Protein 3D4O (pdb70)

Solvent-accessible surface area: 45641 Å² total

CATH classification: 3.40.50.720 (+1 more: 3.40.50.720)

Foldseek 3Di:
DAALAEEEEAAEEPLVVLLQVLCVVVPHQYEYDAQPQDDDPRYHYHPVPDPQQRHQEYEAYQAQADLQQWGDHPRHPDTDGDDLVNLNHDQNYEYEYQDDDDNRVVVCVSNHHYDNVVDLLLLLLLLCLVLVLVCLCVPDPDQLAAAAEEEEDDPSNSVNQVVSVVSNHPYEYEDADPVVQVVRVCPHYDHLVCLLVVCLRHAEYEYADQAQSQELSSLLRDLNYAYEFAYPPVGHHPVVSCVVSNHHHDDDYDSCCVRPSNSSSNSVNVVCVVVSPDD/DAALAEEEEAAEDPLVQLLCVLVVVVHHQYEYDQAPQDPHDHSYDYHPVPDPLQRHQEYEAYQVQADLQQWGYHPRDPDTDHDDLVNLNHDQNYEYEHQDDDDNVVCVVVSNHHYHRVVDLVLLLLLLCLVLVLLCLCVPDPDDLAAFEEEEEDDPSNSVNQVVSVVRRHPYEYEDADPVSQVVRVCPHYDHLVCLLVVCLRHQEYEYADQAQRQELSSLVNDLRYAYEFAYPPVGRYPVVSCVVSNHHHDDDYDSCCVRPSNSSSNSVSVVVVVVSPDD/DCAQAEEEEAAEFLLVVLLVALCLVVHYQYEYEQQPQPPDDGHNYDYHPVVDQAQRHQEYEAEQLQAPLQQWGDHPRHPDTHHDDLVNLSHDLNYEYEYQDDDDNRVVVVVSNHHYHNVVPLVLLLLLLCLVLVLVCLCVQDPDDLAAFAEEEEDDPSNSVNQVVSVVRRHNYEYEDADPVSQVVRVCPHYDHLVCLLVVCLRHAEYEYADAAARQELSSLVRDLNHEYEFAHPPVGHHPVVNCVVSNNHYDDDPDSCSVGPSNSSSNSVSVVCVVVSVD/DCAQAEEEEEAEFLLVVQQCALNLVVHNQYEYDQQPQDDDGHNYDYHPVPDPQARHQEYEAYQLQAPQQQWGDHPNHPDTHHDDLVNLNHDQNYEYEYQDDDPNRVVVVVSNHHYHHVVPLVLLLLLLCLVLVLVVLVVQAPDALAAFEEEEEDDPSNSVNQVVSVVSNHNYEYEDADPVSQVVRVCVHYDHLVCLLVVCLRHAEYEYADQAARQELSSLVRDLNYAYEFAYRPPGHHPVVSCVVSNHHHDDDPDSCSVRPSNSSSNSVSVVCVVVSVD

Secondary structure (DSSP, 8-state):
--TT-EEEEE-B-HHHHHHHHHHHHTT-EEEEES-TT---TT-B--GGG--GGG-SEEE--TT---TT-B--BSS-S---B-----TTS-TT-EEEESS--HHHHH---S--EEEE---HHHHHHHHHHHHHHH--TTT-SS-STT-EEEEE--SS---HHHHHHHTT-EEEEEESSHHHHHHHH---EEEGGGHHHHTTT-SEEEE--SS--B-HHHHH--TT-EEEE-SSTT-SB-HHHHHHHT-EEEE---HHHHH-HHHHHHHHHHHHHHHHT--/--TT-EEEEE-B-HHHHHHHHHHHHTT-EEEEES-TT----TTEE--GGG--GGG-SEEE--TT---TT-B--BSS--S--B-----TTS-TT-EEEESS--HHHHH---S--EEEE---HHHHHHHHHHHHHHH--TTT-SS-STT-EEEEE--SS---HHHHHHHTT-EEEEEESSHHHHHHHH---EEEGGGHHHHTTT-SEEEE--SSS-B-HHHHH--TT-EEEE-SSTT-SB-HHHHHHTT-EEEE---HHHHH-HHHHHHHHHHHHHHHHH--/--TT-EEEEE-B-HHHHHHHHHHHHTT-EEEEES-TT-----TTEE--GGG--GGG-SEEE--TT---TT-B--BSS-SS--B-----TTS-TT-EEEES---HHHHH--TT--EEEE---HHHHHHHHHHHHHHH--TTT-SS-STT-EEEEE--SS---HHHHHHHTT-EEEEEES-HHHHHHHH---EEEGGGHHHHTTT-SEEEE--SS--B-HHHHH--TT-EEEE-SSTT-SB-HHHHHHTT-EEEE---HHHHH-HHHHHHHHHHHHHHHHT-/--TT-EEEEE-B-TTHHHHHHHHHHTT-EEEEES-TT----TTEE--GGG--GGG-SEEE--TT---TT-EE-BSS-SS-EE-----TTS-TT-EEEESS--HHHHH---S--EEEE---HHHHHHHHHHHHHHH---TT-SS-STT-EEEEE--SS---HHHHHHHTT-EEEEEESSHHHHHHHH---EEEGGGHHHHGGG-SEEEE--SS--B-HHHHH--TT-EEEE-SSTT-SB-HHHHHHHT-EEEE---HHHHH-HHHHHHHHHHHHHHHHH-

Nearest PDB structures (foldseek):
  3d4o-assembly3_A  TM=9.995E-01  e=1.826E-50  Halalkalibacterium halodurans
  3d4o-assembly2_B  TM=9.978E-01  e=1.542E-47  Halalkalibacter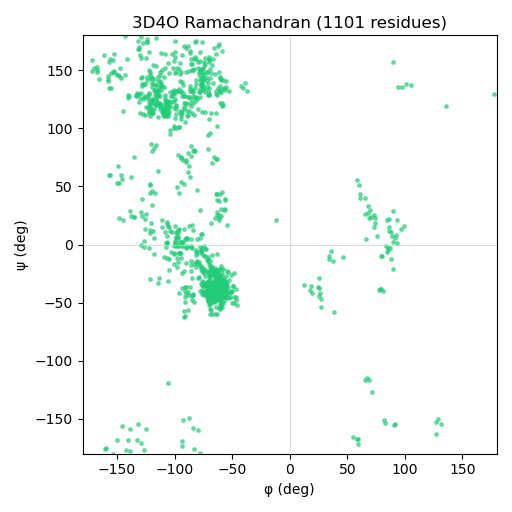ium halodurans
  3d4o-assembly3_C  TM=9.224E-01  e=1.916E-44  Halalkalibacterium halodurans
  5b37-assembly2_C  TM=5.346E-01  e=2.283E-05  Nostoc punctiforme NIES-2108
  1bxg-assembly1_B  TM=5.385E-01  e=4.946E-05  Rhodococcus sp. (in: high G+C Gram-positive bacteria)

InterPro domains:
  IPR007698 Alanine dehydrogenase/pyridine nucleotide transhydrogenase, NAD(H)-binding domain [PF01262] (145-288)
  IPR014215 Dipicolinic acid synthetase subunit A [TIGR02853] (4-290)
  IPR031629 Dipicolinate synthase subunit A, N-terminal [PF16924] (6-123)
  IPR036291 NAD(P)-binding domain superfamily [SSF51735] (133-269)

B-factor: mean 41.01, std 7.75, range [14.01, 86.37]

Sequence (1118 aa):
GLTGKHVVIIGGDARQLEIIRKLSTFDAKISLVGFDQLDFIGVTKRIDEVDWNTVDAILLPISGTNNEAGKVDTIFSNESIVLTEEIEKTPNHCVVYSGISNTYLNQCKKTNRTLVKLERDDIAIYNSIPTAEGTIAIQHTDFTIHGANVAVLGLGRVGSVARKFAALGAKVKVGARESDLLARIAEGEPFHISKAAQELRDVDVCINTIPALVVTANVLAEPSHTFVIDLASKPGGTDFRYAEKRRGIIKALLVPGLPGIVAPKTAGRILADVLVVKLLAEPGLTGKHVVIIGGDARQLEIIRKLSTFDAKISLVGFDQLDGFIGVTKRIDEVDWNTVDAILLPISGTNEAGKVDTIFSNESIVLTEEIEKTPNHCVVYSGISNTYLNQCKKTNRTLVKLERDDIAIYNSIPTAEGTIAIQHTDFTIHGANVAVLGLGRVGSVARRKFAALGAKVKVGARESDLLARIAEGEPFHISKAAQELRDVDVCINTIPALVVTANVVLAEPSHTFVIDLASKPGGTDFRYAEKRGIKALLVPGLPGIVAPKTAGRILADVLVKLLAEPGLTGKHVVIIGGDARQLEIIRKLSTFDAKISLVGFDQLDDGFIGVTKRIDEVDWNTVDAILLPISGTNEAGKVDTIFSNESIVLTEEIEKTPNHCVVYSGISNTYLNQCKKTNRTLVKLERDDIAIYNSIPTAEGTIAIQHTDFTIHGANVAVLGLGRVGSVARRKFAALGAKVKVGARESDLLARIAEGEPFHISKAAQELRDVDVCINTIPALVVTANVLAEPSHTFVIDLASSKPGGTDFRYAEKRGIKALLVPGLPGIVAPKTAGRILADVLVKLLAEGLTGKHVVIIGGDARQLEIIRKLSTFDAKISLVGFDQLDGFIGVTKRIDEVDWNTVDAILLPISGTNEAGKVDTIFSNESIVLTEEIEKTPNHCVVYSGISNTYLNQCKKTNRTLVKLERDDIAIYNSIPTAEGTIAIQHTDFTIHGANVAVLGLGRVGSVARRKFAALGAKVKVGARESDLLARIAEGEPFHISKAAQELRDVDVCINTIPALVVTANVLAEPSHTFVIDLASKPGGTDFRYAEKRGIKALLVPGLPGIVAPKTAGRILADVLVKLLAE

Radius of gyration: 34.29 Å; Cα contacts (8 Å, |Δi|>4): 2572; chains: 4; bounding box: 70×86×85 Å

Organism: Halalkalibacterium halodurans (strain ATCC BAA-125 / DSM 18197 / FERM 7344 / JCM 9153 / C-125) (NCBI:txid272558)

Structure (mmCIF, N/CA/C/O backbone):
data_3D4O
#
_entry.id   3D4O
#
_cell.length_a   59.650
_cell.length_b   142.420
_cell.length_c   74.860
_cell.angle_alpha   90.000
_cell.angle_beta   93.490
_cell.angle_gamma   90.000
#
_symmetry.space_group_name_H-M   'P 1 21 1'
#
loop_
_entity.id
_entity.type
_entity.pdbx_description
1 polymer 'Dipicolinate synthase subunit A'
2 non-polymer 1,2-ETHANEDIOL
3 non-polymer 'D(-)-TARTARIC ACID'
4 water water
#
loop_
_atom_site.group_PDB
_atom_site.id
_atom_site.type_symbol
_atom_site.label_atom_id
_atom_site.label_alt_id
_atom_site.label_comp_id
_atom_site.label_asym_id
_atom_site.label_entity_id
_atom_site.label_seq_id
_atom_site.pdbx_PDB_ins_code
_atom_site.Cartn_x
_atom_site.Cartn_y
_atom_site.Cartn_z
_atom_site.occupancy
_atom_site.B_iso_or_equiv
_atom_site.auth_seq_id
_atom_site.auth_comp_id
_atom_site.auth_asym_id
_atom_site.auth_atom_id
_atom_site.pdbx_PDB_model_num
ATOM 1 N N . GLY A 1 1 ? -17.481 65.211 41.889 1.00 59.73 0 GLY A N 1
ATOM 2 C CA . GLY A 1 1 ? -16.304 65.992 41.384 1.00 58.53 0 GLY A CA 1
ATOM 3 C C . GLY A 1 1 ? -16.176 65.894 39.884 1.00 57.03 0 GLY A C 1
ATOM 4 O O . GLY A 1 1 ? -15.056 65.932 39.324 1.00 58.49 0 GLY A O 1
ATOM 13 N N . LEU A 1 3 ? -16.838 66.765 35.743 1.00 43.26 2 LEU A N 1
ATOM 14 C CA . LEU A 1 3 ? -16.280 67.804 34.878 1.00 40.81 2 LEU A CA 1
ATOM 15 C C . LEU A 1 3 ? -17.271 68.212 33.828 1.00 38.64 2 LEU A C 1
ATOM 16 O O . LEU A 1 3 ? -16.943 68.739 32.765 1.00 38.60 2 LEU A O 1
ATOM 21 N N . THR A 1 4 ? -18.517 67.949 34.155 1.00 37.61 3 THR A N 1
ATOM 22 C CA . THR A 1 4 ? -19.613 68.301 33.303 1.00 36.32 3 THR A CA 1
ATOM 23 C C . THR A 1 4 ? -19.522 69.793 33.043 1.00 36.91 3 THR A C 1
ATOM 24 O O . THR A 1 4 ? -19.287 70.571 33.963 1.00 37.33 3 THR A O 1
ATOM 28 N N . GLY A 1 5 ? -19.650 70.170 31.781 1.00 37.25 4 GLY A N 1
ATOM 29 C CA . GLY A 1 5 ? -19.556 71.575 31.389 1.00 38.99 4 GLY A CA 1
ATOM 30 C C . GLY A 1 5 ? -18.128 72.058 31.094 1.00 41.29 4 GLY A C 1
ATOM 31 O O . GLY A 1 5 ? -17.921 73.145 30.547 1.00 42.91 4 GLY A O 1
ATOM 32 N N . LYS A 1 6 ? -17.148 71.245 31.472 1.00 41.82 5 LYS A N 1
ATOM 33 C CA . LYS A 1 6 ? -15.727 71.541 31.176 1.00 41.52 5 LYS A CA 1
ATOM 34 C C . LYS A 1 6 ? -15.369 71.069 29.781 1.00 40.14 5 LYS A C 1
ATOM 35 O O . LYS A 1 6 ? -15.698 69.930 29.411 1.00 39.56 5 LYS A O 1
ATOM 41 N N . HIS A 1 7 ? -14.727 71.959 29.006 1.00 36.95 6 HIS A N 1
ATOM 42 C CA . HIS A 1 7 ? -14.216 71.620 27.658 1.00 34.51 6 HIS A CA 1
ATOM 43 C C . HIS A 1 7 ? -12.672 71.569 27.639 1.00 34.16 6 HIS A C 1
ATOM 44 O O . HIS A 1 7 ? -11.982 72.567 27.828 1.00 32.23 6 HIS A O 1
ATOM 51 N N . VAL A 1 8 ? -12.158 70.371 27.415 1.00 33.38 7 VAL A N 1
ATOM 52 C CA . VAL A 1 8 ? -10.723 70.119 27.382 1.00 33.79 7 VAL A CA 1
ATOM 53 C C . VAL A 1 8 ? -10.286 69.658 26.000 1.00 32.92 7 VAL A C 1
ATOM 54 O O . VAL A 1 8 ? -10.948 68.870 25.323 1.00 31.96 7 VAL A O 1
ATOM 58 N N . VAL A 1 9 ? -9.168 70.213 25.579 1.00 33.97 8 VAL A N 1
ATOM 59 C CA . VAL A 1 9 ? -8.514 69.817 24.346 1.00 33.40 8 VAL A CA 1
ATOM 60 C C . VAL A 1 9 ? -7.260 69.068 24.722 1.00 34.02 8 VAL A C 1
ATOM 61 O O . VAL A 1 9 ? -6.383 69.596 25.398 1.00 33.47 8 VAL A O 1
ATOM 65 N N . ILE A 1 10 ? -7.208 67.825 24.269 1.00 33.29 9 ILE A N 1
ATOM 66 C CA . ILE A 1 10 ? -6.057 66.969 24.425 1.00 34.89 9 ILE A CA 1
ATOM 67 C C . ILE A 1 10 ? -5.343 66.873 23.071 1.00 36.34 9 ILE A C 1
ATOM 68 O O . ILE A 1 10 ? -5.872 66.370 22.067 1.00 36.41 9 ILE A O 1
ATOM 73 N N . ILE A 1 11 ? -4.133 67.406 23.056 1.00 36.42 10 ILE A N 1
ATOM 74 C CA . ILE A 1 11 ? -3.339 67.437 21.867 1.00 35.44 10 ILE A CA 1
ATOM 75 C C . ILE A 1 11 ? -2.181 66.477 21.970 1.00 36.36 10 ILE A C 1
ATOM 76 O O . ILE A 1 11 ? -1.275 66.651 22.772 1.00 35.31 10 ILE A O 1
ATOM 81 N N . GLY A 1 12 ? -2.223 65.459 21.129 1.00 37.10 11 GLY A N 1
ATOM 82 C CA . GLY A 1 12 ? -1.153 64.477 21.077 1.00 37.89 11 GLY A CA 1
ATOM 83 C C . GLY A 1 12 ? -0.888 63.738 22.367 1.00 38.18 11 GLY A C 1
ATOM 84 O O . GLY A 1 12 ? -1.667 63.792 23.344 1.00 36.96 11 GLY A O 1
ATOM 85 N N . GLY A 1 13 ? 0.252 63.057 22.334 1.00 37.91 12 GLY A N 1
ATOM 86 C CA . GLY A 1 13 ? 0.749 62.286 23.436 1.00 37.69 12 GLY A CA 1
ATOM 87 C C . GLY A 1 13 ? 1.120 60.872 23.047 1.00 40.51 12 GLY A C 1
ATOM 88 O O . GLY A 1 13 ? 1.511 60.596 21.919 1.00 42.33 12 GLY A O 1
ATOM 89 N N . ASP A 1 14 ? 0.977 59.983 24.021 1.00 40.10 13 ASP A N 1
ATOM 90 C CA . ASP A 1 14 ? 1.285 58.572 23.842 1.00 40.74 13 ASP A CA 1
ATOM 91 C C . ASP A 1 14 ? 0.356 57.677 24.641 1.00 38.71 13 ASP A C 1
ATOM 92 O O . ASP A 1 14 ? -0.748 58.075 25.007 1.00 36.16 13 ASP A O 1
ATOM 97 N N . ALA A 1 15 ? 0.824 56.481 24.945 1.00 39.47 14 ALA A N 1
ATOM 98 C CA . ALA A 1 15 ? -0.064 55.497 25.591 1.00 37.56 14 ALA A CA 1
ATOM 99 C C . ALA A 1 15 ? -0.622 55.987 26.916 1.00 35.46 14 ALA A C 1
ATOM 100 O O . ALA A 1 15 ? -1.745 55.617 27.293 1.00 34.85 14 ALA A O 1
ATOM 102 N N . ARG A 1 16 ? 0.110 56.873 27.587 1.00 36.19 15 ARG A N 1
ATOM 103 C CA . ARG A 1 16 ? -0.363 57.385 28.909 1.00 36.58 15 ARG A CA 1
ATOM 104 C C . ARG A 1 16 ? -1.597 58.293 28.721 1.00 35.51 15 ARG A C 1
ATOM 105 O O . ARG A 1 16 ? -2.502 58.366 29.552 1.00 37.18 15 ARG A O 1
ATOM 113 N N . GLN A 1 17 ? -1.642 58.941 27.581 1.00 35.46 16 GLN A N 1
ATOM 114 C CA . GLN A 1 17 ? -2.791 59.801 27.257 1.00 35.75 16 GLN A CA 1
ATOM 115 C C . GLN A 1 17 ? -4.087 59.005 27.196 1.00 35.43 16 GLN A C 1
ATOM 116 O O . GLN A 1 17 ? -5.188 59.535 27.451 1.00 34.63 16 GLN A O 1
ATOM 122 N N . LEU A 1 18 ? -3.968 57.724 26.856 1.00 35.59 17 LEU A N 1
ATOM 123 C CA . LEU A 1 18 ? -5.173 56.880 26.755 1.00 35.15 17 LEU A CA 1
ATOM 124 C C . LEU A 1 18 ? -5.921 56.787 28.100 1.00 34.91 17 LEU A C 1
ATOM 125 O O . LEU A 1 18 ? -7.145 56.677 28.165 1.00 32.95 17 LEU A O 1
ATOM 130 N N . GLU A 1 19 ? -5.150 56.812 29.173 1.00 34.01 18 GLU A N 1
ATOM 131 C CA . GLU A 1 19 ? -5.734 56.697 30.515 1.00 34.96 18 GLU A CA 1
ATOM 132 C C . GLU A 1 19 ? -6.321 58.025 30.969 1.00 35.69 18 GLU A C 1
ATOM 133 O O . GLU A 1 19 ? -7.309 58.085 31.730 1.00 35.06 18 GLU A O 1
ATOM 139 N N . ILE A 1 20 ? -5.723 59.103 30.461 1.00 36.08 19 ILE A N 1
ATOM 140 C CA . ILE A 1 20 ? -6.219 60.457 30.745 1.00 33.97 19 ILE A CA 1
ATOM 141 C C . ILE A 1 20 ? -7.557 60.621 30.041 1.00 34.00 19 ILE A C 1
ATOM 142 O O . ILE A 1 20 ? -8.517 61.150 30.604 1.00 35.04 19 ILE A O 1
ATOM 147 N N . ILE A 1 21 ? -7.621 60.149 28.809 1.00 34.20 20 ILE A N 1
ATOM 148 C CA . ILE A 1 21 ? -8.857 60.284 28.009 1.00 35.61 20 ILE A CA 1
ATOM 149 C C . ILE A 1 21 ? -10.003 59.553 28.694 1.00 37.20 20 ILE A C 1
ATOM 150 O O . ILE A 1 21 ? -11.111 60.043 28.847 1.00 38.56 20 ILE A O 1
ATOM 155 N N . ARG A 1 22 ? -9.662 58.385 29.192 1.00 39.15 21 ARG A N 1
ATOM 156 C CA . ARG A 1 22 ? -10.621 57.488 29.822 1.00 40.61 21 ARG A CA 1
ATOM 157 C C . ARG A 1 22 ? -11.139 58.091 31.145 1.00 40.20 21 ARG A C 1
ATOM 158 O O . ARG A 1 22 ? -12.358 58.157 31.364 1.00 39.38 21 ARG A O 1
ATOM 166 N N . LYS A 1 23 ? -10.241 58.556 32.021 1.00 39.50 22 LYS A N 1
ATOM 167 C CA . LYS A 1 23 ? -10.707 59.241 33.264 1.00 40.30 22 LYS A CA 1
ATOM 168 C C . LYS A 1 23 ? -11.621 60.446 32.969 1.00 39.48 22 LYS A C 1
ATOM 169 O O . LYS A 1 23 ? -12.691 60.646 33.587 1.00 39.48 22 LYS A O 1
ATOM 175 N N . LEU A 1 24 ? -11.166 61.272 32.045 1.00 38.36 23 LEU A N 1
ATOM 176 C CA . LEU A 1 24 ? -11.875 62.517 31.750 1.00 38.44 23 LEU A CA 1
ATOM 177 C C . LEU A 1 24 ? -13.263 62.261 31.190 1.00 39.19 23 LEU A C 1
ATOM 178 O O . LEU A 1 24 ? -14.211 62.996 31.478 1.00 36.96 23 LEU A O 1
ATOM 183 N N . SER A 1 25 ? -13.364 61.183 30.428 1.00 39.83 24 SER A N 1
ATOM 184 C CA . SER A 1 25 ? -14.626 60.805 29.797 1.00 42.02 24 SER A CA 1
ATOM 185 C C . SER A 1 25 ? -15.615 60.360 30.893 1.00 42.16 24 SER A C 1
ATOM 186 O O . SER A 1 25 ? -16.781 60.764 30.944 1.00 42.19 24 SER A O 1
ATOM 189 N N . THR A 1 26 ? -15.071 59.615 31.840 1.00 41.45 25 THR A N 1
ATOM 190 C CA . THR A 1 26 ? -15.851 59.109 32.960 1.00 41.64 25 THR A CA 1
ATOM 191 C C . THR A 1 26 ? -16.363 60.242 33.836 1.00 42.17 25 THR A C 1
ATOM 192 O O . THR A 1 26 ? -17.518 60.232 34.287 1.00 42.39 25 THR A O 1
ATOM 196 N N . PHE A 1 27 ? -15.513 61.244 34.010 1.00 40.67 26 PHE A N 1
ATOM 197 C CA . PHE A 1 27 ? -15.861 62.446 34.786 1.00 39.60 26 PHE A CA 1
ATOM 198 C C . PHE A 1 27 ? -16.694 63.446 33.995 1.00 37.85 26 PHE A C 1
ATOM 199 O O . PHE A 1 27 ? -16.975 64.525 34.465 1.00 38.61 26 PHE A O 1
ATOM 207 N N . ASP A 1 28 ? -17.068 63.055 32.786 1.00 37.01 27 ASP A N 1
ATOM 208 C CA . ASP A 1 28 ? -18.031 63.793 31.937 1.00 37.29 27 ASP A CA 1
ATOM 209 C C . ASP A 1 28 ? -17.526 65.126 31.375 1.00 38.02 27 ASP A C 1
ATOM 210 O O . ASP A 1 28 ? -18.304 66.058 31.113 1.00 33.41 27 ASP A O 1
ATOM 215 N N . ALA A 1 29 ? -16.221 65.189 31.167 1.00 37.19 28 ALA A N 1
ATOM 216 C CA . ALA A 1 29 ? -15.646 66.358 30.555 1.00 38.04 28 ALA A CA 1
ATOM 217 C C . ALA A 1 29 ? -15.962 66.305 29.079 1.00 38.38 28 ALA A C 1
ATOM 218 O O . ALA A 1 29 ? -16.091 65.220 28.534 1.00 40.67 28 ALA A O 1
ATOM 220 N N . LYS A 1 30 ? -16.138 67.465 28.451 1.00 36.94 29 LYS A N 1
ATOM 221 C CA . LYS A 1 30 ? -16.252 67.522 26.984 1.00 36.57 29 LYS A CA 1
ATOM 222 C C . LYS A 1 30 ? -14.818 67.511 26.473 1.00 38.11 29 LYS A C 1
ATOM 223 O O . LYS A 1 30 ? -14.005 68.355 26.869 1.00 37.64 29 LYS A O 1
ATOM 229 N N . ILE A 1 31 ? -14.509 66.540 25.616 1.00 39.12 30 ILE A N 1
ATOM 230 C CA . ILE A 1 31 ? -13.147 66.351 25.104 1.00 38.35 30 ILE A CA 1
ATOM 231 C C . ILE A 1 31 ? -12.996 66.436 23.593 1.00 37.99 30 ILE A C 1
ATOM 232 O O . ILE A 1 31 ? -13.634 65.710 22.832 1.00 37.76 30 ILE A O 1
ATOM 237 N N . SER A 1 32 ? -12.134 67.362 23.191 1.00 39.05 31 SER A N 1
ATOM 238 C CA . SER A 1 32 ? -11.715 67.525 21.804 1.00 38.18 31 SER A CA 1
ATOM 239 C C . SER A 1 32 ? -10.365 66.856 21.742 1.00 37.29 31 SER A C 1
ATOM 240 O O . SER A 1 32 ? -9.455 67.185 22.496 1.00 37.01 31 SER A O 1
ATOM 243 N N . LEU A 1 33 ? -10.258 65.889 20.848 1.00 38.02 32 LEU A N 1
ATOM 244 C CA . LEU A 1 33 ? -9.040 65.117 20.659 1.00 38.87 32 LEU A CA 1
ATOM 245 C C . LEU A 1 33 ? -8.361 65.476 19.384 1.00 38.91 32 LEU A C 1
ATOM 246 O O . LEU A 1 33 ? -8.956 65.405 18.331 1.00 40.73 32 LEU A O 1
ATOM 251 N N . VAL A 1 34 ? -7.101 65.867 19.504 1.00 38.98 33 VAL A N 1
ATOM 252 C CA . VAL A 1 34 ? -6.290 66.248 18.360 1.00 38.16 33 VAL A CA 1
ATOM 253 C C . VAL A 1 34 ? -5.091 65.308 18.304 1.00 38.63 33 VAL A C 1
ATOM 254 O O . VAL A 1 34 ? -4.364 65.125 19.306 1.00 34.83 33 VAL A O 1
ATOM 258 N N . GLY A 1 35 ? -4.949 64.670 17.140 1.00 38.67 34 GLY A N 1
ATOM 259 C CA . GLY A 1 35 ? -3.832 63.767 16.857 1.00 39.99 34 GLY A CA 1
ATOM 260 C C . GLY A 1 35 ? -4.098 62.318 17.245 1.00 41.74 34 GLY A C 1
ATOM 261 O O . GLY A 1 35 ? -3.166 61.567 17.573 1.00 41.64 34 GLY A O 1
ATOM 262 N N . PHE A 1 36 ? -5.370 61.927 17.215 1.00 43.63 35 PHE A N 1
ATOM 263 C CA . PHE A 1 36 ? -5.765 60.551 17.576 1.00 45.85 35 PHE A CA 1
ATOM 264 C C . PHE A 1 36 ? -6.650 59.900 16.526 1.00 49.08 35 PHE A C 1
ATOM 265 O O . PHE A 1 36 ? -7.433 58.988 16.815 1.00 49.74 35 PHE A O 1
ATOM 273 N N . ASP A 1 37 ? -6.487 60.333 15.290 1.00 51.07 36 ASP A N 1
ATOM 274 C CA . ASP A 1 37 ? -7.332 59.802 14.211 1.00 53.51 36 ASP A CA 1
ATOM 275 C C . ASP A 1 37 ? -7.155 58.298 13.960 1.00 55.26 36 ASP A C 1
ATOM 276 O O . ASP A 1 37 ? -7.941 57.695 13.241 1.00 56.55 36 ASP A O 1
ATOM 281 N N . GLN A 1 38 ? -6.161 57.697 14.604 1.00 56.70 37 GLN A N 1
ATOM 282 C CA . GLN A 1 38 ? -5.895 56.267 14.448 1.00 58.03 37 GLN A CA 1
ATOM 283 C C . GLN A 1 38 ? -6.476 55.477 15.610 1.00 59.19 37 GLN A C 1
ATOM 284 O O . GLN A 1 38 ? -6.393 54.252 15.662 1.00 59.53 37 GLN A O 1
ATOM 290 N N . LEU A 1 39 ? -7.113 56.190 16.517 1.00 60.79 38 LEU A N 1
ATOM 291 C CA . LEU A 1 39 ? -7.640 55.563 17.741 1.00 62.50 38 LEU A CA 1
ATOM 292 C C . LEU A 1 39 ? -8.943 54.809 17.474 1.00 64.80 38 LEU A C 1
ATOM 293 O O . LEU A 1 39 ? -9.588 54.972 16.429 1.00 64.78 38 LEU A O 1
ATOM 298 N N . ASP A 1 40 ? -9.283 53.988 18.465 1.00 66.59 39 ASP A N 1
ATOM 299 C CA . ASP A 1 40 ? -10.498 53.134 18.539 1.00 67.86 39 ASP A CA 1
ATOM 300 C C . ASP A 1 40 ? -10.249 51.756 17.927 1.00 69.07 39 ASP A C 1
ATOM 301 O O . ASP A 1 40 ? -11.131 51.175 17.265 1.00 69.43 39 ASP A O 1
ATOM 306 N N . PHE A 1 43 ? -13.399 55.199 21.624 1.00 68.59 42 PHE A N 1
ATOM 307 C CA . PHE A 1 43 ? -13.608 55.901 22.881 1.00 68.18 42 PHE A CA 1
ATOM 308 C C . PHE A 1 43 ? -14.888 56.671 22.890 1.00 67.32 42 PHE A C 1
ATOM 309 O O . PHE A 1 43 ? -15.205 57.452 21.995 1.00 67.90 42 PHE A O 1
ATOM 317 N N . ILE A 1 44 ? -15.604 56.422 23.963 1.00 65.86 43 ILE A N 1
ATOM 318 C CA . ILE A 1 44 ? -16.872 57.051 24.226 1.00 65.17 43 ILE A CA 1
ATOM 319 C C . ILE A 1 44 ? -16.618 58.456 24.745 1.00 63.59 43 ILE A C 1
ATOM 320 O O . ILE A 1 44 ? -15.598 58.744 25.377 1.00 64.45 43 ILE A O 1
ATOM 325 N N . GLY A 1 45 ? -17.557 59.326 24.422 1.00 60.92 44 GLY A N 1
ATOM 326 C CA . GLY A 1 45 ? -17.564 60.715 24.864 1.00 58.48 44 GLY A CA 1
ATOM 327 C C . GLY A 1 45 ? -16.409 61.605 24.457 1.00 55.15 44 GLY A C 1
ATOM 328 O O . GLY A 1 45 ? -15.924 62.371 25.267 1.00 54.79 44 GLY A O 1
ATOM 329 N N . VAL A 1 46 ? -15.985 61.511 23.203 1.00 51.38 45 VAL A N 1
ATOM 330 C CA . VAL A 1 46 ? -14.892 62.347 22.668 1.00 47.94 45 VAL A CA 1
ATOM 331 C C . VAL A 1 46 ? -15.103 62.663 21.204 1.00 46.87 45 VAL A C 1
ATOM 332 O O . VAL A 1 46 ? -15.751 61.915 20.474 1.00 46.83 45 VAL A O 1
ATOM 336 N N . THR A 1 47 ? -14.563 63.804 20.804 1.00 45.17 46 THR A N 1
ATOM 337 C CA . THR A 1 47 ? -14.621 64.253 19.427 1.00 43.77 46 THR A CA 1
ATOM 338 C C . THR A 1 47 ? -13.227 64.487 18.860 1.00 44.25 46 THR A C 1
ATOM 339 O O . THR A 1 47 ? -12.492 65.397 19.254 1.00 43.49 46 THR A O 1
ATOM 343 N N . LYS A 1 48 ? -12.906 63.639 17.902 1.00 43.80 47 LYS A N 1
ATOM 344 C CA . LYS A 1 48 ? -11.631 63.667 17.198 1.00 43.36 47 LYS A CA 1
ATOM 345 C C . LYS A 1 48 ? -11.674 64.768 16.163 1.00 41.41 47 LYS A C 1
ATOM 346 O O . LYS A 1 48 ? -12.681 65.014 15.514 1.00 39.42 47 LYS A O 1
ATOM 360 N N . ARG A 1 50 ? -8.960 67.896 13.929 1.00 40.71 49 ARG A N 1
ATOM 361 C CA . ARG A 1 50 ? -7.702 68.489 13.519 1.00 41.43 49 ARG A CA 1
ATOM 362 C C . ARG A 1 50 ? -7.480 69.772 14.301 1.00 40.38 49 ARG A C 1
ATOM 363 O O . ARG A 1 50 ? -8.415 70.469 14.660 1.00 39.16 49 ARG A O 1
ATOM 371 N N . ILE A 1 51 ? -6.212 70.052 14.560 1.00 41.13 50 ILE A N 1
ATOM 372 C CA . ILE A 1 51 ? -5.786 71.241 15.323 1.00 41.40 50 ILE A CA 1
ATOM 373 C C . ILE A 1 51 ? -6.452 72.517 14.803 1.00 41.85 50 ILE A C 1
ATOM 374 O O . ILE A 1 51 ? -6.839 73.413 15.572 1.00 41.30 50 ILE A O 1
ATOM 379 N N . ASP A 1 52 ? -6.620 72.542 13.484 1.00 42.25 51 ASP A N 1
ATOM 380 C CA . ASP A 1 52 ? -7.168 73.713 12.776 1.00 42.37 51 ASP A CA 1
ATOM 381 C C . ASP A 1 52 ? -8.686 73.849 12.941 1.00 41.51 51 ASP A C 1
ATOM 382 O O . ASP A 1 52 ? -9.284 74.825 12.465 1.00 41.52 51 ASP A O 1
ATOM 387 N N . GLU A 1 53 ? -9.281 72.878 13.640 1.00 39.91 52 GLU A N 1
ATOM 388 C CA . GLU A 1 53 ? -10.761 72.788 13.796 1.00 39.90 52 GLU A CA 1
ATOM 389 C C . GLU A 1 53 ? -11.244 73.121 15.199 1.00 39.71 52 GLU A C 1
ATOM 390 O O . GLU A 1 53 ? -12.446 73.302 15.443 1.00 39.56 52 GLU A O 1
ATOM 396 N N . VAL A 1 54 ? -10.297 73.220 16.116 1.00 38.87 53 VAL A N 1
ATOM 397 C CA . VAL A 1 54 ? -10.625 73.465 17.535 1.00 37.95 53 VAL A CA 1
ATOM 398 C C . VAL A 1 54 ? -11.361 74.776 17.862 1.00 38.20 53 VAL A C 1
ATOM 399 O O . VAL A 1 54 ? -11.008 75.861 17.428 1.00 37.71 53 VAL A O 1
ATOM 403 N N . ASP A 1 55 ? -12.404 74.634 18.658 1.00 39.12 54 ASP A N 1
ATOM 404 C CA . ASP A 1 55 ? -13.182 75.790 19.131 1.00 39.74 54 ASP A CA 1
ATOM 405 C C . ASP A 1 55 ? -12.520 76.349 20.387 1.00 39.06 54 ASP A C 1
ATOM 406 O O . ASP A 1 55 ? -12.992 76.156 21.525 1.00 39.04 54 ASP A O 1
ATOM 411 N N . TRP A 1 56 ? -11.430 77.055 20.145 1.00 38.36 55 TRP A N 1
ATOM 412 C CA . TRP A 1 56 ? -10.580 77.603 21.232 1.00 38.92 55 TRP A CA 1
ATOM 413 C C . TRP A 1 56 ? -11.339 78.494 22.189 1.00 38.61 55 TRP A C 1
ATOM 414 O O . TRP A 1 56 ? -11.027 78.559 23.380 1.00 36.99 55 TRP A O 1
ATOM 425 N N . ASN A 1 57 ? -12.339 79.166 21.641 1.00 39.02 56 ASN A N 1
ATOM 426 C CA . ASN A 1 57 ? -13.171 80.120 22.382 1.00 39.33 56 ASN A CA 1
ATOM 427 C C . ASN A 1 57 ? -13.843 79.492 23.575 1.00 38.57 56 ASN A C 1
ATOM 428 O O . ASN A 1 57 ? -14.238 80.175 24.513 1.00 38.78 56 ASN A O 1
ATOM 433 N N . THR A 1 58 ? -13.960 78.175 23.558 1.00 37.66 57 THR A N 1
ATOM 434 C CA . THR A 1 58 ? -14.672 77.497 24.647 1.00 37.75 57 THR A CA 1
ATOM 435 C C . THR A 1 58 ? -13.826 76.466 25.401 1.00 36.50 57 THR A C 1
ATOM 436 O O . THR A 1 58 ? -14.326 75.711 26.221 1.00 36.87 57 THR A O 1
ATOM 440 N N . VAL A 1 59 ? -12.539 76.471 25.125 1.00 34.91 58 VAL A N 1
ATOM 441 C CA . VAL A 1 59 ? -11.612 75.540 25.770 1.00 33.66 58 VAL A CA 1
ATOM 442 C C . VAL A 1 59 ? -11.237 76.049 27.141 1.00 33.49 58 VAL A C 1
ATOM 443 O O . VAL A 1 59 ? -10.758 77.171 27.276 1.00 33.64 58 VAL A O 1
ATOM 447 N N . ASP A 1 60 ? -11.448 75.202 28.161 1.00 33.55 59 ASP A N 1
ATOM 448 C CA . ASP A 1 60 ? -11.144 75.554 29.563 1.00 32.38 59 ASP A CA 1
ATOM 449 C C . ASP A 1 60 ? -9.764 75.118 29.904 1.00 32.57 59 ASP A C 1
ATOM 450 O O . ASP A 1 60 ? -9.151 75.637 30.831 1.00 33.52 59 ASP A O 1
ATOM 455 N N . ALA A 1 61 ? -9.278 74.143 29.146 1.00 31.69 60 ALA A N 1
ATOM 456 C CA . ALA A 1 61 ? -7.923 73.596 29.370 1.00 31.15 60 ALA A CA 1
ATOM 457 C C . ALA A 1 61 ? -7.338 72.916 28.150 1.00 29.97 60 ALA A C 1
ATOM 458 O O . ALA A 1 61 ? -8.054 72.303 27.365 1.00 30.54 60 ALA A O 1
ATOM 460 N N . ILE A 1 62 ? -6.030 73.064 28.000 1.00 30.38 61 ILE A N 1
ATOM 461 C CA . ILE A 1 62 ? -5.265 72.422 26.919 1.00 29.68 61 ILE A CA 1
ATOM 462 C C . ILE A 1 62 ? -4.295 71.461 27.579 1.00 30.12 61 ILE A C 1
ATOM 463 O O . ILE A 1 62 ? -3.506 71.863 28.434 1.00 30.45 61 ILE A O 1
ATOM 468 N N . LEU A 1 63 ? -4.416 70.183 27.235 1.00 29.89 62 LEU A N 1
ATOM 469 C CA . LEU A 1 63 ? -3.570 69.111 27.774 1.00 31.52 62 LEU A CA 1
ATOM 470 C C . LEU A 1 63 ? -2.563 68.634 26.727 1.00 32.98 62 LEU A C 1
ATOM 471 O O . LEU A 1 63 ? -2.905 68.045 25.701 1.00 30.36 62 LEU A O 1
ATOM 476 N N . LEU A 1 64 ? -1.300 68.902 27.038 1.00 34.91 63 LEU A N 1
ATOM 477 C CA . LEU A 1 64 ? -0.171 68.570 26.173 1.00 35.39 63 LEU A CA 1
ATOM 478 C C . LEU A 1 64 ? 0.587 67.327 26.647 1.00 37.16 63 LEU A C 1
ATOM 479 O O . LEU A 1 64 ? 0.448 66.901 27.800 1.00 36.78 63 LEU A O 1
ATOM 484 N N . PRO A 1 65 ? 1.415 66.747 25.762 1.00 37.98 64 PRO A N 1
ATOM 485 C CA . PRO A 1 65 ? 2.136 65.582 26.204 1.00 37.82 64 PRO A CA 1
ATOM 486 C C . PRO A 1 65 ? 3.066 65.914 27.372 1.00 37.31 64 PRO A C 1
ATOM 487 O O . PRO A 1 65 ? 3.260 67.084 27.724 1.00 32.68 64 PRO A O 1
ATOM 491 N N . ILE A 1 66 ? 3.631 64.876 27.966 1.00 38.74 65 ILE A N 1
ATOM 492 C CA . ILE A 1 66 ? 4.506 65.089 29.136 1.00 41.39 65 ILE A CA 1
ATOM 493 C C . ILE A 1 66 ? 5.660 66.017 28.778 1.00 41.57 65 ILE A C 1
ATOM 494 O O . ILE A 1 66 ? 6.142 66.808 29.578 1.00 41.83 65 ILE A O 1
ATOM 499 N N . SER A 1 67 ? 6.046 65.946 27.522 1.00 42.13 66 SER A N 1
ATOM 500 C CA . SER A 1 67 ? 7.205 66.693 27.038 1.00 43.26 66 SER A CA 1
ATOM 501 C C . SER A 1 67 ? 6.823 68.047 26.464 1.00 43.32 66 SER A C 1
ATOM 502 O O . SER A 1 67 ? 7.669 68.798 25.962 1.00 42.39 66 SER A O 1
ATOM 505 N N . GLY A 1 68 ? 5.531 68.357 26.532 1.00 43.17 67 GLY A N 1
ATOM 506 C CA . GLY A 1 68 ? 5.015 69.641 25.994 1.00 43.77 67 GLY A CA 1
ATOM 507 C C . GLY A 1 68 ? 5.075 69.731 24.470 1.00 43.31 67 GLY A C 1
ATOM 508 O O . GLY A 1 68 ? 4.422 68.973 23.761 1.00 41.15 67 GLY A O 1
ATOM 509 N N . THR A 1 69 ? 5.868 70.688 23.993 1.00 43.93 68 THR A N 1
ATOM 510 C CA . THR A 1 69 ? 6.120 70.875 22.561 1.00 44.79 68 THR A CA 1
ATOM 511 C C . THR A 1 69 ? 7.628 70.960 22.259 1.00 46.16 68 THR A C 1
ATOM 512 O O . THR A 1 69 ? 8.475 70.896 23.169 1.00 45.38 68 THR A O 1
ATOM 516 N N . ASN A 1 70 ? 7.951 71.105 20.978 1.00 46.07 69 ASN A N 1
ATOM 517 C CA A ASN A 1 70 ? 9.334 71.285 20.527 0.50 47.37 69 ASN A CA 1
ATOM 518 C CA B ASN A 1 70 ? 9.354 71.291 20.603 0.50 46.13 69 ASN A CA 1
ATOM 519 C C . ASN A 1 70 ? 9.545 72.789 20.577 1.00 47.64 69 ASN A C 1
ATOM 520 O O . ASN A 1 70 ? 8.649 73.534 20.991 1.00 47.06 69 ASN A O 1
ATOM 529 N N . GLU A 1 71 ? 10.692 73.237 20.115 1.00 48.93 70 GLU A N 1
ATOM 530 C CA . GLU A 1 71 ? 10.988 74.680 20.163 1.00 49.71 70 GLU A CA 1
ATOM 531 C C . GLU A 1 71 ? 10.280 75.470 19.100 1.00 49.18 70 GLU A C 1
ATOM 532 O O . GLU A 1 71 ? 10.305 76.696 19.106 1.00 49.74 70 GLU A O 1
ATOM 538 N N . ALA A 1 72 ? 9.615 74.737 18.220 1.00 49.15 71 ALA A N 1
ATOM 539 C CA . ALA A 1 72 ? 8.848 75.316 17.119 1.00 49.18 71 ALA A CA 1
ATOM 540 C C . ALA A 1 72 ? 7.351 75.174 17.385 1.00 48.22 71 ALA A C 1
ATOM 541 O O . ALA A 1 72 ? 6.518 75.596 16.594 1.00 48.88 71 ALA A O 1
ATOM 543 N N . GLY A 1 73 ? 7.032 74.594 18.530 1.00 48.02 72 GLY A N 1
ATOM 544 C CA . GLY A 1 73 ? 5.632 74.402 18.946 1.00 46.79 72 GLY A CA 1
ATOM 545 C C . GLY A 1 73 ? 4.996 73.106 18.487 1.00 45.63 72 GLY A C 1
ATOM 546 O O . GLY A 1 73 ? 3.786 72.899 18.655 1.00 43.17 72 GLY A O 1
ATOM 547 N N . LYS A 1 74 ? 5.811 72.234 17.902 1.00 45.58 73 LYS A N 1
ATOM 548 C CA . LYS A 1 74 ? 5.300 70.942 17.414 1.00 46.35 73 LYS A CA 1
ATOM 549 C C . LYS A 1 74 ? 4.927 70.042 18.569 1.00 44.39 73 LYS A C 1
ATOM 550 O O . LYS A 1 74 ? 5.665 69.889 19.537 1.00 42.64 73 LYS A O 1
ATOM 556 N N . VAL A 1 75 ? 3.763 69.435 18.419 1.00 43.89 74 VAL A N 1
ATOM 557 C CA . VAL A 1 75 ? 3.242 68.507 19.409 1.00 43.79 74 VAL A CA 1
ATOM 558 C C . VAL A 1 75 ? 3.265 67.097 18.846 1.00 43.93 74 VAL A C 1
ATOM 559 O O . VAL A 1 75 ? 2.623 66.791 17.852 1.00 44.06 74 VAL A O 1
ATOM 563 N N . ASP A 1 76 ? 4.047 66.242 19.483 1.00 45.21 75 ASP A N 1
ATOM 564 C CA . ASP A 1 76 ? 4.142 64.828 19.050 1.00 46.52 75 ASP A CA 1
ATOM 565 C C . ASP A 1 76 ? 2.947 63.944 19.408 1.00 43.98 75 ASP A C 1
ATOM 566 O O . ASP A 1 76 ? 2.240 64.153 20.388 1.00 41.29 75 ASP A O 1
ATOM 571 N N . THR A 1 77 ? 2.745 62.958 18.561 1.00 42.72 76 THR A N 1
ATOM 572 C CA . THR A 1 77 ? 1.704 61.948 18.756 1.00 44.41 76 THR A CA 1
ATOM 573 C C . THR A 1 77 ? 2.033 60.662 18.043 1.00 46.45 76 THR A C 1
ATOM 574 O O . THR A 1 77 ? 2.663 60.679 16.993 1.00 47.94 76 THR A O 1
ATOM 578 N N . ILE A 1 78 ? 1.605 59.554 18.632 1.00 46.08 77 ILE A N 1
ATOM 579 C CA . ILE A 1 78 ? 1.843 58.225 18.080 1.00 45.84 77 ILE A CA 1
ATOM 580 C C . ILE A 1 78 ? 0.549 57.684 17.499 1.00 46.75 77 ILE A C 1
ATOM 581 O O . ILE A 1 78 ? 0.512 56.565 16.993 1.00 46.33 77 ILE A O 1
ATOM 586 N N . PHE A 1 79 ? -0.506 58.492 17.564 1.00 46.58 78 PHE A N 1
ATOM 587 C CA . PHE A 1 79 ? -1.826 58.049 17.113 1.00 46.78 78 PHE A CA 1
ATOM 588 C C . PHE A 1 79 ? -2.288 58.748 15.844 1.00 47.43 78 PHE A C 1
ATOM 589 O O . PHE A 1 79 ? -3.463 58.718 15.495 1.00 47.32 78 PHE A O 1
ATOM 597 N N . SER A 1 80 ? -1.345 59.381 15.177 1.00 48.15 79 SER A N 1
ATOM 598 C CA . SER A 1 80 ? -1.651 60.129 13.944 1.00 49.34 79 SER A CA 1
ATOM 599 C C . SER A 1 80 ? -0.390 60.517 13.173 1.00 49.96 79 SER A C 1
ATOM 600 O O . SER A 1 80 ? 0.701 60.646 13.743 1.00 47.52 79 SER A O 1
ATOM 603 N N . ASN A 1 81 ? -0.565 60.656 11.861 1.00 51.63 80 ASN A N 1
ATOM 604 C CA . ASN A 1 81 ? 0.524 61.062 10.965 1.00 52.91 80 ASN A CA 1
ATOM 605 C C . ASN A 1 81 ? 0.442 62.560 10.696 1.00 53.50 80 ASN A C 1
ATOM 606 O O . ASN A 1 81 ? 1.283 63.148 10.016 1.00 54.26 80 ASN A O 1
ATOM 611 N N . GLU A 1 82 ? -0.584 63.164 11.278 1.00 53.18 81 GLU A N 1
ATOM 612 C CA . GLU A 1 82 ? -0.836 64.603 11.120 1.00 52.45 81 GLU A CA 1
ATOM 613 C C . GLU A 1 82 ? 0.210 65.423 11.862 1.00 51.91 81 GLU A C 1
ATOM 614 O O . GLU A 1 82 ? 0.613 65.074 12.974 1.00 50.91 81 GLU A O 1
ATOM 620 N N . SER A 1 83 ? 0.655 66.502 11.227 1.00 51.32 82 SER A N 1
ATOM 621 C CA . SER A 1 83 ? 1.593 67.436 11.872 1.00 51.74 82 SER A CA 1
ATOM 622 C C . SER A 1 83 ? 0.804 68.431 12.705 1.00 49.85 82 SER A C 1
ATOM 623 O O . SER A 1 83 ? -0.179 69.007 12.242 1.00 50.53 82 SER A O 1
ATOM 626 N N . ILE A 1 84 ? 1.247 68.633 13.937 1.00 47.93 83 ILE A N 1
ATOM 627 C CA . ILE A 1 84 ? 0.558 69.553 14.844 1.00 45.83 83 ILE A CA 1
ATOM 628 C C . ILE A 1 84 ? 1.498 70.544 15.485 1.00 43.98 83 ILE A C 1
ATOM 629 O O . ILE A 1 84 ? 2.503 70.179 16.064 1.00 42.01 83 ILE A O 1
ATOM 634 N N . VAL A 1 85 ? 1.148 71.812 15.338 1.00 42.78 84 VAL A N 1
ATOM 635 C CA . VAL A 1 85 ? 1.909 72.907 15.933 1.00 41.69 84 VAL A CA 1
ATOM 636 C C . VAL A 1 85 ? 0.949 73.840 16.662 1.00 40.12 84 VAL A C 1
ATOM 637 O O . VAL A 1 85 ? -0.004 74.358 16.085 1.00 39.26 84 VAL A O 1
ATOM 641 N N . LEU A 1 86 ? 1.211 74.016 17.946 1.00 39.01 85 LEU A N 1
ATOM 642 C CA . LEU A 1 86 ? 0.406 74.885 18.806 1.00 38.78 85 LEU A CA 1
ATOM 643 C C . LEU A 1 86 ? 1.031 76.234 18.776 1.00 38.39 85 LEU A C 1
ATOM 644 O O . LEU A 1 86 ? 2.173 76.417 19.178 1.00 39.08 85 LEU A O 1
ATOM 649 N N . THR A 1 87 ? 0.263 77.180 18.289 1.00 39.61 86 THR A N 1
ATOM 650 C CA . THR A 1 87 ? 0.734 78.528 18.135 1.00 40.55 86 THR A CA 1
ATOM 651 C C . THR A 1 87 ? 0.098 79.435 19.140 1.00 41.82 86 THR A C 1
ATOM 652 O O . THR A 1 87 ? -0.916 79.138 19.748 1.00 43.58 86 THR A O 1
ATOM 656 N N . GLU A 1 88 ? 0.722 80.583 19.264 1.00 42.82 87 GLU A N 1
ATOM 657 C CA . GLU A 1 88 ? 0.325 81.625 20.198 1.00 42.27 87 GLU A CA 1
ATOM 658 C C . GLU A 1 88 ? -1.035 82.117 19.811 1.00 41.70 87 GLU A C 1
ATOM 659 O O . GLU A 1 88 ? -1.873 82.445 20.654 1.00 41.81 87 GLU A O 1
ATOM 665 N N . GLU A 1 89 ? -1.246 82.145 18.507 1.00 40.19 88 GLU A N 1
ATOM 666 C CA . GLU A 1 89 ? -2.496 82.645 17.944 1.00 40.86 88 GLU A CA 1
ATOM 667 C C . GLU A 1 89 ? -3.665 81.815 18.420 1.00 38.83 88 GLU A C 1
ATOM 668 O O . GLU A 1 89 ? -4.725 82.334 18.732 1.00 38.00 88 GLU A O 1
ATOM 682 N N . ILE A 1 91 ? -3.659 79.865 21.224 1.00 37.13 90 ILE A N 1
ATOM 683 C CA . ILE A 1 91 ? -3.731 80.062 22.695 1.00 37.44 90 ILE A CA 1
ATOM 684 C C . ILE A 1 91 ? -4.421 81.370 23.018 1.00 39.37 90 ILE A C 1
ATOM 685 O O . ILE A 1 91 ? -5.231 81.491 23.942 1.00 38.64 90 ILE A O 1
ATOM 690 N N . GLU A 1 92 ? -4.140 82.342 22.176 1.00 40.20 91 GLU A N 1
ATOM 691 C CA . GLU A 1 92 ? -4.657 83.677 22.391 1.00 41.68 91 GLU A CA 1
ATOM 692 C C . GLU A 1 92 ? -6.176 83.717 22.288 1.00 42.48 91 GLU A C 1
ATOM 693 O O . GLU A 1 92 ? -6.822 84.546 22.921 1.00 43.54 91 GLU A O 1
ATOM 699 N N . LYS A 1 93 ? -6.751 82.802 21.517 1.00 42.63 92 LYS A N 1
ATOM 700 C CA . LYS A 1 93 ? -8.209 82.794 21.342 1.00 42.08 92 LYS A CA 1
ATOM 701 C C . LYS A 1 93 ? -8.960 81.966 22.382 1.00 41.23 92 LYS A C 1
ATOM 702 O O . LYS A 1 93 ? -10.185 81.833 22.316 1.00 41.40 92 LYS A O 1
ATOM 708 N N . THR A 1 94 ? -8.234 81.435 23.363 1.00 38.91 93 THR A N 1
ATOM 709 C CA . THR A 1 94 ? -8.921 80.699 24.444 1.00 36.79 93 THR A CA 1
ATOM 710 C C . THR A 1 94 ? -9.435 81.727 25.464 1.00 36.91 93 THR A C 1
ATOM 711 O O . THR A 1 94 ? -9.020 82.882 25.455 1.00 36.91 93 THR A O 1
ATOM 715 N N . PRO A 1 95 ? -10.387 81.341 26.310 1.00 36.82 94 PRO A N 1
ATOM 716 C CA . PRO A 1 95 ? -10.733 82.313 27.336 1.00 36.59 94 PRO A CA 1
ATOM 717 C C . PRO A 1 95 ? -9.546 82.572 28.249 1.00 36.28 94 PRO A C 1
ATOM 718 O O . PRO A 1 95 ? -8.584 81.787 28.308 1.00 33.93 94 PRO A O 1
ATOM 722 N N . ASN A 1 96 ? -9.657 83.661 28.985 1.00 36.05 95 ASN A N 1
ATOM 723 C CA . ASN A 1 96 ? -8.592 84.122 29.878 1.00 36.38 95 ASN A CA 1
ATOM 724 C C . ASN A 1 96 ? -8.229 83.113 30.943 1.00 36.09 95 ASN A C 1
ATOM 725 O O . ASN A 1 96 ? -7.079 83.009 31.378 1.00 36.13 95 ASN A O 1
ATOM 730 N N . HIS A 1 97 ? -9.217 82.332 31.332 1.00 36.53 96 HIS A N 1
ATOM 731 C CA . HIS A 1 97 ? -9.046 81.352 32.433 1.00 36.14 96 HIS A CA 1
ATOM 732 C C . HIS A 1 97 ? -8.466 80.003 31.989 1.00 36.47 96 HIS A C 1
ATOM 733 O O . HIS A 1 97 ? -8.203 79.105 32.799 1.00 36.33 96 HIS A O 1
ATOM 740 N N . CYS A 1 98 ? -8.245 79.879 30.692 1.00 36.47 97 CYS A N 1
ATOM 741 C CA . CYS A 1 98 ? -7.773 78.617 30.111 1.00 34.35 97 CYS A CA 1
ATOM 742 C C . CYS A 1 98 ? -6.397 78.254 30.616 1.00 34.22 97 CYS A C 1
ATOM 743 O O . CYS A 1 98 ? -5.471 79.073 30.611 1.00 35.86 97 CYS A O 1
ATOM 746 N N . VAL A 1 99 ? -6.282 77.011 31.077 1.00 33.99 98 VAL A N 1
ATOM 747 C CA . VAL A 1 99 ? -5.042 76.502 31.604 1.00 33.41 98 VAL A CA 1
ATOM 748 C C . VAL A 1 99 ? -4.400 75.476 30.703 1.00 34.38 98 VAL A C 1
ATOM 749 O O . VAL A 1 99 ? -5.051 74.611 30.153 1.00 35.59 98 VAL A O 1
ATOM 753 N N . VAL A 1 100 ? -3.091 75.624 30.523 1.00 34.14 99 VAL A N 1
ATOM 754 C CA . VAL A 1 100 ? -2.328 74.693 29.722 1.00 32.90 99 VAL A CA 1
ATOM 755 C C . VAL A 1 100 ? -1.599 73.806 30.695 1.00 34.12 99 VAL A C 1
ATOM 756 O O . VAL A 1 100 ? -0.945 74.310 31.604 1.00 34.86 99 VAL A O 1
ATOM 760 N N . TYR A 1 101 ? -1.761 72.491 30.508 1.00 33.09 100 TYR A N 1
ATOM 761 C CA . TYR A 1 101 ? -1.106 71.458 31.299 1.00 32.78 100 TYR A CA 1
ATOM 762 C C . TYR A 1 101 ? -0.085 70.681 30.472 1.00 34.40 100 TYR A C 1
ATOM 763 O O . TYR A 1 101 ? -0.362 70.232 29.357 1.00 35.52 100 TYR A O 1
ATOM 772 N N . SER A 1 102 ? 1.085 70.519 31.061 1.00 35.90 101 SER A N 1
ATOM 773 C CA . SER A 1 102 ? 2.188 69.726 30.482 1.00 37.53 101 SER A CA 1
ATOM 774 C C . SER A 1 102 ? 2.919 68.967 31.589 1.00 37.18 101 SER A C 1
ATOM 775 O O . SER A 1 102 ? 2.546 69.028 32.755 1.00 35.27 101 SER A O 1
ATOM 778 N N . GLY A 1 103 ? 3.972 68.259 31.227 1.00 38.03 102 GLY A N 1
ATOM 779 C CA . GLY A 1 103 ? 4.787 67.605 32.254 1.00 39.55 102 GLY A CA 1
ATOM 780 C C . GLY A 1 103 ? 5.860 68.635 32.569 1.00 40.67 102 GLY A C 1
ATOM 781 O O . GLY A 1 103 ? 6.034 69.100 33.711 1.00 39.68 102 GLY A O 1
ATOM 782 N N . ILE A 1 104 ? 6.560 68.992 31.506 1.00 42.79 103 ILE A N 1
ATOM 783 C CA . ILE A 1 104 ? 7.619 70.020 31.547 1.00 45.95 103 ILE A CA 1
ATOM 784 C C . ILE A 1 104 ? 7.356 71.053 30.488 1.00 47.51 103 ILE A C 1
ATOM 785 O O . ILE A 1 104 ? 6.450 70.906 29.676 1.00 48.79 103 ILE A O 1
ATOM 790 N N . SER A 1 105 ? 8.150 72.108 30.507 1.00 48.83 104 SER A N 1
ATOM 791 C CA . SER A 1 105 ? 7.992 73.171 29.519 1.00 48.45 104 SER A CA 1
ATOM 792 C C . SER A 1 105 ? 9.302 73.451 28.809 1.00 49.35 104 SER A C 1
ATOM 793 O O . SER A 1 105 ? 10.299 72.773 29.004 1.00 49.21 104 SER A O 1
ATOM 796 N N . ASN A 1 106 ? 9.265 74.449 27.944 1.00 50.30 105 ASN A N 1
ATOM 797 C CA . ASN A 1 106 ? 10.472 74.896 27.253 1.00 50.93 105 ASN A CA 1
ATOM 798 C C . ASN A 1 106 ? 10.366 76.368 26.937 1.00 50.69 105 ASN A C 1
ATOM 799 O O . ASN A 1 106 ? 9.467 77.050 27.419 1.00 49.98 105 ASN A O 1
ATOM 804 N N . THR A 1 107 ? 11.281 76.834 26.103 1.00 49.76 106 THR A N 1
ATOM 805 C CA . THR A 1 107 ? 11.414 78.260 25.823 1.00 49.05 106 THR A CA 1
ATOM 806 C C . THR A 1 107 ? 10.237 78.733 25.024 1.00 48.07 106 THR A C 1
ATOM 807 O O . THR A 1 107 ? 9.656 79.777 25.292 1.00 48.73 106 THR A O 1
ATOM 811 N N . TYR A 1 108 ? 9.875 77.928 24.048 1.00 46.34 107 TYR A N 1
ATOM 812 C CA . TYR A 1 108 ? 8.757 78.266 23.159 1.00 45.83 107 TYR A CA 1
ATOM 813 C C . TYR A 1 108 ? 7.464 78.426 23.951 1.00 44.47 107 TYR A C 1
ATOM 814 O O . TYR A 1 108 ? 6.778 79.454 23.899 1.00 43.28 107 TYR A O 1
ATOM 823 N N . LEU A 1 109 ? 7.191 77.388 24.726 1.00 44.15 108 LEU A N 1
ATOM 824 C CA . LEU A 1 109 ? 5.950 77.285 25.516 1.00 43.74 108 LEU A CA 1
ATOM 825 C C . LEU A 1 109 ? 5.938 78.347 26.597 1.00 43.90 108 LEU A C 1
ATOM 826 O O . LEU A 1 109 ? 4.952 79.057 26.779 1.00 43.29 108 LEU A O 1
ATOM 831 N N . ASN A 1 110 ? 7.067 78.494 27.280 1.00 45.29 109 ASN A N 1
ATOM 832 C CA . ASN A 1 110 ? 7.159 79.482 28.365 1.00 45.82 109 ASN A CA 1
ATOM 833 C C . ASN A 1 110 ? 6.863 80.878 27.831 1.00 45.78 109 ASN A C 1
ATOM 834 O O . ASN A 1 110 ? 6.176 81.669 28.464 1.00 45.95 109 ASN A O 1
ATOM 839 N N . GLN A 1 111 ? 7.322 81.123 26.613 1.00 45.82 110 GLN A N 1
ATOM 840 C CA . GLN A 1 111 ? 7.136 82.417 25.965 1.00 46.26 110 GLN A CA 1
ATOM 841 C C . GLN A 1 111 ? 5.704 82.590 25.438 1.00 45.42 110 GLN A C 1
ATOM 842 O O . GLN A 1 111 ? 5.160 83.696 25.479 1.00 45.78 110 GLN A O 1
ATOM 845 N N . CYS A 1 112 ? 5.078 81.515 24.962 1.00 44.15 111 CYS A N 1
ATOM 846 C CA . CYS A 1 112 ? 3.665 81.630 24.541 1.00 43.22 111 CYS A CA 1
ATOM 847 C C . CYS A 1 112 ? 2.815 82.029 25.735 1.00 40.29 111 CYS A C 1
ATOM 848 O O . CYS A 1 112 ? 1.911 82.838 25.639 1.00 38.61 111 CYS A O 1
ATOM 859 N N . LYS A 1 114 ? 3.771 83.541 28.472 1.00 42.64 113 LYS A N 1
ATOM 860 C CA . LYS A 1 114 ? 4.108 84.872 28.962 1.00 41.54 113 LYS A CA 1
ATOM 861 C C . LYS A 1 114 ? 3.372 85.895 28.146 1.00 41.22 113 LYS A C 1
ATOM 862 O O . LYS A 1 114 ? 2.726 86.817 28.667 1.00 41.61 113 LYS A O 1
ATOM 864 N N . LYS A 1 115 ? 3.440 85.696 26.841 1.00 39.96 114 LYS A N 1
ATOM 865 C CA . LYS A 1 115 ? 2.864 86.644 25.901 1.00 39.10 114 LYS A CA 1
ATOM 866 C C . LYS A 1 115 ? 1.331 86.634 25.884 1.00 36.61 114 LYS A C 1
ATOM 867 O O . LYS A 1 115 ? 0.705 87.670 25.739 1.00 33.63 114 LYS A O 1
ATOM 873 N N . THR A 1 116 ? 0.736 85.472 26.081 1.00 34.02 115 THR A N 1
ATOM 874 C CA . THR A 1 116 ? -0.721 85.357 26.041 1.00 34.28 115 THR A CA 1
ATOM 875 C C . THR A 1 116 ? -1.345 85.564 27.408 1.00 35.72 115 THR A C 1
ATOM 876 O O . THR A 1 116 ? -2.547 85.787 27.536 1.00 36.33 115 THR A O 1
ATOM 880 N N . ASN A 1 117 ? -0.499 85.485 28.416 1.00 36.37 116 ASN A N 1
ATOM 881 C CA . ASN A 1 117 ? -0.890 85.640 29.822 1.00 36.46 116 ASN A CA 1
ATOM 882 C C . ASN A 1 117 ? -1.823 84.539 30.316 1.00 37.19 116 ASN A C 1
ATOM 883 O O . ASN A 1 117 ? -2.781 84.755 31.069 1.00 38.32 116 ASN A O 1
ATOM 888 N N . ARG A 1 118 ? -1.518 83.333 29.878 1.00 37.48 117 ARG A N 1
ATOM 889 C CA . ARG A 1 118 ? -2.264 82.159 30.290 1.00 36.20 117 ARG A CA 1
ATOM 890 C C . ARG A 1 118 ? -1.401 81.394 31.266 1.00 37.00 117 ARG A C 1
ATOM 891 O O . ARG A 1 118 ? -0.167 81.499 31.273 1.00 38.22 117 ARG A O 1
ATOM 899 N N . THR A 1 119 ? -2.069 80.614 32.085 1.00 35.39 118 THR A N 1
ATOM 900 C CA . THR A 1 119 ? -1.383 79.845 33.102 1.00 36.92 118 THR A CA 1
ATOM 901 C C . THR A 1 119 ? -0.910 78.514 32.551 1.00 36.16 118 THR A C 1
ATOM 902 O O . THR A 1 119 ? -1.629 77.790 31.843 1.00 33.65 118 THR A O 1
ATOM 906 N N . LEU A 1 120 ? 0.317 78.200 32.913 1.00 37.06 119 LEU A N 1
ATOM 907 C CA . LEU A 1 120 ? 0.926 76.936 32.557 1.00 38.09 119 LEU A CA 1
ATOM 908 C C . LEU A 1 120 ? 1.166 76.126 33.825 1.00 38.81 119 LEU A C 1
ATOM 909 O O . LEU A 1 120 ? 1.689 76.644 34.806 1.00 40.20 119 LEU A O 1
ATOM 914 N N . VAL A 1 121 ? 0.776 74.862 33.789 1.00 37.61 120 VAL A N 1
ATOM 915 C CA . VAL A 1 121 ? 1.002 73.940 34.899 1.00 36.89 120 VAL A CA 1
ATOM 916 C C . VAL A 1 121 ? 1.904 72.824 34.417 1.00 37.95 120 VAL A C 1
ATOM 917 O O . VAL A 1 121 ? 1.573 72.064 33.483 1.00 38.34 120 VAL A O 1
ATOM 921 N N . LYS A 1 122 ? 3.039 72.707 35.102 1.00 39.00 121 LYS A N 1
ATOM 922 C CA . LYS A 1 122 ? 4.037 71.704 34.809 1.00 39.50 121 LYS A CA 1
ATOM 923 C C . LYS A 1 122 ? 3.926 70.633 35.846 1.00 38.77 121 LYS A C 1
ATOM 924 O O . LYS A 1 122 ? 4.474 70.749 36.933 1.00 39.32 121 LYS A O 1
ATOM 930 N N . LEU A 1 123 ? 3.246 69.567 35.470 1.00 37.75 122 LEU A N 1
ATOM 931 C CA . LEU A 1 123 ? 2.916 68.496 36.400 1.00 38.55 122 LEU A CA 1
ATOM 932 C C . LEU A 1 123 ? 4.113 67.734 37.013 1.00 39.04 122 LEU A C 1
ATOM 933 O O . LEU A 1 123 ? 4.018 67.179 38.097 1.00 39.10 122 LEU A O 1
ATOM 946 N N . GLU A 1 125 ? 6.712 68.954 38.103 1.00 40.21 124 GLU A N 1
ATOM 947 C CA . GLU A 1 125 ? 7.224 69.712 39.242 1.00 40.80 124 GLU A CA 1
ATOM 948 C C . GLU A 1 125 ? 6.541 69.387 40.558 1.00 41.29 124 GLU A C 1
ATOM 949 O O . GLU A 1 125 ? 7.038 69.787 41.615 1.00 42.35 124 GLU A O 1
ATOM 955 N N . ARG A 1 126 ? 5.419 68.665 40.520 1.00 38.42 125 ARG A N 1
ATOM 956 C CA . ARG A 1 126 ? 4.693 68.378 41.754 1.00 36.50 125 ARG A CA 1
ATOM 957 C C . ARG A 1 126 ? 5.387 67.250 42.511 1.00 37.03 125 ARG A C 1
ATOM 958 O O . ARG A 1 126 ? 5.807 66.281 41.900 1.00 36.88 125 ARG A O 1
ATOM 966 N N . ASP A 1 127 ? 5.440 67.347 43.837 1.00 36.53 126 ASP A N 1
ATOM 967 C CA . ASP A 1 127 ? 6.078 66.307 44.649 1.00 37.68 126 ASP A CA 1
ATOM 968 C C . ASP A 1 127 ? 5.279 65.020 44.583 1.00 37.09 126 ASP A C 1
ATOM 969 O O . ASP A 1 127 ? 5.840 63.948 44.563 1.00 36.52 126 ASP A O 1
ATOM 974 N N . ASP A 1 128 ? 3.957 65.120 44.555 1.00 36.96 127 ASP A N 1
ATOM 975 C CA . ASP A 1 128 ? 3.147 63.891 44.577 1.00 35.69 127 ASP A CA 1
ATOM 976 C C . ASP A 1 128 ? 3.343 63.123 43.296 1.00 38.07 127 ASP A C 1
ATOM 977 O O . ASP A 1 128 ? 3.546 61.900 43.325 1.00 38.20 127 ASP A O 1
ATOM 982 N N . ILE A 1 129 ? 3.310 63.852 42.175 1.00 37.18 128 ILE A N 1
ATOM 983 C CA . ILE A 1 129 ? 3.504 63.219 40.860 1.00 38.05 128 ILE A CA 1
ATOM 984 C C . ILE A 1 129 ? 4.899 62.598 40.834 1.00 36.00 128 ILE A C 1
ATOM 985 O O . ILE A 1 129 ? 5.077 61.455 40.457 1.00 36.76 128 ILE A O 1
ATOM 990 N N . ALA A 1 130 ? 5.882 63.366 41.274 1.00 35.06 129 ALA A N 1
ATOM 991 C CA . ALA A 1 130 ? 7.300 62.902 41.291 1.00 35.01 129 ALA A CA 1
ATOM 992 C C . ALA A 1 130 ? 7.448 61.571 42.069 1.00 36.10 129 ALA A C 1
ATOM 993 O O . ALA A 1 130 ? 8.096 60.623 41.610 1.00 37.58 129 ALA A O 1
ATOM 995 N N . ILE A 1 131 ? 6.794 61.492 43.218 1.00 37.46 130 ILE A N 1
ATOM 996 C CA . ILE A 1 131 ? 6.882 60.297 44.084 1.00 37.12 130 ILE A CA 1
ATOM 997 C C . ILE A 1 131 ? 6.151 59.115 43.467 1.00 36.66 130 ILE A C 1
ATOM 998 O O . ILE A 1 131 ? 6.664 57.973 43.464 1.00 34.79 130 ILE A O 1
ATOM 1003 N N . TYR A 1 132 ? 4.979 59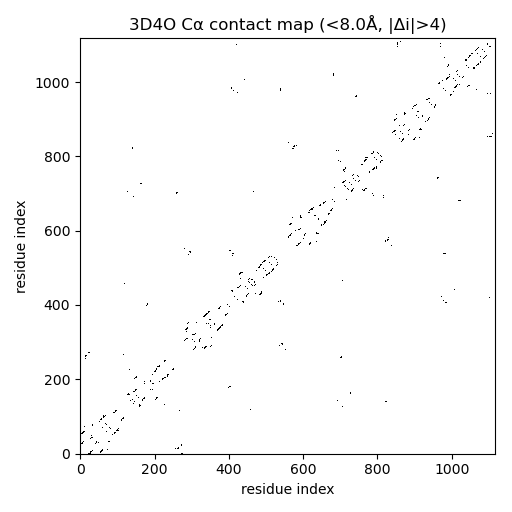.368 42.891 1.00 36.85 131 TYR A N 1
ATOM 1004 C CA . TYR A 1 132 ? 4.283 58.271 42.233 1.00 35.80 131 TYR A CA 1
ATOM 1005 C C . TYR A 1 132 ? 5.094 57.753 41.061 1.00 35.61 131 TYR A C 1
ATOM 1006 O O . TYR A 1 132 ? 5.184 56.537 40.828 1.00 33.46 131 TYR A O 1
ATOM 1015 N N . ASN A 1 133 ? 5.661 58.684 40.300 1.00 36.13 132 ASN A N 1
ATOM 1016 C CA . ASN A 1 133 ? 6.427 58.285 39.105 1.00 36.24 132 ASN A CA 1
ATOM 1017 C C . ASN A 1 133 ? 7.710 57.558 39.445 1.00 36.17 132 ASN A C 1
ATOM 1018 O O . ASN A 1 133 ? 8.255 56.832 38.616 1.00 36.84 132 ASN A O 1
ATOM 1023 N N . SER A 1 134 ? 8.153 57.720 40.683 1.00 34.82 133 SER A N 1
ATOM 1024 C CA . SER A 1 134 ? 9.408 57.108 41.130 1.00 34.36 133 SER A CA 1
ATOM 1025 C C . SER A 1 134 ? 9.255 55.595 41.153 1.00 34.47 133 SER A C 1
ATOM 1026 O O . SER A 1 134 ? 10.221 54.834 41.008 1.00 35.31 133 SER A O 1
ATOM 1029 N N . ILE A 1 135 ? 8.017 55.178 41.303 1.00 34.63 134 ILE A N 1
ATOM 1030 C CA . ILE A 1 135 ? 7.706 53.758 41.373 1.00 35.54 134 ILE A CA 1
ATOM 1031 C C . ILE A 1 135 ? 8.026 53.041 40.022 1.00 36.97 134 ILE A C 1
ATOM 1032 O O . ILE A 1 135 ? 8.863 52.110 39.981 1.00 37.82 134 ILE A O 1
ATOM 1037 N N . PRO A 1 136 ? 7.379 53.468 38.903 1.00 36.12 135 PRO A N 1
ATOM 1038 C CA . PRO A 1 136 ? 7.692 52.829 37.638 1.00 35.05 135 PRO A CA 1
ATOM 1039 C C . PRO A 1 136 ? 9.149 53.102 37.246 1.00 35.29 135 PRO A C 1
ATOM 1040 O O . PRO A 1 136 ? 9.793 52.293 36.580 1.00 33.38 135 PRO A O 1
ATOM 1044 N N . THR A 1 137 ? 9.694 54.187 37.753 1.00 34.15 136 THR A N 1
ATOM 1045 C CA . THR A 1 137 ? 11.106 54.488 37.491 1.00 35.26 136 THR A CA 1
ATOM 1046 C C . THR A 1 137 ? 12.017 53.427 38.117 1.00 35.37 136 THR A C 1
ATOM 1047 O O . THR A 1 137 ? 12.907 52.868 37.459 1.00 36.38 136 THR A O 1
ATOM 1051 N N . ALA A 1 138 ? 11.729 53.118 39.364 1.00 34.76 137 ALA A N 1
ATOM 1052 C CA . ALA A 1 138 ? 12.507 52.136 40.117 1.00 35.75 137 ALA A CA 1
ATOM 1053 C C . ALA A 1 138 ? 12.381 50.782 39.419 1.00 35.77 137 ALA A C 1
ATOM 1054 O O . ALA A 1 138 ? 13.359 50.054 39.239 1.00 38.80 137 ALA A O 1
ATOM 1056 N N . GLU A 1 139 ? 11.189 50.472 38.954 1.00 35.41 138 GLU A N 1
ATOM 1057 C CA . GLU A 1 139 ? 10.959 49.185 38.211 1.00 35.07 138 GLU A CA 1
ATOM 1058 C C . GLU A 1 139 ? 11.787 49.122 36.952 1.00 34.91 138 GLU A C 1
ATOM 1059 O O . GLU A 1 139 ? 12.402 48.115 36.653 1.00 37.60 138 GLU A O 1
ATOM 1065 N N . GLY A 1 140 ? 11.811 50.211 36.209 1.00 35.83 139 GLY A N 1
ATOM 1066 C CA . GLY A 1 140 ? 12.575 50.264 34.961 1.00 34.87 139 GLY A CA 1
ATOM 1067 C C . GLY A 1 140 ? 14.051 50.108 35.275 1.00 35.73 139 GLY A C 1
ATOM 1068 O O . GLY A 1 140 ? 14.802 49.418 34.577 1.00 36.98 139 GLY A O 1
ATOM 1069 N N . THR A 1 141 ? 14.447 50.730 36.363 1.00 34.66 140 THR A N 1
ATOM 1070 C CA . THR A 1 141 ? 15.857 50.735 36.755 1.00 37.10 140 THR A CA 1
ATOM 1071 C C . THR A 1 141 ? 16.305 49.284 37.098 1.00 36.66 140 THR A C 1
ATOM 1072 O O . THR A 1 141 ? 17.337 48.780 36.647 1.00 34.29 140 THR A O 1
ATOM 1076 N N . ILE A 1 142 ? 15.472 48.621 37.876 1.00 36.96 141 ILE A N 1
ATOM 1077 C CA . ILE A 1 142 ? 15.699 47.205 38.314 1.00 37.85 141 ILE A CA 1
ATOM 1078 C C . ILE A 1 142 ? 15.700 46.302 37.103 1.00 36.31 141 ILE A C 1
ATOM 1079 O O . ILE A 1 142 ? 16.564 45.440 36.966 1.00 37.59 141 ILE A O 1
ATOM 1100 N N . ALA A 1 145 ? 18.961 46.928 35.283 1.00 35.92 144 ALA A N 1
ATOM 1101 C CA . ALA A 1 145 ? 20.135 46.440 36.014 1.00 33.88 144 ALA A CA 1
ATOM 1102 C C . ALA A 1 145 ? 20.239 44.917 35.867 1.00 35.25 144 ALA A C 1
ATOM 1103 O O . ALA A 1 145 ? 21.334 44.362 35.652 1.00 37.59 144 ALA A O 1
ATOM 1105 N N . ILE A 1 146 ? 19.098 44.257 35.912 1.00 32.59 145 ILE A N 1
ATOM 1106 C CA . ILE A 1 146 ? 19.025 42.801 35.816 1.00 33.13 145 ILE A CA 1
ATOM 1107 C C . ILE A 1 146 ? 19.371 42.376 34.408 1.00 35.77 145 ILE A C 1
ATOM 1108 O O . ILE A 1 146 ? 20.146 41.475 34.160 1.00 36.03 145 ILE A O 1
ATOM 1113 N N . GLN A 1 147 ? 18.770 43.063 33.470 1.00 35.86 146 GLN A N 1
ATOM 1114 C CA . GLN A 1 147 ? 19.004 42.771 32.076 1.00 37.19 146 GLN A CA 1
ATOM 1115 C C . GLN A 1 147 ? 20.481 42.909 31.586 1.00 38.18 146 GLN A C 1
ATOM 1116 O O . GLN A 1 147 ? 20.982 42.056 30.870 1.00 36.39 146 GLN A O 1
ATOM 1122 N N . HIS A 1 148 ? 21.157 43.971 32.009 1.00 38.62 147 HIS A N 1
ATOM 1123 C CA . HIS A 1 148 ? 22.516 44.302 31.546 1.00 40.24 147 HIS A CA 1
ATOM 1124 C C . HIS A 1 148 ? 23.673 43.645 32.291 1.00 40.00 147 HIS A C 1
ATOM 1125 O O . HIS A 1 148 ? 24.789 43.687 31.835 1.00 42.45 147 HIS A O 1
ATOM 1132 N N . THR A 1 149 ? 23.412 43.076 33.457 1.00 38.27 148 THR A N 1
ATOM 1133 C CA . THR A 1 149 ? 24.475 42.426 34.275 1.00 35.11 148 THR A CA 1
ATOM 1134 C C . THR A 1 149 ? 24.562 40.892 34.019 1.00 35.13 148 THR A C 1
ATOM 1135 O O . THR A 1 149 ? 23.557 40.248 33.687 1.00 33.09 148 THR A O 1
ATOM 1139 N N . ASP A 1 150 ? 25.756 40.309 34.132 1.00 33.32 149 ASP A N 1
ATOM 1140 C CA . ASP A 1 150 ? 25.876 38.845 33.968 1.00 31.86 149 ASP A CA 1
ATOM 1141 C C . ASP A 1 150 ? 25.876 38.164 35.301 1.00 30.71 149 ASP A C 1
ATOM 1142 O O . ASP A 1 150 ? 26.077 36.960 35.419 1.00 30.68 149 ASP A O 1
ATOM 1147 N N . PHE A 1 151 ? 25.631 38.971 36.305 1.00 30.57 150 PHE A N 1
ATOM 1148 C CA . PHE A 1 151 ? 25.600 38.506 37.680 1.00 32.04 150 PHE A CA 1
ATOM 1149 C C . PHE A 1 151 ? 24.279 38.854 38.343 1.00 32.95 150 PHE A C 1
ATOM 1150 O O . PHE A 1 151 ? 23.538 39.722 37.865 1.00 34.82 150 PHE A O 1
ATOM 1158 N N . THR A 1 152 ? 23.962 38.152 39.426 1.00 33.93 151 THR A N 1
ATOM 1159 C CA . THR A 1 152 ? 22.733 38.455 40.181 1.00 33.86 151 THR A CA 1
ATOM 1160 C C . THR A 1 152 ? 22.875 39.807 40.884 1.00 34.33 151 THR A C 1
ATOM 1161 O O . THR A 1 152 ? 23.962 40.187 41.331 1.00 34.09 151 THR A O 1
ATOM 1165 N N . ILE A 1 153 ? 21.771 40.545 40.931 1.00 34.01 152 ILE A N 1
ATOM 1166 C CA . ILE A 1 153 ? 21.667 41.831 41.694 1.00 32.83 152 ILE A CA 1
ATOM 1167 C C . ILE A 1 153 ? 21.657 41.441 43.156 1.00 33.04 152 ILE A C 1
ATOM 1168 O O . ILE A 1 153 ? 22.179 42.132 44.032 1.00 34.63 152 ILE A O 1
ATOM 1173 N N . HIS A 1 154 ? 21.089 40.280 43.411 1.00 34.16 153 HIS A N 1
ATOM 1174 C CA . HIS A 1 154 ? 21.148 39.703 44.755 1.00 34.97 153 HIS A CA 1
ATOM 1175 C C . HIS A 1 154 ? 22.628 39.527 45.122 1.00 35.57 153 HIS A C 1
ATOM 1176 O O . HIS A 1 154 ? 23.371 38.850 44.416 1.00 35.30 153 HIS A O 1
ATOM 1183 N N . GLY A 1 155 ? 23.053 40.187 46.191 1.00 37.18 154 GLY A N 1
ATOM 1184 C CA . GLY A 1 155 ? 24.438 40.110 46.677 1.00 37.75 154 GLY A CA 1
ATOM 1185 C C . GLY A 1 155 ? 25.429 41.031 45.991 1.00 38.87 154 GLY A C 1
ATOM 1186 O O . GLY A 1 155 ? 26.601 41.072 46.346 1.00 39.77 154 GLY A O 1
ATOM 1187 N N . ALA A 1 156 ? 24.951 41.788 45.013 1.00 38.74 155 ALA A N 1
ATOM 1188 C CA . ALA A 1 156 ? 25.781 42.788 44.331 1.00 35.97 155 ALA A CA 1
ATOM 1189 C C . ALA A 1 156 ? 25.870 44.034 45.172 1.00 37.79 155 ALA A C 1
ATOM 1190 O O . ALA A 1 156 ? 25.045 44.282 46.055 1.00 36.51 155 ALA A O 1
ATOM 1192 N N . ASN A 1 157 ? 26.936 44.782 44.903 1.00 37.54 156 ASN A N 1
ATOM 1193 C CA . ASN A 1 157 ? 27.171 46.101 45.477 1.00 37.68 156 ASN A CA 1
ATOM 1194 C C . ASN A 1 157 ? 26.512 47.167 44.596 1.00 37.83 156 ASN A C 1
ATOM 1195 O O . ASN A 1 157 ? 26.956 47.422 43.488 1.00 38.50 156 ASN A O 1
ATOM 1200 N N . VAL A 1 158 ? 25.473 47.792 45.135 1.00 37.76 157 VAL A N 1
ATOM 1201 C CA . VAL A 1 158 ? 24.730 48.820 44.433 1.00 36.35 157 VAL A CA 1
ATOM 1202 C C . VAL A 1 158 ? 24.745 50.108 45.223 1.00 38.05 157 VAL A C 1
ATOM 1203 O O . VAL A 1 158 ? 24.472 50.111 46.433 1.00 38.89 157 VAL A O 1
ATOM 1207 N N . ALA A 1 159 ? 25.091 51.204 44.537 1.00 37.69 158 ALA A N 1
ATOM 1208 C CA . ALA A 1 159 ? 25.025 52.545 45.120 1.00 36.27 158 ALA A CA 1
ATOM 1209 C C . ALA A 1 159 ? 23.943 53.326 44.434 1.00 36.74 158 ALA A C 1
ATOM 1210 O O . ALA A 1 159 ? 23.758 53.272 43.201 1.00 37.58 158 ALA A O 1
ATOM 1212 N N . VAL A 1 160 ? 23.214 54.064 45.254 1.00 35.80 159 VAL A N 1
ATOM 1213 C CA . VAL A 1 160 ? 22.248 55.035 44.752 1.00 34.28 159 VAL A CA 1
ATOM 1214 C C . VAL A 1 160 ? 22.757 56.355 45.235 1.00 33.89 159 VAL A C 1
ATOM 1215 O O . VAL A 1 160 ? 23.111 56.515 46.405 1.00 32.98 159 VAL A O 1
ATOM 1219 N N . LEU A 1 161 ? 22.828 57.296 44.325 1.00 34.50 160 LEU A N 1
ATOM 1220 C CA . LEU A 1 161 ? 23.246 58.627 44.697 1.00 35.38 160 LEU A CA 1
ATOM 1221 C C . LEU A 1 161 ? 22.004 59.476 44.786 1.00 35.31 160 LEU A C 1
ATOM 1222 O O . LEU A 1 161 ? 21.290 59.647 43.795 1.00 37.57 160 LEU A O 1
ATOM 1227 N N . GLY A 1 162 ? 21.815 60.049 45.959 1.00 37.01 161 GLY A N 1
ATOM 1228 C CA . GLY A 1 162 ? 20.664 60.905 46.279 1.00 36.62 161 GLY A CA 1
ATOM 1229 C C . GLY A 1 162 ? 19.532 60.137 46.924 1.00 37.11 161 GLY A C 1
ATOM 1230 O O . GLY A 1 162 ? 19.250 59.010 46.526 1.00 34.04 161 GLY A O 1
ATOM 1231 N N . LEU A 1 163 ? 18.963 60.722 47.984 1.00 36.84 162 LEU A N 1
ATOM 1232 C CA . LEU A 1 163 ? 17.816 60.135 48.687 1.00 39.55 162 LEU A CA 1
ATOM 1233 C C . LEU A 1 163 ? 16.657 61.114 48.611 1.00 40.55 162 LEU A C 1
ATOM 1234 O O . LEU A 1 163 ? 15.993 61.396 49.598 1.00 41.62 162 LEU A O 1
ATOM 1239 N N . GLY A 1 164 ? 16.439 61.635 47.415 1.00 41.67 163 GLY A N 1
ATOM 1240 C CA . GLY A 1 164 ? 15.326 62.531 47.175 1.00 40.92 163 GLY A CA 1
ATOM 1241 C C . GLY A 1 164 ? 14.076 61.768 46.823 1.00 40.65 163 GLY A C 1
ATOM 1242 O O . GLY A 1 164 ? 13.886 60.642 47.237 1.00 40.98 163 GLY A O 1
ATOM 1243 N N . ARG A 1 165 ? 13.247 62.401 46.008 1.00 40.19 164 ARG A N 1
ATOM 1244 C CA . ARG A 1 165 ? 11.968 61.835 45.585 1.00 41.66 164 ARG A CA 1
ATOM 1245 C C . ARG A 1 165 ? 12.134 60.543 44.815 1.00 42.67 164 ARG A C 1
ATOM 1246 O O . ARG A 1 165 ? 11.446 59.571 45.072 1.00 43.32 164 ARG A O 1
ATOM 1254 N N . VAL A 1 166 ? 13.099 60.510 43.900 1.00 42.24 165 VAL A N 1
ATOM 1255 C CA . VAL A 1 166 ? 13.313 59.311 43.106 1.00 40.11 165 VAL A CA 1
ATOM 1256 C C . VAL A 1 166 ? 14.211 58.313 43.880 1.00 39.17 165 VAL A C 1
ATOM 1257 O O . VAL A 1 166 ? 13.933 57.122 43.943 1.00 38.64 165 VAL A O 1
ATOM 1261 N N . GLY A 1 167 ? 15.247 58.835 44.504 1.00 37.86 166 GLY A N 1
ATOM 1262 C CA . GLY A 1 167 ? 16.271 58.011 45.153 1.00 38.77 166 GLY A CA 1
ATOM 1263 C C . GLY A 1 167 ? 15.791 57.087 46.258 1.00 39.29 166 GLY A C 1
ATOM 1264 O O . GLY A 1 167 ? 16.240 55.944 46.416 1.00 39.05 166 GLY A O 1
ATOM 1273 N N . SER A 1 169 ? 12.907 55.663 46.514 1.00 38.95 168 SER A N 1
ATOM 1274 C CA . SER A 1 169 ? 12.125 54.550 45.950 1.00 37.79 168 SER A CA 1
ATOM 1275 C C . SER A 1 169 ? 13.044 53.599 45.251 1.00 37.10 168 SER A C 1
ATOM 1276 O O . SER A 1 169 ? 12.896 52.393 45.367 1.00 39.24 168 SER A O 1
ATOM 1279 N N . VAL A 1 170 ? 14.041 54.143 44.565 1.00 36.00 169 VAL A N 1
ATOM 1280 C CA . VAL A 1 170 ? 15.012 53.287 43.838 1.00 35.41 169 VAL A CA 1
ATOM 1281 C C . VAL A 1 170 ? 15.842 52.444 44.797 1.00 35.68 169 VAL A C 1
ATOM 1282 O O . VAL A 1 170 ? 15.956 51.218 44.633 1.00 37.05 169 VAL A O 1
ATOM 1286 N N . ALA A 1 171 ? 16.376 53.089 45.829 1.00 35.00 170 ALA A N 1
ATOM 1287 C CA . ALA A 1 171 ? 17.173 52.379 46.881 1.00 34.92 170 ALA A CA 1
ATOM 1288 C C . ALA A 1 171 ? 16.370 51.250 47.556 1.00 35.95 170 ALA A C 1
ATOM 1289 O O . ALA A 1 171 ? 16.850 50.156 47.794 1.00 35.44 170 ALA A O 1
ATOM 1291 N N . ARG A 1 172 ? 15.122 51.544 47.849 1.00 38.59 171 ARG A N 1
ATOM 1292 C CA . ARG A 1 172 ? 14.278 50.618 48.581 1.00 40.27 171 ARG A CA 1
ATOM 1293 C C . ARG A 1 172 ? 14.052 49.377 47.770 1.00 39.67 171 ARG A C 1
ATOM 1294 O O . ARG A 1 172 ? 14.112 48.263 48.275 1.00 39.59 171 ARG A O 1
ATOM 1302 N N . LYS A 1 173 ? 13.777 49.561 46.500 1.00 39.47 172 LYS A N 1
ATOM 1303 C CA . LYS A 1 173 ? 13.601 48.384 45.656 1.00 41.36 172 LYS A CA 1
ATOM 1304 C C . LYS A 1 173 ? 14.908 47.557 45.455 1.00 42.16 172 LYS A C 1
ATOM 1305 O O . LYS A 1 173 ? 14.859 46.339 45.461 1.00 43.73 172 LYS A O 1
ATOM 1311 N N . PHE A 1 174 ? 16.077 48.173 45.277 1.00 40.09 173 PHE A N 1
ATOM 1312 C CA . PHE A 1 174 ? 17.272 47.324 45.164 1.00 38.52 173 PHE A CA 1
ATOM 1313 C C . PHE A 1 174 ? 17.528 46.573 46.479 1.00 37.46 173 PHE A C 1
ATOM 1314 O O . PHE A 1 174 ? 17.968 45.436 46.474 1.00 38.17 173 PHE A O 1
ATOM 1322 N N . ALA A 1 175 ? 17.200 47.195 47.595 1.00 36.92 174 ALA A N 1
ATOM 1323 C CA . ALA A 1 175 ? 17.438 46.556 48.902 1.00 39.63 174 ALA A CA 1
ATOM 1324 C C . ALA A 1 175 ? 16.492 45.350 49.018 1.00 42.26 174 ALA A C 1
ATOM 1325 O O . ALA A 1 175 ? 16.888 44.270 49.441 1.00 40.83 174 ALA A O 1
ATOM 1327 N N . ALA A 1 176 ? 15.251 45.518 48.555 1.00 43.80 175 ALA A N 1
ATOM 1328 C CA . ALA A 1 176 ? 14.254 44.410 48.578 1.00 43.48 175 ALA A CA 1
ATOM 1329 C C . ALA A 1 176 ? 14.726 43.228 47.761 1.00 44.05 175 ALA A C 1
ATOM 1330 O O . ALA A 1 176 ? 14.364 42.081 48.044 1.00 45.56 175 ALA A O 1
ATOM 1332 N N . LEU A 1 177 ? 15.546 43.522 46.764 1.00 42.74 176 LEU A N 1
ATOM 1333 C CA . LEU A 1 177 ? 16.095 42.505 45.839 1.00 44.51 176 LEU A CA 1
ATOM 1334 C C . LEU A 1 177 ? 17.371 41.812 46.349 1.00 42.18 176 LEU A C 1
ATOM 1335 O O . LEU A 1 177 ? 17.937 40.927 45.704 1.00 41.11 176 LEU A O 1
ATOM 1340 N N . GLY A 1 178 ? 17.815 42.225 47.518 1.00 38.85 177 GLY A N 1
ATOM 1341 C CA . GLY A 1 178 ? 18.929 41.570 48.141 1.00 37.59 177 GLY A CA 1
ATOM 1342 C C . GLY A 1 178 ? 20.266 42.112 47.758 1.00 37.18 177 GLY A C 1
ATOM 1343 O O . GLY A 1 178 ? 21.272 41.483 48.028 1.00 35.70 177 GLY A O 1
ATOM 1344 N N . ALA A 1 179 ? 20.277 43.249 47.074 1.00 35.98 178 ALA A N 1
ATOM 1345 C CA . ALA A 1 179 ? 21.546 43.901 46.814 1.00 36.49 178 ALA A CA 1
ATOM 1346 C C . ALA A 1 179 ? 22.042 44.441 48.138 1.00 38.46 178 ALA A C 1
ATOM 1347 O O . ALA A 1 179 ? 21.241 44.670 49.090 1.00 38.36 178 ALA A O 1
ATOM 1349 N N . LYS A 1 180 ? 23.356 44.642 48.197 1.00 39.38 179 LYS A N 1
ATOM 1350 C CA . LYS A 1 180 ? 23.978 45.349 49.324 1.00 40.68 179 LYS A CA 1
ATOM 1351 C C . LYS A 1 180 ? 23.998 46.797 48.878 1.00 39.88 179 LYS A C 1
ATOM 1352 O O . LYS A 1 180 ? 24.786 47.179 48.019 1.00 39.40 179 LYS A O 1
ATOM 1358 N N . VAL A 1 181 ? 23.102 47.589 49.460 1.00 38.65 180 VAL A N 1
ATOM 1359 C CA . VAL A 1 181 ? 22.886 48.964 49.017 1.00 36.52 180 VAL A CA 1
ATOM 1360 C C . VAL A 1 181 ? 23.489 50.029 49.892 1.00 37.29 180 VAL A C 1
ATOM 1361 O O . VAL A 1 181 ? 23.303 50.032 51.102 1.00 38.68 180 VAL A O 1
ATOM 1365 N N . LYS A 1 182 ? 24.266 50.908 49.250 1.00 36.85 181 LYS A N 1
ATOM 1366 C CA . LYS A 1 182 ? 24.823 52.076 49.884 1.00 36.74 181 LYS A CA 1
ATOM 1367 C C . LYS A 1 182 ? 24.244 53.295 49.164 1.00 36.01 181 LYS A C 1
ATOM 1368 O O . LYS A 1 182 ? 24.027 53.279 47.939 1.00 34.76 181 LYS A O 1
ATOM 1374 N N . VAL A 1 183 ? 23.963 54.333 49.945 1.00 33.50 182 VAL A N 1
ATOM 1375 C CA . VAL A 1 183 ? 23.333 55.534 49.397 1.00 34.03 182 VAL A CA 1
ATOM 1376 C C . VAL A 1 183 ? 24.092 56.758 49.807 1.00 31.45 182 VAL A C 1
ATOM 1377 O O . VAL A 1 183 ? 24.379 56.964 50.967 1.00 32.44 182 VAL A O 1
ATOM 1381 N N . GLY A 1 184 ? 24.379 57.576 48.815 1.00 31.30 183 GLY A N 1
ATOM 1382 C CA . GLY A 1 184 ? 25.135 58.816 49.005 1.00 32.84 183 GLY A CA 1
ATOM 1383 C C . GLY A 1 184 ? 24.252 60.029 49.037 1.00 34.84 183 GLY A C 1
ATOM 1384 O O . GLY A 1 184 ? 23.393 60.207 48.164 1.00 35.39 183 GLY A O 1
ATOM 1385 N N . ALA A 1 185 ? 24.486 60.869 50.049 1.00 36.22 184 ALA A N 1
ATOM 1386 C CA . ALA A 1 185 ? 23.697 62.099 50.242 1.00 37.81 184 ALA A CA 1
ATOM 1387 C C . ALA A 1 185 ? 24.520 63.121 50.964 1.00 38.78 184 ALA A C 1
ATOM 1388 O O . ALA A 1 185 ? 25.549 62.789 51.524 1.00 38.11 184 ALA A O 1
ATOM 1390 N N . ARG A 1 186 ? 24.102 64.385 50.932 1.00 40.16 185 ARG A N 1
ATOM 1391 C CA . ARG A 1 186 ? 24.894 65.410 51.653 1.00 40.93 185 ARG A CA 1
ATOM 1392 C C . ARG A 1 186 ? 24.359 65.715 53.043 1.00 39.81 185 ARG A C 1
ATOM 1393 O O . ARG A 1 186 ? 25.107 65.850 54.009 1.00 39.82 185 ARG A O 1
ATOM 1401 N N . GLU A 1 187 ? 23.039 65.809 53.121 1.00 39.86 186 GLU A N 1
ATOM 1402 C CA . GLU A 1 187 ? 22.375 66.246 54.349 1.00 40.20 186 GLU A CA 1
ATOM 1403 C C . GLU A 1 187 ? 22.322 65.202 55.465 1.00 38.59 186 GLU A C 1
ATOM 1404 O O . GLU A 1 187 ? 21.933 64.093 55.239 1.00 37.31 186 GLU A O 1
ATOM 1410 N N . SER A 1 188 ? 22.629 65.612 56.686 1.00 39.19 187 SER A N 1
ATOM 1411 C CA . SER A 1 188 ? 22.757 64.638 57.787 1.00 39.66 187 SER A CA 1
ATOM 1412 C C . SER A 1 188 ? 21.448 63.919 58.119 1.00 37.84 187 SER A C 1
ATOM 1413 O O . SER A 1 188 ? 21.439 62.819 58.639 1.00 36.92 187 SER A O 1
ATOM 1416 N N . ASP A 1 189 ? 20.354 64.544 57.759 1.00 38.27 188 ASP A N 1
ATOM 1417 C CA . ASP A 1 189 ? 19.043 63.991 58.047 1.00 37.79 188 ASP A CA 1
ATOM 1418 C C . ASP A 1 189 ? 18.784 62.870 57.080 1.00 37.40 188 ASP A C 1
ATOM 1419 O O . ASP A 1 189 ? 18.267 61.829 57.461 1.00 37.49 188 ASP A O 1
ATOM 1424 N N . LEU A 1 190 ? 19.194 63.061 55.833 1.00 36.59 189 LEU A N 1
ATOM 1425 C CA . LEU A 1 190 ? 19.017 61.988 54.837 1.00 36.28 189 LEU A CA 1
ATOM 1426 C C . LEU A 1 190 ? 19.984 60.862 55.127 1.00 35.09 189 LEU A C 1
ATOM 1427 O O . LEU A 1 190 ? 19.694 59.707 54.844 1.00 35.45 189 LEU A O 1
ATOM 1432 N N . LEU A 1 191 ? 21.153 61.193 55.662 1.00 34.22 190 LEU A N 1
ATOM 1433 C CA . LEU A 1 191 ? 22.094 60.144 56.011 1.00 34.28 190 LEU A CA 1
ATOM 1434 C C . LEU A 1 191 ? 21.490 59.311 57.132 1.00 32.98 190 LEU A C 1
ATOM 1435 O O . LEU A 1 191 ? 21.662 58.104 57.182 1.00 34.43 190 LEU A O 1
ATOM 1440 N N . ALA A 1 192 ? 20.783 59.988 58.032 1.00 34.54 191 ALA A N 1
ATOM 1441 C CA . ALA A 1 192 ? 20.088 59.335 59.140 1.00 34.05 191 ALA A CA 1
ATOM 1442 C C . ALA A 1 192 ? 19.008 58.367 58.624 1.00 34.54 191 ALA A C 1
ATOM 1443 O O . ALA A 1 192 ? 18.885 57.214 59.115 1.00 31.50 191 ALA A O 1
ATOM 1445 N N . ARG A 1 193 ? 18.252 58.843 57.628 1.00 32.79 192 ARG A N 1
ATOM 1446 C CA . ARG A 1 193 ? 17.125 58.100 57.049 1.00 31.56 192 ARG A CA 1
ATOM 1447 C C . ARG A 1 193 ? 17.633 56.850 56.377 1.00 33.19 192 ARG A C 1
ATOM 1448 O O . ARG A 1 193 ? 17.043 55.808 56.502 1.00 33.77 192 ARG A O 1
ATOM 1456 N N . ILE A 1 194 ? 18.750 56.987 55.662 1.00 33.69 193 ILE A N 1
ATOM 1457 C CA . ILE A 1 194 ? 19.398 55.874 54.973 1.00 31.66 193 ILE A CA 1
ATOM 1458 C C . ILE A 1 194 ? 19.727 54.772 55.996 1.00 33.16 193 ILE A C 1
ATOM 1459 O O . ILE A 1 194 ? 19.429 53.611 55.781 1.00 35.87 193 ILE A O 1
ATOM 1464 N N . ALA A 1 195 ? 20.234 55.174 57.154 1.00 32.98 194 ALA A N 1
ATOM 1465 C CA . ALA A 1 195 ? 20.591 54.221 58.188 1.00 33.92 194 ALA A CA 1
ATOM 1466 C C . ALA A 1 195 ? 19.292 53.541 58.688 1.00 34.41 194 ALA A C 1
ATOM 1467 O O . ALA A 1 195 ? 19.199 52.311 58.768 1.00 34.10 194 ALA A O 1
ATOM 1469 N N . GLU A 1 196 ? 18.294 54.358 58.967 1.00 33.44 195 GLU A N 1
ATOM 1470 C CA . GLU A 1 196 ? 16.987 53.865 59.431 1.00 34.08 195 GLU A CA 1
ATOM 1471 C C . GLU A 1 196 ? 16.392 52.856 58.440 1.00 35.05 195 GLU A C 1
ATOM 1472 O O . GLU A 1 196 ? 15.715 51.938 58.843 1.00 36.81 195 GLU A O 1
ATOM 1486 N N . GLY A 1 198 ? 18.004 50.678 56.856 1.00 38.24 197 GLY A N 1
ATOM 1487 C CA . GLY A 1 198 ? 18.805 49.464 56.833 1.00 38.87 197 GLY A CA 1
ATOM 1488 C C . GLY A 1 198 ? 19.861 49.453 55.748 1.00 36.93 197 GLY A C 1
ATOM 1489 O O . GLY A 1 198 ? 20.382 48.428 55.410 1.00 36.37 197 GLY A O 1
ATOM 1498 N N . GLU A 1 200 ? 23.512 51.337 53.917 1.00 32.80 199 GLU A N 1
ATOM 1499 C CA . GLU A 1 200 ? 24.790 51.975 54.308 1.00 34.77 199 GLU A CA 1
ATOM 1500 C C . GLU A 1 200 ? 24.883 53.398 53.800 1.00 32.73 199 GLU A C 1
ATOM 1501 O O . GLU A 1 200 ? 24.949 53.639 52.585 1.00 32.94 199 GLU A O 1
ATOM 1507 N N . PRO A 1 201 ? 24.878 54.362 54.710 1.00 31.08 200 PRO A N 1
ATOM 1508 C CA . PRO A 1 201 ? 25.002 55.705 54.171 1.00 32.58 200 PRO A CA 1
ATOM 1509 C C . PRO A 1 201 ? 26.429 56.129 53.944 1.00 34.45 200 PRO A C 1
ATOM 1510 O O . PRO A 1 201 ? 27.335 55.634 54.581 1.00 35.99 200 PRO A O 1
ATOM 1514 N N . PHE A 1 202 ? 26.611 57.062 53.026 1.00 36.90 201 PHE A N 1
ATOM 1515 C CA . PHE A 1 202 ? 27.915 57.730 52.873 1.00 37.60 201 PHE A CA 1
ATOM 1516 C C . PHE A 1 202 ? 27.705 59.179 52.401 1.00 37.20 201 PHE A C 1
ATOM 1517 O O . PHE A 1 202 ? 26.751 59.494 51.717 1.00 36.00 201 PHE A O 1
ATOM 1525 N N . HIS A 1 203 ? 28.563 60.066 52.868 1.00 38.45 202 HIS A N 1
ATOM 1526 C CA . HIS A 1 203 ? 28.493 61.479 52.499 1.00 39.39 202 HIS A CA 1
ATOM 1527 C C . HIS A 1 203 ? 28.911 61.600 51.041 1.00 39.17 202 HIS A C 1
ATOM 1528 O O . HIS A 1 203 ? 29.965 61.126 50.634 1.00 39.86 202 HIS A O 1
ATOM 1535 N N . ILE A 1 204 ? 28.071 62.282 50.281 1.00 38.02 203 ILE A N 1
ATOM 1536 C CA . ILE A 1 204 ? 28.234 62.372 48.824 1.00 38.32 203 ILE A CA 1
ATOM 1537 C C . ILE A 1 204 ? 29.637 62.810 48.401 1.00 38.46 203 ILE A C 1
ATOM 1538 O O . ILE A 1 204 ? 30.117 62.463 47.342 1.00 40.86 203 ILE A O 1
ATOM 1543 N N . SER A 1 205 ? 30.304 63.529 49.280 1.00 39.19 204 SER A N 1
ATOM 1544 C CA . SER A 1 205 ? 31.607 64.104 48.975 1.00 39.76 204 SER A CA 1
ATOM 1545 C C . SER A 1 205 ? 32.681 63.019 48.898 1.00 39.05 204 SER A C 1
ATOM 1546 O O . SER A 1 205 ? 33.770 63.270 48.416 1.00 37.94 204 SER A O 1
ATOM 1549 N N . LYS A 1 206 ? 32.333 61.824 49.351 1.00 38.79 205 LYS A N 1
ATOM 1550 C CA . LYS A 1 206 ? 33.259 60.675 49.393 1.00 40.10 205 LYS A CA 1
ATOM 1551 C C . LYS A 1 206 ? 32.975 59.649 48.313 1.00 38.91 205 LYS A C 1
ATOM 1552 O O . LYS A 1 206 ? 33.440 58.521 48.365 1.00 39.01 205 LYS A O 1
ATOM 1558 N N . ALA A 1 207 ? 32.197 60.053 47.332 1.00 39.33 206 ALA A N 1
ATOM 1559 C CA . ALA A 1 207 ? 31.818 59.149 46.242 1.00 39.42 206 ALA A CA 1
ATOM 1560 C C . ALA A 1 207 ? 33.021 58.404 45.639 1.00 37.60 206 ALA A C 1
ATOM 1561 O O . ALA A 1 207 ? 33.001 57.183 45.513 1.00 35.90 206 ALA A O 1
ATOM 1563 N N . ALA A 1 208 ? 34.063 59.146 45.285 1.00 37.72 207 ALA A N 1
ATOM 1564 C CA . ALA A 1 208 ? 35.240 58.565 44.593 1.00 38.88 207 ALA A CA 1
ATOM 1565 C C . ALA A 1 208 ? 35.723 57.330 45.341 1.00 41.86 207 ALA A C 1
ATOM 1566 O O . ALA A 1 208 ? 35.909 56.256 44.783 1.00 43.65 207 ALA A O 1
ATOM 1568 N N . GLN A 1 209 ? 35.895 57.540 46.628 1.00 41.64 208 GLN A N 1
ATOM 1569 C CA . GLN A 1 209 ? 36.310 56.525 47.601 1.00 42.83 208 GLN A CA 1
ATOM 1570 C C . GLN A 1 209 ? 35.305 55.386 47.789 1.00 43.61 208 GLN A C 1
ATOM 1571 O O . GLN A 1 209 ? 35.653 54.207 47.724 1.00 46.00 208 GLN A O 1
ATOM 1577 N N . GLU A 1 210 ? 34.039 55.728 47.953 1.00 42.32 209 GLU A N 1
ATOM 1578 C CA . GLU A 1 210 ? 33.011 54.726 48.277 1.00 39.96 209 GLU A CA 1
ATOM 1579 C C . GLU A 1 210 ? 32.539 53.892 47.099 1.00 40.51 209 GLU A C 1
ATOM 1580 O O . GLU A 1 210 ? 31.943 52.829 47.273 1.00 42.04 209 GLU A O 1
ATOM 1586 N N . LEU A 1 211 ? 32.798 54.346 45.885 1.00 40.45 210 LEU A N 1
ATOM 1587 C CA . LEU A 1 211 ? 32.323 53.614 44.702 1.00 39.30 210 LEU A CA 1
ATOM 1588 C C . LEU A 1 211 ? 33.402 52.741 44.051 1.00 40.90 210 LEU A C 1
ATOM 1589 O O . LEU A 1 211 ? 33.250 52.271 42.909 1.00 42.61 210 LEU A O 1
ATOM 1594 N N . ARG A 1 212 ? 34.473 52.508 44.789 1.00 38.93 211 ARG A N 1
ATOM 1595 C CA . ARG A 1 212 ? 35.594 51.710 44.281 1.00 40.16 211 ARG A CA 1
ATOM 1596 C C . ARG A 1 212 ? 35.253 50.272 44.046 1.00 39.55 211 ARG A C 1
ATOM 1597 O O . ARG A 1 212 ? 35.926 49.602 43.285 1.00 38.79 211 ARG A O 1
ATOM 1605 N N . ASP A 1 213 ? 34.214 49.795 44.699 1.00 39.53 212 ASP A N 1
ATOM 1606 C CA . ASP A 1 213 ? 33.840 48.371 44.567 1.00 40.51 212 ASP A CA 1
ATOM 1607 C C . ASP A 1 213 ? 32.372 48.167 44.200 1.00 40.24 212 ASP A C 1
ATOM 1608 O O . ASP A 1 213 ? 31.788 47.125 44.475 1.00 40.15 212 ASP A O 1
ATOM 1613 N N . VAL A 1 214 ? 31.786 49.181 43.569 1.00 39.71 213 VAL A N 1
ATOM 1614 C CA . VAL A 1 214 ? 30.355 49.172 43.167 1.00 38.97 213 VAL A CA 1
ATOM 1615 C C . VAL A 1 214 ? 30.123 48.531 41.791 1.00 38.42 213 VAL A C 1
ATOM 1616 O O . VAL A 1 214 ? 30.814 48.806 40.802 1.00 39.57 213 VAL A O 1
ATOM 1620 N N . ASP A 1 215 ? 29.140 47.640 41.781 1.00 37.60 214 ASP A N 1
ATOM 1621 C CA . ASP A 1 215 ? 28.756 46.867 40.590 1.00 36.92 214 ASP A CA 1
ATOM 1622 C C . ASP A 1 215 ? 27.814 47.623 39.683 1.00 35.92 214 ASP A C 1
ATOM 1623 O O . ASP A 1 215 ? 28.015 47.643 38.463 1.00 36.03 214 ASP A O 1
ATOM 1628 N N . VAL A 1 216 ? 26.836 48.261 40.318 1.00 34.01 215 VAL A N 1
ATOM 1629 C CA . VAL A 1 216 ? 25.820 49.109 39.664 1.00 33.08 215 VAL A CA 1
ATOM 1630 C C . VAL A 1 216 ? 25.673 50.412 40.445 1.00 33.96 215 VAL A C 1
ATOM 1631 O O . VAL A 1 216 ? 25.483 50.416 41.662 1.00 34.89 215 VAL A O 1
ATOM 1635 N N . CYS A 1 217 ? 25.781 51.516 39.724 1.00 32.83 216 CYS A N 1
ATOM 1636 C CA . CYS A 1 217 ? 25.659 52.843 40.301 1.00 34.98 216 CYS A CA 1
ATOM 1637 C C . 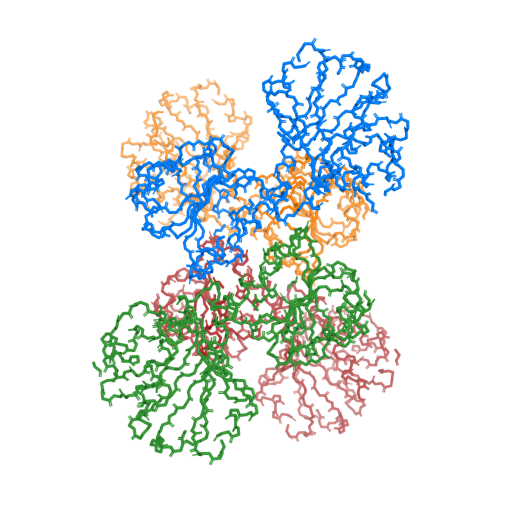CYS A 1 217 ? 24.519 53.586 39.662 1.00 36.97 216 CYS A C 1
ATOM 1638 O O . CYS A 1 217 ? 24.507 53.789 38.444 1.00 37.43 216 CYS A O 1
ATOM 1641 N N . ILE A 1 218 ? 23.564 54.001 40.486 1.00 38.13 217 ILE A N 1
ATOM 1642 C CA . ILE A 1 218 ? 22.374 54.700 39.971 1.00 38.10 217 ILE A CA 1
ATOM 1643 C C . ILE A 1 218 ? 22.391 56.141 40.450 1.00 38.61 217 ILE A C 1
ATOM 1644 O O . ILE A 1 218 ? 22.351 56.388 41.649 1.00 37.97 217 ILE A O 1
ATOM 1649 N N . ASN A 1 219 ? 22.475 57.091 39.516 1.00 37.22 218 ASN A N 1
ATOM 1650 C CA . ASN A 1 219 ? 22.429 58.485 39.936 1.00 37.54 218 ASN A CA 1
ATOM 1651 C C . ASN A 1 219 ? 21.026 59.038 39.870 1.00 37.26 218 ASN A C 1
ATOM 1652 O O . ASN A 1 219 ? 20.290 58.797 38.900 1.00 36.65 218 ASN A O 1
ATOM 1657 N N . THR A 1 220 ? 20.697 59.830 40.876 1.00 38.20 219 THR A N 1
ATOM 1658 C CA . THR A 1 220 ? 19.432 60.579 40.892 1.00 38.47 219 THR A CA 1
ATOM 1659 C C . THR A 1 220 ? 19.660 62.074 41.197 1.00 38.57 219 THR A C 1
ATOM 1660 O O . THR A 1 220 ? 18.721 62.838 41.213 1.00 39.89 219 THR A O 1
ATOM 1664 N N . ILE A 1 221 ? 20.919 62.461 41.406 1.00 37.14 220 ILE A N 1
ATOM 1665 C CA . ILE A 1 221 ? 21.269 63.818 41.757 1.00 36.41 220 ILE A CA 1
ATOM 1666 C C . ILE A 1 221 ? 21.430 64.663 40.498 1.00 37.68 220 ILE A C 1
ATOM 1667 O O . ILE A 1 221 ? 22.203 64.341 39.594 1.00 36.00 220 ILE A O 1
ATOM 1672 N N . PRO A 1 222 ? 20.695 65.777 40.437 1.00 40.61 221 PRO A N 1
ATOM 1673 C CA . PRO A 1 222 ? 20.755 66.565 39.228 1.00 41.50 221 PRO A CA 1
ATOM 1674 C C . PRO A 1 222 ? 21.892 67.532 39.268 1.00 41.48 221 PRO A C 1
ATOM 1675 O O . PRO A 1 222 ? 21.729 68.732 39.144 1.00 43.10 221 PRO A O 1
ATOM 1679 N N . ALA A 1 223 ? 23.069 66.951 39.437 1.00 40.98 222 ALA A N 1
ATOM 1680 C CA . ALA A 1 223 ? 24.304 67.692 39.460 1.00 39.10 222 ALA A CA 1
ATOM 1681 C C . ALA A 1 223 ? 25.452 66.767 39.090 1.00 38.03 222 ALA A C 1
ATOM 1682 O O . ALA A 1 223 ? 25.329 65.577 39.204 1.00 39.21 222 ALA A O 1
ATOM 1684 N N . LEU A 1 224 ? 26.547 67.317 38.608 1.00 39.29 223 LEU A N 1
ATOM 1685 C CA . LEU A 1 224 ? 27.721 66.495 38.231 1.00 39.45 223 LEU A CA 1
ATOM 1686 C C . LEU A 1 224 ? 28.432 65.909 39.425 1.00 39.79 223 LEU A C 1
ATOM 1687 O O . LEU A 1 224 ? 29.346 66.514 39.988 1.00 39.30 223 LEU A O 1
ATOM 1692 N N . VAL A 1 225 ? 28.038 64.684 39.737 1.00 37.93 224 VAL A N 1
ATOM 1693 C CA . VAL A 1 225 ? 28.570 63.918 40.873 1.00 37.86 224 VAL A CA 1
ATOM 1694 C C . VAL A 1 225 ? 29.364 62.675 40.455 1.00 37.34 224 VAL A C 1
ATOM 1695 O O . VAL A 1 225 ? 30.247 62.229 41.209 1.00 36.74 224 VAL A O 1
ATOM 1699 N N . VAL A 1 226 ? 29.022 62.095 39.291 1.00 35.57 225 VAL A N 1
ATOM 1700 C CA . VAL A 1 226 ? 29.798 60.959 38.745 1.00 34.67 225 VAL A CA 1
ATOM 1701 C C . VAL A 1 226 ? 30.814 61.563 37.776 1.00 35.75 225 VAL A C 1
ATOM 1702 O O . VAL A 1 226 ? 30.711 61.537 36.541 1.00 33.77 225 VAL A O 1
ATOM 1706 N N . THR A 1 227 ? 31.798 62.156 38.432 1.00 35.02 226 THR A N 1
ATOM 1707 C CA . THR A 1 227 ? 32.826 62.903 37.805 1.00 35.72 226 THR A CA 1
ATOM 1708 C C . THR A 1 227 ? 33.918 62.002 37.294 1.00 36.44 226 THR A C 1
ATOM 1709 O O . THR A 1 227 ? 33.936 60.816 37.543 1.00 37.20 226 THR A O 1
ATOM 1713 N N . ALA A 1 228 ? 34.855 62.623 36.599 1.00 35.84 227 ALA A N 1
ATOM 1714 C CA . ALA A 1 228 ? 36.019 61.908 36.040 1.00 36.93 227 ALA A CA 1
ATOM 1715 C C . ALA A 1 228 ? 36.758 61.194 37.173 1.00 38.12 227 ALA A C 1
ATOM 1716 O O . ALA A 1 228 ? 37.194 60.049 37.046 1.00 36.77 227 ALA A O 1
ATOM 1718 N N . ASN A 1 229 ? 36.876 61.895 38.297 1.00 39.31 228 ASN A N 1
ATOM 1719 C CA . ASN A 1 229 ? 37.621 61.358 39.437 1.00 40.41 228 ASN A CA 1
ATOM 1720 C C . ASN A 1 229 ? 36.926 60.143 39.987 1.00 37.08 228 ASN A C 1
ATOM 1721 O O . ASN A 1 229 ? 37.536 59.139 40.275 1.00 38.55 228 ASN A O 1
ATOM 1726 N N . VAL A 1 230 ? 35.623 60.211 40.058 1.00 37.81 229 VAL A N 1
ATOM 1727 C CA . VAL A 1 230 ? 34.826 59.079 40.575 1.00 37.39 229 VAL A CA 1
ATOM 1728 C C . VAL A 1 230 ? 34.908 57.857 39.644 1.00 38.29 229 VAL A C 1
ATOM 1729 O O . VAL A 1 230 ? 35.130 56.724 40.084 1.00 40.82 229 VAL A O 1
ATOM 1733 N N . LEU A 1 231 ? 34.737 58.104 38.357 1.00 35.77 230 LEU A N 1
ATOM 1734 C CA . LEU A 1 231 ? 34.762 57.039 37.352 1.00 35.96 230 LEU A CA 1
ATOM 1735 C C . LEU A 1 231 ? 36.131 56.403 37.238 1.00 34.91 230 LEU A C 1
ATOM 1736 O O . LEU A 1 231 ? 36.233 55.233 36.967 1.00 33.12 230 LEU A O 1
ATOM 1741 N N . ALA A 1 232 ? 37.172 57.188 37.489 1.00 34.38 231 ALA A N 1
ATOM 1742 C CA . ALA A 1 232 ? 38.535 56.699 37.382 1.00 34.84 231 ALA A CA 1
ATOM 1743 C C . ALA A 1 232 ? 38.841 55.693 38.461 1.00 36.21 231 ALA A C 1
ATOM 1744 O O . ALA A 1 232 ? 39.758 54.908 38.305 1.00 35.65 231 ALA A O 1
ATOM 1746 N N . GLU A 1 233 ? 38.085 55.735 39.552 1.00 35.97 232 GLU A N 1
ATOM 1747 C CA . GLU A 1 233 ? 38.303 54.837 40.703 1.00 39.00 232 GLU A CA 1
ATOM 1748 C C . GLU A 1 233 ? 37.374 53.613 40.724 1.00 39.08 232 GLU A C 1
ATOM 1749 O O . GLU A 1 233 ? 37.574 52.663 41.479 1.00 39.63 232 GLU A O 1
ATOM 1763 N N . PRO A 1 235 ? 35.288 50.169 39.408 1.00 39.09 234 PRO A N 1
ATOM 1764 C CA . PRO A 1 235 ? 35.584 48.919 38.683 1.00 39.36 234 PRO A CA 1
ATOM 1765 C C . PRO A 1 235 ? 35.281 49.067 37.214 1.00 39.21 234 PRO A C 1
ATOM 1766 O O . PRO A 1 235 ? 34.341 49.734 36.841 1.00 36.65 234 PRO A O 1
ATOM 1770 N N . SER A 1 236 ? 36.052 48.399 36.389 1.00 40.56 235 SER A N 1
ATOM 1771 C CA . SER A 1 236 ? 35.894 48.532 34.948 1.00 43.28 235 SER A CA 1
ATOM 1772 C C . SER A 1 236 ? 34.552 48.081 34.451 1.00 43.41 235 SER A C 1
ATOM 1773 O O . SER A 1 236 ? 34.099 48.508 33.383 1.00 46.01 235 SER A O 1
ATOM 1776 N N . HIS A 1 237 ? 33.911 47.236 35.243 1.00 43.13 236 HIS A N 1
ATOM 1777 C CA . HIS A 1 237 ? 32.662 46.570 34.827 1.00 41.71 236 HIS A CA 1
ATOM 1778 C C . HIS A 1 237 ? 31.412 47.265 35.273 1.00 41.22 236 HIS A C 1
ATOM 1779 O O . HIS A 1 237 ? 30.323 46.915 34.867 1.00 41.54 236 HIS A O 1
ATOM 1786 N N . THR A 1 238 ? 31.581 48.274 36.094 1.00 40.86 237 THR A N 1
ATOM 1787 C CA . THR A 1 238 ? 30.444 48.990 36.653 1.00 39.85 237 THR A CA 1
ATOM 1788 C C . THR A 1 238 ? 29.503 49.523 35.591 1.00 38.06 237 THR A C 1
ATOM 1789 O O . THR A 1 238 ? 29.914 50.029 34.563 1.00 37.19 237 THR A O 1
ATOM 1793 N N . PHE A 1 239 ? 28.226 49.418 35.912 1.00 37.93 238 PHE A N 1
ATOM 1794 C CA . PHE A 1 239 ? 27.121 49.932 35.106 1.00 37.84 238 PHE A CA 1
ATOM 1795 C C . PHE A 1 239 ? 26.512 51.149 35.780 1.00 37.49 238 PHE A C 1
ATOM 1796 O O . PHE A 1 239 ? 26.045 51.068 36.900 1.00 39.05 238 PHE A O 1
ATOM 1804 N N . VAL A 1 240 ? 26.565 52.291 35.102 1.00 37.52 239 VAL A N 1
ATOM 1805 C CA . VAL A 1 240 ? 26.029 53.569 35.620 1.00 36.45 239 VAL A CA 1
ATOM 1806 C C . VAL A 1 240 ? 24.709 53.887 34.912 1.00 36.43 239 VAL A C 1
ATOM 1807 O O . VAL A 1 240 ? 24.645 53.967 33.674 1.00 35.83 239 VAL A O 1
ATOM 1811 N N . ILE A 1 241 ? 23.641 53.954 35.703 1.00 35.36 240 ILE A N 1
ATOM 1812 C CA . ILE A 1 241 ? 22.307 54.311 35.207 1.00 35.60 240 ILE A CA 1
ATOM 1813 C C . ILE A 1 241 ? 22.031 55.685 35.784 1.00 35.73 240 ILE A C 1
ATOM 1814 O O . ILE A 1 241 ? 21.991 55.839 36.983 1.00 32.16 240 ILE A O 1
ATOM 1819 N N . ASP A 1 242 ? 21.884 56.686 34.922 1.00 36.00 241 ASP A N 1
ATOM 1820 C CA . ASP A 1 242 ? 21.689 58.065 35.383 1.00 36.24 241 ASP A CA 1
ATOM 1821 C C . ASP A 1 242 ? 20.239 58.466 35.081 1.00 36.78 241 ASP A C 1
ATOM 1822 O O . ASP A 1 242 ? 19.792 58.546 33.913 1.00 37.07 241 ASP A O 1
ATOM 1827 N N . LEU A 1 243 ? 19.514 58.677 36.164 1.00 37.15 242 LEU A N 1
ATOM 1828 C CA . LEU A 1 243 ? 18.107 58.982 36.122 1.00 37.71 242 LEU A CA 1
ATOM 1829 C C . LEU A 1 243 ? 17.867 60.473 36.310 1.00 38.57 242 LEU A C 1
ATOM 1830 O O . LEU A 1 243 ? 16.725 60.915 36.311 1.00 36.26 242 LEU A O 1
ATOM 1835 N N . ALA A 1 244 ? 18.940 61.230 36.502 1.00 37.71 243 ALA A N 1
ATOM 1836 C CA . ALA A 1 244 ? 18.798 62.679 36.746 1.00 39.88 243 ALA A CA 1
ATOM 1837 C C . ALA A 1 244 ? 18.374 63.325 35.428 1.00 41.23 243 ALA A C 1
ATOM 1838 O O . ALA A 1 244 ? 18.713 62.847 34.336 1.00 42.63 243 ALA A O 1
ATOM 1840 N N . SER A 1 245 ? 17.609 64.395 35.541 1.00 43.67 244 SER A N 1
ATOM 1841 C CA . SER A 1 245 ? 17.138 65.125 34.367 1.00 43.97 244 SER A CA 1
ATOM 1842 C C . SER A 1 245 ? 18.324 65.635 33.560 1.00 45.42 244 SER A C 1
ATOM 1843 O O . SER A 1 245 ? 19.368 66.006 34.114 1.00 45.32 244 SER A O 1
ATOM 1846 N N . LYS A 1 246 ? 18.174 65.580 32.235 1.00 47.29 245 LYS A N 1
ATOM 1847 C CA . LYS A 1 246 ? 19.233 66.004 31.293 1.00 48.53 245 LYS A CA 1
ATOM 1848 C C . LYS A 1 246 ? 19.922 67.242 31.822 1.00 46.68 245 LYS A C 1
ATOM 1849 O O . LYS A 1 246 ? 19.247 68.158 32.277 1.00 48.67 245 LYS A O 1
ATOM 1855 N N . PRO A 1 247 ? 21.257 67.322 31.695 1.00 43.79 246 PRO A N 1
ATOM 1856 C CA . PRO A 1 247 ? 22.145 66.374 31.073 1.00 41.70 246 PRO A CA 1
ATOM 1857 C C . PRO A 1 247 ? 22.563 65.264 32.016 1.00 40.29 246 PRO A C 1
ATOM 1858 O O . PRO A 1 247 ? 23.523 64.560 31.750 1.00 40.66 246 PRO A O 1
ATOM 1862 N N . GLY A 1 248 ? 21.820 65.117 33.104 1.00 39.82 247 GLY A N 1
ATOM 1863 C CA . GLY A 1 248 ? 22.110 64.095 34.125 1.00 39.63 247 GLY A CA 1
ATOM 1864 C C . GLY A 1 248 ? 23.175 64.572 35.087 1.00 39.05 247 GLY A C 1
ATOM 1865 O O . GLY A 1 248 ? 23.367 65.789 35.258 1.00 39.26 247 GLY A O 1
ATOM 1866 N N . GLY A 1 249 ? 23.905 63.621 35.673 1.00 37.52 248 GLY A N 1
ATOM 1867 C CA . GLY A 1 249 ? 24.926 63.956 36.682 1.00 37.49 248 GLY A CA 1
ATOM 1868 C C . GLY A 1 249 ? 26.228 63.197 36.562 1.00 38.55 248 GLY A C 1
ATOM 1869 O O . GLY A 1 249 ? 26.988 63.061 37.537 1.00 36.27 248 GLY A O 1
ATOM 1870 N N . THR A 1 250 ? 26.477 62.745 35.335 1.00 38.14 249 THR A N 1
ATOM 1871 C CA . THR A 1 250 ? 27.656 61.976 34.966 1.00 36.76 249 THR A CA 1
ATOM 1872 C C . THR A 1 250 ? 28.456 62.592 33.846 1.00 36.31 249 THR A C 1
ATOM 1873 O O . THR A 1 250 ? 27.903 63.147 32.898 1.00 37.73 249 THR A O 1
ATOM 1877 N N . ASP A 1 251 ? 29.771 62.435 33.959 1.00 35.40 250 ASP A N 1
ATOM 1878 C CA . ASP A 1 251 ? 30.716 62.838 32.908 1.00 35.34 250 ASP A CA 1
ATOM 1879 C C . ASP A 1 251 ? 30.746 61.667 31.916 1.00 35.68 250 ASP A C 1
ATOM 1880 O O . ASP A 1 251 ? 31.635 60.814 31.950 1.00 34.82 250 ASP A O 1
ATOM 1885 N N . PHE A 1 252 ? 29.741 61.631 31.050 1.00 35.96 251 PHE A N 1
ATOM 1886 C CA . PHE A 1 252 ? 29.596 60.520 30.088 1.00 36.72 251 PHE A CA 1
ATOM 1887 C C . PHE A 1 252 ? 30.762 60.445 29.100 1.00 38.09 251 PHE A C 1
ATOM 1888 O O . PHE A 1 252 ? 31.110 59.354 28.595 1.00 38.08 251 PHE A O 1
ATOM 1896 N N . ARG A 1 253 ? 31.375 61.600 28.835 1.00 37.20 252 ARG A N 1
ATOM 1897 C CA . ARG A 1 253 ? 32.488 61.609 27.919 1.00 38.37 252 ARG A CA 1
ATOM 1898 C C . ARG A 1 253 ? 33.727 60.989 28.554 1.00 37.68 252 ARG A C 1
ATOM 1899 O O . ARG A 1 253 ? 34.464 60.272 27.893 1.00 38.67 252 ARG A O 1
ATOM 1907 N N . TYR A 1 254 ? 33.920 61.167 29.851 1.00 36.91 253 TYR A N 1
ATOM 1908 C CA . TYR A 1 254 ? 35.053 60.496 30.495 1.00 37.15 253 TYR A CA 1
ATOM 1909 C C . TYR A 1 254 ? 34.694 59.019 30.693 1.00 38.02 253 TYR A C 1
ATOM 1910 O O . TYR A 1 254 ? 35.540 58.135 30.593 1.00 37.37 253 TYR A O 1
ATOM 1919 N N . ALA A 1 255 ? 33.423 58.753 30.957 1.00 38.31 254 ALA A N 1
ATOM 1920 C CA . ALA A 1 255 ? 33.001 57.375 31.195 1.00 37.98 254 ALA A CA 1
ATOM 1921 C C . ALA A 1 255 ? 33.320 56.522 29.961 1.00 39.32 254 ALA A C 1
ATOM 1922 O O . ALA A 1 255 ? 33.865 55.420 30.053 1.00 39.53 254 ALA A O 1
ATOM 1924 N N . GLU A 1 256 ? 33.077 57.107 28.806 1.00 41.36 255 GLU A N 1
ATOM 1925 C CA . GLU A 1 256 ? 33.185 56.389 27.530 1.00 43.77 255 GLU A CA 1
ATOM 1926 C C . GLU A 1 256 ? 34.632 56.083 27.208 1.00 44.96 255 GLU A C 1
ATOM 1927 O O . GLU A 1 256 ? 34.999 54.972 26.783 1.00 46.29 255 GLU A O 1
ATOM 1933 N N . LYS A 1 257 ? 35.474 57.056 27.485 1.00 43.94 256 LYS A N 1
ATOM 1934 C CA . LYS A 1 257 ? 36.873 56.899 27.196 1.00 44.19 256 LYS A CA 1
ATOM 1935 C C . LYS A 1 257 ? 37.525 55.947 28.182 1.00 43.28 256 LYS A C 1
ATOM 1936 O O . LYS A 1 257 ? 38.485 55.259 27.868 1.00 43.55 256 LYS A O 1
ATOM 1942 N N . ARG A 1 258 ? 36.953 55.884 29.364 1.00 43.29 257 ARG A N 1
ATOM 1943 C CA A ARG A 1 258 ? 37.469 55.045 30.432 0.50 43.76 257 ARG A CA 1
ATOM 1944 C CA B ARG A 1 258 ? 37.478 55.040 30.430 0.50 44.01 257 ARG A CA 1
ATOM 1945 C C . ARG A 1 258 ? 36.953 53.634 30.218 1.00 44.45 257 ARG A C 1
ATOM 1946 O O . ARG A 1 258 ? 37.448 52.678 30.790 1.00 45.63 257 ARG A O 1
ATOM 1961 N N . GLY A 1 259 ? 35.934 53.531 29.390 1.00 44.92 258 GLY A N 1
ATOM 1962 C CA . GLY A 1 259 ? 35.334 52.238 29.054 1.00 44.46 258 GLY A CA 1
ATOM 1963 C C . GLY A 1 259 ? 34.274 51.786 30.024 1.00 43.47 258 GLY A C 1
ATOM 1964 O O . GLY A 1 259 ? 33.998 50.597 30.165 1.00 44.36 258 GLY A O 1
ATOM 1965 N N . ILE A 1 260 ? 33.714 52.752 30.731 1.00 42.17 259 ILE A N 1
ATOM 1966 C CA A ILE A 1 260 ? 32.651 52.490 31.689 0.50 41.55 259 ILE A CA 1
ATOM 1967 C CA B ILE A 1 260 ? 32.651 52.481 31.686 0.50 41.10 259 ILE A CA 1
ATOM 1968 C C . ILE A 1 260 ? 31.279 52.697 31.066 1.00 40.86 259 ILE A C 1
ATOM 1969 O O . ILE A 1 260 ? 30.993 53.749 30.524 1.00 40.47 259 ILE A O 1
ATOM 1978 N N . LYS A 1 261 ? 30.455 51.665 31.168 1.00 39.95 260 LYS A N 1
ATOM 1979 C CA . LYS A 1 261 ? 29.073 51.679 30.659 1.00 39.37 260 LYS A CA 1
ATOM 1980 C C . LYS A 1 261 ? 28.202 52.620 31.472 1.00 36.84 260 LYS A C 1
ATOM 1981 O O . LYS A 1 261 ? 27.891 52.375 32.623 1.00 36.39 260 LYS A O 1
ATOM 1987 N N . ALA A 1 262 ? 27.764 53.678 30.824 1.00 35.31 261 ALA A N 1
ATOM 1988 C CA . ALA A 1 262 ? 26.978 54.710 31.479 1.00 34.59 261 ALA A CA 1
ATOM 1989 C C . ALA A 1 262 ? 25.894 55.192 30.564 1.00 35.08 261 ALA A C 1
ATOM 1990 O O . ALA A 1 262 ? 26.156 55.596 29.441 1.00 35.20 261 ALA A O 1
ATOM 1992 N N . LEU A 1 263 ? 24.669 55.153 31.065 1.00 35.61 262 LEU A N 1
ATOM 1993 C CA . LEU A 1 263 ? 23.484 55.568 30.298 1.00 35.23 262 LEU A CA 1
ATOM 1994 C C . LEU A 1 263 ? 22.636 56.619 30.983 1.00 36.35 262 LEU A C 1
ATOM 1995 O O . LEU A 1 263 ? 22.345 56.548 32.187 1.00 36.80 262 LEU A O 1
ATOM 2000 N N . LEU A 1 264 ? 22.206 57.576 30.175 1.00 35.81 263 LEU A N 1
ATOM 2001 C CA . LEU A 1 264 ? 21.284 58.609 30.603 1.00 38.77 263 LEU A CA 1
ATOM 2002 C C . LEU A 1 264 ? 19.915 58.067 30.195 1.00 40.11 263 LEU A C 1
ATOM 2003 O O . LEU A 1 264 ? 19.620 57.898 29.003 1.00 40.94 263 LEU A O 1
ATOM 2008 N N . VAL A 1 265 ? 19.091 57.795 31.194 1.00 41.00 264 VAL A N 1
ATOM 2009 C CA . VAL A 1 265 ? 17.817 57.097 30.976 1.00 41.92 264 VAL A CA 1
ATOM 2010 C C . VAL A 1 265 ? 16.619 57.914 31.429 1.00 42.83 264 VAL A C 1
ATOM 2011 O O . VAL A 1 265 ? 16.154 57.821 32.584 1.00 41.23 264 VAL A O 1
ATOM 2015 N N . PRO A 1 266 ? 16.131 58.760 30.537 1.00 44.35 265 PRO A N 1
ATOM 2016 C CA . PRO A 1 266 ? 14.898 59.428 30.907 1.00 46.57 265 PRO A CA 1
ATOM 2017 C C . PRO A 1 266 ? 13.682 58.616 30.492 1.00 46.17 265 PRO A C 1
ATOM 2018 O O . PRO A 1 266 ? 13.783 57.611 29.779 1.00 47.43 265 PRO A O 1
ATOM 2022 N N . GLY A 1 267 ? 12.537 59.061 30.966 1.00 45.05 266 GLY A N 1
ATOM 2023 C CA . GLY A 1 267 ? 11.256 58.511 30.538 1.00 45.15 266 GLY A CA 1
ATOM 2024 C C . GLY A 1 267 ? 10.857 57.099 30.920 1.00 45.20 266 GLY A C 1
ATOM 2025 O O . GLY A 1 267 ? 9.985 56.503 30.274 1.00 43.73 266 GLY A O 1
ATOM 2026 N N . LEU A 1 268 ? 11.442 56.566 31.992 1.00 42.96 267 LEU A N 1
ATOM 2027 C CA . LEU A 1 268 ? 11.113 55.187 32.396 1.00 42.19 267 LEU A CA 1
ATOM 2028 C C . LEU A 1 268 ? 9.610 54.947 32.632 1.00 40.30 267 LEU A C 1
ATOM 2029 O O . LEU A 1 268 ? 9.061 53.965 32.144 1.00 41.95 267 LEU A O 1
ATOM 2034 N N . PRO A 1 269 ? 8.915 55.871 33.302 1.00 38.39 268 PRO A N 1
ATOM 2035 C CA . PRO A 1 269 ? 7.502 55.580 33.546 1.00 38.99 268 PRO A CA 1
ATOM 2036 C C . PRO A 1 269 ? 6.705 55.320 32.280 1.00 38.94 268 PRO A C 1
ATOM 2037 O O . PRO A 1 269 ? 5.900 54.410 32.224 1.00 37.99 268 PRO A O 1
ATOM 2041 N N . GLY A 1 270 ? 6.963 56.133 31.262 1.00 40.04 269 GLY A N 1
ATOM 2042 C CA . GLY A 1 270 ? 6.275 56.012 29.991 1.00 40.06 269 GLY A CA 1
ATOM 2043 C C . GLY A 1 270 ? 6.687 54.763 29.252 1.00 40.45 269 GLY A C 1
ATOM 2044 O O . GLY A 1 270 ? 5.922 54.206 28.465 1.00 39.43 269 GLY A O 1
ATOM 2045 N N . ILE A 1 271 ? 7.902 54.303 29.537 1.00 40.00 270 ILE A N 1
ATOM 2046 C CA . ILE A 1 271 ? 8.456 53.134 28.846 1.00 38.19 270 ILE A CA 1
ATOM 2047 C C . ILE A 1 271 ? 8.013 51.849 29.512 1.00 37.29 270 ILE A C 1
ATOM 2048 O O . ILE A 1 271 ? 7.579 50.925 28.858 1.00 37.51 270 ILE A O 1
ATOM 2053 N N . VAL A 1 272 ? 8.111 51.760 30.831 1.00 37.56 271 VAL A N 1
ATOM 2054 C CA . VAL A 1 272 ? 7.769 50.480 31.457 1.00 38.01 271 VAL A CA 1
ATOM 2055 C C . VAL A 1 272 ? 6.353 50.382 32.012 1.00 37.26 271 VAL A C 1
ATOM 2056 O O . VAL A 1 272 ? 5.899 49.292 32.293 1.00 37.30 271 VAL A O 1
ATOM 2060 N N . ALA A 1 273 ? 5.654 51.500 32.170 1.00 36.84 272 ALA A N 1
ATOM 2061 C CA . ALA A 1 273 ? 4.303 51.430 32.750 1.00 35.67 272 ALA A CA 1
ATOM 2062 C C . ALA A 1 273 ? 3.432 52.615 32.383 1.00 35.54 272 ALA A C 1
ATOM 2063 O O . ALA A 1 273 ? 2.888 53.288 33.269 1.00 33.86 272 ALA A O 1
ATOM 2065 N N . PRO A 1 274 ? 3.206 52.802 31.076 1.00 34.55 273 PRO A N 1
ATOM 2066 C CA . PRO A 1 274 ? 2.490 53.991 30.651 1.00 35.07 273 PRO A CA 1
ATOM 2067 C C . PRO A 1 274 ? 1.044 54.060 31.134 1.00 34.52 273 PRO A C 1
ATOM 2068 O O . PRO A 1 274 ? 0.454 55.150 31.168 1.00 34.29 273 PRO A O 1
ATOM 2072 N N . LYS A 1 275 ? 0.485 52.920 31.507 1.00 33.99 274 LYS A N 1
ATOM 2073 C CA . LYS A 1 275 ? -0.906 52.891 31.976 1.00 35.40 274 LYS A CA 1
ATOM 2074 C C . LYS A 1 275 ? -0.951 53.476 33.390 1.00 36.28 274 LYS A C 1
ATOM 2075 O O . LYS A 1 275 ? -1.828 54.269 33.718 1.00 36.70 274 LYS A O 1
ATOM 2081 N N . THR A 1 276 ? 0.016 53.066 34.205 1.00 35.87 275 THR A N 1
ATOM 2082 C CA . THR A 1 276 ? 0.148 53.571 35.587 1.00 34.92 275 THR A CA 1
ATOM 2083 C C . THR A 1 276 ? 0.551 55.032 35.527 1.00 33.87 275 THR A C 1
ATOM 2084 O O . THR A 1 276 ? 0.020 55.827 36.252 1.00 35.06 275 THR A O 1
ATOM 2088 N N . ALA A 1 277 ? 1.460 55.375 34.621 1.00 34.33 276 ALA A N 1
ATOM 2089 C CA . ALA A 1 277 ? 1.915 56.771 34.457 1.00 35.02 276 ALA A CA 1
ATOM 2090 C C . ALA A 1 277 ? 0.726 57.647 34.035 1.00 35.85 276 ALA A C 1
ATOM 2091 O O . ALA A 1 277 ? 0.557 58.773 34.502 1.00 36.22 276 ALA A O 1
ATOM 2093 N N . GLY A 1 278 ? -0.123 57.085 33.177 1.00 34.72 277 GLY A N 1
ATOM 2094 C CA . GLY A 1 278 ? -1.311 57.787 32.694 1.00 35.63 277 GLY A CA 1
ATOM 2095 C C . GLY A 1 278 ? -2.352 57.952 33.780 1.00 35.87 277 GLY A C 1
ATOM 2096 O O . GLY A 1 278 ? -2.972 58.985 33.905 1.00 35.88 277 GLY A O 1
ATOM 2097 N N . ARG A 1 279 ? -2.528 56.908 34.581 1.00 37.24 278 ARG A N 1
ATOM 2098 C CA . ARG A 1 279 ? -3.461 56.949 35.701 1.00 36.71 278 ARG A CA 1
ATOM 2099 C C . ARG A 1 279 ? -3.025 57.994 36.733 1.00 36.55 278 ARG A C 1
ATOM 2100 O O . ARG A 1 279 ? -3.826 58.724 37.304 1.00 38.94 278 ARG A O 1
ATOM 2108 N N . ILE A 1 280 ? -1.738 58.062 36.968 1.00 36.21 279 ILE A N 1
ATOM 2109 C CA . ILE A 1 280 ? -1.183 59.036 37.942 1.00 36.58 279 ILE A CA 1
ATOM 2110 C C . ILE A 1 280 ? -1.528 60.437 37.470 1.00 36.06 279 ILE A C 1
ATOM 2111 O O . ILE A 1 280 ? -2.024 61.291 38.244 1.00 36.86 279 ILE A O 1
ATOM 2116 N N . LEU A 1 281 ? -1.335 60.664 36.172 1.00 36.22 280 LEU A N 1
ATOM 2117 C CA . LEU A 1 281 ? -1.629 62.010 35.609 1.00 34.87 280 LEU A CA 1
ATOM 2118 C C . LEU A 1 281 ? -3.122 62.315 35.661 1.00 34.97 280 LEU A C 1
ATOM 2119 O O . LEU A 1 281 ? -3.546 63.425 36.001 1.00 34.19 280 LEU A O 1
ATOM 2124 N N . ALA A 1 282 ? -3.913 61.294 35.356 1.00 35.23 281 ALA A N 1
ATOM 2125 C CA . ALA A 1 282 ? -5.378 61.442 35.242 1.00 34.54 281 ALA A CA 1
ATOM 2126 C C . ALA A 1 282 ? -5.983 61.817 36.565 1.00 35.56 281 ALA A C 1
ATOM 2127 O O . ALA A 1 282 ? -6.840 62.709 36.634 1.00 34.22 281 ALA A O 1
ATOM 2129 N N . ASP A 1 283 ? -5.484 61.161 37.612 1.00 35.85 282 ASP A N 1
ATOM 2130 C CA . ASP A 1 283 ? -5.991 61.362 38.979 1.00 37.11 282 ASP A CA 1
ATOM 2131 C C . ASP A 1 283 ? -5.761 62.819 39.477 1.00 36.25 282 ASP A C 1
ATOM 2132 O O . ASP A 1 283 ? -6.611 63.402 40.133 1.00 38.27 282 ASP A O 1
ATOM 2137 N N . VAL A 1 284 ? -4.615 63.392 39.161 1.00 35.59 283 VAL A N 1
ATOM 2138 C CA . VAL A 1 284 ? -4.319 64.762 39.575 1.00 35.65 283 VAL A CA 1
ATOM 2139 C C . VAL A 1 284 ? -5.100 65.735 38.691 1.00 36.62 283 VAL A C 1
ATOM 2140 O O . VAL A 1 284 ? -5.689 66.709 39.151 1.00 37.76 283 VAL A O 1
ATOM 2144 N N . LEU A 1 285 ? -5.110 65.433 37.402 1.00 35.54 284 LEU A N 1
ATOM 2145 C CA . LEU A 1 285 ? -5.797 66.253 36.440 1.00 33.54 284 LEU A CA 1
ATOM 2146 C C . LEU A 1 285 ? -7.275 66.389 36.769 1.00 34.92 284 LEU A C 1
ATOM 2147 O O . LEU A 1 285 ? -7.799 67.470 36.646 1.00 35.01 284 LEU A O 1
ATOM 2152 N N . VAL A 1 286 ? -7.963 65.334 37.200 1.00 35.72 285 VAL A N 1
ATOM 2153 C CA A VAL A 1 286 ? -9.402 65.453 37.481 0.50 37.33 285 VAL A CA 1
ATOM 2154 C CA B VAL A 1 286 ? -9.408 65.480 37.471 0.50 37.04 285 VAL A CA 1
ATOM 2155 C C . VAL A 1 286 ? -9.622 66.422 38.646 1.00 37.95 285 VAL A C 1
ATOM 2156 O O . VAL A 1 286 ? -10.561 67.203 38.655 1.00 40.36 285 VAL A O 1
ATOM 2163 N N . LYS A 1 287 ? -8.716 66.374 39.606 1.00 38.23 286 LYS A N 1
ATOM 2164 C CA . LYS A 1 287 ? -8.806 67.244 40.771 1.00 40.47 286 LYS A CA 1
ATOM 2165 C C . LYS A 1 287 ? -8.530 68.702 40.400 1.00 40.12 286 LYS A C 1
ATOM 2166 O O . LYS A 1 287 ? -9.273 69.610 40.768 1.00 38.79 286 LYS A O 1
ATOM 2172 N N . LEU A 1 288 ? -7.461 68.908 39.633 1.00 39.31 287 LEU A N 1
ATOM 2173 C CA . LEU A 1 288 ? -7.073 70.244 39.249 1.00 37.57 287 LEU A CA 1
ATOM 2174 C C . LEU A 1 288 ? -8.114 70.870 38.328 1.00 37.45 287 LEU A C 1
ATOM 2175 O O . LEU A 1 288 ? -8.431 72.058 38.432 1.00 36.74 287 LEU A O 1
ATOM 2180 N N . LEU A 1 289 ? -8.653 70.057 37.437 1.00 35.87 288 LEU A N 1
ATOM 2181 C CA . LEU A 1 289 ? -9.630 70.540 36.471 1.00 36.88 288 LEU A CA 1
ATOM 2182 C C . LEU A 1 289 ? -10.975 70.920 37.082 1.00 37.98 288 LEU A C 1
ATOM 2183 O O . LEU A 1 289 ? -11.737 71.658 36.481 1.00 36.54 288 LEU A O 1
ATOM 2188 N N . ALA A 1 290 ? -11.229 70.420 38.285 1.00 41.68 289 ALA A N 1
ATOM 2189 C CA . ALA A 1 290 ? -12.526 70.612 38.975 1.00 44.87 289 ALA A CA 1
ATOM 2190 C C . ALA A 1 290 ? -12.478 71.787 39.925 1.00 48.63 289 ALA A C 1
ATOM 2191 O O . ALA A 1 290 ? -13.496 72.169 40.474 1.00 50.44 289 ALA A O 1
ATOM 2193 N N . GLU A 1 291 ? -11.286 72.348 40.108 1.00 52.10 290 GLU A N 1
ATOM 2194 C CA . GLU A 1 291 ? -11.092 73.521 40.978 1.00 55.18 290 GLU A CA 1
ATOM 2195 C C . GLU A 1 291 ? -11.574 74.794 40.270 1.00 57.48 290 GLU A C 1
ATOM 2196 O O . GLU A 1 291 ? -11.351 74.968 39.075 1.00 58.07 290 GLU A O 1
ATOM 2202 N N . PRO A 1 292 ? -12.247 75.692 41.003 1.00 59.94 291 PRO A N 1
ATOM 2203 C CA . PRO A 1 292 ? -12.697 76.961 40.401 1.00 61.35 291 PRO A CA 1
ATOM 2204 C C . PRO A 1 292 ? -11.580 77.911 39.912 1.00 62.70 291 PRO A C 1
ATOM 2205 O O . PRO A 1 292 ? -10.658 78.264 40.665 1.00 63.73 291 PRO A O 1
ATOM 2209 N N . GLY B 1 1 ? 39.431 64.671 65.504 1.00 59.93 0 GLY B N 1
ATOM 2210 C CA . GLY B 1 1 ? 38.983 65.913 66.236 1.00 58.86 0 GLY B CA 1
ATOM 2211 C C . GLY B 1 1 ? 38.805 65.679 67.726 1.00 57.47 0 GLY B C 1
ATOM 2212 O O . GLY B 1 1 ? 37.682 65.493 68.215 1.00 59.67 0 GLY B O 1
ATOM 2221 N N . LEU B 1 3 ? 39.209 66.496 71.908 1.00 42.97 2 LEU B N 1
ATOM 2222 C CA . LEU B 1 3 ? 38.655 67.531 72.762 1.00 40.68 2 LEU B CA 1
ATOM 2223 C C . LEU B 1 3 ? 39.629 67.919 73.821 1.00 38.52 2 LEU B C 1
ATOM 2224 O O . LEU B 1 3 ? 39.260 68.468 74.849 1.00 38.11 2 LEU B O 1
ATOM 2229 N N . THR B 1 4 ? 40.899 67.623 73.566 1.00 38.64 3 THR B N 1
ATOM 2230 C CA . THR B 1 4 ? 41.945 67.957 74.530 1.00 36.60 3 THR B CA 1
ATOM 2231 C C . THR B 1 4 ? 41.853 69.433 74.887 1.00 37.65 3 THR B C 1
ATOM 2232 O O . THR B 1 4 ? 41.721 70.282 74.015 1.00 38.85 3 THR B O 1
ATOM 2236 N N . GLY B 1 5 ? 41.897 69.717 76.185 1.00 38.94 4 GLY B N 1
ATOM 2237 C CA . GLY B 1 5 ? 41.850 71.092 76.698 1.00 39.86 4 GLY B CA 1
ATOM 2238 C C . GLY B 1 5 ? 40.435 71.609 76.979 1.00 41.59 4 GLY B C 1
ATOM 2239 O O . GLY B 1 5 ? 40.239 72.594 77.705 1.00 41.92 4 GLY B O 1
ATOM 2240 N N . LYS B 1 6 ? 39.461 70.966 76.346 1.00 41.97 5 LYS B N 1
ATOM 2241 C CA . LYS B 1 6 ? 38.043 71.298 76.547 1.00 40.90 5 LYS B CA 1
ATOM 2242 C C . LYS B 1 6 ? 37.602 70.794 77.887 1.00 39.65 5 LYS B C 1
ATOM 2243 O O . LYS B 1 6 ? 37.873 69.638 78.262 1.00 40.81 5 LYS B O 1
ATOM 2249 N N . HIS B 1 7 ? 36.948 71.687 78.619 1.00 36.58 6 HIS B N 1
ATOM 2250 C CA . HIS B 1 7 ? 36.376 71.372 79.938 1.00 34.67 6 HIS B CA 1
ATOM 2251 C C . HIS B 1 7 ? 34.864 71.375 79.845 1.00 33.17 6 HIS B C 1
ATOM 2252 O O . HIS B 1 7 ? 34.221 72.388 79.569 1.00 30.26 6 HIS B O 1
ATOM 2259 N N . VAL B 1 8 ? 34.315 70.189 80.045 1.00 32.36 7 VAL B N 1
ATOM 2260 C CA . VAL B 1 8 ? 32.903 69.988 79.980 1.00 32.68 7 VAL B CA 1
ATOM 2261 C C . VAL B 1 8 ? 32.381 69.548 81.343 1.00 32.67 7 VAL B C 1
ATOM 2262 O O . VAL B 1 8 ? 32.975 68.720 82.016 1.00 30.99 7 VAL B O 1
ATOM 2266 N N . VAL B 1 9 ? 31.253 70.126 81.725 1.00 32.45 8 VAL B N 1
ATOM 2267 C CA . VAL B 1 9 ? 30.548 69.746 82.937 1.00 33.79 8 VAL B CA 1
ATOM 2268 C C . VAL B 1 9 ? 29.297 68.971 82.588 1.00 33.32 8 VAL B C 1
ATOM 2269 O O . VAL B 1 9 ? 28.458 69.428 81.838 1.00 33.12 8 VAL B O 1
ATOM 2273 N N . ILE B 1 10 ? 29.216 67.763 83.132 1.00 34.10 9 ILE B N 1
ATOM 2274 C CA . ILE B 1 10 ? 28.093 66.858 82.890 1.00 33.59 9 ILE B CA 1
ATOM 2275 C C . ILE B 1 10 ? 27.287 66.772 84.158 1.00 34.60 9 ILE B C 1
ATOM 2276 O O . ILE B 1 10 ? 27.736 66.234 85.171 1.00 33.08 9 ILE B O 1
ATOM 2281 N N . ILE B 1 11 ? 26.087 67.345 84.085 1.00 35.61 10 ILE B N 1
ATOM 2282 C CA . ILE B 1 11 ? 25.204 67.434 85.235 1.00 35.04 10 ILE B CA 1
ATOM 2283 C C . ILE B 1 11 ? 24.059 66.499 85.113 1.00 34.77 10 ILE B C 1
ATOM 2284 O O . ILE B 1 11 ? 23.210 66.643 84.242 1.00 34.72 10 ILE B O 1
ATOM 2289 N N . GLY B 1 12 ? 24.079 65.482 85.965 1.00 34.86 11 GLY B N 1
ATOM 2290 C CA . GLY B 1 12 ? 22.997 64.512 86.002 1.00 36.80 11 GLY B CA 1
ATOM 2291 C C . GLY B 1 12 ? 22.712 63.770 84.708 1.00 38.82 11 GLY B C 1
ATOM 2292 O O . GLY B 1 12 ? 23.496 63.783 83.756 1.00 38.80 11 GLY B O 1
ATOM 2293 N N . GLY B 1 13 ? 21.569 63.101 84.714 1.00 38.75 12 GLY B N 1
ATOM 2294 C CA . GLY B 1 13 ? 21.109 62.330 83.578 1.00 38.81 12 GLY B CA 1
ATOM 2295 C C . GLY B 1 13 ? 20.767 60.906 83.959 1.00 41.15 12 GLY B C 1
ATOM 2296 O O . GLY B 1 13 ? 20.399 60.599 85.093 1.00 41.83 12 GLY B O 1
ATOM 2297 N N . ASP B 1 14 ? 20.894 60.038 82.970 1.00 42.71 13 ASP B N 1
ATOM 2298 C CA . ASP B 1 14 ? 20.629 58.597 83.124 1.00 42.80 13 ASP B CA 1
ATOM 2299 C C . ASP B 1 14 ? 21.643 57.734 82.410 1.00 40.74 13 ASP B C 1
ATOM 2300 O O . ASP B 1 14 ? 22.764 58.160 82.136 1.00 40.11 13 ASP B O 1
ATOM 2305 N N . ALA B 1 15 ? 21.227 56.508 82.147 1.00 39.99 14 ALA B N 1
ATOM 2306 C CA . ALA B 1 15 ? 22.091 55.485 81.558 1.00 38.87 14 ALA B CA 1
ATOM 2307 C C . ALA B 1 15 ? 22.713 55.962 80.272 1.00 36.74 14 ALA B C 1
ATOM 2308 O O . ALA B 1 15 ? 23.834 55.635 79.989 1.00 36.62 14 ALA B O 1
ATOM 2310 N N . ARG B 1 16 ? 21.987 56.787 79.527 1.00 36.77 15 ARG B N 1
ATOM 2311 C CA . ARG B 1 16 ? 22.484 57.258 78.210 1.00 36.89 15 ARG B CA 1
ATOM 2312 C C . ARG B 1 16 ? 23.682 58.181 78.375 1.00 36.12 15 ARG B C 1
ATOM 2313 O O . ARG B 1 16 ? 24.527 58.274 77.510 1.00 38.01 15 ARG B O 1
ATOM 2321 N N . GLN B 1 17 ? 23.760 58.825 79.531 1.00 34.84 16 GLN B N 1
ATOM 2322 C CA . GLN B 1 17 ? 24.912 59.702 79.841 1.00 35.34 16 GLN B CA 1
ATOM 2323 C C . GLN B 1 17 ? 26.193 58.884 79.964 1.00 34.15 16 GLN B C 1
ATOM 2324 O O . GLN B 1 17 ? 27.303 59.348 79.746 1.00 32.14 16 GLN B O 1
ATOM 2330 N N . LEU B 1 18 ? 26.034 57.630 80.308 1.00 35.28 17 LEU B N 1
ATOM 2331 C CA . LEU B 1 18 ? 27.225 56.797 80.497 1.00 34.91 17 LEU B CA 1
ATOM 2332 C C . LEU B 1 18 ? 27.993 56.696 79.186 1.00 34.07 17 LEU B C 1
ATOM 2333 O O . LEU B 1 18 ? 29.228 56.652 79.206 1.00 33.65 17 LEU B O 1
ATOM 2338 N N . GLU B 1 19 ? 27.256 56.682 78.060 1.00 33.80 18 GLU B N 1
ATOM 2339 C CA . GLU B 1 19 ? 27.878 56.591 76.716 1.00 34.17 18 GLU B CA 1
ATOM 2340 C C . GLU B 1 19 ? 28.555 57.903 76.337 1.00 33.98 18 GLU B C 1
ATOM 2341 O O . GLU B 1 19 ? 29.623 57.940 75.712 1.00 33.43 18 GLU B O 1
ATOM 2347 N N . ILE B 1 20 ? 27.928 58.984 76.771 1.00 33.28 19 ILE B N 1
ATOM 2348 C CA . ILE B 1 20 ? 28.444 60.350 76.554 1.00 32.54 19 ILE B CA 1
ATOM 2349 C C . ILE B 1 20 ? 29.740 60.503 77.312 1.00 33.15 19 ILE B C 1
ATOM 2350 O O . ILE B 1 20 ? 30.758 60.951 76.782 1.00 34.77 19 ILE B O 1
ATOM 2355 N N . ILE B 1 21 ? 29.735 60.048 78.540 1.00 32.40 20 ILE B N 1
ATOM 2356 C CA . ILE B 1 21 ? 30.934 60.194 79.385 1.00 34.43 20 ILE B CA 1
ATOM 2357 C C . ILE B 1 21 ? 32.103 59.447 78.753 1.00 36.50 20 ILE B C 1
ATOM 2358 O O . ILE B 1 21 ? 33.200 59.935 78.606 1.00 35.65 20 ILE B O 1
ATOM 2363 N N . ARG B 1 22 ? 31.774 58.252 78.319 1.00 38.44 21 ARG B N 1
ATOM 2364 C CA . ARG B 1 22 ? 32.720 57.313 77.750 1.00 40.67 21 ARG B CA 1
ATOM 2365 C C . ARG B 1 22 ? 33.351 57.902 76.477 1.00 41.13 21 ARG B C 1
ATOM 2366 O O . ARG B 1 22 ? 34.577 58.023 76.345 1.00 40.17 21 ARG B O 1
ATOM 2374 N N . LYS B 1 23 ? 32.498 58.304 75.555 1.00 41.45 22 LYS B N 1
ATOM 2375 C CA . LYS B 1 23 ? 32.964 58.892 74.285 1.00 41.58 22 LYS B CA 1
ATOM 2376 C C . LYS B 1 23 ? 33.805 60.140 74.587 1.00 40.79 22 LYS B C 1
ATOM 2377 O O . LYS B 1 23 ? 34.956 60.255 74.165 1.00 42.65 22 LYS B O 1
ATOM 2383 N N . LEU B 1 24 ? 33.258 61.074 75.347 1.00 39.21 23 LEU B N 1
ATOM 2384 C CA . LEU B 1 24 ? 34.036 62.301 75.636 1.00 38.84 23 LEU B CA 1
ATOM 2385 C C . LEU B 1 24 ? 35.346 62.015 76.367 1.00 39.57 23 LEU B C 1
ATOM 2386 O O . LEU B 1 24 ? 36.310 62.763 76.259 1.00 38.58 23 LEU B O 1
ATOM 2391 N N . SER B 1 25 ? 35.381 60.927 77.120 1.00 40.04 24 SER B N 1
ATOM 2392 C CA . SER B 1 25 ? 36.575 60.624 77.915 1.00 42.77 24 SER B CA 1
ATOM 2393 C C . SER B 1 25 ? 37.684 60.221 76.961 1.00 42.93 24 SER B C 1
ATOM 2394 O O . SER B 1 25 ? 38.813 60.700 77.018 1.00 43.99 24 SER B O 1
ATOM 2397 N N . THR B 1 26 ? 37.284 59.346 76.059 1.00 42.62 25 THR B N 1
ATOM 2398 C CA . THR B 1 26 ? 38.131 58.802 74.996 1.00 43.26 25 THR B CA 1
ATOM 2399 C C . THR B 1 26 ? 38.699 59.943 74.162 1.00 43.53 25 THR B C 1
ATOM 2400 O O . THR B 1 26 ? 39.869 59.952 73.779 1.00 42.13 25 THR B O 1
ATOM 2404 N N . PHE B 1 27 ? 37.844 60.920 73.918 1.00 43.24 26 PHE B N 1
ATOM 2405 C CA . PHE B 1 27 ? 38.209 62.092 73.085 1.00 40.97 26 PHE B CA 1
ATOM 2406 C C . PHE B 1 27 ? 39.043 63.101 73.779 1.00 39.08 26 PHE B C 1
ATOM 2407 O O . PHE B 1 27 ? 39.283 64.163 73.261 1.00 40.66 26 PHE B O 1
ATOM 2415 N N . ASP B 1 28 ? 39.426 62.759 74.992 1.00 38.10 27 ASP B N 1
ATOM 2416 C CA . ASP B 1 28 ? 40.356 63.535 75.820 1.00 37.46 27 ASP B CA 1
ATOM 2417 C C . ASP B 1 28 ? 39.849 64.832 76.426 1.00 37.81 27 ASP B C 1
ATOM 2418 O O . ASP B 1 28 ? 40.629 65.726 76.711 1.00 34.70 27 ASP B O 1
ATOM 2423 N N . ALA B 1 29 ? 38.545 64.930 76.609 1.00 37.76 28 ALA B N 1
ATOM 2424 C CA . ALA B 1 29 ? 37.959 66.101 77.221 1.00 37.03 28 ALA B CA 1
ATOM 2425 C C . ALA B 1 29 ? 38.165 65.997 78.701 1.00 37.55 28 ALA B C 1
ATOM 2426 O O . ALA B 1 29 ? 38.161 64.899 79.266 1.00 38.65 28 ALA B O 1
ATOM 2428 N N . LYS B 1 30 ? 38.358 67.141 79.335 1.00 37.40 29 LYS B N 1
ATOM 2429 C CA . LYS B 1 30 ? 38.393 67.196 80.796 1.00 37.00 29 LYS B CA 1
ATOM 2430 C C . LYS B 1 30 ? 36.938 67.231 81.185 1.00 37.80 29 LYS B C 1
ATOM 2431 O O . LYS B 1 30 ? 36.185 68.083 80.703 1.00 38.46 29 LYS B O 1
ATOM 2437 N N . ILE B 1 31 ? 36.541 66.327 82.063 1.00 37.36 30 ILE B N 1
ATOM 2438 C CA . ILE B 1 31 ? 35.136 66.208 82.447 1.00 37.96 30 ILE B CA 1
ATOM 2439 C C . ILE B 1 31 ? 34.877 66.359 83.929 1.00 38.16 30 ILE B C 1
ATOM 2440 O O . ILE B 1 31 ? 35.451 65.633 84.721 1.00 37.06 30 ILE B O 1
ATOM 2445 N N . SER B 1 32 ? 33.999 67.304 84.271 1.00 38.32 31 SER B N 1
ATOM 2446 C CA . SER B 1 32 ? 33.491 67.456 85.637 1.00 38.01 31 SER B CA 1
ATOM 2447 C C . SER B 1 32 ? 32.117 66.773 85.675 1.00 38.75 31 SER B C 1
ATOM 2448 O O . SER B 1 32 ? 31.183 67.109 84.926 1.00 38.69 31 SER B O 1
ATOM 2451 N N . LEU B 1 33 ? 32.018 65.780 86.545 1.00 38.93 32 LEU B N 1
ATOM 2452 C CA . LEU B 1 33 ? 30.813 64.980 86.669 1.00 39.57 32 LEU B CA 1
ATOM 2453 C C . LEU B 1 33 ? 30.079 65.337 87.943 1.00 38.91 32 LEU B C 1
ATOM 2454 O O . LEU B 1 33 ? 30.604 65.209 89.064 1.00 41.08 32 LEU B O 1
ATOM 2459 N N . VAL B 1 34 ? 28.866 65.809 87.750 1.00 37.32 33 VAL B N 1
ATOM 2460 C CA . VAL B 1 34 ? 27.998 66.239 88.844 1.00 38.15 33 VAL B CA 1
ATOM 2461 C C . VAL B 1 34 ? 26.751 65.381 88.801 1.00 39.41 33 VAL B C 1
ATOM 2462 O O . VAL B 1 34 ? 26.123 65.253 87.750 1.00 39.79 33 VAL B O 1
ATOM 2466 N N . GLY B 1 35 ? 26.446 64.740 89.924 1.00 39.70 34 GLY B N 1
ATOM 2467 C CA . GLY B 1 35 ? 25.225 63.910 90.041 1.00 41.59 34 GLY B CA 1
ATOM 2468 C C . GLY B 1 35 ? 25.438 62.418 89.865 1.00 41.68 34 GLY B C 1
ATOM 2469 O O . GLY B 1 35 ? 24.476 61.667 89.690 1.00 40.38 34 GLY B O 1
ATOM 2470 N N . PHE B 1 36 ? 26.703 62.011 89.956 1.00 44.07 35 PHE B N 1
ATOM 2471 C CA . PHE B 1 36 ? 27.120 60.611 89.725 1.00 47.27 35 PHE B CA 1
ATOM 2472 C C . PHE B 1 36 ? 27.985 60.019 90.852 1.00 50.59 35 PHE B C 1
ATOM 2473 O O . PHE B 1 36 ? 28.900 59.230 90.610 1.00 50.98 35 PHE B O 1
ATOM 2481 N N . ASP B 1 37 ? 27.652 60.348 92.088 1.00 52.24 36 ASP B N 1
ATOM 2482 C CA . ASP B 1 37 ? 28.481 59.904 93.249 1.00 54.77 36 ASP B CA 1
ATOM 2483 C C . ASP B 1 37 ? 28.562 58.387 93.430 1.00 55.94 36 ASP B C 1
ATOM 2484 O O . ASP B 1 37 ? 29.531 57.864 93.977 1.00 56.03 36 ASP B O 1
ATOM 2489 N N . GLN B 1 38 ? 27.551 57.711 92.914 1.00 57.02 37 GLN B N 1
ATOM 2490 C CA . GLN B 1 38 ? 27.416 56.263 93.057 1.00 59.44 37 GLN B CA 1
ATOM 2491 C C . GLN B 1 38 ? 27.544 55.623 91.692 1.00 60.52 37 GLN B C 1
ATOM 2492 O O . GLN B 1 38 ? 26.620 54.995 91.166 1.00 60.49 37 GLN B O 1
ATOM 2498 N N . LEU B 1 39 ? 28.735 55.818 91.143 1.00 61.47 38 LEU B N 1
ATOM 2499 C CA . LEU B 1 39 ? 29.073 55.318 89.826 1.00 62.91 38 LEU B CA 1
ATOM 2500 C C . LEU B 1 39 ? 30.107 54.202 89.860 1.00 65.58 38 LEU B C 1
ATOM 2501 O O . LEU B 1 39 ? 30.780 53.956 90.854 1.00 66.16 38 LEU B O 1
ATOM 2506 N N . ASP B 1 40 ? 30.188 53.522 88.727 1.00 67.56 39 ASP B N 1
ATOM 2507 C CA . ASP B 1 40 ? 31.105 52.410 88.519 1.00 68.13 39 ASP B CA 1
ATOM 2508 C C . ASP B 1 40 ? 32.501 52.949 88.268 1.00 68.34 39 ASP B C 1
ATOM 2509 O O . ASP B 1 40 ? 33.163 53.398 89.195 1.00 68.64 39 ASP B O 1
ATOM 2511 N N . GLY B 1 42 ? 34.930 55.272 88.663 1.00 72.53 41 GLY B N 1
ATOM 2512 C CA . GLY B 1 42 ? 34.366 55.780 87.413 1.00 71.59 41 GLY B CA 1
ATOM 2513 C C . GLY B 1 42 ? 35.186 55.526 86.161 1.00 70.78 41 GLY B C 1
ATOM 2514 O O . GLY B 1 42 ? 35.478 54.387 85.766 1.00 70.15 41 GLY B O 1
ATOM 2515 N N . PHE B 1 43 ? 35.565 56.642 85.559 1.00 69.62 42 PHE B N 1
ATOM 2516 C CA . PHE B 1 43 ? 36.259 56.669 84.272 1.00 68.50 42 PHE B CA 1
ATOM 2517 C C . PHE B 1 43 ? 37.489 57.557 84.307 1.00 67.06 42 PHE B C 1
ATOM 2518 O O . PHE B 1 43 ? 37.688 58.365 85.216 1.00 67.30 42 PHE B O 1
ATOM 2526 N N . ILE B 1 44 ? 38.275 57.432 83.257 1.00 65.48 43 ILE B N 1
ATOM 2527 C CA . ILE B 1 44 ? 39.492 58.236 83.109 1.00 64.46 43 ILE B CA 1
ATOM 2528 C C . ILE B 1 44 ? 39.151 59.686 82.738 1.00 63.24 43 ILE B C 1
ATOM 2529 O O . ILE B 1 44 ? 38.215 59.970 81.986 1.00 64.04 43 ILE B O 1
ATOM 2531 N N . GLY B 1 45 ? 39.917 60.605 83.296 1.00 60.53 44 GLY B N 1
ATOM 2532 C CA . GLY B 1 45 ? 39.762 62.043 83.004 1.00 58.10 44 GLY B CA 1
ATOM 2533 C C . GLY B 1 45 ? 38.463 62.664 83.480 1.00 54.54 44 GLY B C 1
ATOM 2534 O O . GLY B 1 45 ? 38.157 63.848 83.243 1.00 53.51 44 GLY B O 1
ATOM 2535 N N . VAL B 1 46 ? 37.723 61.826 84.179 1.00 50.53 45 VAL B N 1
ATOM 2536 C CA . VAL B 1 46 ? 36.466 62.202 84.788 1.00 47.69 45 VAL B CA 1
ATOM 2537 C C . VAL B 1 46 ? 36.712 62.472 86.260 1.00 46.47 45 VAL B C 1
ATOM 2538 O O . VAL B 1 46 ? 37.315 61.674 86.955 1.00 44.71 45 VAL B O 1
ATOM 2542 N N . THR B 1 47 ? 36.318 63.662 86.692 1.00 45.33 46 THR B N 1
ATOM 2543 C CA . THR B 1 47 ? 36.398 64.048 88.092 1.00 43.48 46 THR B CA 1
ATOM 2544 C C . THR B 1 47 ? 34.985 64.304 88.586 1.00 43.45 46 THR B C 1
ATOM 2545 O O . THR B 1 47 ? 34.247 65.151 88.062 1.00 42.52 46 THR B O 1
ATOM 2549 N N . LYS B 1 48 ? 34.635 63.542 89.607 1.00 42.98 47 LYS B N 1
ATOM 2550 C CA . LYS B 1 48 ? 33.339 63.631 90.259 1.00 43.23 47 LYS B CA 1
ATOM 2551 C C . LYS B 1 48 ? 33.432 64.750 91.285 1.00 42.61 47 LYS B C 1
ATOM 2552 O O . LYS B 1 48 ? 34.514 65.065 91.815 1.00 39.26 47 LYS B O 1
ATOM 2566 N N . ARG B 1 50 ? 30.751 68.036 93.443 1.00 40.29 49 ARG B N 1
ATOM 2567 C CA . ARG B 1 50 ? 29.516 68.707 93.848 1.00 41.42 49 ARG B CA 1
ATOM 2568 C C . ARG B 1 50 ? 29.243 69.936 92.957 1.00 40.36 49 ARG B C 1
ATOM 2569 O O . ARG B 1 50 ? 30.161 70.595 92.487 1.00 39.81 49 ARG B O 1
ATOM 2571 N N . ILE B 1 51 ? 27.972 70.224 92.728 1.00 39.96 50 ILE B N 1
ATOM 2572 C CA . ILE B 1 51 ? 27.583 71.359 91.873 1.00 41.40 50 ILE B CA 1
ATOM 2573 C C . ILE B 1 51 ? 28.216 72.639 92.389 1.00 41.45 50 ILE B C 1
ATOM 2574 O O . ILE B 1 51 ? 28.663 73.490 91.622 1.00 40.79 50 ILE B O 1
ATOM 2579 N N . ASP B 1 52 ? 28.315 72.696 93.713 1.00 42.38 51 ASP B N 1
ATOM 2580 C CA . ASP B 1 52 ? 28.891 73.841 94.437 1.00 42.49 51 ASP B CA 1
ATOM 2581 C C . ASP B 1 52 ? 30.412 73.884 94.297 1.00 41.59 51 ASP B C 1
ATOM 2582 O O . ASP B 1 52 ? 31.055 74.828 94.765 1.00 41.21 51 ASP B O 1
ATOM 2587 N N . GLU B 1 53 ? 30.967 72.865 93.638 1.00 39.86 52 GLU B N 1
ATOM 2588 C CA . GLU B 1 53 ? 32.436 72.729 93.473 1.00 39.67 52 GLU B CA 1
ATOM 2589 C C . GLU B 1 53 ? 32.933 73.025 92.079 1.00 38.62 52 GLU B C 1
ATOM 2590 O O . GLU B 1 53 ? 34.137 73.147 91.843 1.00 37.95 52 GLU B O 1
ATOM 2596 N N . VAL B 1 54 ? 32.001 73.129 91.151 1.00 39.19 53 VAL B N 1
ATOM 2597 C CA . VAL B 1 54 ? 32.368 73.347 89.751 1.00 38.78 53 VAL B CA 1
ATOM 2598 C C . VAL B 1 54 ? 33.109 74.668 89.551 1.00 38.52 53 VAL B C 1
ATOM 2599 O O . VAL B 1 54 ? 32.705 75.715 90.052 1.00 39.65 53 VAL B O 1
ATOM 2603 N N . ASP B 1 55 ? 34.187 74.590 88.791 1.00 38.18 54 ASP B N 1
ATOM 2604 C CA . ASP B 1 55 ? 34.982 75.761 88.399 1.00 38.22 54 ASP B CA 1
ATOM 2605 C C . ASP B 1 55 ? 34.376 76.312 87.120 1.00 37.99 54 ASP B C 1
ATOM 2606 O O . ASP B 1 55 ? 34.875 76.061 86.023 1.00 37.66 54 ASP B O 1
ATOM 2611 N N . TRP B 1 56 ? 33.280 77.046 87.279 1.00 37.60 55 TRP B N 1
ATOM 2612 C CA . TRP B 1 56 ? 32.487 77.560 86.127 1.00 37.83 55 TRP B CA 1
ATOM 2613 C C . TRP B 1 56 ? 33.309 78.413 85.181 1.00 37.65 55 TRP B C 1
ATOM 2614 O O . TRP B 1 56 ? 33.045 78.499 83.969 1.00 34.77 55 TRP B O 1
ATOM 2625 N N . ASN B 1 57 ? 34.305 79.046 85.777 1.00 38.51 56 ASN B N 1
ATOM 2626 C CA . ASN B 1 57 ? 35.171 79.974 85.074 1.00 39.32 56 ASN B CA 1
ATOM 2627 C C . ASN B 1 57 ? 35.910 79.323 83.914 1.00 38.48 56 ASN B C 1
ATOM 2628 O O . ASN B 1 57 ? 36.353 79.996 82.983 1.00 38.29 56 ASN B O 1
ATOM 2633 N N . THR B 1 58 ? 36.030 78.006 83.964 1.00 37.60 57 THR B N 1
ATOM 2634 C CA . THR B 1 58 ? 36.784 77.288 82.940 1.00 36.53 57 THR B CA 1
ATOM 2635 C C . THR B 1 58 ? 35.961 76.296 82.162 1.00 36.68 57 THR B C 1
ATOM 2636 O O . THR B 1 58 ? 36.501 75.475 81.425 1.00 37.54 57 THR B O 1
ATOM 2640 N N . VAL B 1 59 ? 34.653 76.367 82.324 1.00 35.08 58 VAL B N 1
ATOM 2641 C CA . VAL B 1 59 ? 33.756 75.426 81.635 1.00 33.13 58 VAL B CA 1
ATOM 2642 C C . VAL B 1 59 ? 33.471 75.908 80.237 1.00 32.84 58 VAL B C 1
ATOM 2643 O O . VAL B 1 59 ? 33.019 77.041 80.025 1.00 31.74 58 VAL B O 1
ATOM 2647 N N . ASP B 1 60 ? 33.692 75.016 79.279 1.00 32.83 59 ASP B N 1
ATOM 2648 C CA . ASP B 1 60 ? 33.468 75.326 77.855 1.00 32.09 59 ASP B CA 1
ATOM 2649 C C . ASP B 1 60 ? 32.059 74.905 77.420 1.00 32.20 59 ASP B C 1
ATOM 2650 O O . ASP B 1 60 ? 31.494 75.400 76.439 1.00 31.68 59 ASP B O 1
ATOM 2655 N N . ALA B 1 61 ? 31.511 73.945 78.140 1.00 30.22 60 ALA B N 1
ATOM 2656 C CA . ALA B 1 61 ? 30.187 73.442 77.790 1.00 29.43 60 ALA B CA 1
ATOM 2657 C C . ALA B 1 61 ? 29.527 72.792 78.974 1.00 28.40 60 ALA B C 1
ATOM 2658 O O . ALA B 1 61 ? 30.187 72.152 79.771 1.00 28.04 60 ALA B O 1
ATOM 2660 N N . ILE B 1 62 ? 28.223 73.013 79.103 1.00 28.64 61 ILE B N 1
ATOM 2661 C CA . ILE B 1 62 ? 27.434 72.389 80.167 1.00 29.81 61 ILE B CA 1
ATOM 2662 C C . ILE B 1 62 ? 26.469 71.422 79.498 1.00 29.44 61 ILE B C 1
ATOM 2663 O O . ILE B 1 62 ? 25.702 71.824 78.668 1.00 28.46 61 ILE B O 1
ATOM 2668 N N . LEU B 1 63 ? 26.550 70.157 79.878 1.00 29.09 62 LEU B N 1
ATOM 2669 C CA . LEU B 1 63 ? 25.716 69.085 79.345 1.00 31.70 62 LEU B CA 1
ATOM 2670 C C . LEU B 1 63 ? 24.638 68.641 80.354 1.00 33.20 62 LEU B C 1
ATOM 2671 O O . LEU B 1 63 ? 24.925 68.043 81.401 1.00 33.26 62 LEU B O 1
ATOM 2676 N N . LEU B 1 64 ? 23.403 68.936 79.984 1.00 34.47 63 LEU B N 1
ATOM 2677 C CA . LEU B 1 64 ? 22.227 68.618 80.783 1.00 35.25 63 LEU B CA 1
ATOM 2678 C C . LEU B 1 64 ? 21.530 67.373 80.259 1.00 36.24 63 LEU B C 1
ATOM 2679 O O . LEU B 1 64 ? 21.724 66.993 79.108 1.00 35.65 63 LEU B O 1
ATOM 2684 N N . PRO B 1 65 ? 20.735 66.707 81.114 1.00 38.25 64 PRO B N 1
ATOM 2685 C CA . PRO B 1 65 ? 19.993 65.546 80.653 1.00 39.40 64 PRO B CA 1
ATOM 2686 C C . PRO B 1 65 ? 19.095 65.973 79.513 1.00 39.59 64 PRO B C 1
ATOM 2687 O O . PRO B 1 65 ? 18.906 67.165 79.287 1.00 37.14 64 PRO B O 1
ATOM 2691 N N . ILE B 1 66 ? 18.575 64.980 78.809 1.00 40.91 65 ILE B N 1
ATOM 2692 C CA . ILE B 1 66 ? 17.655 65.175 77.678 1.00 41.79 65 ILE B CA 1
ATOM 2693 C C . ILE B 1 66 ? 16.460 66.055 78.055 1.00 43.10 65 ILE B C 1
ATOM 2694 O O . ILE B 1 66 ? 15.894 66.800 77.244 1.00 43.07 65 ILE B O 1
ATOM 2699 N N . SER B 1 67 ? 16.099 65.955 79.316 1.00 44.29 66 SER B N 1
ATOM 2700 C CA . SER B 1 67 ? 14.931 66.642 79.829 1.00 46.27 66 SER B CA 1
ATOM 2701 C C . SER B 1 67 ? 15.303 68.013 80.335 1.00 45.93 66 SER B C 1
ATOM 2702 O O . SER B 1 67 ? 14.453 68.757 80.792 1.00 46.08 66 SER B O 1
ATOM 2705 N N . GLY B 1 68 ? 16.587 68.330 80.284 1.00 45.24 67 GLY B N 1
ATOM 2706 C CA . GLY B 1 68 ? 17.061 69.633 80.781 1.00 45.27 67 GLY B CA 1
ATOM 2707 C C . GLY B 1 68 ? 16.942 69.825 82.284 1.00 46.51 67 GLY B C 1
ATOM 2708 O O . GLY B 1 68 ? 17.596 69.148 83.100 1.00 46.00 67 GLY B O 1
ATOM 2709 N N . THR B 1 69 ? 16.089 70.780 82.646 1.00 47.58 68 THR B N 1
ATOM 2710 C CA . THR B 1 69 ? 15.805 71.088 84.047 1.00 46.70 68 THR B CA 1
ATOM 2711 C C . THR B 1 69 ? 14.305 71.184 84.329 1.00 47.72 68 THR B C 1
ATOM 2712 O O . THR B 1 69 ? 13.481 71.216 83.424 1.00 45.98 68 THR B O 1
ATOM 2716 N N . ASN B 1 70 ? 13.974 71.210 85.612 1.00 49.23 69 ASN B N 1
ATOM 2717 C CA . ASN B 1 70 ? 12.584 71.484 86.015 1.00 51.44 69 ASN B CA 1
ATOM 2718 C C . ASN B 1 70 ? 12.487 72.982 86.001 1.00 51.19 69 ASN B C 1
ATOM 2719 O O . ASN B 1 70 ? 13.452 73.675 85.683 1.00 51.09 69 ASN B O 1
ATOM 2724 N N . GLU B 1 71 ? 11.345 73.495 86.410 1.00 51.50 70 GLU B N 1
ATOM 2725 C CA . GLU B 1 71 ? 11.117 74.952 86.314 1.00 51.11 70 GLU B CA 1
ATOM 2726 C C . GLU B 1 71 ? 11.829 75.706 87.401 1.00 50.50 70 GLU B C 1
ATOM 2727 O O . GLU B 1 71 ? 11.821 76.936 87.443 1.00 51.23 70 GLU B O 1
ATOM 2733 N N . ALA B 1 72 ? 12.446 74.952 88.290 1.00 50.27 71 ALA B N 1
ATOM 2734 C CA . ALA B 1 72 ? 13.202 75.524 89.399 1.00 49.96 71 ALA B CA 1
ATOM 2735 C C . ALA B 1 72 ? 14.685 75.435 89.089 1.00 49.24 71 ALA B C 1
ATOM 2736 O O . ALA B 1 72 ? 15.518 76.004 89.780 1.00 50.01 71 ALA B O 1
ATOM 2738 N N . GLY B 1 73 ? 14.995 74.761 87.994 1.00 49.20 72 GLY B N 1
ATOM 2739 C CA . GLY B 1 73 ? 16.390 74.583 87.589 1.00 48.00 72 GLY B CA 1
ATOM 2740 C C . GLY B 1 73 ? 16.944 73.290 88.143 1.00 48.16 72 GLY B C 1
ATOM 2741 O O . GLY B 1 73 ? 18.139 73.011 88.048 1.00 48.44 72 GLY B O 1
ATOM 2742 N N . LYS B 1 74 ? 16.058 72.492 88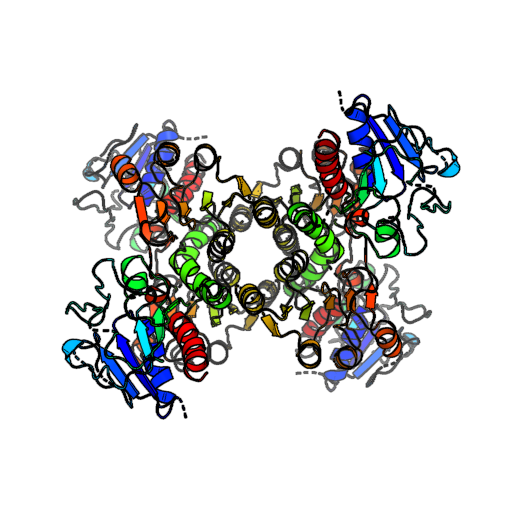.726 1.00 48.11 73 LYS B N 1
ATOM 2743 C CA . LYS B 1 74 ? 16.467 71.193 89.308 1.00 48.66 73 LYS B CA 1
ATOM 2744 C C . LYS B 1 74 ? 16.791 70.216 88.194 1.00 46.07 73 LYS B C 1
ATOM 2745 O O . LYS B 1 74 ? 16.078 70.109 87.199 1.00 45.28 73 LYS B O 1
ATOM 2751 N N . VAL B 1 75 ? 17.902 69.516 88.389 1.00 45.78 74 VAL B N 1
ATOM 2752 C CA . VAL B 1 75 ? 18.386 68.545 87.387 1.00 45.26 74 VAL B CA 1
ATOM 2753 C C . VAL B 1 75 ? 18.313 67.102 87.899 1.00 45.04 74 VAL B C 1
ATOM 2754 O O . VAL B 1 75 ? 18.812 66.766 88.959 1.00 46.17 74 VAL B O 1
ATOM 2758 N N . ASP B 1 76 ? 17.683 66.252 87.121 1.00 46.87 75 ASP B N 1
ATOM 2759 C CA . ASP B 1 76 ? 17.591 64.807 87.471 1.00 48.79 75 ASP B CA 1
ATOM 2760 C C . ASP B 1 76 ? 18.883 63.993 87.336 1.00 47.48 75 ASP B C 1
ATOM 2761 O O . ASP B 1 76 ? 19.737 64.255 86.489 1.00 45.80 75 ASP B O 1
ATOM 2766 N N . THR B 1 77 ? 18.986 62.999 88.203 1.00 46.40 76 THR B N 1
ATOM 2767 C CA . THR B 1 77 ? 20.090 62.029 88.167 1.00 46.40 76 THR B CA 1
ATOM 2768 C C . THR B 1 77 ? 19.717 60.742 88.876 1.00 48.59 76 THR B C 1
ATOM 2769 O O . THR B 1 77 ? 19.041 60.764 89.898 1.00 48.86 76 THR B O 1
ATOM 2773 N N . ILE B 1 78 ? 20.166 59.621 88.330 1.00 48.14 77 ILE B N 1
ATOM 2774 C CA . ILE B 1 78 ? 19.871 58.333 88.934 1.00 46.55 77 ILE B CA 1
ATOM 2775 C C . ILE B 1 78 ? 21.131 57.788 89.560 1.00 48.14 77 ILE B C 1
ATOM 2776 O O . ILE B 1 78 ? 21.170 56.630 89.977 1.00 49.07 77 ILE B O 1
ATOM 2781 N N . PHE B 1 79 ? 22.157 58.621 89.647 1.00 46.52 78 PHE B N 1
ATOM 2782 C CA . PHE B 1 79 ? 23.460 58.143 90.107 1.00 47.71 78 PHE B CA 1
ATOM 2783 C C . PHE B 1 79 ? 23.920 58.887 91.363 1.00 48.73 78 PHE B C 1
ATOM 2784 O O . PHE B 1 79 ? 25.110 58.893 91.724 1.00 47.82 78 PHE B O 1
ATOM 2792 N N . SER B 1 80 ? 22.938 59.510 92.009 1.00 49.94 79 SER B N 1
ATOM 2793 C CA . SER B 1 80 ? 23.153 60.272 93.254 1.00 50.46 79 SER B CA 1
ATOM 2794 C C . SER B 1 80 ? 21.838 60.667 93.912 1.00 52.06 79 SER B C 1
ATOM 2795 O O . SER B 1 80 ? 20.795 60.807 93.236 1.00 51.62 79 SER B O 1
ATOM 2798 N N . ASN B 1 81 ? 21.920 60.807 95.241 1.00 53.16 80 ASN B N 1
ATOM 2799 C CA . ASN B 1 81 ? 20.802 61.298 96.077 1.00 54.36 80 ASN B CA 1
ATOM 2800 C C . ASN B 1 81 ? 21.173 62.623 96.759 1.00 54.73 80 ASN B C 1
ATOM 2801 O O . ASN B 1 81 ? 20.956 62.869 97.950 1.00 55.91 80 ASN B O 1
ATOM 2806 N N . GLU B 1 82 ? 21.769 63.458 95.924 1.00 54.16 81 GLU B N 1
ATOM 2807 C CA . GLU B 1 82 ? 22.122 64.831 96.257 1.00 53.68 81 GLU B CA 1
ATOM 2808 C C . GLU B 1 82 ? 21.267 65.754 95.376 1.00 53.66 81 GLU B C 1
ATOM 2809 O O . GLU B 1 82 ? 20.946 65.431 94.217 1.00 52.78 81 GLU B O 1
ATOM 2811 N N . SER B 1 83 ? 20.866 66.879 95.960 1.00 53.39 82 SER B N 1
ATOM 2812 C CA . SER B 1 83 ? 20.049 67.893 95.257 1.00 53.71 82 SER B CA 1
ATOM 2813 C C . SER B 1 83 ? 20.918 68.680 94.297 1.00 51.59 82 SER B C 1
ATOM 2814 O O . SER B 1 83 ? 22.062 69.017 94.595 1.00 52.83 82 SER B O 1
ATOM 2817 N N . ILE B 1 84 ? 20.346 68.974 93.146 1.00 49.61 83 ILE B N 1
ATOM 2818 C CA . ILE B 1 84 ? 21.064 69.712 92.103 1.00 47.49 83 ILE B CA 1
ATOM 2819 C C . ILE B 1 84 ? 20.159 70.650 91.332 1.00 45.09 83 ILE B C 1
ATOM 2820 O O . ILE B 1 84 ? 19.249 70.233 90.633 1.00 44.66 83 ILE B O 1
ATOM 2825 N N . VAL B 1 85 ? 20.448 71.932 91.492 1.00 44.05 84 VAL B N 1
ATOM 2826 C CA . VAL B 1 85 ? 19.723 73.003 90.804 1.00 42.39 84 VAL B CA 1
ATOM 2827 C C . VAL B 1 85 ? 20.713 73.906 90.080 1.00 40.99 84 VAL B C 1
ATOM 2828 O O . VAL B 1 85 ? 21.657 74.403 90.678 1.00 41.77 84 VAL B O 1
ATOM 2832 N N . LEU B 1 86 ? 20.498 74.073 88.780 1.00 39.99 85 LEU B N 1
ATOM 2833 C CA . LEU B 1 86 ? 21.357 74.931 87.940 1.00 39.43 85 LEU B CA 1
ATOM 2834 C C . LEU B 1 86 ? 20.724 76.305 87.955 1.00 38.66 85 LEU B C 1
ATOM 2835 O O . LEU B 1 86 ? 19.580 76.490 87.580 1.00 39.87 85 LEU B O 1
ATOM 2840 N N . THR B 1 87 ? 21.500 77.262 88.396 1.00 39.63 86 THR B N 1
ATOM 2841 C CA . THR B 1 87 ? 21.041 78.626 88.564 1.00 40.58 86 THR B CA 1
ATOM 2842 C C . THR B 1 87 ? 21.766 79.588 87.663 1.00 42.20 86 THR B C 1
ATOM 2843 O O . THR B 1 87 ? 22.926 79.372 87.291 1.00 41.99 86 THR B O 1
ATOM 2847 N N . GLU B 1 88 ? 21.074 80.682 87.365 1.00 42.80 87 GLU B N 1
ATOM 2848 C CA . GLU B 1 88 ? 21.606 81.748 86.522 1.00 42.49 87 GLU B CA 1
ATOM 2849 C C . GLU B 1 88 ? 22.973 82.156 87.019 1.00 41.78 87 GLU B C 1
ATOM 2850 O O . GLU B 1 88 ? 23.887 82.403 86.240 1.00 42.13 87 GLU B O 1
ATOM 2856 N N . GLU B 1 89 ? 23.103 82.215 88.332 1.00 40.68 88 GLU B N 1
ATOM 2857 C CA . GLU B 1 89 ? 24.347 82.682 88.941 1.00 40.66 88 GLU B CA 1
ATOM 2858 C C . GLU B 1 89 ? 25.527 81.812 88.525 1.00 39.21 88 GLU B C 1
ATOM 2859 O O . GLU B 1 89 ? 26.641 82.293 88.312 1.00 38.79 88 GLU B O 1
ATOM 2873 N N . ILE B 1 91 ? 25.650 79.986 85.721 1.00 35.31 90 ILE B N 1
ATOM 2874 C CA . ILE B 1 91 ? 25.801 80.164 84.278 1.00 35.97 90 ILE B CA 1
ATOM 2875 C C . ILE B 1 91 ? 26.531 81.440 83.930 1.00 37.11 90 ILE B C 1
ATOM 2876 O O . ILE B 1 91 ? 27.340 81.465 83.010 1.00 36.63 90 ILE B O 1
ATOM 2881 N N . GLU B 1 92 ? 26.263 82.487 84.699 1.00 38.20 91 GLU B N 1
ATOM 2882 C CA . GLU B 1 92 ? 26.883 83.792 84.433 1.00 40.90 91 GLU B CA 1
ATOM 2883 C C . GLU B 1 92 ? 28.392 83.814 84.689 1.00 41.76 91 GLU B C 1
ATOM 2884 O O . GLU B 1 92 ? 29.108 84.628 84.110 1.00 42.54 91 GLU B O 1
ATOM 2890 N N . LYS B 1 93 ? 28.885 82.901 85.518 1.00 41.90 92 LYS B N 1
ATOM 2891 C CA . LYS B 1 93 ? 30.345 82.858 85.763 1.00 41.26 92 LYS B CA 1
ATOM 2892 C C . LYS B 1 93 ? 31.080 81.926 84.805 1.00 39.49 92 LYS B C 1
ATOM 2893 O O . LYS B 1 93 ? 32.277 81.743 84.911 1.00 37.17 92 LYS B O 1
ATOM 2899 N N . THR B 1 94 ? 30.343 81.374 83.839 1.00 37.74 93 THR B N 1
ATOM 2900 C CA . THR B 1 94 ? 30.986 80.566 82.796 1.00 35.80 93 THR B CA 1
ATOM 2901 C C . THR B 1 94 ? 31.617 81.558 81.822 1.00 35.94 93 THR B C 1
ATOM 2902 O O . THR B 1 94 ? 31.204 82.702 81.775 1.00 35.54 93 THR B O 1
ATOM 2906 N N . PRO B 1 95 ? 32.620 81.141 81.039 1.00 35.36 94 PRO B N 1
ATOM 2907 C CA . PRO B 1 95 ? 33.157 82.083 80.074 1.00 33.80 94 PRO B CA 1
ATOM 2908 C C . PRO B 1 95 ? 32.136 82.324 78.988 1.00 33.51 94 PRO B C 1
ATOM 2909 O O . PRO B 1 95 ? 31.215 81.519 78.781 1.00 29.98 94 PRO B O 1
ATOM 2913 N N . ASN B 1 96 ? 32.318 83.445 78.312 1.00 33.32 95 ASN B N 1
ATOM 2914 C CA . ASN B 1 96 ? 31.350 83.934 77.329 1.00 35.44 95 ASN B CA 1
ATOM 2915 C C . ASN B 1 96 ? 30.967 82.936 76.229 1.00 33.91 95 ASN B C 1
ATOM 2916 O O . ASN B 1 96 ? 29.815 82.862 75.814 1.00 34.13 95 ASN B O 1
ATOM 2921 N N . HIS B 1 97 ? 31.933 82.148 75.796 1.00 34.18 96 HIS B N 1
ATOM 2922 C CA . HIS B 1 97 ? 31.718 81.164 74.690 1.00 34.80 96 HIS B CA 1
ATOM 2923 C C . HIS B 1 97 ? 31.057 79.861 75.176 1.00 35.06 96 HIS B C 1
ATOM 2924 O O . HIS B 1 97 ? 30.754 78.963 74.398 1.00 34.74 96 HIS B O 1
ATOM 2931 N N . CYS B 1 98 ? 30.857 79.753 76.484 1.00 35.60 97 CYS B N 1
ATOM 2932 C CA . CYS B 1 98 ? 30.316 78.490 77.040 1.00 33.67 97 CYS B CA 1
ATOM 2933 C C . CYS B 1 98 ? 28.961 78.187 76.447 1.00 33.41 97 CYS B C 1
ATOM 2934 O O . CYS B 1 98 ? 28.111 79.050 76.411 1.00 35.69 97 CYS B O 1
ATOM 2937 N N . VAL B 1 99 ? 28.786 76.958 75.985 1.00 32.88 98 VAL B N 1
ATOM 2938 C CA . VAL B 1 99 ? 27.533 76.497 75.389 1.00 32.75 98 VAL B CA 1
ATOM 2939 C C . VAL B 1 99 ? 26.844 75.460 76.267 1.00 32.39 98 VAL B C 1
ATOM 2940 O O . VAL B 1 99 ? 27.470 74.556 76.820 1.00 30.80 98 VAL B O 1
ATOM 2944 N N . VAL B 1 100 ? 25.526 75.617 76.394 1.00 31.92 99 VAL B N 1
ATOM 2945 C CA . VAL B 1 100 ? 24.689 74.654 77.130 1.00 30.54 99 VAL B CA 1
ATOM 2946 C C . VAL B 1 100 ? 23.965 73.739 76.127 1.00 32.47 99 VAL B C 1
ATOM 2947 O O . VAL B 1 100 ? 23.404 74.203 75.122 1.00 31.77 99 VAL B O 1
ATOM 2951 N N . TYR B 1 101 ? 24.072 72.443 76.394 1.00 30.79 100 TYR B N 1
ATOM 2952 C CA . TYR B 1 101 ? 23.444 71.398 75.593 1.00 32.52 100 TYR B CA 1
ATOM 2953 C C . TYR B 1 101 ? 22.380 70.668 76.416 1.00 34.15 100 TYR B C 1
ATOM 2954 O O . TYR B 1 101 ? 22.547 70.346 77.609 1.00 35.94 100 TYR B O 1
ATOM 2963 N N . SER B 1 102 ? 21.298 70.371 75.737 1.00 35.73 101 SER B N 1
ATOM 2964 C CA . SER B 1 102 ? 20.172 69.652 76.345 1.00 37.40 101 SER B CA 1
ATOM 2965 C C . SER B 1 102 ? 19.452 68.917 75.242 1.00 36.25 101 SER B C 1
ATOM 2966 O O . SER B 1 102 ? 19.848 69.015 74.087 1.00 35.22 101 SER B O 1
ATOM 2969 N N . GLY B 1 103 ? 18.390 68.200 75.590 1.00 36.97 102 GLY B N 1
ATOM 2970 C CA . GLY B 1 103 ? 17.584 67.540 74.564 1.00 39.27 102 GLY B CA 1
ATOM 2971 C C . GLY B 1 103 ? 16.535 68.575 74.135 1.00 41.57 102 GLY B C 1
ATOM 2972 O O . GLY B 1 103 ? 16.391 68.956 72.948 1.00 41.25 102 GLY B O 1
ATOM 2973 N N . ILE B 1 104 ? 15.800 69.028 75.136 1.00 43.41 103 ILE B N 1
ATOM 2974 C CA . ILE B 1 104 ? 14.790 70.076 74.955 1.00 46.46 103 ILE B CA 1
ATOM 2975 C C . ILE B 1 104 ? 15.014 71.122 76.011 1.00 48.18 103 ILE B C 1
ATOM 2976 O O . ILE B 1 104 ? 15.772 70.932 76.955 1.00 49.55 103 ILE B O 1
ATOM 2981 N N . SER B 1 105 ? 14.311 72.218 75.847 1.00 50.26 104 SER B N 1
ATOM 2982 C CA . SER B 1 105 ? 14.377 73.314 76.808 1.00 51.00 104 SER B CA 1
ATOM 2983 C C . SER B 1 105 ? 13.019 73.523 77.464 1.00 52.18 104 SER B C 1
ATOM 2984 O O . SER B 1 105 ? 12.047 72.845 77.175 1.00 53.00 104 SER B O 1
ATOM 2987 N N . ASN B 1 106 ? 13.010 74.466 78.385 1.00 52.76 105 ASN B N 1
ATOM 2988 C CA . ASN B 1 106 ? 11.800 74.888 79.035 1.00 52.81 105 ASN B CA 1
ATOM 2989 C C . ASN B 1 106 ? 11.859 76.404 79.188 1.00 52.88 105 ASN B C 1
ATOM 2990 O O . ASN B 1 106 ? 12.728 77.084 78.597 1.00 52.57 105 ASN B O 1
ATOM 2995 N N . THR B 1 107 ? 10.942 76.922 79.988 1.00 51.47 106 THR B N 1
ATOM 2996 C CA . THR B 1 107 ? 10.804 78.360 80.120 1.00 50.10 106 THR B CA 1
ATOM 2997 C C . THR B 1 107 ? 11.892 78.896 81.028 1.00 47.96 106 THR B C 1
ATOM 2998 O O . THR B 1 107 ? 12.474 79.943 80.788 1.00 47.87 106 THR B O 1
ATOM 3002 N N . TYR B 1 108 ? 12.169 78.147 82.074 1.00 46.77 107 TYR B N 1
ATOM 3003 C CA . TYR B 1 108 ? 13.190 78.545 83.029 1.00 46.32 107 TYR B CA 1
ATOM 3004 C C . TYR B 1 108 ? 14.556 78.696 82.375 1.00 45.64 107 TYR B C 1
ATOM 3005 O O . TYR B 1 108 ? 15.312 79.660 82.606 1.00 44.18 107 TYR B O 1
ATOM 3014 N N . LEU B 1 109 ? 14.831 77.707 81.541 1.00 44.38 108 LEU B N 1
ATOM 3015 C CA . LEU B 1 109 ? 16.138 77.544 80.929 1.00 44.69 108 LEU B CA 1
ATOM 3016 C C . LEU B 1 109 ? 16.295 78.581 79.834 1.00 44.89 108 LEU B C 1
ATOM 3017 O O . LEU B 1 109 ? 17.335 79.177 79.703 1.00 44.76 108 LEU B O 1
ATOM 3022 N N . ASN B 1 110 ? 15.234 78.817 79.066 1.00 46.03 109 ASN B N 1
ATOM 3023 C CA . ASN B 1 110 ? 15.300 79.810 77.981 1.00 46.55 109 ASN B CA 1
ATOM 3024 C C . ASN B 1 110 ? 15.558 81.208 78.506 1.00 46.22 109 ASN B C 1
ATOM 3025 O O . ASN B 1 110 ? 16.196 82.038 77.849 1.00 46.42 109 ASN B O 1
ATOM 3030 N N . GLN B 1 111 ? 15.069 81.455 79.710 1.00 45.81 110 GLN B N 1
ATOM 3031 C CA . GLN B 1 111 ? 15.258 82.755 80.334 1.00 46.76 110 GLN B CA 1
ATOM 3032 C C . GLN B 1 111 ? 16.681 82.898 80.845 1.00 44.77 110 GLN B C 1
ATOM 3033 O O . GLN B 1 111 ? 17.315 83.924 80.652 1.00 43.10 110 GLN B O 1
ATOM 3039 N N . CYS B 1 112 ? 17.184 81.835 81.463 1.00 44.92 111 CYS B N 1
ATOM 3040 C CA . CYS B 1 112 ? 18.573 81.812 81.962 1.00 43.94 111 CYS B CA 1
ATOM 3041 C C . CYS B 1 112 ? 19.518 82.142 80.860 1.00 42.04 111 CYS B C 1
ATOM 3042 O O . CYS B 1 112 ? 20.434 82.929 81.027 1.00 40.49 111 CYS B O 1
ATOM 3053 N N . LYS B 1 114 ? 18.949 83.629 77.792 1.00 40.72 113 LYS B N 1
ATOM 3054 C CA . LYS B 1 114 ? 18.838 84.964 77.203 1.00 40.39 113 LYS B CA 1
ATOM 3055 C C . LYS B 1 114 ? 19.349 85.990 78.214 1.00 40.78 113 LYS B C 1
ATOM 3056 O O . LYS B 1 114 ? 19.969 87.002 77.854 1.00 40.84 113 LYS B O 1
ATOM 3058 N N . LYS B 1 115 ? 19.103 85.716 79.486 1.00 39.64 114 LYS B N 1
ATOM 3059 C CA . LYS B 1 115 ? 19.538 86.637 80.544 1.00 39.02 114 LYS B CA 1
ATOM 3060 C C . LYS B 1 115 ? 21.048 86.688 80.688 1.00 36.60 114 LYS B C 1
ATOM 3061 O O . LYS B 1 115 ? 21.601 87.733 80.987 1.00 33.77 114 LYS B O 1
ATOM 3067 N N . THR B 1 116 ? 21.691 85.550 80.430 1.00 34.21 115 THR B N 1
ATOM 3068 C CA . THR B 1 116 ? 23.148 85.380 80.600 1.00 33.79 115 THR B CA 1
ATOM 3069 C C . THR B 1 116 ? 23.901 85.490 79.265 1.00 35.43 115 THR B C 1
ATOM 3070 O O . THR B 1 116 ? 25.129 85.508 79.231 1.00 34.10 115 THR B O 1
ATOM 3074 N N . ASN B 1 117 ? 23.136 85.566 78.171 1.00 36.34 116 ASN B N 1
ATOM 3075 C CA . ASN B 1 117 ? 23.694 85.701 76.801 1.00 36.10 116 ASN B CA 1
ATOM 3076 C C . ASN B 1 117 ? 24.567 84.486 76.512 1.00 35.40 116 ASN B C 1
ATOM 3077 O O . ASN B 1 117 ? 25.739 84.582 76.181 1.00 36.11 116 ASN B O 1
ATOM 3082 N N . ARG B 1 118 ? 23.987 83.331 76.749 1.00 34.81 117 ARG B N 1
ATOM 3083 C CA . ARG B 1 118 ? 24.636 82.030 76.450 1.00 35.84 117 ARG B CA 1
ATOM 3084 C C . ARG B 1 118 ? 23.748 81.280 75.508 1.00 35.50 117 ARG B C 1
ATOM 3085 O O . ARG B 1 118 ? 22.535 81.433 75.544 1.00 37.11 117 ARG B O 1
ATOM 3093 N N . THR B 1 119 ? 24.377 80.469 74.685 1.00 35.50 118 THR B N 1
ATOM 3094 C CA . THR B 1 119 ? 23.704 79.624 73.700 1.00 36.38 118 THR B CA 1
ATOM 3095 C C . THR B 1 119 ? 23.289 78.290 74.290 1.00 35.77 118 THR B C 1
ATOM 3096 O O . THR B 1 119 ? 24.034 77.630 75.005 1.00 32.86 118 THR B O 1
ATOM 3100 N N . LEU B 1 120 ? 22.051 77.937 74.001 1.00 35.86 119 LEU B N 1
ATOM 3101 C CA . LEU B 1 120 ? 21.491 76.675 74.384 1.00 37.33 119 LEU B CA 1
ATOM 3102 C C . LEU B 1 120 ? 21.172 75.919 73.116 1.00 38.48 119 LEU B C 1
ATOM 3103 O O . LEU B 1 120 ? 20.479 76.443 72.247 1.00 39.50 119 LEU B O 1
ATOM 3108 N N . VAL B 1 121 ? 21.728 74.717 73.023 1.00 37.45 120 VAL B N 1
ATOM 3109 C CA . VAL B 1 121 ? 21.534 73.824 71.882 1.00 38.34 120 VAL B CA 1
ATOM 3110 C C . VAL B 1 121 ? 20.571 72.731 72.309 1.00 39.04 120 VAL B C 1
ATOM 3111 O O . VAL B 1 121 ? 20.799 72.028 73.297 1.00 39.62 120 VAL B O 1
ATOM 3115 N N . LYS B 1 122 ? 19.488 72.626 71.556 1.00 38.56 121 LYS B N 1
ATOM 3116 C CA . LYS B 1 122 ? 18.447 71.669 71.815 1.00 39.33 121 LYS B CA 1
ATOM 3117 C C . LYS B 1 122 ? 18.578 70.538 70.818 1.00 39.24 121 LYS B C 1
ATOM 3118 O O . LYS B 1 122 ? 18.100 70.606 69.694 1.00 39.54 121 LYS B O 1
ATOM 3124 N N . LEU B 1 123 ? 19.267 69.498 71.261 1.00 38.48 122 LEU B N 1
ATOM 3125 C CA . LEU B 1 123 ? 19.607 68.386 70.386 1.00 37.81 122 LEU B CA 1
ATOM 3126 C C . LEU B 1 123 ? 18.383 67.678 69.803 1.00 40.09 122 LEU B C 1
ATOM 3127 O O . LEU B 1 123 ? 18.452 67.134 68.707 1.00 39.69 122 LEU B O 1
ATOM 3140 N N . GLU B 1 125 ? 15.825 68.873 68.617 1.00 42.50 124 GLU B N 1
ATOM 3141 C CA . GLU B 1 125 ? 15.270 69.618 67.509 1.00 41.77 124 GLU B CA 1
ATOM 3142 C C . GLU B 1 125 ? 15.991 69.284 66.219 1.00 42.48 124 GLU B C 1
ATOM 3143 O O . GLU B 1 125 ? 15.543 69.705 65.147 1.00 44.09 124 GLU B O 1
ATOM 3149 N N . ARG B 1 126 ? 17.110 68.555 66.314 1.00 39.80 125 ARG B N 1
ATOM 3150 C CA . ARG B 1 126 ? 17.873 68.218 65.111 1.00 38.80 125 ARG B CA 1
ATOM 3151 C C . ARG B 1 126 ? 17.175 67.098 64.371 1.00 38.15 125 ARG B C 1
ATOM 3152 O O . ARG B 1 126 ? 16.751 66.119 64.970 1.00 38.44 125 ARG B O 1
ATOM 3160 N N . ASP B 1 127 ? 17.112 67.221 63.057 1.00 38.44 126 ASP B N 1
ATOM 3161 C CA . ASP B 1 127 ? 16.398 66.220 62.261 1.00 38.71 126 ASP B CA 1
ATOM 3162 C C . ASP B 1 127 ? 17.132 64.919 62.319 1.00 39.04 126 ASP B C 1
ATOM 3163 O O . ASP B 1 127 ? 16.520 63.851 62.370 1.00 40.72 126 ASP B O 1
ATOM 3168 N N . ASP B 1 128 ? 18.450 64.993 62.371 1.00 36.94 127 ASP B N 1
ATOM 3169 C CA . ASP B 1 128 ? 19.219 63.776 62.352 1.00 36.28 127 ASP B CA 1
ATOM 3170 C C . ASP B 1 128 ? 19.041 62.969 63.624 1.00 37.51 127 ASP B C 1
ATOM 3171 O O . ASP B 1 128 ? 18.820 61.741 63.570 1.00 36.52 127 ASP B O 1
ATOM 3176 N N . ILE B 1 129 ? 19.122 63.655 64.760 1.00 36.81 128 ILE B N 1
ATOM 3177 C CA . ILE B 1 129 ? 18.999 63.006 66.062 1.00 38.15 128 ILE B CA 1
ATOM 3178 C C . ILE B 1 129 ? 17.571 62.455 66.165 1.00 38.35 128 ILE B C 1
ATOM 3179 O O . ILE B 1 129 ? 17.342 61.380 66.711 1.00 39.51 128 ILE B O 1
ATOM 3184 N N . ALA B 1 130 ? 16.608 63.234 65.673 1.00 36.66 129 ALA B N 1
ATOM 3185 C CA . ALA B 1 130 ? 15.167 62.844 65.723 1.00 36.59 129 ALA B CA 1
ATOM 3186 C C . ALA B 1 130 ? 14.983 61.539 64.968 1.00 37.07 129 ALA B C 1
ATOM 3187 O O . ALA B 1 130 ? 14.355 60.598 65.451 1.00 38.84 129 ALA B O 1
ATOM 3189 N N . ILE B 1 131 ? 15.616 61.467 63.806 1.00 38.04 130 ILE B N 1
ATOM 3190 C CA . ILE B 1 131 ? 15.492 60.288 62.942 1.00 37.12 130 ILE B CA 1
ATOM 3191 C C . ILE B 1 131 ? 16.160 59.051 63.549 1.00 37.50 130 ILE B C 1
ATOM 3192 O O . ILE B 1 131 ? 15.568 57.978 63.581 1.00 35.95 130 ILE B O 1
ATOM 3197 N N . TYR B 1 132 ? 17.373 59.236 64.065 1.00 37.49 131 TYR B N 1
ATOM 3198 C CA . TYR B 1 132 ? 18.073 58.164 64.712 1.00 37.64 131 TYR B CA 1
ATOM 3199 C C . TYR B 1 132 ? 17.269 57.704 65.928 1.00 36.57 131 TYR B C 1
ATOM 3200 O O . TYR B 1 132 ? 17.194 56.515 66.214 1.00 34.37 131 TYR B O 1
ATOM 3209 N N . ASN B 1 133 ? 16.710 58.645 66.665 1.00 37.25 132 ASN B N 1
ATOM 3210 C CA . ASN B 1 133 ? 15.950 58.293 67.895 1.00 37.19 132 ASN B CA 1
ATOM 3211 C C . ASN B 1 133 ? 14.623 57.611 67.611 1.00 36.34 132 ASN B C 1
ATOM 3212 O O . ASN B 1 133 ? 14.018 56.980 68.512 1.00 34.29 132 ASN B O 1
ATOM 3217 N N . SER B 1 134 ? 14.201 57.689 66.353 1.00 34.59 133 SER B N 1
ATOM 3218 C CA . SER B 1 134 ? 12.866 57.108 65.925 1.00 33.86 133 SER B CA 1
ATOM 3219 C C . SER B 1 134 ? 12.963 55.589 65.848 1.00 34.95 133 SER B C 1
ATOM 3220 O O . SER B 1 134 ? 11.970 54.839 65.939 1.00 36.14 133 SER B O 1
ATOM 3223 N N . ILE B 1 135 ? 14.200 55.164 65.732 1.00 34.71 134 ILE B N 1
ATOM 3224 C CA . ILE B 1 135 ? 14.552 53.725 65.671 1.00 35.42 134 ILE B CA 1
ATOM 3225 C C . ILE B 1 135 ? 14.246 53.044 67.031 1.00 36.72 134 ILE B C 1
ATOM 3226 O O . ILE B 1 135 ? 13.412 52.134 67.075 1.00 36.29 134 ILE B O 1
ATOM 3231 N N . PRO B 1 136 ? 14.881 53.495 68.154 1.00 34.78 135 PRO B N 1
ATOM 3232 C CA . PRO B 1 136 ? 14.494 52.867 69.413 1.00 35.28 135 PRO B CA 1
ATOM 3233 C C . PRO B 1 136 ? 13.036 53.110 69.782 1.00 36.14 135 PRO B C 1
ATOM 3234 O O . PRO B 1 136 ? 12.394 52.275 70.406 1.00 35.45 135 PRO B O 1
ATOM 3238 N N . THR B 1 137 ? 12.517 54.261 69.395 1.00 36.80 136 THR B N 1
ATOM 3239 C CA . THR B 1 137 ? 11.112 54.590 69.671 1.00 36.28 136 THR B CA 1
ATOM 3240 C C . THR B 1 137 ? 10.217 53.561 68.964 1.00 36.57 136 THR B C 1
ATOM 3241 O O . THR B 1 137 ? 9.245 53.055 69.529 1.00 37.80 136 THR B O 1
ATOM 3245 N N . ALA B 1 138 ? 10.560 53.259 67.720 1.00 36.73 137 ALA B N 1
ATOM 3246 C CA . ALA B 1 138 ? 9.810 52.248 66.939 1.00 36.38 137 ALA B CA 1
ATOM 3247 C C . ALA B 1 138 ? 9.875 50.914 67.641 1.00 36.50 137 ALA B C 1
ATOM 3248 O O . ALA B 1 138 ? 8.861 50.232 67.779 1.00 37.37 137 ALA B O 1
ATOM 3250 N N . GLU B 1 139 ? 11.064 50.554 68.116 1.00 34.39 138 GLU B N 1
ATOM 3251 C CA . GLU B 1 139 ? 11.258 49.249 68.772 1.00 35.38 138 GLU B CA 1
ATOM 3252 C C . GLU B 1 139 ? 10.444 49.195 70.056 1.00 34.49 138 GLU B C 1
ATOM 3253 O O . GLU B 1 139 ? 9.853 48.203 70.425 1.00 35.36 138 GLU B O 1
ATOM 3259 N N . GLY B 1 140 ? 10.438 50.290 70.759 1.00 34.65 139 GLY B N 1
ATOM 3260 C CA . GLY B 1 140 ? 9.672 50.373 72.011 1.00 34.77 139 GLY B CA 1
ATOM 3261 C C . GLY B 1 140 ? 8.190 50.297 71.709 1.00 35.44 139 GLY B C 1
ATOM 3262 O O . GLY B 1 140 ? 7.423 49.724 72.469 1.00 34.82 139 GLY B O 1
ATOM 3263 N N . THR B 1 141 ? 7.810 50.822 70.543 1.00 36.07 140 THR B N 1
ATOM 3264 C CA . THR B 1 141 ? 6.392 50.887 70.190 1.00 36.13 140 THR B CA 1
ATOM 3265 C C . THR B 1 141 ? 5.910 49.467 69.834 1.00 37.29 140 THR B C 1
ATOM 3266 O O . THR B 1 141 ? 4.837 49.029 70.231 1.00 36.24 140 THR B O 1
ATOM 3270 N N . ILE B 1 142 ? 6.750 48.739 69.119 1.00 37.44 141 ILE B N 1
ATOM 3271 C CA . ILE B 1 142 ? 6.456 47.330 68.739 1.00 36.59 141 ILE B CA 1
ATOM 3272 C C . ILE B 1 142 ? 6.365 46.463 69.986 1.00 34.16 141 ILE B C 1
ATOM 3273 O O . ILE B 1 142 ? 5.493 45.649 70.177 1.00 33.76 141 ILE B O 1
ATOM 3299 N N . ALA B 1 145 ? 3.224 47.146 71.808 1.00 33.98 144 ALA B N 1
ATOM 3300 C CA . ALA B 1 145 ? 2.060 46.678 71.056 1.00 32.94 144 ALA B CA 1
ATOM 3301 C C . ALA B 1 145 ? 1.902 45.139 71.214 1.00 34.26 144 ALA B C 1
ATOM 3302 O O . ALA B 1 145 ? 0.806 44.591 71.429 1.00 37.47 144 ALA B O 1
ATOM 3304 N N . ILE B 1 146 ? 3.018 44.452 71.217 1.00 34.50 145 ILE B N 1
ATOM 3305 C CA . ILE B 1 146 ? 3.033 42.999 71.317 1.00 33.12 145 ILE B CA 1
ATOM 3306 C C . ILE B 1 146 ? 2.637 42.603 72.753 1.00 35.00 145 ILE B C 1
ATOM 3307 O O . ILE B 1 146 ? 1.786 41.769 73.011 1.00 33.94 145 ILE B O 1
ATOM 3312 N N . GLN B 1 147 ? 3.240 43.277 73.704 1.00 34.93 146 GLN B N 1
ATOM 3313 C CA . GLN B 1 147 ? 2.991 42.977 75.095 1.00 36.15 146 GLN B CA 1
ATOM 3314 C C . GLN B 1 147 ? 1.544 43.173 75.584 1.00 36.84 146 GLN B C 1
ATOM 3315 O O . GLN B 1 147 ? 1.046 42.402 76.388 1.00 35.38 146 GLN B O 1
ATOM 3321 N N . HIS B 1 148 ? 0.898 44.223 75.107 1.00 36.84 147 HIS B N 1
ATOM 3322 C CA . HIS B 1 148 ? -0.420 44.633 75.622 1.00 39.63 147 HIS B CA 1
ATOM 3323 C C . HIS B 1 148 ? -1.617 44.102 74.852 1.00 40.29 147 HIS B C 1
ATOM 3324 O O . HIS B 1 148 ? -2.752 44.384 75.197 1.00 44.61 147 HIS B O 1
ATOM 3331 N N . THR B 1 149 ? -1.369 43.360 73.796 1.00 37.85 148 THR B N 1
ATOM 3332 C CA . THR B 1 149 ? -2.450 42.813 72.987 1.00 35.99 148 THR B CA 1
ATOM 3333 C C . THR B 1 149 ? -2.570 41.303 73.180 1.00 34.76 148 THR B C 1
ATOM 3334 O O . THR B 1 149 ? -1.589 40.638 73.491 1.00 33.01 148 THR B O 1
ATOM 3338 N N . ASP B 1 150 ? -3.766 40.744 73.015 1.00 34.73 149 ASP B N 1
ATOM 3339 C CA . ASP B 1 150 ? -3.914 39.258 73.182 1.00 32.69 149 ASP B CA 1
ATOM 3340 C C . ASP B 1 150 ? -3.910 38.545 71.843 1.00 32.04 149 ASP B C 1
ATOM 3341 O O . ASP B 1 150 ? -4.083 37.327 71.743 1.00 31.97 149 ASP B O 1
ATOM 3346 N N . PHE B 1 151 ? -3.661 39.352 70.822 1.00 31.98 150 PHE B N 1
ATOM 3347 C CA . PHE B 1 151 ? -3.578 38.899 69.426 1.00 33.49 150 PHE B CA 1
ATOM 3348 C C . PHE B 1 151 ? -2.232 39.235 68.823 1.00 34.97 150 PHE B C 1
ATOM 3349 O O . PHE B 1 151 ? -1.431 40.031 69.394 1.00 36.71 150 PHE B O 1
ATOM 3357 N N . THR B 1 152 ? -1.966 38.609 67.683 1.00 33.92 151 THR B N 1
ATOM 3358 C CA . THR B 1 152 ? -0.696 38.862 66.957 1.00 33.53 151 THR B CA 1
ATOM 3359 C C . THR B 1 152 ? -0.780 40.203 66.209 1.00 33.26 151 THR B C 1
ATOM 3360 O O . THR B 1 152 ? -1.811 40.584 65.695 1.00 34.55 151 THR B O 1
ATOM 3364 N N . ILE B 1 153 ? 0.342 40.904 66.173 1.00 33.05 152 ILE B N 1
ATOM 3365 C CA . ILE B 1 153 ? 0.493 42.127 65.410 1.00 32.38 152 ILE B CA 1
ATOM 3366 C C . ILE B 1 153 ? 0.465 41.737 63.941 1.00 32.54 152 ILE B C 1
ATOM 3367 O O . ILE B 1 153 ? -0.069 42.458 63.077 1.00 33.61 152 ILE B O 1
ATOM 3372 N N . HIS B 1 154 ? 1.059 40.587 63.667 1.00 33.20 153 HIS B N 1
ATOM 3373 C CA . HIS B 1 154 ? 1.007 39.987 62.321 1.00 34.00 153 HIS B CA 1
ATOM 3374 C C . HIS B 1 154 ? -0.438 39.771 61.973 1.00 34.00 153 HIS B C 1
ATOM 3375 O O . HIS B 1 154 ? -1.182 39.105 62.693 1.00 34.10 153 HIS B O 1
ATOM 3382 N N . GLY B 1 155 ? -0.834 40.381 60.873 1.00 35.14 154 GLY B N 1
ATOM 3383 C CA . GLY B 1 155 ? -2.166 40.265 60.388 1.00 37.09 154 GLY B CA 1
ATOM 3384 C C . GLY B 1 155 ? -3.145 41.241 60.989 1.00 38.19 154 GLY B C 1
ATOM 3385 O O . GLY B 1 155 ? -4.266 41.287 60.570 1.00 38.11 154 GLY B O 1
ATOM 3386 N N . ALA B 1 156 ? -2.706 42.035 61.959 1.00 37.27 155 ALA B N 1
ATOM 3387 C CA . ALA B 1 156 ? -3.585 43.037 62.578 1.00 36.52 155 ALA B CA 1
ATOM 3388 C C . ALA B 1 156 ? -3.660 44.340 61.778 1.00 36.99 155 ALA B C 1
ATOM 3389 O O . ALA B 1 156 ? -2.823 44.641 60.898 1.00 35.74 155 ALA B O 1
ATOM 3391 N N . ASN B 1 157 ? -4.728 45.067 62.054 1.00 35.27 156 ASN B N 1
ATOM 3392 C CA . ASN B 1 157 ? -4.931 46.396 61.495 1.00 36.58 156 ASN B CA 1
ATOM 3393 C C . ASN B 1 157 ? -4.297 47.423 62.409 1.00 36.43 156 ASN B C 1
ATOM 3394 O O . ASN B 1 157 ? -4.762 47.667 63.510 1.00 36.33 156 ASN B O 1
ATOM 3399 N N . VAL B 1 158 ? -3.229 48.015 61.906 1.00 37.11 157 VAL B N 1
ATOM 3400 C CA . VAL B 1 158 ? -2.485 49.019 62.609 1.00 36.88 157 VAL B CA 1
ATOM 3401 C C . VAL B 1 158 ? -2.489 50.308 61.840 1.00 37.61 157 VAL B C 1
ATOM 3402 O O . VAL B 1 158 ? -2.301 50.325 60.625 1.00 37.56 157 VAL B O 1
ATOM 3406 N N . ALA B 1 159 ? -2.720 51.396 62.573 1.00 37.50 158 ALA B N 1
ATOM 3407 C CA . ALA B 1 159 ? -2.663 52.744 62.002 1.00 36.68 158 ALA B CA 1
ATOM 3408 C C . ALA B 1 159 ? -1.597 53.599 62.669 1.00 36.49 158 ALA B C 1
ATOM 3409 O O . ALA B 1 159 ? -1.385 53.595 63.882 1.00 36.63 158 ALA B O 1
ATOM 3411 N N . VAL B 1 160 ? -0.909 54.329 61.822 1.00 36.22 159 VAL B N 1
ATOM 3412 C CA . VAL B 1 160 ? 0.048 55.315 62.276 1.00 35.59 159 VAL B CA 1
ATOM 3413 C C . VAL B 1 160 ? -0.461 56.632 61.792 1.00 34.85 159 VAL B C 1
ATOM 3414 O O . VAL B 1 160 ? -0.813 56.785 60.623 1.00 33.62 159 VAL B O 1
ATOM 3418 N N . LEU B 1 161 ? -0.557 57.564 62.720 1.00 35.13 160 LEU B N 1
ATOM 3419 C CA . LEU B 1 161 ? -0.977 58.924 62.402 1.00 34.18 160 LEU B CA 1
ATOM 3420 C C . LEU B 1 161 ? 0.233 59.796 62.324 1.00 35.91 160 LEU B C 1
ATOM 3421 O O . LEU B 1 161 ? 0.952 59.996 63.317 1.00 36.07 160 LEU B O 1
ATOM 3426 N N . GLY B 1 162 ? 0.427 60.325 61.123 1.00 36.97 161 GLY B N 1
ATOM 3427 C CA . GLY B 1 162 ? 1.564 61.184 60.814 1.00 37.95 161 GLY B CA 1
ATOM 3428 C C . GLY B 1 162 ? 2.695 60.433 60.151 1.00 37.75 161 GLY B C 1
ATOM 3429 O O . GLY B 1 162 ? 3.043 59.335 60.571 1.00 36.60 161 GLY B O 1
ATOM 3430 N N . LEU B 1 163 ? 3.263 61.038 59.099 1.00 37.87 162 LEU B N 1
ATOM 3431 C CA . LEU B 1 163 ? 4.384 60.426 58.405 1.00 38.16 162 LEU B CA 1
ATOM 3432 C C . LEU B 1 163 ? 5.558 61.391 58.460 1.00 39.04 162 LEU B C 1
ATOM 3433 O O . LEU B 1 163 ? 6.174 61.706 57.440 1.00 38.78 162 LEU B O 1
ATOM 3438 N N . GLY B 1 164 ? 5.868 61.840 59.659 1.00 37.17 163 GLY B N 1
ATOM 3439 C CA . GLY B 1 164 ? 7.044 62.664 59.836 1.00 38.01 163 GLY B CA 1
ATOM 3440 C C . GLY B 1 164 ? 8.257 61.815 60.195 1.00 38.06 163 GLY B C 1
ATOM 3441 O O . GLY B 1 164 ? 8.345 60.631 59.874 1.00 35.80 163 GLY B O 1
ATOM 3442 N N . ARG B 1 165 ? 9.159 62.437 60.930 1.00 37.96 164 ARG B N 1
ATOM 3443 C CA . ARG B 1 165 ? 10.425 61.825 61.310 1.00 40.28 164 ARG B CA 1
ATOM 3444 C C . ARG B 1 165 ? 10.206 60.504 62.021 1.00 40.81 164 ARG B C 1
ATOM 3445 O O . ARG B 1 165 ? 10.817 59.474 61.689 1.00 41.89 164 ARG B O 1
ATOM 3453 N N . VAL B 1 166 ? 9.267 60.495 62.956 1.00 40.44 165 VAL B N 1
ATOM 3454 C CA . VAL B 1 166 ? 9.018 59.283 63.760 1.00 39.15 165 VAL B CA 1
ATOM 3455 C C . VAL B 1 166 ? 8.066 58.336 63.021 1.00 38.06 165 VAL B C 1
ATOM 3456 O O . VAL B 1 166 ? 8.310 57.141 62.883 1.00 36.83 165 VAL B O 1
ATOM 3460 N N . GLY B 1 167 ? 7.022 58.904 62.449 1.00 36.46 166 GLY B N 1
ATOM 3461 C CA . GLY B 1 167 ? 6.001 58.082 61.819 1.00 37.10 166 GLY B CA 1
ATOM 3462 C C . GLY B 1 167 ? 6.522 57.164 60.761 1.00 36.80 166 GLY B C 1
ATOM 3463 O O . GLY B 1 167 ? 6.184 55.986 60.691 1.00 35.19 166 GLY B O 1
ATOM 3472 N N . SER B 1 169 ? 9.303 55.760 60.451 1.00 37.99 168 SER B N 1
ATOM 3473 C CA . SER B 1 169 ? 10.090 54.633 61.009 1.00 37.62 168 SER B CA 1
ATOM 3474 C C . SER B 1 169 ? 9.212 53.643 61.719 1.00 36.76 168 SER B C 1
ATOM 3475 O O . SER B 1 169 ? 9.378 52.448 61.595 1.00 39.43 168 SER B O 1
ATOM 3478 N N . VAL B 1 170 ? 8.263 54.159 62.471 1.00 35.91 169 VAL B N 1
ATOM 3479 C CA . VAL B 1 170 ? 7.324 53.304 63.174 1.00 36.37 169 VAL B CA 1
ATOM 3480 C C . VAL B 1 170 ? 6.467 52.496 62.191 1.00 38.48 169 VAL B C 1
ATOM 3481 O O . VAL B 1 170 ? 6.320 51.261 62.312 1.00 38.83 169 VAL B O 1
ATOM 3485 N N . ALA B 1 171 ? 5.922 53.182 61.198 1.00 36.29 170 ALA B N 1
ATOM 3486 C CA . ALA B 1 171 ? 5.043 52.521 60.197 1.00 36.36 170 ALA B CA 1
ATOM 3487 C C . ALA B 1 171 ? 5.790 51.409 59.475 1.00 37.25 170 ALA B C 1
ATOM 3488 O O . ALA B 1 171 ? 5.309 50.282 59.328 1.00 38.66 170 ALA B O 1
ATOM 3490 N N . ARG B 1 172 ? 7.004 51.726 59.054 1.00 38.26 171 ARG B N 1
ATOM 3491 C CA A ARG B 1 172 ? 7.800 50.783 58.295 0.50 39.22 171 ARG B CA 1
ATOM 3492 C CA B ARG B 1 172 ? 7.781 50.792 58.254 0.50 38.38 171 ARG B CA 1
ATOM 3493 C C . ARG B 1 172 ? 8.031 49.511 59.064 1.00 40.01 171 ARG B C 1
ATOM 3494 O O . ARG B 1 172 ? 7.995 48.421 58.519 1.00 38.48 171 ARG B O 1
ATOM 3509 N N . LYS B 1 173 ? 8.276 49.671 60.354 1.00 40.15 172 LYS B N 1
ATOM 3510 C CA . LYS B 1 173 ? 8.550 48.513 61.208 1.00 41.51 172 LYS B CA 1
ATOM 3511 C C . LYS B 1 173 ? 7.320 47.644 61.433 1.00 42.96 172 LYS B C 1
ATOM 3512 O O . LYS B 1 173 ? 7.387 46.411 61.376 1.00 44.55 172 LYS B O 1
ATOM 3518 N N . PHE B 1 174 ? 6.192 48.280 61.675 1.00 41.54 173 PHE B N 1
ATOM 3519 C CA . PHE B 1 174 ? 4.951 47.514 61.798 1.00 39.89 173 PHE B CA 1
ATOM 3520 C C . PHE B 1 174 ? 4.646 46.755 60.516 1.00 39.48 173 PHE B C 1
ATOM 3521 O O . PHE B 1 174 ? 4.197 45.614 60.564 1.00 40.50 173 PHE B O 1
ATOM 3529 N N . ALA B 1 175 ? 4.981 47.345 59.366 1.00 40.44 174 ALA B N 1
ATOM 3530 C CA . ALA B 1 175 ? 4.672 46.714 58.074 1.00 39.78 174 ALA B CA 1
ATOM 3531 C C . ALA B 1 175 ? 5.588 45.507 57.891 1.00 41.70 174 ALA B C 1
ATOM 3532 O O . ALA B 1 175 ? 5.160 44.402 57.551 1.00 41.66 174 ALA B O 1
ATOM 3534 N N . ALA B 1 176 ? 6.853 45.722 58.202 1.00 43.15 175 ALA B N 1
ATOM 3535 C CA . ALA B 1 176 ? 7.884 44.684 58.055 1.00 43.41 175 ALA B CA 1
ATOM 3536 C C . ALA B 1 176 ? 7.572 43.469 58.905 1.00 44.20 175 ALA B C 1
ATOM 3537 O O . ALA B 1 176 ? 8.031 42.351 58.609 1.00 44.32 175 ALA B O 1
ATOM 3539 N N . LEU B 1 177 ? 6.733 43.697 59.910 1.00 43.12 176 LEU B N 1
ATOM 3540 C CA . LEU B 1 177 ? 6.326 42.673 60.876 1.00 43.51 176 LEU B CA 1
ATOM 3541 C C . LEU B 1 177 ? 4.986 41.998 60.559 1.00 41.87 176 LEU B C 1
ATOM 3542 O O . LEU B 1 177 ? 4.463 41.215 61.336 1.00 42.55 176 LEU B O 1
ATOM 3547 N N . GLY B 1 178 ? 4.428 42.329 59.407 1.00 38.64 177 GLY B N 1
ATOM 3548 C CA . GLY B 1 178 ? 3.233 41.668 58.955 1.00 37.59 177 GLY B CA 1
ATOM 3549 C C . GLY B 1 178 ? 1.925 42.333 59.310 1.00 37.01 177 GLY B C 1
ATOM 3550 O O . GLY B 1 178 ? 0.884 41.789 59.003 1.00 33.54 177 GLY B O 1
ATOM 3551 N N . ALA B 1 179 ? 1.952 43.486 59.976 1.00 35.61 178 ALA B N 1
ATOM 3552 C CA . ALA B 1 179 ? 0.681 44.160 60.232 1.00 36.77 178 ALA B CA 1
ATOM 3553 C C . ALA B 1 179 ? 0.176 44.688 58.908 1.00 39.19 178 ALA B C 1
ATOM 3554 O O . ALA B 1 179 ? 0.929 44.785 57.923 1.00 40.83 178 ALA B O 1
ATOM 3556 N N . LYS B 1 180 ? -1.117 44.974 58.882 1.00 39.96 179 LYS B N 1
ATOM 3557 C CA . LYS B 1 180 ? -1.734 45.638 57.763 1.00 41.35 179 LYS B CA 1
ATOM 3558 C C . LYS B 1 180 ? -1.763 47.095 58.180 1.00 39.96 179 LYS B C 1
ATOM 3559 O O . LYS B 1 180 ? -2.584 47.539 58.988 1.00 40.43 179 LYS B O 1
ATOM 3565 N N . VAL B 1 181 ? -0.823 47.831 57.647 1.00 36.91 180 VAL B N 1
ATOM 3566 C CA . VAL B 1 181 ? -0.644 49.218 58.059 1.00 35.82 180 VAL B CA 1
ATOM 3567 C C . VAL B 1 181 ? -1.275 50.251 57.152 1.00 35.60 180 VAL B C 1
ATOM 3568 O O . VAL B 1 181 ? -1.144 50.207 55.944 1.00 35.20 180 VAL B O 1
ATOM 3572 N N . LYS B 1 182 ? -1.993 51.164 57.796 1.00 34.76 181 LYS B N 1
ATOM 3573 C CA . LYS B 1 182 ? -2.515 52.347 57.156 1.00 35.94 181 LYS B CA 1
ATOM 3574 C C . LYS B 1 182 ? -1.919 53.561 57.873 1.00 35.64 181 LYS B C 1
ATOM 3575 O O . LYS B 1 182 ? -1.693 53.523 59.075 1.00 33.28 181 LYS B O 1
ATOM 3581 N N . VAL B 1 183 ? -1.621 54.607 57.093 1.00 34.05 182 VAL B N 1
ATOM 3582 C CA . VAL B 1 183 ? -1.025 55.832 57.612 1.00 32.86 182 VAL B CA 1
ATOM 3583 C C . VAL B 1 183 ? -1.807 57.074 57.253 1.00 33.20 182 VAL B C 1
ATOM 3584 O O . VAL B 1 183 ? -2.140 57.334 56.095 1.00 35.28 182 VAL B O 1
ATOM 3588 N N . GLY B 1 184 ? -2.107 57.851 58.286 1.00 32.01 183 GLY B N 1
ATOM 3589 C CA . GLY B 1 184 ? -2.816 59.130 58.146 1.00 30.59 183 GLY B CA 1
ATOM 3590 C C . GLY B 1 184 ? -1.917 60.333 58.005 1.00 32.79 183 GLY B C 1
ATOM 3591 O O . GLY B 1 184 ? -0.995 60.547 58.791 1.00 36.57 183 GLY B O 1
ATOM 3592 N N . ALA B 1 185 ? -2.198 61.156 57.002 1.00 34.21 184 ALA B N 1
ATOM 3593 C CA . ALA B 1 185 ? -1.402 62.378 56.778 1.00 34.92 184 ALA B CA 1
ATOM 3594 C C . ALA B 1 185 ? -2.238 63.377 56.028 1.00 35.81 184 ALA B C 1
ATOM 3595 O O . ALA B 1 185 ? -3.246 63.011 55.433 1.00 36.14 184 ALA B O 1
ATOM 3597 N N . ARG B 1 186 ? -1.857 64.648 56.107 1.00 36.73 185 ARG B N 1
ATOM 3598 C CA . ARG B 1 186 ? -2.572 65.704 55.377 1.00 39.54 185 ARG B CA 1
ATOM 3599 C C . ARG B 1 186 ? -2.023 65.993 53.964 1.00 39.24 185 ARG B C 1
ATOM 3600 O O . ARG B 1 186 ? -2.782 66.143 53.021 1.00 38.97 185 ARG B O 1
ATOM 3608 N N . GLU B 1 187 ? -0.702 66.085 53.831 1.00 38.81 186 GLU B N 1
ATOM 3609 C CA . GLU B 1 187 ? -0.103 66.493 52.553 1.00 39.62 186 GLU B CA 1
ATOM 3610 C C . GLU B 1 187 ? -0.069 65.396 51.474 1.00 37.98 186 GLU B C 1
ATOM 3611 O O . GLU B 1 187 ? 0.260 64.270 51.726 1.00 35.08 186 GLU B O 1
ATOM 3617 N N . SER B 1 188 ? -0.401 65.801 50.259 1.00 37.93 187 SER B N 1
ATOM 3618 C CA . SER B 1 188 ? -0.488 64.872 49.132 1.00 38.78 187 SER B CA 1
ATOM 3619 C C . SER B 1 188 ? 0.842 64.135 48.830 1.00 38.53 187 SER B C 1
ATOM 3620 O O . SER B 1 188 ? 0.817 63.022 48.341 1.00 37.43 187 SER B O 1
ATOM 3623 N N . ASP B 1 189 ? 1.980 64.772 49.144 1.00 38.91 188 ASP B N 1
ATOM 3624 C CA . ASP B 1 189 ? 3.305 64.161 48.900 1.00 37.75 188 ASP B CA 1
ATOM 3625 C C . ASP B 1 189 ? 3.541 63.065 49.883 1.00 37.13 188 ASP B C 1
ATOM 3626 O O . ASP B 1 189 ? 4.033 61.972 49.539 1.00 37.38 188 ASP B O 1
ATOM 3631 N N . LEU B 1 190 ? 3.132 63.313 51.111 1.00 36.34 189 LEU B N 1
ATOM 3632 C CA . LEU B 1 190 ? 3.268 62.276 52.146 1.00 35.59 189 LEU B CA 1
ATOM 3633 C C . LEU B 1 190 ? 2.329 61.113 51.848 1.00 34.32 189 LEU B C 1
ATOM 3634 O O . LEU B 1 190 ? 2.635 59.975 52.110 1.00 35.45 189 LEU B O 1
ATOM 3639 N N . LEU B 1 191 ? 1.141 61.420 51.352 1.00 34.65 190 LEU B N 1
ATOM 3640 C CA . LEU B 1 191 ? 0.178 60.382 51.008 1.00 34.20 190 LEU B CA 1
ATOM 3641 C C . LEU B 1 191 ? 0.728 59.496 49.884 1.00 33.48 190 LEU B C 1
ATOM 3642 O O . LEU B 1 191 ? 0.477 58.300 49.821 1.00 34.64 190 LEU B O 1
ATOM 3647 N N . ALA B 1 192 ? 1.515 60.114 49.022 1.00 34.34 191 ALA B N 1
ATOM 3648 C CA . ALA B 1 192 ? 2.154 59.434 47.877 1.00 34.68 191 ALA B CA 1
ATOM 3649 C C . ALA B 1 192 ? 3.203 58.456 48.404 1.00 34.80 191 ALA B C 1
ATOM 3650 O O . ALA B 1 192 ? 3.286 57.268 48.030 1.00 33.81 191 ALA B O 1
ATOM 3652 N N . ARG B 1 193 ? 3.998 58.993 49.295 1.00 33.39 192 ARG B N 1
ATOM 3653 C CA . ARG B 1 193 ? 5.078 58.246 49.914 1.00 32.58 192 ARG B CA 1
ATOM 3654 C C . ARG B 1 193 ? 4.575 57.001 50.623 1.00 32.77 192 ARG B C 1
ATOM 3655 O O . ARG B 1 193 ? 5.238 55.982 50.635 1.00 33.13 192 ARG B O 1
ATOM 3663 N N . ILE B 1 194 ? 3.425 57.116 51.276 1.00 33.31 193 ILE B N 1
ATOM 3664 C CA . ILE B 1 194 ? 2.842 55.988 52.035 1.00 30.04 193 ILE B CA 1
ATOM 3665 C C . ILE B 1 194 ? 2.510 54.882 51.037 1.00 32.43 193 ILE B C 1
ATOM 3666 O O . ILE B 1 194 ? 2.805 53.706 51.261 1.00 35.36 193 ILE B O 1
ATOM 3671 N N . ALA B 1 195 ? 2.021 55.311 49.871 1.00 32.23 194 ALA B N 1
ATOM 3672 C CA . ALA B 1 195 ? 1.672 54.388 48.779 1.00 33.03 194 ALA B CA 1
ATOM 3673 C C . ALA B 1 195 ? 2.967 53.713 48.278 1.00 33.09 194 ALA B C 1
ATOM 3674 O O . ALA B 1 195 ? 3.034 52.509 48.155 1.00 32.34 194 ALA B O 1
ATOM 3676 N N . GLU B 1 196 ? 4.008 54.504 48.088 1.00 34.30 195 GLU B N 1
ATOM 3677 C CA . GLU B 1 196 ? 5.286 53.988 47.565 1.00 33.72 195 GLU B CA 1
ATOM 3678 C C . GLU B 1 196 ? 5.891 52.982 48.532 1.00 34.94 195 GLU B C 1
ATOM 3679 O O . GLU B 1 196 ? 6.573 52.057 48.130 1.00 37.46 195 GLU B O 1
ATOM 3693 N N . GLY B 1 198 ? 4.204 50.845 50.182 1.00 36.45 197 GLY B N 1
ATOM 3694 C CA . GLY B 1 198 ? 3.382 49.663 50.231 1.00 37.01 197 GLY B CA 1
ATOM 3695 C C . GLY B 1 198 ? 2.315 49.667 51.294 1.00 38.31 197 GLY B C 1
ATOM 3696 O O . GLY B 1 198 ? 1.743 48.632 51.620 1.00 39.41 197 GLY B O 1
ATOM 3705 N N . GLU B 1 200 ? -1.261 51.644 53.166 1.00 33.93 199 GLU B N 1
ATOM 3706 C CA . GLU B 1 200 ? -2.543 52.262 52.833 1.00 34.46 199 GLU B CA 1
ATOM 3707 C C . GLU B 1 200 ? -2.623 53.698 53.336 1.00 33.99 199 GLU B C 1
ATOM 3708 O O . GLU B 1 200 ? -2.666 53.948 54.553 1.00 32.35 199 GLU B O 1
ATOM 3714 N N . PRO B 1 201 ? -2.699 54.645 52.398 1.00 33.09 200 PRO B N 1
ATOM 3715 C CA . PRO B 1 201 ? -2.762 56.001 52.874 1.00 34.95 200 PRO B CA 1
ATOM 3716 C C . PRO B 1 201 ? -4.173 56.455 53.088 1.00 36.50 200 PRO B C 1
ATOM 3717 O O . PRO B 1 201 ? -5.071 56.034 52.372 1.00 37.41 200 PRO B O 1
ATOM 3721 N N . PHE B 1 202 ? -4.351 57.340 54.065 1.00 37.23 201 PHE B N 1
ATOM 3722 C CA . PHE B 1 202 ? -5.646 58.027 54.222 1.00 36.49 201 PHE B CA 1
ATOM 3723 C C . PHE B 1 202 ? -5.454 59.473 54.661 1.00 35.49 201 PHE B C 1
ATOM 3724 O O . PHE B 1 202 ? -4.502 59.806 55.330 1.00 34.17 201 PHE B O 1
ATOM 3732 N N . HIS B 1 203 ? -6.327 60.350 54.195 1.00 35.63 202 HIS B N 1
ATOM 3733 C CA . HIS B 1 203 ? -6.238 61.767 54.568 1.00 36.47 202 HIS B CA 1
ATOM 3734 C C . HIS B 1 203 ? -6.642 61.831 56.052 1.00 36.24 202 HIS B C 1
ATOM 3735 O O . HIS B 1 203 ? -7.698 61.354 56.449 1.00 35.86 202 HIS B O 1
ATOM 3742 N N . ILE B 1 204 ? -5.790 62.468 56.832 1.00 35.59 203 ILE B N 1
ATOM 3743 C CA . ILE B 1 204 ? -5.957 62.564 58.294 1.00 36.44 203 ILE B CA 1
ATOM 3744 C C . ILE B 1 20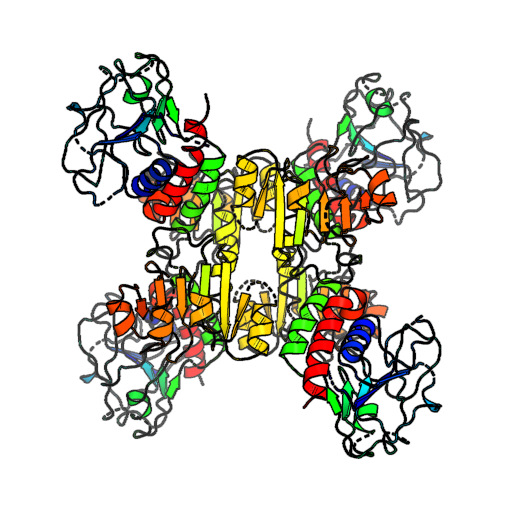4 ? -7.327 63.114 58.744 1.00 38.14 203 ILE B C 1
ATOM 3745 O O . ILE B 1 204 ? -7.807 62.828 59.838 1.00 38.14 203 ILE B O 1
ATOM 3750 N N . SER B 1 205 ? -7.962 63.864 57.869 1.00 38.12 204 SER B N 1
ATOM 3751 C CA . SER B 1 205 ? -9.272 64.441 58.183 1.00 39.58 204 SER B CA 1
ATOM 3752 C C . SER B 1 205 ? -10.341 63.333 58.221 1.00 39.44 204 SER B C 1
ATOM 3753 O O . SER B 1 205 ? -11.439 63.545 58.689 1.00 38.88 204 SER B O 1
ATOM 3756 N N . LYS B 1 206 ? -9.987 62.140 57.767 1.00 38.01 205 LYS B N 1
ATOM 3757 C CA . LYS B 1 206 ? -10.950 61.026 57.743 1.00 40.14 205 LYS B CA 1
ATOM 3758 C C . LYS B 1 206 ? -10.675 60.004 58.837 1.00 38.43 205 LYS B C 1
A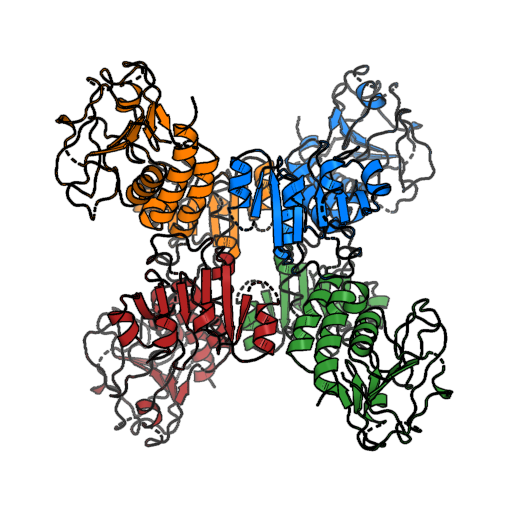TOM 3759 O O . LYS B 1 206 ? -11.140 58.881 58.814 1.00 37.02 205 LYS B O 1
ATOM 3763 N N . ALA B 1 207 ? -9.875 60.422 59.795 1.00 39.18 206 ALA B N 1
ATOM 3764 C CA . ALA B 1 207 ? -9.474 59.517 60.896 1.00 38.46 206 ALA B CA 1
ATOM 3765 C C . ALA B 1 207 ? -10.648 58.741 61.487 1.00 36.83 206 ALA B C 1
ATOM 3766 O O . ALA B 1 207 ? -10.594 57.527 61.635 1.00 36.61 206 ALA B O 1
ATOM 3768 N N . ALA B 1 208 ? -11.699 59.461 61.859 1.00 37.37 207 ALA B N 1
ATOM 3769 C CA . ALA B 1 208 ? -12.835 58.830 62.556 1.00 39.27 207 ALA B CA 1
ATOM 3770 C C . ALA B 1 208 ? -13.369 57.618 61.771 1.00 42.24 207 ALA B C 1
ATOM 3771 O O . ALA B 1 208 ? -13.554 56.522 62.342 1.00 42.14 207 ALA B O 1
ATOM 3773 N N . GLN B 1 209 ? -13.555 57.788 60.459 1.00 42.13 208 GLN B N 1
ATOM 3774 C CA . GLN B 1 209 ? -14.073 56.681 59.624 1.00 42.72 208 GLN B CA 1
ATOM 3775 C C . GLN B 1 209 ? -13.017 55.636 59.357 1.00 42.59 208 GLN B C 1
ATOM 3776 O O . GLN B 1 209 ? -13.292 54.457 59.377 1.00 43.20 208 GLN B O 1
ATOM 3782 N N . GLU B 1 210 ? -11.778 56.062 59.191 1.00 42.72 209 GLU B N 1
ATOM 3783 C CA . GLU B 1 210 ? -10.701 55.103 58.835 1.00 41.21 209 GLU B CA 1
ATOM 3784 C C . GLU B 1 210 ? -10.213 54.240 60.005 1.00 41.07 209 GLU B C 1
ATOM 3785 O O . GLU B 1 210 ? -9.629 53.178 59.809 1.00 41.33 209 GLU B O 1
ATOM 3791 N N . LEU B 1 211 ? -10.489 54.683 61.221 1.00 40.26 210 LEU B N 1
ATOM 3792 C CA . LEU B 1 211 ? -10.009 53.979 62.404 1.00 37.99 210 LEU B CA 1
ATOM 3793 C C . LEU B 1 211 ? -11.052 53.063 63.025 1.00 39.30 210 LEU B C 1
ATOM 3794 O O . LEU B 1 211 ? -10.833 52.501 64.118 1.00 40.28 210 LEU B O 1
ATOM 3799 N N . ARG B 1 212 ? -12.161 52.887 62.314 1.00 38.02 211 ARG B N 1
ATOM 3800 C CA . ARG B 1 212 ? -13.286 52.083 62.792 1.00 39.44 211 ARG B CA 1
ATOM 3801 C C . ARG B 1 212 ? -12.990 50.618 63.017 1.00 39.73 211 ARG B C 1
ATOM 3802 O O . ARG B 1 212 ? -13.682 49.946 63.760 1.00 37.87 211 ARG B O 1
ATOM 3810 N N . ASP B 1 213 ? -11.966 50.133 62.352 1.00 40.04 212 ASP B N 1
ATOM 3811 C CA . ASP B 1 213 ? -11.587 48.706 62.452 1.00 41.67 212 ASP B CA 1
ATOM 3812 C C . ASP B 1 213 ? -10.127 48.498 62.858 1.00 41.17 212 ASP B C 1
ATOM 3813 O O . ASP B 1 213 ? -9.582 47.408 62.738 1.00 42.68 212 ASP B O 1
ATOM 3818 N N . VAL B 1 214 ? -9.492 49.560 63.324 1.00 41.08 213 VAL B N 1
ATOM 3819 C CA . VAL B 1 214 ? -8.069 49.495 63.779 1.00 41.05 213 VAL B CA 1
ATOM 3820 C C . VAL B 1 214 ? -7.886 48.807 65.151 1.00 39.65 213 VAL B C 1
ATOM 3821 O O . VAL B 1 214 ? -8.629 49.022 66.108 1.00 39.32 213 VAL B O 1
ATOM 3825 N N . ASP B 1 215 ? -6.861 47.966 65.205 1.00 38.85 214 ASP B N 1
ATOM 3826 C CA . ASP B 1 215 ? -6.523 47.206 66.409 1.00 37.00 214 ASP B CA 1
ATOM 3827 C C . ASP B 1 215 ? -5.543 47.951 67.275 1.00 36.34 214 ASP B C 1
ATOM 3828 O O . ASP B 1 215 ? -5.643 47.929 68.496 1.00 35.12 214 ASP B O 1
ATOM 3833 N N . VAL B 1 216 ? -4.585 48.588 66.614 1.00 35.85 215 VAL B N 1
ATOM 3834 C CA . VAL B 1 216 ? -3.561 49.384 67.276 1.00 34.86 215 VAL B CA 1
ATOM 3835 C C . VAL B 1 216 ? -3.414 50.704 66.560 1.00 35.33 215 VAL B C 1
ATOM 3836 O O . VAL B 1 216 ? -3.199 50.740 65.353 1.00 34.29 215 VAL B O 1
ATOM 3840 N N . CYS B 1 217 ? -3.479 51.787 67.331 1.00 35.15 216 CYS B N 1
ATOM 3841 C CA . CYS B 1 217 ? -3.344 53.131 66.754 1.00 36.29 216 CYS B CA 1
ATOM 3842 C C . CYS B 1 217 ? -2.212 53.867 67.408 1.00 38.10 216 CYS B C 1
ATOM 3843 O O . CYS B 1 217 ? -2.217 54.106 68.624 1.00 37.85 216 CYS B O 1
ATOM 3846 N N . ILE B 1 218 ? -1.217 54.194 66.591 1.00 37.90 217 ILE B N 1
ATOM 3847 C CA . ILE B 1 218 ? -0.051 54.929 67.081 1.00 36.74 217 ILE B CA 1
ATOM 3848 C C . ILE B 1 218 ? -0.093 56.361 66.574 1.00 35.61 217 ILE B C 1
ATOM 3849 O O . ILE B 1 218 ? -0.083 56.626 65.355 1.00 32.79 217 ILE B O 1
ATOM 3854 N N . ASN B 1 219 ? -0.184 57.287 67.515 1.00 34.52 218 ASN B N 1
ATOM 3855 C CA . ASN B 1 219 ? -0.080 58.707 67.155 1.00 36.53 218 ASN B CA 1
ATOM 3856 C C . ASN B 1 219 ? 1.335 59.289 67.247 1.00 35.96 218 ASN B C 1
ATOM 3857 O O . ASN B 1 219 ? 2.066 59.082 68.250 1.00 33.31 218 ASN B O 1
ATOM 3862 N N . THR B 1 220 ? 1.657 60.074 66.228 1.00 37.06 219 THR B N 1
ATOM 3863 C CA . THR B 1 220 ? 2.906 60.841 66.144 1.00 37.70 219 THR B CA 1
ATOM 3864 C C . THR B 1 220 ? 2.679 62.349 65.867 1.00 38.83 219 THR B C 1
ATOM 3865 O O . THR B 1 220 ? 3.601 63.162 65.882 1.00 39.09 219 THR B O 1
ATOM 3869 N N . ILE B 1 221 ? 1.429 62.727 65.699 1.00 37.90 220 ILE B N 1
ATOM 3870 C CA . ILE B 1 221 ? 1.082 64.132 65.435 1.00 36.96 220 ILE B CA 1
ATOM 3871 C C . ILE B 1 221 ? 0.910 64.951 66.745 1.00 37.87 220 ILE B C 1
ATOM 3872 O O . ILE B 1 221 ? 0.102 64.607 67.587 1.00 35.01 220 ILE B O 1
ATOM 3877 N N . PRO B 1 222 ? 1.688 66.036 66.911 1.00 40.03 221 PRO B N 1
ATOM 3878 C CA . PRO B 1 222 ? 1.611 66.830 68.108 1.00 41.38 221 PRO B CA 1
ATOM 3879 C C . PRO B 1 222 ? 0.445 67.792 68.088 1.00 40.58 221 PRO B C 1
ATOM 3880 O O . PRO B 1 222 ? 0.585 68.975 68.363 1.00 40.61 221 PRO B O 1
ATOM 3884 N N . ALA B 1 223 ? -0.699 67.252 67.705 1.00 40.14 222 ALA B N 1
ATOM 3885 C CA . ALA B 1 223 ? -1.950 67.992 67.710 1.00 40.15 222 ALA B CA 1
ATOM 3886 C C . ALA B 1 223 ? -3.091 67.079 68.178 1.00 39.54 222 ALA B C 1
ATOM 3887 O O . ALA B 1 223 ? -2.971 65.849 68.147 1.00 40.70 222 ALA B O 1
ATOM 3889 N N . LEU B 1 224 ? -4.179 67.693 68.628 1.00 39.61 223 LEU B N 1
ATOM 3890 C CA . LEU B 1 224 ? -5.347 66.918 69.085 1.00 40.10 223 LEU B CA 1
ATOM 3891 C C . LEU B 1 224 ? -6.096 66.247 67.947 1.00 39.57 223 LEU B C 1
ATOM 3892 O O . LEU B 1 224 ? -7.137 66.717 67.499 1.00 40.55 223 LEU B O 1
ATOM 3897 N N . VAL B 1 225 ? -5.581 65.089 67.528 1.00 37.45 224 VAL B N 1
ATOM 3898 C CA . VAL B 1 225 ? -6.185 64.327 66.410 1.00 37.22 224 VAL B CA 1
ATOM 3899 C C . VAL B 1 225 ? -6.962 63.075 66.813 1.00 36.52 224 VAL B C 1
ATOM 3900 O O . VAL B 1 225 ? -7.907 62.675 66.102 1.00 35.75 224 VAL B O 1
ATOM 3904 N N . VAL B 1 226 ? -6.557 62.413 67.904 1.00 35.02 225 VAL B N 1
ATOM 3905 C CA . VAL B 1 226 ? -7.316 61.258 68.362 1.00 33.97 225 VAL B CA 1
ATOM 3906 C C . VAL B 1 226 ? -8.355 61.790 69.340 1.00 35.22 225 VAL B C 1
ATOM 3907 O O . VAL B 1 226 ? -8.304 61.603 70.555 1.00 34.72 225 VAL B O 1
ATOM 3911 N N . THR B 1 227 ? -9.307 62.487 68.748 1.00 34.82 226 THR B N 1
ATOM 3912 C CA . THR B 1 227 ? -10.389 63.150 69.489 1.00 34.49 226 THR B CA 1
ATOM 3913 C C . THR B 1 227 ? -11.497 62.228 70.008 1.00 33.61 226 THR B C 1
ATOM 3914 O O . THR B 1 227 ? -11.581 61.065 69.686 1.00 32.85 226 THR B O 1
ATOM 3918 N N . ALA B 1 228 ? -12.397 62.824 70.772 1.00 35.14 227 ALA B N 1
ATOM 3919 C CA . ALA B 1 228 ? -13.538 62.100 71.339 1.00 35.80 227 ALA B CA 1
ATOM 3920 C C . ALA B 1 228 ? -14.338 61.407 70.245 1.00 37.96 227 ALA B C 1
ATOM 3921 O O . ALA B 1 228 ? -14.847 60.294 70.419 1.00 37.92 227 ALA B O 1
ATOM 3923 N N . ASN B 1 229 ? -14.427 62.074 69.103 1.00 39.81 228 ASN B N 1
ATOM 3924 C CA . ASN B 1 229 ? -15.243 61.576 67.972 1.00 41.12 228 ASN B CA 1
ATOM 3925 C C . ASN B 1 229 ? -14.597 60.372 67.329 1.00 38.92 228 ASN B C 1
ATOM 3926 O O . ASN B 1 229 ? -15.247 59.393 66.999 1.00 40.09 228 ASN B O 1
ATOM 3931 N N . VAL B 1 230 ? -13.291 60.445 67.158 1.00 39.26 229 VAL B N 1
ATOM 3932 C CA A VAL B 1 230 ? -12.558 59.330 66.544 0.50 38.03 229 VAL B CA 1
ATOM 3933 C CA B VAL B 1 230 ? -12.507 59.349 66.585 0.50 36.89 229 VAL B CA 1
ATOM 3934 C C . VAL B 1 230 ? -12.591 58.132 67.504 1.00 36.66 229 VAL B C 1
ATOM 3935 O O . VAL B 1 230 ? -12.854 57.008 67.096 1.00 36.68 229 VAL B O 1
ATOM 3942 N N . LEU B 1 231 ? -12.384 58.388 68.781 1.00 35.49 230 LEU B N 1
ATOM 3943 C CA . LEU B 1 231 ? -12.346 57.304 69.778 1.00 34.55 230 LEU B CA 1
ATOM 3944 C C . LEU B 1 231 ? -13.658 56.573 69.834 1.00 36.23 230 LEU B C 1
ATOM 3945 O O . LEU B 1 231 ? -13.700 55.362 69.993 1.00 33.68 230 LEU B O 1
ATOM 3950 N N . ALA B 1 232 ? -14.736 57.338 69.674 1.00 37.34 231 ALA B N 1
ATOM 3951 C CA . ALA B 1 232 ? -16.084 56.794 69.753 1.00 37.47 231 ALA B CA 1
ATOM 3952 C C . ALA B 1 232 ? -16.368 55.801 68.636 1.00 38.55 231 ALA B C 1
ATOM 3953 O O . ALA B 1 232 ? -17.218 54.930 68.776 1.00 39.95 231 ALA B O 1
ATOM 3955 N N . GLU B 1 233 ? -15.640 55.927 67.539 1.00 39.30 232 GLU B N 1
ATOM 3956 C CA . GLU B 1 233 ? -15.830 55.060 66.355 1.00 40.80 232 GLU B CA 1
ATOM 3957 C C . GLU B 1 233 ? -14.938 53.827 66.359 1.00 40.90 232 GLU B C 1
ATOM 3958 O O . GLU B 1 233 ? -15.040 52.946 65.503 1.00 40.83 232 GLU B O 1
ATOM 3972 N N . PRO B 1 235 ? -13.033 50.257 67.681 1.00 38.84 234 PRO B N 1
ATOM 3973 C CA . PRO B 1 235 ? -13.395 49.028 68.409 1.00 38.74 234 PRO B CA 1
ATOM 3974 C C . PRO B 1 235 ? -13.052 49.161 69.883 1.00 40.43 234 PRO B C 1
ATOM 3975 O O . PRO B 1 235 ? -12.100 49.866 70.276 1.00 38.84 234 PRO B O 1
ATOM 3979 N N . SER B 1 236 ? -13.818 48.464 70.702 1.00 40.92 235 SER B N 1
ATOM 3980 C CA . SER B 1 236 ? -13.623 48.554 72.134 1.00 43.19 235 SER B CA 1
ATOM 3981 C C . SER B 1 236 ? -12.215 48.211 72.555 1.00 42.97 235 SER B C 1
ATOM 3982 O O . SER B 1 236 ? -11.669 48.806 73.499 1.00 45.38 235 SER B O 1
ATOM 3985 N N . HIS B 1 237 ? -11.613 47.312 71.793 1.00 40.98 236 HIS B N 1
ATOM 3986 C CA . HIS B 1 237 ? -10.312 46.728 72.130 1.00 40.31 236 HIS B CA 1
ATOM 3987 C C . HIS B 1 237 ? -9.084 47.454 71.630 1.00 40.71 236 HIS B C 1
ATOM 3988 O O . HIS B 1 237 ? -7.958 47.025 71.888 1.00 40.33 236 HIS B O 1
ATOM 3995 N N . THR B 1 238 ? -9.280 48.539 70.904 1.00 39.05 237 THR B N 1
ATOM 3996 C CA . THR B 1 238 ? -8.131 49.236 70.341 1.00 38.30 237 THR B CA 1
ATOM 3997 C C . THR B 1 238 ? -7.168 49.710 71.412 1.00 37.29 237 THR B C 1
ATOM 3998 O O . THR B 1 238 ? -7.564 50.140 72.487 1.00 35.25 237 THR B O 1
ATOM 4002 N N . PHE B 1 239 ? -5.898 49.614 71.056 1.00 35.26 238 PHE B N 1
ATOM 4003 C CA . PHE B 1 239 ? -4.777 50.110 71.863 1.00 37.76 238 PHE B CA 1
ATOM 4004 C C . PHE B 1 239 ? -4.189 51.359 71.232 1.00 35.86 238 PHE B C 1
ATOM 4005 O O . PHE B 1 239 ? -3.650 51.332 70.145 1.00 36.87 238 PHE B O 1
ATOM 4013 N N . VAL B 1 240 ? -4.309 52.474 71.931 1.00 37.13 239 VAL B N 1
ATOM 4014 C CA . VAL B 1 240 ? -3.740 53.730 71.416 1.00 36.02 239 VAL B CA 1
ATOM 4015 C C . VAL B 1 240 ? -2.404 53.977 72.074 1.00 35.98 239 VAL B C 1
ATOM 4016 O O . VAL B 1 240 ? -2.309 54.075 73.298 1.00 36.52 239 VAL B O 1
ATOM 4020 N N . ILE B 1 241 ? -1.362 54.035 71.255 1.00 36.91 240 ILE B N 1
ATOM 4021 C CA . ILE B 1 241 ? -0.020 54.384 71.743 1.00 36.10 240 ILE B CA 1
ATOM 4022 C C . ILE B 1 241 ? 0.291 55.804 71.260 1.00 34.94 240 ILE B C 1
ATOM 4023 O O . ILE B 1 241 ? 0.380 56.057 70.072 1.00 33.82 240 ILE B O 1
ATOM 4028 N N . ASP B 1 242 ? 0.479 56.737 72.173 1.00 33.90 241 ASP B N 1
ATOM 4029 C CA . ASP B 1 242 ? 0.680 58.128 71.748 1.00 35.26 241 ASP B CA 1
ATOM 4030 C C . ASP B 1 242 ? 2.110 58.582 71.988 1.00 36.56 241 ASP B C 1
ATOM 4031 O O . ASP B 1 242 ? 2.575 58.729 73.119 1.00 38.67 241 ASP B O 1
ATOM 4036 N N . LEU B 1 243 ? 2.801 58.784 70.884 1.00 37.37 242 LEU B N 1
ATOM 4037 C CA . LEU B 1 243 ? 4.213 59.125 70.876 1.00 36.28 242 LEU B CA 1
ATOM 4038 C C . LEU B 1 243 ? 4.452 60.590 70.674 1.00 37.51 242 LEU B C 1
ATOM 4039 O O . LEU B 1 243 ? 5.592 61.007 70.582 1.00 39.70 242 LEU B O 1
ATOM 4044 N N . ALA B 1 244 ? 3.392 61.380 70.572 1.00 37.22 243 ALA B N 1
ATOM 4045 C CA . ALA B 1 244 ? 3.572 62.836 70.346 1.00 38.81 243 ALA B CA 1
ATOM 4046 C C . ALA B 1 244 ? 4.047 63.489 71.647 1.00 40.78 243 ALA B C 1
ATOM 4047 O O . ALA B 1 244 ? 3.791 62.980 72.767 1.00 40.35 243 ALA B O 1
ATOM 4049 N N . SER B 1 245 ? 4.757 64.599 71.518 1.00 41.68 244 SER B N 1
ATOM 4050 C CA . SER B 1 245 ? 5.243 65.281 72.720 1.00 44.70 244 SER B CA 1
ATOM 4051 C C . SER B 1 245 ? 4.079 65.653 73.643 1.00 44.41 244 SER B C 1
ATOM 4052 O O . SER B 1 245 ? 2.986 66.021 73.214 1.00 43.79 244 SER B O 1
ATOM 4055 N N . LYS B 1 246 ? 4.350 65.507 74.932 1.00 45.14 245 LYS B N 1
ATOM 4056 C CA . LYS B 1 246 ? 3.403 65.828 75.983 1.00 44.41 245 LYS B CA 1
ATOM 4057 C C . LYS B 1 246 ? 2.724 67.139 75.619 1.00 44.16 245 LYS B C 1
ATOM 4058 O O . LYS B 1 246 ? 3.406 68.089 75.277 1.00 44.59 245 LYS B O 1
ATOM 4060 N N . PRO B 1 247 ? 1.388 67.237 75.788 1.00 43.16 246 PRO B N 1
ATOM 4061 C CA . PRO B 1 247 ? 0.480 66.277 76.376 1.00 41.89 246 PRO B CA 1
ATOM 4062 C C . PRO B 1 247 ? -0.052 65.250 75.382 1.00 41.33 246 PRO B C 1
ATOM 4063 O O . PRO B 1 247 ? -1.030 64.573 75.672 1.00 41.20 246 PRO B O 1
ATOM 4067 N N . GLY B 1 248 ? 0.601 65.154 74.226 1.00 40.03 247 GLY B N 1
ATOM 4068 C CA . GLY B 1 248 ? 0.222 64.189 73.197 1.00 39.45 247 GLY B CA 1
ATOM 4069 C C . GLY B 1 248 ? -0.760 64.690 72.158 1.00 39.42 247 GLY B C 1
ATOM 4070 O O . GLY B 1 248 ? -0.873 65.889 71.899 1.00 38.66 247 GLY B O 1
ATOM 4071 N N . GLY B 1 249 ? -1.496 63.747 71.575 1.00 38.90 248 GLY B N 1
ATOM 4072 C CA . GLY B 1 249 ? -2.476 64.078 70.525 1.00 39.41 248 GLY B CA 1
ATOM 4073 C C . GLY B 1 249 ? -3.810 63.387 70.674 1.00 39.10 248 GLY B C 1
ATOM 4074 O O . GLY B 1 249 ? -4.565 63.252 69.692 1.00 37.19 248 GLY B O 1
ATOM 4075 N N . THR B 1 250 ? -4.096 62.993 71.920 1.00 38.22 249 THR B N 1
ATOM 4076 C CA . THR B 1 250 ? -5.277 62.202 72.275 1.00 36.05 249 THR B CA 1
ATOM 4077 C C . THR B 1 250 ? -6.076 62.790 73.424 1.00 37.73 249 THR B C 1
ATOM 4078 O O . THR B 1 250 ? -5.526 63.358 74.345 1.00 38.91 249 THR B O 1
ATOM 4082 N N . ASP B 1 251 ? -7.395 62.655 73.321 1.00 36.01 250 ASP B N 1
ATOM 4083 C CA . ASP B 1 251 ? -8.304 63.033 74.377 1.00 35.51 250 ASP B CA 1
ATOM 4084 C C . ASP B 1 251 ? -8.324 61.826 75.338 1.00 35.34 250 ASP B C 1
ATOM 4085 O O . ASP B 1 251 ? -9.202 60.942 75.296 1.00 32.33 250 ASP B O 1
ATOM 4090 N N . PHE B 1 252 ? -7.297 61.812 76.181 1.00 35.22 251 PHE B N 1
ATOM 4091 C CA . PHE B 1 252 ? -7.124 60.740 77.161 1.00 36.56 251 PHE B CA 1
ATOM 4092 C C . PHE B 1 252 ? -8.281 60.655 78.121 1.00 36.62 251 PHE B C 1
ATOM 4093 O O . PHE B 1 252 ? -8.707 59.565 78.526 1.00 36.62 251 PHE B O 1
ATOM 4101 N N . ARG B 1 253 ? -8.846 61.812 78.406 1.00 36.39 252 ARG B N 1
ATOM 4102 C CA . ARG B 1 253 ? -9.936 61.896 79.362 1.00 38.19 252 ARG B CA 1
ATOM 4103 C C . ARG B 1 253 ? -11.127 61.103 78.847 1.00 38.40 252 ARG B C 1
ATOM 4104 O O . ARG B 1 253 ? -11.705 60.284 79.561 1.00 39.93 252 ARG B O 1
ATOM 4112 N N . TYR B 1 254 ? -11.463 61.313 77.584 1.00 37.52 253 TYR B N 1
ATOM 4113 C CA . TYR B 1 254 ? -12.577 60.603 76.960 1.00 36.49 253 TYR B CA 1
ATOM 4114 C C . TYR B 1 254 ? -12.213 59.156 76.738 1.00 37.59 253 TYR B C 1
ATOM 4115 O O . TYR B 1 254 ? -13.025 58.257 76.917 1.00 38.09 253 TYR B O 1
ATOM 4124 N N . ALA B 1 255 ? -10.988 58.935 76.295 1.00 37.81 254 ALA B N 1
ATOM 4125 C CA . ALA B 1 255 ? -10.541 57.568 76.034 1.00 37.32 254 ALA B CA 1
ATOM 4126 C C . ALA B 1 255 ? -10.815 56.725 77.272 1.00 38.78 254 ALA B C 1
ATOM 4127 O O . ALA B 1 255 ? -11.346 55.620 77.194 1.00 39.72 254 ALA B O 1
ATOM 4129 N N . GLU B 1 256 ? -10.471 57.287 78.420 1.00 40.45 255 GLU B N 1
ATOM 4130 C CA . GLU B 1 256 ? -10.573 56.564 79.699 1.00 42.84 255 GLU B CA 1
ATOM 4131 C C . GLU B 1 256 ? -12.020 56.224 80.019 1.00 43.69 255 GLU B C 1
ATOM 4132 O O . GLU B 1 256 ? -12.320 55.110 80.424 1.00 44.69 255 GLU B O 1
ATOM 4138 N N . LYS B 1 257 ? -12.919 57.170 79.771 1.00 43.47 256 LYS B N 1
ATOM 4139 C CA . LYS B 1 257 ? -14.325 56.945 80.044 1.00 43.47 256 LYS B CA 1
ATOM 4140 C C . LYS B 1 257 ? -14.957 55.947 79.101 1.00 41.37 256 LYS B C 1
ATOM 4141 O O . LYS B 1 257 ? -15.911 55.287 79.477 1.00 40.21 256 LYS B O 1
ATOM 4147 N N . ARG B 1 258 ? -14.468 55.818 77.880 1.00 40.47 257 ARG B N 1
ATOM 4148 C CA . ARG B 1 258 ? -15.123 54.876 76.995 1.00 41.94 257 ARG B CA 1
ATOM 4149 C C . ARG B 1 258 ? -14.423 53.521 76.972 1.00 42.66 257 ARG B C 1
ATOM 4150 O O . ARG B 1 258 ? -14.701 52.661 76.153 1.00 41.98 257 ARG B O 1
ATOM 4158 N N . GLY B 1 259 ? -13.495 53.355 77.895 1.00 44.38 258 GLY B N 1
ATOM 4159 C CA . GLY B 1 259 ? -12.797 52.072 78.062 1.00 43.74 258 GLY B CA 1
ATOM 4160 C C . GLY B 1 259 ? -11.788 51.759 76.996 1.00 43.46 258 GLY B C 1
ATOM 4161 O O . GLY B 1 259 ? -11.474 50.590 76.744 1.00 43.14 258 GLY B O 1
ATOM 4162 N N . ILE B 1 260 ? -11.301 52.804 76.338 1.00 42.72 259 ILE B N 1
ATOM 4163 C CA . ILE B 1 260 ? -10.248 52.616 75.344 1.00 42.24 259 ILE B CA 1
ATOM 4164 C C . ILE B 1 260 ? -8.876 52.774 75.971 1.00 40.70 259 ILE B C 1
ATOM 4165 O O . ILE B 1 260 ? -8.506 53.862 76.432 1.00 41.23 259 ILE B O 1
ATOM 4170 N N . LYS B 1 261 ? -8.104 51.700 75.962 1.00 38.93 260 LYS B N 1
ATOM 4171 C CA . LYS B 1 261 ? -6.730 51.778 76.500 1.00 38.54 260 LYS B CA 1
ATOM 4172 C C . LYS B 1 261 ? -5.868 52.740 75.674 1.00 36.48 260 LYS B C 1
ATOM 4173 O O . LYS B 1 261 ? -5.562 52.462 74.526 1.00 35.45 260 LYS B O 1
ATOM 4179 N N . ALA B 1 262 ? -5.477 53.861 76.296 1.00 34.32 261 ALA B N 1
ATOM 4180 C CA . ALA B 1 262 ? -4.650 54.891 75.656 1.00 34.58 261 ALA B CA 1
ATOM 4181 C C . ALA B 1 262 ? -3.513 55.306 76.560 1.00 34.86 261 ALA B C 1
ATOM 4182 O O . ALA B 1 262 ? -3.731 55.692 77.675 1.00 36.74 261 ALA B O 1
ATOM 4184 N N . LEU B 1 263 ? -2.305 55.284 76.042 1.00 36.54 262 LEU B N 1
ATOM 4185 C CA . LEU B 1 263 ? -1.097 55.661 76.813 1.00 37.08 262 LEU B CA 1
ATOM 4186 C C . LEU B 1 263 ? -0.234 56.688 76.120 1.00 38.65 262 LEU B C 1
ATOM 4187 O O . LEU B 1 263 ? 0.001 56.609 74.916 1.00 39.49 262 LEU B O 1
ATOM 4192 N N . LEU B 1 264 ? 0.213 57.660 76.914 1.00 38.00 263 LEU B N 1
ATOM 4193 C CA . LEU B 1 264 ? 1.114 58.709 76.466 1.00 39.10 263 LEU B CA 1
ATOM 4194 C C . LEU B 1 264 ? 2.483 58.175 76.827 1.00 41.02 263 LEU B C 1
ATOM 4195 O O . LEU B 1 264 ? 2.817 58.049 77.993 1.00 42.01 263 LEU B O 1
ATOM 4200 N N . VAL B 1 265 ? 3.271 57.857 75.808 1.00 43.33 264 VAL B N 1
ATOM 4201 C CA . VAL B 1 265 ? 4.539 57.153 76.013 1.00 43.85 264 VAL B CA 1
ATOM 4202 C C . VAL B 1 265 ? 5.745 57.932 75.535 1.00 43.88 264 VAL B C 1
ATOM 4203 O O . VAL B 1 265 ? 6.277 57.707 74.414 1.00 43.05 264 VAL B O 1
ATOM 4207 N N . PRO B 1 266 ? 6.182 58.873 76.363 1.00 44.94 265 PRO B N 1
ATOM 4208 C CA . PRO B 1 266 ? 7.398 59.523 75.979 1.00 46.95 265 PRO B CA 1
ATOM 4209 C C . PRO B 1 266 ? 8.632 58.764 76.458 1.00 46.44 265 PRO B C 1
ATOM 4210 O O . PRO B 1 266 ? 8.568 57.832 77.246 1.00 47.35 265 PRO B O 1
ATOM 4214 N N . GLY B 1 267 ? 9.752 59.157 75.901 1.00 45.65 266 GLY B N 1
ATOM 4215 C CA . GLY B 1 267 ? 11.019 58.625 76.305 1.00 44.70 266 GLY B CA 1
ATOM 4216 C C . GLY B 1 267 ? 11.372 57.173 76.081 1.00 44.15 266 GLY B C 1
ATOM 4217 O O . GLY B 1 267 ? 12.199 56.622 76.821 1.00 44.99 266 GLY B O 1
ATOM 4218 N N . LEU B 1 268 ? 10.770 56.540 75.073 1.00 42.25 267 LEU B N 1
ATOM 4219 C CA . LEU B 1 268 ? 11.086 55.126 74.766 1.00 40.36 267 LEU B CA 1
ATOM 4220 C C . LEU B 1 268 ? 12.600 54.873 74.500 1.00 40.00 267 LEU B C 1
ATOM 4221 O O . LEU B 1 268 ? 13.147 53.875 74.946 1.00 40.79 267 LEU B O 1
ATOM 4226 N N . PRO B 1 269 ? 13.297 55.778 73.808 1.00 37.53 268 PRO B N 1
ATOM 4227 C CA . PRO B 1 269 ? 14.733 55.506 73.649 1.00 38.32 268 PRO B CA 1
ATOM 4228 C C . PRO B 1 269 ? 15.507 55.276 74.962 1.00 38.13 268 PRO B C 1
ATOM 4229 O O . PRO B 1 269 ? 16.345 54.381 75.062 1.00 36.75 268 PRO B O 1
ATOM 4233 N N . GLY B 1 270 ? 15.184 56.044 75.981 1.00 39.13 269 GLY B N 1
ATOM 4234 C CA . GLY B 1 270 ? 15.916 55.925 77.246 1.00 40.32 269 GLY B CA 1
ATOM 4235 C C . GLY B 1 270 ? 15.519 54.675 77.988 1.00 41.04 269 GLY B C 1
ATOM 4236 O O . GLY B 1 270 ? 16.284 54.128 78.764 1.00 40.61 269 GLY B O 1
ATOM 4237 N N . ILE B 1 271 ? 14.311 54.217 77.677 1.00 41.09 270 ILE B N 1
ATOM 4238 C CA . ILE B 1 271 ? 13.711 53.040 78.281 1.00 38.97 270 ILE B CA 1
ATOM 4239 C C . ILE B 1 271 ? 14.182 51.772 77.593 1.00 37.50 270 ILE B C 1
ATOM 4240 O O . ILE B 1 271 ? 14.643 50.858 78.239 1.00 38.46 270 ILE B O 1
ATOM 4245 N N . VAL B 1 272 ? 14.119 51.715 76.280 1.00 36.23 271 VAL B N 1
ATOM 4246 C CA . VAL B 1 272 ? 14.424 50.440 75.589 1.00 37.40 271 VAL B CA 1
ATOM 4247 C C . VAL B 1 272 ? 15.812 50.317 74.987 1.00 36.46 271 VAL B C 1
ATOM 4248 O O . VAL B 1 272 ? 16.229 49.229 74.699 1.00 35.77 271 VAL B O 1
ATOM 4252 N N . ALA B 1 273 ? 16.525 51.422 74.817 1.00 35.28 272 ALA B N 1
ATOM 4253 C CA . ALA B 1 273 ? 17.879 51.351 74.271 1.00 35.62 272 ALA B CA 1
ATOM 4254 C C . ALA B 1 273 ? 18.774 52.556 74.668 1.00 35.16 272 ALA B C 1
ATOM 4255 O O . ALA B 1 273 ? 19.329 53.248 73.808 1.00 33.12 272 ALA B O 1
ATOM 4257 N N . PRO B 1 274 ? 18.976 52.742 75.973 1.00 35.10 273 PRO B N 1
ATOM 4258 C CA . PRO B 1 274 ? 19.686 53.928 76.407 1.00 35.69 273 PRO B CA 1
ATOM 4259 C C . PRO B 1 274 ? 21.127 53.976 75.963 1.00 34.72 273 PRO B C 1
ATOM 4260 O O . PRO B 1 274 ? 21.705 55.060 75.883 1.00 35.35 273 PRO B O 1
ATOM 4264 N N . LYS B 1 275 ? 21.707 52.812 75.713 1.00 35.84 274 LYS B N 1
ATOM 4265 C CA . LYS B 1 275 ? 23.099 52.737 75.231 1.00 36.29 274 LYS B CA 1
ATOM 4266 C C . LYS B 1 275 ? 23.141 53.319 73.826 1.00 36.92 274 LYS B C 1
ATOM 4267 O O . LYS B 1 275 ? 23.989 54.169 73.534 1.00 35.85 274 LYS B O 1
ATOM 4273 N N . THR B 1 276 ? 22.206 52.879 72.978 1.00 36.42 275 THR B N 1
ATOM 4274 C CA . THR B 1 276 ? 22.111 53.413 71.590 1.00 36.14 275 THR B CA 1
ATOM 4275 C C . THR B 1 276 ? 21.746 54.907 71.601 1.00 35.94 275 THR B C 1
ATOM 4276 O O . THR B 1 276 ? 22.278 55.685 70.849 1.00 35.87 275 THR B O 1
ATOM 4280 N N . ALA B 1 277 ? 20.811 55.273 72.464 1.00 36.52 276 ALA B N 1
ATOM 4281 C CA . ALA B 1 277 ? 20.376 56.655 72.626 1.00 36.05 276 ALA B CA 1
ATOM 4282 C C . ALA B 1 277 ? 21.582 57.555 73.007 1.00 36.06 276 ALA B C 1
ATOM 4283 O O . ALA B 1 277 ? 21.782 58.660 72.498 1.00 33.21 276 ALA B O 1
ATOM 4285 N N . GLY B 1 278 ? 22.353 57.037 73.946 1.00 35.39 277 GLY B N 1
ATOM 4286 C CA . GLY B 1 278 ? 23.553 57.707 74.436 1.00 36.33 277 GLY B CA 1
ATOM 4287 C C . GLY B 1 278 ? 24.594 57.862 73.333 1.00 35.05 277 GLY B C 1
ATOM 4288 O O . GLY B 1 278 ? 25.179 58.923 73.158 1.00 33.94 277 GLY B O 1
ATOM 4289 N N . ARG B 1 279 ? 24.790 56.791 72.580 1.00 35.09 278 ARG B N 1
ATOM 4290 C CA . ARG B 1 279 ? 25.746 56.803 71.458 1.00 36.15 278 ARG B CA 1
ATOM 4291 C C . ARG B 1 279 ? 25.373 57.831 70.416 1.00 35.55 278 ARG B C 1
ATOM 4292 O O . ARG B 1 279 ? 26.236 58.519 69.897 1.00 37.43 278 ARG B O 1
ATOM 4300 N N . ILE B 1 280 ? 24.083 57.926 70.140 1.00 35.91 279 ILE B N 1
ATOM 4301 C CA . ILE B 1 280 ? 23.561 58.903 69.158 1.00 38.64 279 ILE B CA 1
ATOM 4302 C C . ILE B 1 280 ? 23.922 60.325 69.619 1.00 37.95 279 ILE B C 1
ATOM 4303 O O . ILE B 1 280 ? 24.503 61.130 68.877 1.00 39.59 279 ILE B O 1
ATOM 4308 N N . LEU B 1 281 ? 23.670 60.595 70.894 1.00 35.75 280 LEU B N 1
ATOM 4309 C CA . LEU B 1 281 ? 23.937 61.943 71.423 1.00 34.95 280 LEU B CA 1
ATOM 4310 C C . LEU B 1 281 ? 25.424 62.220 71.402 1.00 34.73 280 LEU B C 1
ATOM 4311 O O . LEU B 1 281 ? 25.885 63.304 71.021 1.00 34.32 280 LEU B O 1
ATOM 4316 N N . ALA B 1 282 ? 26.163 61.199 71.800 1.00 34.20 281 ALA B N 1
ATOM 4317 C CA . ALA B 1 282 ? 27.612 61.304 71.970 1.00 35.24 281 ALA B CA 1
ATOM 4318 C C . ALA B 1 282 ? 28.308 61.629 70.654 1.00 36.64 281 ALA B C 1
ATOM 4319 O O . ALA B 1 282 ? 29.234 62.464 70.600 1.00 37.60 281 ALA B O 1
ATOM 4321 N N . ASP B 1 283 ? 27.812 61.000 69.596 1.00 36.05 282 ASP B N 1
ATOM 4322 C CA . ASP B 1 283 ? 28.369 61.175 68.266 1.00 36.76 282 ASP B CA 1
ATOM 4323 C C . ASP B 1 283 ? 28.193 62.605 67.767 1.00 36.40 282 ASP B C 1
ATOM 4324 O O . ASP B 1 283 ? 29.114 63.189 67.200 1.00 38.97 282 ASP B O 1
ATOM 4329 N N . VAL B 1 284 ? 27.017 63.161 67.996 1.00 35.70 283 VAL B N 1
ATOM 4330 C CA . VAL B 1 284 ? 26.718 64.551 67.574 1.00 36.41 283 VAL B CA 1
ATOM 4331 C C . VAL B 1 284 ? 27.509 65.525 68.453 1.00 37.28 283 VAL B C 1
ATOM 4332 O O . VAL B 1 284 ? 28.112 66.472 67.980 1.00 40.46 283 VAL B O 1
ATOM 4336 N N . LEU B 1 285 ? 27.541 65.244 69.743 1.00 36.59 284 LEU B N 1
ATOM 4337 C CA . LEU B 1 285 ? 28.271 66.080 70.713 1.00 34.13 284 LEU B CA 1
ATOM 4338 C C . LEU B 1 285 ? 29.771 66.228 70.463 1.00 34.92 284 LEU B C 1
ATOM 4339 O O . LEU B 1 285 ? 30.317 67.318 70.639 1.00 35.02 284 LEU B O 1
ATOM 4344 N N . VAL B 1 286 ? 30.468 65.151 70.121 1.00 35.43 285 VAL B N 1
ATOM 4345 C CA . VAL B 1 286 ? 31.918 65.293 69.867 1.00 37.74 285 VAL B CA 1
ATOM 4346 C C . VAL B 1 286 ? 32.144 66.201 68.648 1.00 39.07 285 VAL B C 1
ATOM 4347 O O . VAL B 1 286 ? 33.084 66.964 68.591 1.00 41.31 285 VAL B O 1
ATOM 4351 N N . LYS B 1 287 ? 31.238 66.137 67.692 1.00 40.51 286 LYS B N 1
ATOM 4352 C CA . LYS B 1 287 ? 31.356 66.966 66.493 1.00 41.63 286 LYS B CA 1
ATOM 4353 C C . LYS B 1 287 ? 31.102 68.438 66.888 1.00 40.91 286 LYS B C 1
ATOM 4354 O O . LYS B 1 287 ? 31.918 69.319 66.660 1.00 40.23 286 LYS B O 1
ATOM 4360 N N . LEU B 1 288 ? 29.992 68.680 67.568 1.00 39.72 287 LEU B N 1
ATOM 4361 C CA . LEU B 1 288 ? 29.646 70.046 67.953 1.00 38.40 287 LEU B CA 1
ATOM 4362 C C . LEU B 1 288 ? 30.656 70.680 68.888 1.00 37.00 287 LEU B C 1
ATOM 4363 O O . LEU B 1 288 ? 31.025 71.840 68.745 1.00 37.27 287 LEU B O 1
ATOM 4368 N N . LEU B 1 289 ? 31.122 69.903 69.840 1.00 36.85 288 LEU B N 1
ATOM 4369 C CA . LEU B 1 289 ? 32.062 70.396 70.845 1.00 36.81 288 LEU B CA 1
ATOM 4370 C C . LEU B 1 289 ? 33.419 70.791 70.255 1.00 39.10 288 LEU B C 1
ATOM 4371 O O . LEU B 1 289 ? 34.145 71.598 70.825 1.00 37.87 288 LEU B O 1
ATOM 4376 N N . ALA B 1 290 ? 33.725 70.230 69.092 1.00 42.73 289 ALA B N 1
ATOM 4377 C CA . ALA B 1 290 ? 35.002 70.483 68.402 1.00 46.06 289 ALA B CA 1
ATOM 4378 C C . ALA B 1 290 ? 34.919 71.735 67.533 1.00 49.33 289 ALA B C 1
ATOM 4379 O O . ALA B 1 290 ? 35.917 72.353 67.242 1.00 52.33 289 ALA B O 1
ATOM 4381 N N . GLU B 1 291 ? 33.715 72.116 67.140 1.00 52.16 290 GLU B N 1
ATOM 4382 C CA . GLU B 1 291 ? 33.521 73.293 66.306 1.00 55.21 290 GLU B CA 1
ATOM 4383 C C . GLU B 1 291 ? 33.819 74.597 67.069 1.00 57.86 290 GLU B C 1
ATOM 4384 O O . GLU B 1 291 ? 33.648 74.682 68.292 1.00 57.85 290 GLU B O 1
ATOM 4390 N N . PRO B 1 292 ? 34.253 75.636 66.336 1.00 60.18 291 PRO B N 1
ATOM 4391 C CA . PRO B 1 292 ? 34.536 76.947 66.957 1.00 61.22 291 PRO B CA 1
ATOM 4392 C C . PRO B 1 292 ? 33.312 77.691 67.518 1.00 62.17 291 PRO B C 1
ATOM 4393 O O . PRO B 1 292 ? 32.195 77.543 66.999 1.00 63.38 291 PRO B O 1
ATOM 4397 N N . GLY C 1 1 ? 46.272 19.970 40.451 1.00 58.23 0 GLY C N 1
ATOM 4398 C CA . GLY C 1 1 ? 45.945 19.198 39.219 1.00 57.63 0 GLY C CA 1
ATOM 4399 C C . GLY C 1 1 ? 44.776 18.297 39.514 1.00 56.77 0 GLY C C 1
ATOM 4400 O O . GLY C 1 1 ? 44.792 17.112 39.210 1.00 56.94 0 GLY C O 1
ATOM 4409 N N . LEU C 1 3 ? 41.740 17.775 38.376 1.00 50.01 2 LEU C N 1
ATOM 4410 C CA . LEU C 1 3 ? 41.058 17.044 37.302 1.00 47.50 2 LEU C CA 1
ATOM 4411 C C . LEU C 1 3 ? 42.022 16.520 36.267 1.00 44.94 2 LEU C C 1
ATOM 4412 O O . LEU C 1 3 ? 41.659 16.226 35.143 1.00 43.98 2 LEU C O 1
ATOM 4417 N N . THR C 1 4 ? 43.266 16.406 36.685 1.00 43.85 3 THR C N 1
ATOM 4418 C CA . THR C 1 4 ? 44.326 15.876 35.819 1.00 42.49 3 THR C CA 1
ATOM 4419 C C . THR C 1 4 ? 44.031 14.431 35.491 1.00 42.01 3 THR C C 1
ATOM 4420 O O . THR C 1 4 ? 43.690 13.635 36.359 1.00 41.15 3 THR C O 1
ATOM 4424 N N . GLY C 1 5 ? 44.139 14.131 34.210 1.00 42.37 4 GLY C N 1
ATOM 4425 C CA . GLY C 1 5 ? 43.959 12.779 33.682 1.00 42.21 4 GLY C CA 1
ATOM 4426 C C . GLY C 1 5 ? 42.517 12.443 33.398 1.00 42.02 4 GLY C C 1
ATOM 4427 O O . GLY C 1 5 ? 42.195 11.347 32.925 1.00 42.56 4 GLY C O 1
ATOM 4428 N N . LYS C 1 6 ? 41.645 13.388 33.717 1.00 41.56 5 LYS C N 1
ATOM 4429 C CA . LYS C 1 6 ? 40.213 13.210 33.469 1.00 41.24 5 LYS C CA 1
ATOM 4430 C C . LYS C 1 6 ? 39.837 13.845 32.154 1.00 40.16 5 LYS C C 1
ATOM 4431 O O . LYS C 1 6 ? 40.386 14.858 31.769 1.00 40.02 5 LYS C O 1
ATOM 4437 N N . HIS C 1 7 ? 38.965 13.166 31.428 1.00 39.11 6 HIS C N 1
ATOM 4438 C CA . HIS C 1 7 ? 38.509 13.635 30.130 1.00 38.59 6 HIS C CA 1
ATOM 4439 C C . HIS C 1 7 ? 37.019 13.794 30.132 1.00 38.33 6 HIS C C 1
ATOM 4440 O O . HIS C 1 7 ? 36.283 12.836 30.346 1.00 39.52 6 HIS C O 1
ATOM 4447 N N . VAL C 1 8 ? 36.585 15.030 29.919 1.00 37.84 7 VAL C N 1
ATOM 4448 C CA . VAL C 1 8 ? 35.162 15.345 29.874 1.00 37.45 7 VAL C CA 1
ATOM 4449 C C . VAL C 1 8 ? 34.748 15.959 28.534 1.00 37.14 7 VAL C C 1
ATOM 4450 O O . VAL C 1 8 ? 35.493 16.686 27.883 1.00 36.26 7 VAL C O 1
ATOM 4454 N N . VAL C 1 9 ? 33.544 15.594 28.120 1.00 36.76 8 VAL C N 1
ATOM 4455 C CA . VAL C 1 9 ? 32.949 16.169 26.932 1.00 35.56 8 VAL C CA 1
ATOM 4456 C C . VAL C 1 9 ? 31.829 17.072 27.416 1.00 34.83 8 VAL C C 1
ATOM 4457 O O . VAL C 1 9 ? 30.981 16.683 28.221 1.00 32.25 8 VAL C O 1
ATOM 4461 N N . ILE C 1 10 ? 31.920 18.304 26.944 1.00 33.75 9 ILE C N 1
ATOM 4462 C CA . ILE C 1 10 ? 30.975 19.358 27.209 1.00 33.41 9 ILE C CA 1
ATOM 4463 C C . ILE C 1 10 ? 30.252 19.608 25.912 1.00 33.48 9 ILE C C 1
ATOM 4464 O O . ILE C 1 10 ? 30.834 20.034 24.927 1.00 31.99 9 ILE C O 1
ATOM 4469 N N . ILE C 1 11 ? 28.956 19.348 25.949 1.00 34.64 10 ILE C N 1
ATOM 4470 C CA . ILE C 1 11 ? 28.094 19.403 24.771 1.00 34.75 10 ILE C CA 1
ATOM 4471 C C . ILE C 1 11 ? 27.015 20.428 24.968 1.00 34.86 10 ILE C C 1
ATOM 4472 O O . ILE C 1 11 ? 26.146 20.281 25.822 1.00 34.68 10 ILE C O 1
ATOM 4477 N N . GLY C 1 12 ? 27.103 21.473 24.169 1.00 34.49 11 GLY C N 1
ATOM 4478 C CA . GLY C 1 12 ? 26.165 22.588 24.217 1.00 34.54 11 GLY C CA 1
ATOM 4479 C C . GLY C 1 12 ? 26.043 23.347 25.519 1.00 33.46 11 GLY C C 1
ATOM 4480 O O . GLY C 1 12 ? 26.790 23.174 26.493 1.00 32.15 11 GLY C O 1
ATOM 4481 N N . GLY C 1 13 ? 25.044 24.205 25.486 1.00 33.78 12 GLY C N 1
ATOM 4482 C CA . GLY C 1 13 ? 24.650 25.018 26.630 1.00 33.29 12 GLY C CA 1
ATOM 4483 C C . GLY C 1 13 ? 24.476 26.470 26.304 1.00 34.59 12 GLY C C 1
ATOM 4484 O O . GLY C 1 13 ? 24.203 26.868 25.168 1.00 33.16 12 GLY C O 1
ATOM 4485 N N . ASP C 1 14 ? 24.644 27.269 27.346 1.00 34.80 13 ASP C N 1
ATOM 4486 C CA . ASP C 1 14 ? 24.557 28.702 27.208 1.00 36.25 13 ASP C CA 1
ATOM 4487 C C . ASP C 1 14 ? 25.726 29.384 27.877 1.00 35.47 13 ASP C C 1
ATOM 4488 O O . ASP C 1 14 ? 26.802 28.790 28.007 1.00 34.51 13 ASP C O 1
ATOM 4493 N N . ALA C 1 15 ? 25.524 30.625 28.274 1.00 36.36 14 ALA C N 1
ATOM 4494 C CA . ALA C 1 15 ? 26.653 31.410 28.822 1.00 36.45 14 ALA C CA 1
ATOM 4495 C C . ALA C 1 15 ? 27.141 30.845 30.132 1.00 35.61 14 ALA C C 1
ATOM 4496 O O . ALA C 1 15 ? 28.306 30.996 30.485 1.00 37.24 14 ALA C O 1
ATOM 4498 N N . ARG C 1 16 ? 26.254 30.162 30.827 1.00 33.41 15 ARG C N 1
ATOM 4499 C CA . ARG C 1 16 ? 26.626 29.476 32.055 1.00 35.44 15 ARG C CA 1
ATOM 4500 C C . ARG C 1 16 ? 27.787 28.546 31.826 1.00 34.37 15 ARG C C 1
ATOM 4501 O O . ARG C 1 16 ? 28.682 28.426 32.656 1.00 38.17 15 ARG C O 1
ATOM 4509 N N . GLN C 1 17 ? 27.730 27.864 30.710 1.00 33.32 16 GLN C N 1
ATOM 4510 C CA . GLN C 1 17 ? 28.742 26.841 30.395 1.00 33.42 16 GLN C CA 1
ATOM 4511 C C . GLN C 1 17 ? 30.149 27.408 30.279 1.00 32.86 16 GLN C C 1
ATOM 4512 O O . GLN C 1 17 ? 31.134 26.703 30.521 1.00 32.60 16 GLN C O 1
ATOM 4518 N N . LEU C 1 18 ? 30.217 28.693 29.954 1.00 33.52 17 LEU C N 1
ATOM 4519 C CA . LEU C 1 18 ? 31.503 29.368 29.789 1.00 34.88 17 LEU C CA 1
ATOM 4520 C C . LEU C 1 18 ? 32.263 29.358 31.126 1.00 35.32 17 LEU C C 1
ATOM 4521 O O . LEU C 1 18 ? 33.490 29.270 31.146 1.00 35.18 17 LEU C O 1
ATOM 4526 N N . GLU C 1 19 ? 31.513 29.411 32.227 1.00 34.04 18 GLU C N 1
ATOM 4527 C CA . GLU C 1 19 ? 32.121 29.429 33.576 1.00 33.68 18 GLU C CA 1
ATOM 4528 C C . GLU C 1 19 ? 32.633 28.042 33.918 1.00 33.63 18 GLU C C 1
ATOM 4529 O O . GLU C 1 19 ? 33.657 27.854 34.567 1.00 32.68 18 GLU C O 1
ATOM 4535 N N . ILE C 1 20 ? 31.886 27.069 33.450 1.00 34.38 19 ILE C N 1
ATOM 4536 C CA . ILE C 1 20 ? 32.221 25.656 33.670 1.00 36.53 19 ILE C CA 1
ATOM 4537 C C . ILE C 1 20 ? 33.454 25.320 32.845 1.00 36.15 19 ILE C C 1
ATOM 4538 O O . ILE C 1 20 ? 34.400 24.728 33.346 1.00 37.57 19 ILE C O 1
ATOM 4543 N N . ILE C 1 21 ? 33.460 25.758 31.592 1.00 35.93 20 ILE C N 1
ATOM 4544 C CA . ILE C 1 21 ? 34.589 25.452 30.689 1.00 35.74 20 ILE C CA 1
ATOM 4545 C C . ILE C 1 21 ? 35.883 26.026 31.282 1.00 34.79 20 ILE C C 1
ATOM 4546 O O . ILE C 1 21 ? 36.934 25.374 31.304 1.00 33.00 20 ILE C O 1
ATOM 4551 N N . ARG C 1 22 ? 35.759 27.229 31.811 1.00 33.64 21 ARG C N 1
ATOM 4552 C CA . ARG C 1 22 ? 36.918 27.949 32.350 1.00 35.13 21 ARG C CA 1
ATOM 4553 C C . ARG C 1 22 ? 37.519 27.278 33.573 1.00 35.40 21 ARG C C 1
ATOM 4554 O O . ARG C 1 22 ? 38.728 27.094 33.668 1.00 33.92 21 ARG C O 1
ATOM 4556 N N . LYS C 1 23 ? 36.658 26.905 34.503 1.00 35.46 22 LYS C N 1
ATOM 4557 C CA . LYS C 1 23 ? 37.117 26.328 35.749 1.00 37.56 22 LYS C CA 1
ATOM 4558 C C . LYS C 1 23 ? 37.740 24.971 35.516 1.00 37.12 22 LYS C C 1
ATOM 4559 O O . LYS C 1 23 ? 38.816 24.679 36.032 1.00 37.79 22 LYS C O 1
ATOM 4565 N N . LEU C 1 24 ? 37.063 24.150 34.730 1.00 35.39 23 LEU C N 1
ATOM 4566 C CA . LEU C 1 24 ? 37.574 22.805 34.434 1.00 36.24 23 LEU C CA 1
ATOM 4567 C C . LEU C 1 24 ? 38.952 22.893 33.781 1.00 36.26 23 LEU C C 1
ATOM 4568 O O . LEU C 1 24 ? 39.845 22.091 34.034 1.00 35.86 23 LEU C O 1
ATOM 4573 N N . SER C 1 25 ? 39.118 23.903 32.949 1.00 38.04 24 SER C N 1
ATOM 4574 C CA . SER C 1 25 ? 40.398 24.133 32.258 1.00 38.92 24 SER C CA 1
ATOM 4575 C C . SER C 1 25 ? 41.516 24.368 33.269 1.00 39.62 24 SER C C 1
ATOM 4576 O O . SER C 1 25 ? 42.599 23.756 33.216 1.00 38.97 24 SER C O 1
ATOM 4579 N N . THR C 1 26 ? 41.224 25.254 34.207 1.00 38.91 25 THR C N 1
ATOM 4580 C CA . THR C 1 26 ? 42.239 25.667 35.178 1.00 39.80 25 THR C CA 1
ATOM 4581 C C . THR C 1 26 ? 42.628 24.520 36.073 1.00 39.93 25 THR C C 1
ATOM 4582 O O . THR C 1 26 ? 43.725 24.501 36.605 1.00 40.23 25 THR C O 1
ATOM 4586 N N . PHE C 1 27 ? 41.732 23.554 36.205 1.00 39.87 26 PHE C N 1
ATOM 4587 C CA . PHE C 1 27 ? 41.976 22.375 37.064 1.00 39.85 26 PHE C CA 1
ATOM 4588 C C . PHE C 1 27 ? 42.606 21.230 36.299 1.00 38.56 26 PHE C C 1
ATOM 4589 O O . PHE C 1 27 ? 42.645 20.094 36.763 1.00 38.75 26 PHE C O 1
ATOM 4597 N N . ASP C 1 28 ? 43.077 21.566 35.110 1.00 37.83 27 ASP C N 1
ATOM 4598 C CA . ASP C 1 28 ? 43.842 20.655 34.253 1.00 37.13 27 ASP C CA 1
ATOM 4599 C C . ASP C 1 28 ? 43.073 19.467 33.680 1.00 37.50 27 ASP C C 1
ATOM 4600 O O . ASP C 1 28 ? 43.634 18.372 33.513 1.00 36.14 27 ASP C O 1
ATOM 4605 N N . ALA C 1 29 ? 41.789 19.672 33.403 1.00 37.30 28 ALA C N 1
ATOM 4606 C CA . ALA C 1 29 ? 40.967 18.624 32.775 1.00 37.56 28 ALA C CA 1
ATOM 4607 C C . ALA C 1 29 ? 41.122 18.638 31.260 1.00 37.52 28 ALA C C 1
ATOM 4608 O O . ALA C 1 29 ? 41.397 19.675 30.644 1.00 37.59 28 ALA C O 1
ATOM 4610 N N . LYS C 1 30 ? 40.974 17.466 30.662 1.00 36.74 29 LYS C N 1
ATOM 4611 C CA . LYS C 1 30 ? 40.959 17.376 29.193 1.00 36.74 29 LYS C CA 1
ATOM 4612 C C . LYS C 1 30 ? 39.511 17.569 28.780 1.00 36.02 29 LYS C C 1
ATOM 4613 O O . LYS C 1 30 ? 38.630 16.877 29.277 1.00 34.57 29 LYS C O 1
ATOM 4619 N N . ILE C 1 31 ? 39.293 18.518 27.873 1.00 37.29 30 ILE C N 1
ATOM 4620 C CA . ILE C 1 31 ? 37.939 18.921 27.437 1.00 37.89 30 ILE C CA 1
ATOM 4621 C C . ILE C 1 31 ? 37.660 18.937 25.942 1.00 37.95 30 ILE C C 1
ATOM 4622 O O . ILE C 1 31 ? 38.181 19.766 25.204 1.00 38.87 30 ILE C O 1
ATOM 4627 N N . SER C 1 32 ? 36.802 18.015 25.524 1.00 37.52 31 SER C N 1
ATOM 4628 C CA . SER C 1 32 ? 36.301 17.969 24.146 1.00 35.75 31 SER C CA 1
ATOM 4629 C C . SER C 1 32 ? 35.053 18.819 24.131 1.00 34.97 31 SER C C 1
ATOM 4630 O O . SER C 1 32 ? 34.109 18.568 24.885 1.00 35.65 31 SER C O 1
ATOM 4633 N N . LEU C 1 33 ? 35.055 19.847 23.292 1.00 34.57 32 LEU C N 1
ATOM 4634 C CA . LEU C 1 33 ? 33.972 20.861 23.305 1.00 35.97 32 LEU C CA 1
ATOM 4635 C C . LEU C 1 33 ? 33.111 20.894 22.049 1.00 36.19 32 LEU C C 1
ATOM 4636 O O . LEU C 1 33 ? 33.530 21.346 20.979 1.00 36.02 32 LEU C O 1
ATOM 4641 N N . VAL C 1 34 ? 31.873 20.446 22.221 1.00 35.98 33 VAL C N 1
ATOM 4642 C CA . VAL C 1 34 ? 30.924 20.342 21.102 1.00 36.03 33 VAL C CA 1
ATOM 4643 C C . VAL C 1 34 ? 29.832 21.394 21.181 1.00 36.14 33 VAL C C 1
ATOM 4644 O O . VAL C 1 34 ? 29.202 21.594 22.230 1.00 36.67 33 VAL C O 1
ATOM 4648 N N . GLY C 1 35 ? 29.654 22.098 20.064 1.00 35.83 34 GLY C N 1
ATOM 4649 C CA . GLY C 1 35 ? 28.593 23.106 19.929 1.00 36.30 34 GLY C CA 1
ATOM 4650 C C . GLY C 1 35 ? 29.016 24.533 20.182 1.00 36.74 34 GLY C C 1
ATOM 4651 O O . GLY C 1 35 ? 28.181 25.440 20.291 1.00 37.07 34 GLY C O 1
ATOM 4652 N N . PHE C 1 36 ? 30.320 24.748 20.218 1.00 36.68 35 PHE C N 1
ATOM 4653 C CA . PHE C 1 36 ? 30.861 26.085 20.507 1.00 37.57 35 PHE C CA 1
ATOM 4654 C C . PHE C 1 36 ? 31.723 26.660 19.384 1.00 38.85 35 PHE C C 1
ATOM 4655 O O . PHE C 1 36 ? 32.679 27.387 19.615 1.00 38.02 35 PHE C O 1
ATOM 4663 N N . ASP C 1 37 ? 31.363 26.340 18.154 1.00 41.48 36 ASP C N 1
ATOM 4664 C CA . ASP C 1 37 ? 32.144 26.809 17.011 1.00 43.59 36 ASP C CA 1
ATOM 4665 C C . ASP C 1 37 ? 32.153 28.327 16.914 1.00 45.98 36 ASP C C 1
ATOM 4666 O O . ASP C 1 37 ? 33.122 28.915 16.426 1.00 45.82 36 ASP C O 1
ATOM 4671 N N . GLN C 1 38 ? 31.110 28.964 17.441 1.00 48.07 37 GLN C N 1
ATOM 4672 C CA . GLN C 1 38 ? 31.040 30.436 17.417 1.00 50.04 37 GLN C CA 1
ATOM 4673 C C . GLN C 1 38 ? 31.861 31.072 18.527 1.00 52.43 37 GLN C C 1
ATOM 4674 O O . GLN C 1 38 ? 32.126 32.262 18.504 1.00 53.94 37 GLN C O 1
ATOM 4680 N N . LEU C 1 39 ? 32.253 30.261 19.493 1.00 54.37 38 LEU C N 1
ATOM 4681 C CA . LEU C 1 39 ? 33.058 30.734 20.626 1.00 56.35 38 LEU C CA 1
ATOM 4682 C C . LEU C 1 39 ? 34.459 31.064 20.133 1.00 57.86 38 LEU C C 1
ATOM 4683 O O . LEU C 1 39 ? 35.272 30.207 19.832 1.00 57.73 38 LEU C O 1
ATOM 4688 N N . ASP C 1 40 ? 34.724 32.349 20.081 1.00 60.18 39 ASP C N 1
ATOM 4689 C CA . ASP C 1 40 ? 35.987 32.850 19.536 1.00 62.11 39 ASP C CA 1
ATOM 4690 C C . ASP C 1 40 ? 37.144 32.429 20.442 1.00 61.85 39 ASP C C 1
ATOM 4691 O O . ASP C 1 40 ? 38.231 32.096 19.983 1.00 61.79 39 ASP C O 1
ATOM 4696 N N . ASP C 1 41 ? 36.849 32.365 21.730 1.00 62.05 40 ASP C N 1
ATOM 4697 C CA . ASP C 1 41 ? 37.857 32.045 22.750 1.00 61.83 40 ASP C CA 1
ATOM 4698 C C . ASP C 1 41 ? 38.388 30.644 22.709 1.00 59.35 40 ASP C C 1
ATOM 4699 O O . ASP C 1 41 ? 37.735 29.702 22.264 1.00 59.01 40 ASP C O 1
ATOM 4704 N N . GLY C 1 42 ? 39.603 30.580 23.238 1.00 56.88 41 GLY C N 1
ATOM 4705 C CA . GLY C 1 42 ? 40.398 29.367 23.410 1.00 54.84 41 GLY C CA 1
ATOM 4706 C C . GLY C 1 42 ? 40.685 29.144 24.888 1.00 53.07 41 GLY C C 1
ATOM 4707 O O . GLY C 1 42 ? 40.662 30.073 25.700 1.00 53.80 41 GLY C O 1
ATOM 4708 N N . PHE C 1 43 ? 40.903 27.889 25.242 1.00 49.93 42 PHE C N 1
ATOM 4709 C CA . PHE C 1 43 ? 41.209 27.522 26.630 1.00 47.33 42 PHE C CA 1
ATOM 4710 C C . PHE C 1 43 ? 42.160 26.349 26.655 1.00 44.04 42 PHE C C 1
ATOM 4711 O O . PHE C 1 43 ? 42.057 25.440 25.842 1.00 41.07 42 PHE C O 1
ATOM 4719 N N . ILE C 1 44 ? 43.060 26.380 27.628 1.00 42.52 43 ILE C N 1
ATOM 4720 C CA . ILE C 1 44 ? 44.008 25.291 27.842 1.00 41.22 43 ILE C CA 1
ATOM 4721 C C . ILE C 1 44 ? 43.180 24.030 27.995 1.00 40.07 43 ILE C C 1
ATOM 4722 O O . ILE C 1 44 ? 42.135 24.029 28.661 1.00 39.34 43 ILE C O 1
ATOM 4727 N N . GLY C 1 45 ? 43.628 22.984 27.323 1.00 39.41 44 GLY C N 1
ATOM 4728 C CA . GLY C 1 45 ? 43.028 21.658 27.431 1.00 39.31 44 GLY C CA 1
ATOM 4729 C C . GLY C 1 45 ? 41.781 21.428 26.623 1.00 38.87 44 GLY C C 1
ATOM 4730 O O . GLY C 1 45 ? 41.323 20.297 26.491 1.00 39.78 44 GLY C O 1
ATOM 4731 N N . VAL C 1 46 ? 41.257 22.506 26.063 1.00 38.89 45 VAL C N 1
ATOM 4732 C CA . VAL C 1 46 ? 40.014 22.465 25.263 1.00 38.57 45 VAL C CA 1
ATOM 4733 C C . VAL C 1 46 ? 40.236 22.292 23.769 1.00 38.85 45 VAL C C 1
ATOM 4734 O O . VAL C 1 46 ? 40.993 23.032 23.154 1.00 38.02 45 VAL C O 1
ATOM 4738 N N . THR C 1 47 ? 39.542 21.299 23.215 1.00 38.76 46 THR C N 1
ATOM 4739 C CA . THR C 1 47 ? 39.531 21.026 21.772 1.00 38.63 46 THR C CA 1
ATOM 4740 C C . THR C 1 47 ? 38.099 21.015 21.260 1.00 38.27 46 THR C C 1
ATOM 4741 O O . THR C 1 47 ? 37.283 20.206 21.688 1.00 35.44 46 THR C O 1
ATOM 4745 N N . LYS C 1 48 ? 37.813 21.935 20.345 1.00 38.67 47 LYS C N 1
ATOM 4746 C CA . LYS C 1 48 ? 36.488 22.035 19.742 1.00 38.76 47 LYS C CA 1
ATOM 4747 C C . LYS C 1 48 ? 36.314 21.007 18.660 1.00 38.83 47 LYS C C 1
ATOM 4748 O O . LYS C 1 48 ? 37.221 20.727 17.862 1.00 39.17 47 LYS C O 1
ATOM 4762 N N . ARG C 1 50 ? 33.125 18.360 16.392 1.00 39.08 49 ARG C N 1
ATOM 4763 C CA . ARG C 1 50 ? 31.779 17.897 16.039 1.00 40.01 49 ARG C CA 1
ATOM 4764 C C . ARG C 1 50 ? 31.518 16.648 16.862 1.00 39.17 49 ARG C C 1
ATOM 4765 O O . ARG C 1 50 ? 32.442 15.908 17.209 1.00 37.42 49 ARG C O 1
ATOM 4773 N N . ILE C 1 51 ? 30.244 16.409 17.137 1.00 39.23 50 ILE C N 1
ATOM 4774 C CA . ILE C 1 51 ? 29.837 15.300 18.008 1.00 39.08 50 ILE C CA 1
ATOM 4775 C C . ILE C 1 51 ? 30.317 13.979 17.435 1.00 39.31 50 ILE C C 1
ATOM 4776 O O . ILE C 1 51 ? 30.633 13.041 18.166 1.00 38.63 50 ILE C O 1
ATOM 4781 N N . ASP C 1 52 ? 30.418 13.948 16.113 1.00 40.16 51 ASP C N 1
ATOM 4782 C CA . ASP C 1 52 ? 30.844 12.740 15.377 1.00 40.80 51 ASP C CA 1
ATOM 4783 C C . ASP C 1 52 ? 32.355 12.534 15.446 1.00 40.74 51 ASP C C 1
ATOM 4784 O O . ASP C 1 52 ? 32.863 11.552 14.925 1.00 39.90 51 ASP C O 1
ATOM 4789 N N . GLU C 1 53 ? 33.062 13.461 16.087 1.00 40.15 52 GLU C N 1
ATOM 4790 C CA . GLU C 1 53 ? 34.541 13.365 16.189 1.00 40.68 52 GLU C CA 1
ATOM 4791 C C . GLU C 1 53 ? 34.979 13.000 17.605 1.00 40.27 52 GLU C C 1
ATOM 4792 O O . GLU C 1 53 ? 36.163 12.839 17.882 1.00 40.31 52 GLU C O 1
ATOM 4798 N N . VAL C 1 54 ? 34.001 12.882 18.492 1.00 39.83 53 VAL C N 1
ATOM 4799 C CA . VAL C 1 54 ? 34.256 12.597 19.920 1.00 39.17 53 VAL C CA 1
ATOM 4800 C C . VAL C 1 54 ? 34.836 11.199 20.095 1.00 38.69 53 VAL C C 1
ATOM 4801 O O . VAL C 1 54 ? 34.454 10.261 19.402 1.00 37.78 53 VAL C O 1
ATOM 4805 N N . ASP C 1 55 ? 35.810 11.107 20.989 1.00 39.00 54 ASP C N 1
ATOM 4806 C CA . ASP C 1 55 ? 36.518 9.848 21.312 1.00 39.24 54 ASP C CA 1
ATOM 4807 C C . ASP C 1 55 ? 35.871 9.261 22.549 1.00 39.03 54 ASP C C 1
ATOM 4808 O O . ASP C 1 55 ? 36.428 9.299 23.656 1.00 39.24 54 ASP C O 1
ATOM 4813 N N . TRP C 1 56 ? 34.712 8.655 22.321 1.00 38.44 55 TRP C N 1
ATOM 4814 C CA . TRP C 1 56 ? 33.827 8.193 23.412 1.00 38.00 55 TRP C CA 1
ATOM 4815 C C . TRP C 1 56 ? 34.435 7.242 24.418 1.00 38.37 55 TRP C C 1
ATOM 4816 O O . TRP C 1 56 ? 34.111 7.319 25.592 1.00 37.59 55 TRP C O 1
ATOM 4827 N N . ASN C 1 57 ? 35.307 6.351 23.966 1.00 40.38 56 ASN C N 1
ATOM 4828 C CA . ASN C 1 57 ? 35.869 5.325 24.877 1.00 41.17 56 ASN C CA 1
ATOM 4829 C C . ASN C 1 57 ? 36.968 5.841 25.823 1.00 41.01 56 ASN C C 1
ATOM 4830 O O . ASN C 1 57 ? 37.585 5.063 26.549 1.00 41.14 56 ASN C O 1
ATOM 4835 N N . THR C 1 58 ? 37.159 7.161 25.857 1.00 40.01 57 THR C N 1
ATOM 4836 C CA . THR C 1 58 ? 38.171 7.760 26.771 1.00 39.26 57 THR C CA 1
ATOM 4837 C C . THR C 1 58 ? 37.588 8.854 27.669 1.00 40.15 57 THR C C 1
ATOM 4838 O O . THR C 1 58 ? 38.274 9.468 28.489 1.00 41.25 57 THR C O 1
ATOM 4842 N N . VAL C 1 59 ? 36.290 9.038 27.520 1.00 39.58 58 VAL C N 1
ATOM 4843 C CA . VAL C 1 59 ? 35.515 10.066 28.220 1.00 39.01 58 VAL C CA 1
ATOM 4844 C C . VAL C 1 59 ? 35.028 9.638 29.593 1.00 39.66 58 VAL C C 1
ATOM 4845 O O . VAL C 1 59 ? 34.276 8.672 29.725 1.00 41.91 58 VAL C O 1
ATOM 4849 N N . ASP C 1 60 ? 35.455 10.364 30.614 1.00 38.81 59 ASP C N 1
ATOM 4850 C CA . ASP C 1 60 ? 35.076 10.032 31.996 1.00 38.63 59 ASP C CA 1
ATOM 4851 C C . ASP C 1 60 ? 33.739 10.668 32.340 1.00 38.18 59 ASP C C 1
ATOM 4852 O O . ASP C 1 60 ? 33.080 10.301 33.324 1.00 38.12 59 ASP C O 1
ATOM 4857 N N . ALA C 1 61 ? 33.347 11.647 31.537 1.00 36.99 60 ALA C N 1
ATOM 4858 C CA . ALA C 1 61 ? 32.108 12.364 31.820 1.00 36.57 60 ALA C CA 1
ATOM 4859 C C . ALA C 1 61 ? 31.572 13.222 30.699 1.00 36.84 60 ALA C C 1
ATOM 4860 O O . ALA C 1 61 ? 32.300 13.883 29.964 1.00 36.33 60 ALA C O 1
ATOM 4862 N N . ILE C 1 62 ? 30.248 13.199 30.629 1.00 36.82 61 ILE C N 1
ATOM 4863 C CA . ILE C 1 62 ? 29.495 13.959 29.653 1.00 36.24 61 ILE C CA 1
ATOM 4864 C C . ILE C 1 62 ? 28.673 15.020 30.345 1.00 36.31 61 ILE C C 1
ATOM 4865 O O . ILE C 1 62 ? 27.839 14.718 31.175 1.00 37.66 61 ILE C O 1
ATOM 4870 N N . LEU C 1 63 ? 28.936 16.270 29.986 1.00 35.80 62 LEU C N 1
ATOM 4871 C CA . LEU C 1 63 ? 28.246 17.418 30.563 1.00 35.63 62 LEU C CA 1
ATOM 4872 C C . LEU C 1 63 ? 27.300 18.022 29.570 1.00 35.63 62 LEU C C 1
ATOM 4873 O O . LEU C 1 63 ? 27.692 18.595 28.546 1.00 34.47 62 LEU C O 1
ATOM 4878 N N . LEU C 1 64 ? 26.030 17.875 29.911 1.00 35.56 63 LEU C N 1
ATOM 4879 C CA . LEU C 1 64 ? 24.955 18.428 29.116 1.00 35.76 63 LEU C CA 1
ATOM 4880 C C . LEU C 1 64 ? 24.467 19.726 29.727 1.00 35.81 63 LEU C C 1
ATOM 4881 O O . LEU C 1 64 ? 24.721 20.009 30.905 1.00 35.24 63 LEU C O 1
ATOM 4886 N N . PRO C 1 65 ? 23.759 20.537 28.935 1.00 35.94 64 PRO C N 1
ATOM 4887 C CA . PRO C 1 65 ? 23.218 21.748 29.501 1.00 36.52 64 PRO C CA 1
ATOM 4888 C C . PRO C 1 65 ? 22.240 21.452 30.613 1.00 37.61 64 PRO C C 1
ATOM 4889 O O . PRO C 1 65 ? 21.860 20.306 30.831 1.00 37.21 64 PRO C O 1
ATOM 4893 N N . ILE C 1 66 ? 21.808 22.502 31.296 1.00 37.84 65 ILE C N 1
ATOM 4894 C CA . ILE C 1 66 ? 20.840 22.332 32.378 1.00 37.53 65 ILE C CA 1
ATOM 4895 C C . ILE C 1 66 ? 19.578 21.686 31.832 1.00 38.26 65 ILE C C 1
ATOM 4896 O O . ILE C 1 66 ? 18.956 20.856 32.481 1.00 38.75 65 ILE C O 1
ATOM 4901 N N . SER C 1 67 ? 19.240 22.040 30.601 1.00 38.51 66 SER C N 1
ATOM 4902 C CA . SER C 1 67 ? 18.011 21.525 29.940 1.00 37.48 66 SER C CA 1
ATOM 4903 C C . SER C 1 67 ? 18.133 20.077 29.480 1.00 38.98 66 SER C C 1
ATOM 4904 O O . SER C 1 67 ? 17.151 19.459 29.104 1.00 41.03 66 SER C O 1
ATOM 4907 N N . GLY C 1 68 ? 19.337 19.528 29.535 1.00 38.05 67 GLY C N 1
ATOM 4908 C CA . GLY C 1 68 ? 19.580 18.160 29.058 1.00 38.83 67 GLY C CA 1
ATOM 4909 C C . GLY C 1 68 ? 19.509 18.094 27.539 1.00 40.07 67 GLY C C 1
ATOM 4910 O O . GLY C 1 68 ? 20.231 18.807 26.835 1.00 39.32 67 GLY C O 1
ATOM 4911 N N . THR C 1 69 ? 18.671 17.177 27.048 1.00 41.47 68 THR C N 1
ATOM 4912 C CA . THR C 1 69 ? 18.380 17.040 25.603 1.00 40.58 68 THR C CA 1
ATOM 4913 C C . THR C 1 69 ? 16.879 17.158 25.438 1.00 41.60 68 THR C C 1
ATOM 4914 O O . THR C 1 69 ? 16.152 17.252 26.419 1.00 42.55 68 THR C O 1
ATOM 4918 N N . ASN C 1 70 ? 16.397 17.183 24.209 1.00 43.39 69 ASN C N 1
ATOM 4919 C CA . ASN C 1 70 ? 14.937 17.142 24.017 1.00 44.07 69 ASN C CA 1
ATOM 4920 C C . ASN C 1 70 ? 14.585 15.691 23.823 1.00 44.81 69 ASN C C 1
ATOM 4921 O O . ASN C 1 70 ? 15.453 14.817 23.912 1.00 46.02 69 ASN C O 1
ATOM 4926 N N . GLU C 1 71 ? 13.331 15.427 23.496 1.00 46.24 70 GLU C N 1
ATOM 4927 C CA . GLU C 1 71 ? 12.860 14.030 23.385 1.00 45.74 70 GLU C CA 1
ATOM 4928 C C . GLU C 1 71 ? 13.473 13.288 22.227 1.00 44.76 70 GLU C C 1
ATOM 4929 O O . GLU C 1 71 ? 13.321 12.074 22.116 1.00 46.18 70 GLU C O 1
ATOM 4935 N N . ALA C 1 72 ? 14.188 14.018 21.380 1.00 43.81 71 ALA C N 1
ATOM 4936 C CA . ALA C 1 72 ? 14.827 13.425 20.192 1.00 43.42 71 ALA C CA 1
ATOM 4937 C C . ALA C 1 72 ? 16.330 13.328 20.383 1.00 42.93 71 ALA C C 1
ATOM 4938 O O . ALA C 1 72 ? 17.061 12.908 19.507 1.00 43.05 71 ALA C O 1
ATOM 4940 N N . GLY C 1 73 ? 16.765 13.739 21.559 1.00 43.06 72 GLY C N 1
ATOM 4941 C CA . GLY C 1 73 ? 18.169 13.662 21.950 1.00 41.94 72 GLY C CA 1
ATOM 4942 C C . GLY C 1 73 ? 18.963 14.848 21.504 1.00 41.63 72 GLY C C 1
ATOM 4943 O O . GLY C 1 73 ? 20.189 14.840 21.580 1.00 41.99 72 GLY C O 1
ATOM 4944 N N . LYS C 1 74 ? 18.247 15.871 21.051 1.00 41.34 73 LYS C N 1
ATOM 4945 C CA . LYS C 1 74 ? 18.867 17.110 20.553 1.00 41.14 73 LYS C CA 1
ATOM 4946 C C . LYS C 1 74 ? 19.323 18.026 21.694 1.00 40.31 73 LYS C C 1
ATOM 4947 O O . LYS C 1 74 ? 18.579 18.276 22.637 1.00 39.33 73 LYS C O 1
ATOM 4953 N N . VAL C 1 75 ? 20.570 18.497 21.588 1.00 39.38 74 VAL C N 1
ATOM 4954 C CA . VAL C 1 75 ? 21.203 19.346 22.622 1.00 39.21 74 VAL C CA 1
ATOM 4955 C C . VAL C 1 75 ? 21.259 20.795 22.183 1.00 39.61 74 VAL C C 1
ATOM 4956 O O . VAL C 1 75 ? 21.809 21.123 21.147 1.00 40.88 74 VAL C O 1
ATOM 4960 N N . ASP C 1 76 ? 20.680 21.667 22.980 1.00 40.25 75 ASP C N 1
ATOM 4961 C CA . ASP C 1 76 ? 20.694 23.104 22.658 1.00 41.88 75 ASP C CA 1
ATOM 4962 C C . ASP C 1 76 ? 22.037 23.741 22.917 1.00 41.06 75 ASP C C 1
ATOM 4963 O O . ASP C 1 76 ? 22.779 23.368 23.833 1.00 42.07 75 ASP C O 1
ATOM 4968 N N . THR C 1 77 ? 22.310 24.705 22.057 1.00 39.96 76 THR C N 1
ATOM 4969 C CA . THR C 1 77 ? 23.498 25.551 22.124 1.00 39.45 76 THR C CA 1
ATOM 4970 C C . THR C 1 77 ? 23.273 26.890 21.447 1.00 39.93 76 THR C C 1
ATOM 4971 O O . THR C 1 77 ? 22.736 26.957 20.336 1.00 40.35 76 THR C O 1
ATOM 4975 N N . ILE C 1 78 ? 23.705 27.941 22.131 1.00 38.83 77 ILE C N 1
ATOM 4976 C CA . ILE C 1 78 ? 23.596 29.294 21.607 1.00 38.97 77 ILE C CA 1
ATOM 4977 C C . ILE C 1 78 ? 24.911 29.682 20.907 1.00 38.50 77 ILE C C 1
ATOM 4978 O O . ILE C 1 78 ? 25.054 30.812 20.479 1.00 38.29 77 ILE C O 1
ATOM 4983 N N . PHE C 1 79 ? 25.865 28.754 20.847 1.00 37.56 78 PHE C N 1
ATOM 4984 C CA . PHE C 1 79 ? 27.204 29.037 20.261 1.00 38.37 78 PHE C CA 1
ATOM 4985 C C . PHE C 1 79 ? 27.439 28.298 18.953 1.00 38.98 78 PHE C C 1
ATOM 4986 O O . PHE C 1 79 ? 28.566 28.073 18.532 1.00 38.82 78 PHE C O 1
ATOM 4994 N N . SER C 1 80 ? 26.335 27.904 18.346 1.00 40.86 79 SER C N 1
ATOM 4995 C CA . SER C 1 80 ? 26.332 27.181 17.061 1.00 41.96 79 SER C CA 1
ATOM 4996 C C . SER C 1 80 ? 24.931 27.027 16.510 1.00 42.49 79 SER C C 1
ATOM 4997 O O . SER C 1 80 ? 23.944 26.935 17.248 1.00 40.87 79 SER C O 1
ATOM 5000 N N . ASN C 1 81 ? 24.879 27.009 15.191 1.00 43.99 80 ASN C N 1
ATOM 5001 C CA . ASN C 1 81 ? 23.632 26.855 14.453 1.00 45.08 80 ASN C CA 1
ATOM 5002 C C . ASN C 1 81 ? 23.486 25.403 14.051 1.00 46.10 80 ASN C C 1
ATOM 5003 O O . ASN C 1 81 ? 22.493 25.007 13.440 1.00 47.60 80 ASN C O 1
ATOM 5008 N N . GLU C 1 82 ? 24.497 24.620 14.413 1.00 45.74 81 GLU C N 1
ATOM 5009 C CA . GLU C 1 82 ? 24.544 23.184 14.090 1.00 45.83 81 GLU C CA 1
ATOM 5010 C C . GLU C 1 82 ? 23.724 22.343 15.055 1.00 46.21 81 GLU C C 1
ATOM 5011 O O . GLU C 1 82 ? 23.673 22.589 16.262 1.00 46.28 81 GLU C O 1
ATOM 5013 N N . SER C 1 83 ? 23.089 21.341 14.462 1.00 46.49 82 SER C N 1
ATOM 5014 C CA . SER C 1 83 ? 22.249 20.362 15.163 1.00 46.76 82 SER C CA 1
ATOM 5015 C C . SER C 1 83 ? 23.133 19.348 15.839 1.00 45.75 82 SER C C 1
ATOM 5016 O O . SER C 1 83 ? 24.064 18.829 15.233 1.00 45.66 82 SER C O 1
ATOM 5019 N N . ILE C 1 84 ? 22.818 19.067 17.098 1.00 44.47 83 ILE C N 1
ATOM 5020 C CA . ILE C 1 84 ? 23.592 18.115 17.911 1.00 43.16 83 ILE C CA 1
ATOM 5021 C C . ILE C 1 84 ? 22.678 17.102 18.581 1.00 41.75 83 ILE C C 1
ATOM 5022 O O . ILE C 1 84 ? 21.863 17.439 19.418 1.00 41.38 83 ILE C O 1
ATOM 5027 N N . VAL C 1 85 ? 22.796 15.853 18.164 1.00 42.05 84 VAL C N 1
ATOM 5028 C CA . VAL C 1 85 ? 21.975 14.790 18.737 1.00 41.14 84 VAL C CA 1
ATOM 5029 C C . VAL C 1 85 ? 22.832 13.773 19.445 1.00 40.58 84 VAL C C 1
ATOM 5030 O O . VAL C 1 85 ? 23.779 13.227 18.883 1.00 41.31 84 VAL C O 1
ATOM 5034 N N . LEU C 1 86 ? 22.488 13.555 20.706 1.00 40.12 85 LEU C N 1
ATOM 5035 C CA . LEU C 1 86 ? 23.178 12.592 21.554 1.00 40.47 85 LEU C CA 1
ATOM 5036 C C . LEU C 1 86 ? 22.447 11.264 21.490 1.00 41.23 85 LEU C C 1
ATOM 5037 O O . LEU C 1 86 ? 21.321 11.136 21.953 1.00 41.32 85 LEU C O 1
ATOM 5042 N N . THR C 1 87 ? 23.111 10.277 20.915 1.00 41.91 86 THR C N 1
ATOM 5043 C CA . THR C 1 87 ? 22.517 8.958 20.739 1.00 42.73 86 THR C CA 1
ATOM 5044 C C . THR C 1 87 ? 22.946 7.944 21.782 1.00 44.31 86 THR C C 1
ATOM 5045 O O . THR C 1 87 ? 23.813 8.187 22.615 1.00 45.40 86 THR C O 1
ATOM 5049 N N . GLU C 1 88 ? 22.321 6.778 21.679 1.00 44.52 87 GLU C N 1
ATOM 5050 C CA . GLU C 1 88 ? 22.574 5.659 22.594 1.00 44.08 87 GLU C CA 1
ATOM 5051 C C . GLU C 1 88 ? 23.876 5.027 22.203 1.00 43.25 87 GLU C C 1
ATOM 5052 O O . GLU C 1 88 ? 24.630 4.511 23.035 1.00 43.58 87 GLU C O 1
ATOM 5058 N N . GLU C 1 89 ? 24.127 5.108 20.906 1.00 41.89 88 GLU C N 1
ATOM 5059 C CA . GLU C 1 89 ? 25.299 4.501 20.306 1.00 40.97 88 GLU C CA 1
ATOM 5060 C C . GLU C 1 89 ? 26.529 5.178 20.843 1.00 40.21 88 GLU C C 1
ATOM 5061 O O . GLU C 1 89 ? 27.522 4.541 21.138 1.00 40.74 88 GLU C O 1
ATOM 5071 N N . ILE C 1 91 ? 26.790 6.837 23.707 1.00 39.07 90 ILE C N 1
ATOM 5072 C CA . ILE C 1 91 ? 26.884 6.637 25.162 1.00 39.23 90 ILE C CA 1
ATOM 5073 C C . ILE C 1 91 ? 27.454 5.281 25.557 1.00 40.21 90 ILE C C 1
ATOM 5074 O O . ILE C 1 91 ? 28.150 5.171 26.567 1.00 40.36 90 ILE C O 1
ATOM 5079 N N . GLU C 1 92 ? 27.233 4.279 24.702 1.00 40.79 91 GLU C N 1
ATOM 5080 C CA . GLU C 1 92 ? 27.675 2.890 24.968 1.00 40.52 91 GLU C CA 1
ATOM 5081 C C . GLU C 1 92 ? 29.153 2.727 24.655 1.00 40.24 91 GLU C C 1
ATOM 5082 O O . GLU C 1 92 ? 29.783 1.721 25.027 1.00 39.62 91 GLU C O 1
ATOM 5088 N N . LYS C 1 93 ? 29.678 3.689 23.899 1.00 40.31 92 LYS C N 1
ATOM 5089 C CA . LYS C 1 93 ? 31.098 3.696 23.553 1.00 39.95 92 LYS C CA 1
ATOM 5090 C C . LYS C 1 93 ? 31.896 4.212 24.727 1.00 40.31 92 LYS C C 1
ATOM 5091 O O . LYS C 1 93 ? 33.102 4.040 24.772 1.00 40.53 92 LYS C O 1
ATOM 5097 N N . THR C 1 94 ? 31.218 4.834 25.692 1.00 41.32 93 THR C N 1
ATOM 5098 C CA . THR C 1 94 ? 31.920 5.405 26.853 1.00 40.85 93 THR C CA 1
ATOM 5099 C C . THR C 1 94 ? 32.387 4.300 27.803 1.00 41.25 93 THR C C 1
ATOM 5100 O O . THR C 1 94 ? 31.928 3.161 27.709 1.00 42.04 93 THR C O 1
ATOM 5104 N N . PRO C 1 95 ? 33.356 4.609 28.675 1.00 41.25 94 PRO C N 1
ATOM 5105 C CA . PRO C 1 95 ? 33.762 3.618 29.652 1.00 41.00 94 PRO C CA 1
ATOM 5106 C C . PRO C 1 95 ? 32.671 3.419 30.668 1.00 40.74 94 PRO C C 1
ATOM 5107 O O . PRO C 1 95 ? 31.797 4.273 30.844 1.00 41.85 94 PRO C O 1
ATOM 5111 N N . ASN C 1 96 ? 32.730 2.271 31.318 1.00 41.29 95 ASN C N 1
ATOM 5112 C CA . ASN C 1 96 ? 31.720 1.873 32.305 1.00 41.12 95 ASN C CA 1
ATOM 5113 C C . ASN C 1 96 ? 31.466 2.941 33.347 1.00 39.92 95 ASN C C 1
ATOM 5114 O O . ASN C 1 96 ? 30.332 3.180 33.749 1.00 41.22 95 ASN C O 1
ATOM 5116 N N . HIS C 1 97 ? 32.545 3.577 33.767 1.00 39.10 96 HIS C N 1
ATOM 5117 C CA . HIS C 1 97 ? 32.507 4.586 34.853 1.00 39.41 96 HIS C CA 1
ATOM 5118 C C . HIS C 1 97 ? 32.040 5.959 34.409 1.00 38.82 96 HIS C C 1
ATOM 5119 O O . HIS C 1 97 ? 31.812 6.828 35.235 1.00 38.97 96 HIS C O 1
ATOM 5126 N N . CYS C 1 98 ? 31.864 6.139 33.112 1.00 39.16 97 CYS C N 1
ATOM 5127 C CA . CYS C 1 98 ? 31.437 7.453 32.584 1.00 38.47 97 CYS C CA 1
ATOM 5128 C C . CYS C 1 98 ? 30.115 7.884 33.172 1.00 37.90 97 CYS C C 1
ATOM 5129 O O . CYS C 1 98 ? 29.174 7.116 33.255 1.00 38.98 97 CYS C O 1
ATOM 5132 N N . VAL C 1 99 ? 30.074 9.141 33.581 1.00 36.74 98 VAL C N 1
ATOM 5133 C CA . VAL C 1 99 ? 28.884 9.752 34.176 1.00 36.19 98 VAL C CA 1
ATOM 5134 C C . VAL C 1 99 ? 28.410 10.938 33.341 1.00 35.18 98 VAL C C 1
ATOM 5135 O O . VAL C 1 99 ? 29.196 11.746 32.836 1.00 33.04 98 VAL C O 1
ATOM 5139 N N . VAL C 1 100 ? 27.096 11.000 33.210 1.00 34.58 99 VAL C N 1
ATOM 5140 C CA . VAL C 1 100 ? 26.453 12.056 32.476 1.00 33.75 99 VAL C CA 1
ATOM 5141 C C . VAL C 1 100 ? 25.872 13.006 33.473 1.00 33.22 99 VAL C C 1
ATOM 5142 O O . VAL C 1 100 ? 25.214 12.590 34.420 1.00 32.76 99 VAL C O 1
ATOM 5146 N N . TYR C 1 101 ? 26.145 14.286 33.264 1.00 33.37 100 TYR C N 1
ATOM 5147 C CA . TYR C 1 101 ? 25.634 15.362 34.136 1.00 34.46 100 TYR C CA 1
ATOM 5148 C C . TYR C 1 101 ? 24.672 16.279 33.410 1.00 35.19 100 TYR C C 1
ATOM 5149 O O . TYR C 1 101 ? 24.944 16.785 32.330 1.00 37.50 100 TYR C O 1
ATOM 5158 N N . SER C 1 102 ? 23.544 16.517 34.036 1.00 35.55 101 SER C N 1
ATOM 5159 C CA . SER C 1 102 ? 22.561 17.426 33.469 1.00 35.84 101 SER C CA 1
ATOM 5160 C C . SER C 1 102 ? 21.973 18.304 34.583 1.00 35.85 101 SER C C 1
ATOM 5161 O O . SER C 1 102 ? 22.370 18.236 35.753 1.00 34.93 101 SER C O 1
ATOM 5164 N N . GLY C 1 103 ? 21.028 19.137 34.192 1.00 37.36 102 GLY C N 1
ATOM 5165 C CA . GLY C 1 103 ? 20.282 19.961 35.155 1.00 38.02 102 GLY C CA 1
ATOM 5166 C C . GLY C 1 103 ? 19.080 19.090 35.466 1.00 39.55 102 GLY C C 1
ATOM 5167 O O . GLY C 1 103 ? 18.883 18.591 36.592 1.00 38.43 102 GLY C O 1
ATOM 5168 N N . ILE C 1 104 ? 18.323 18.866 34.403 1.00 41.31 103 ILE C N 1
ATOM 5169 C CA . ILE C 1 104 ? 17.132 18.016 34.419 1.00 42.71 103 ILE C CA 1
ATOM 5170 C C . ILE C 1 104 ? 17.264 16.943 33.379 1.00 43.69 103 ILE C C 1
ATOM 5171 O O . ILE C 1 104 ? 18.220 16.893 32.613 1.00 44.46 103 ILE C O 1
ATOM 5176 N N . SER C 1 105 ? 16.276 16.075 33.358 1.00 44.62 104 SER C N 1
ATOM 5177 C CA . SER C 1 105 ? 16.224 15.019 32.346 1.00 44.96 104 SER C CA 1
ATOM 5178 C C . SER C 1 105 ? 14.834 14.951 31.743 1.00 45.40 104 SER C C 1
ATOM 5179 O O . SER C 1 105 ? 14.006 15.849 31.907 1.00 45.70 104 SER C O 1
ATOM 5182 N N . ASN C 1 106 ? 14.632 13.879 31.004 1.00 46.31 105 ASN C N 1
ATOM 5183 C CA . ASN C 1 106 ? 13.341 13.571 30.409 1.00 46.32 105 ASN C CA 1
ATOM 5184 C C . ASN C 1 106 ? 13.276 12.099 30.078 1.00 46.53 105 ASN C C 1
ATOM 5185 O O . ASN C 1 106 ? 14.206 11.347 30.351 1.00 46.60 105 ASN C O 1
ATOM 5190 N N . THR C 1 107 ? 12.192 11.707 29.439 1.00 46.61 106 THR C N 1
ATOM 5191 C CA . THR C 1 107 ? 11.962 10.298 29.166 1.00 46.82 106 THR C CA 1
ATOM 5192 C C . THR C 1 107 ? 13.023 9.754 28.221 1.00 45.37 106 THR C C 1
ATOM 5193 O O . THR C 1 107 ? 13.593 8.685 28.451 1.00 45.34 106 THR C O 1
ATOM 5197 N N . TYR C 1 108 ? 13.318 10.525 27.182 1.00 44.50 107 TYR C N 1
ATOM 5198 C CA . TYR C 1 108 ? 14.314 10.106 26.178 1.00 43.33 107 TYR C CA 1
ATOM 5199 C C . TYR C 1 108 ? 15.660 9.897 26.803 1.00 43.27 107 TYR C C 1
ATOM 5200 O O . TYR C 1 108 ? 16.317 8.884 26.600 1.00 43.88 107 TYR C O 1
ATOM 5209 N N . LEU C 1 109 ? 16.072 10.910 27.545 1.00 42.73 108 LEU C N 1
ATOM 5210 C CA . LEU C 1 109 ? 17.394 10.889 28.166 1.00 42.11 108 LEU C CA 1
ATOM 5211 C C . LEU C 1 109 ? 17.451 9.780 29.201 1.00 42.08 108 LEU C C 1
ATOM 5212 O O . LEU C 1 109 ? 18.429 9.023 29.262 1.00 42.25 108 LEU C O 1
ATOM 5217 N N . ASN C 1 110 ? 16.381 9.676 29.979 1.00 42.76 109 ASN C N 1
ATOM 5218 C CA . ASN C 1 110 ? 16.284 8.652 31.039 1.00 44.85 109 ASN C CA 1
ATOM 5219 C C . ASN C 1 110 ? 16.333 7.247 30.455 1.00 45.81 109 ASN C C 1
ATOM 5220 O O . ASN C 1 110 ? 16.835 6.307 31.073 1.00 46.87 109 ASN C O 1
ATOM 5225 N N . GLN C 1 111 ? 15.809 7.132 29.243 1.00 46.94 110 GLN C N 1
ATOM 5226 C CA . GLN C 1 111 ? 15.751 5.846 28.536 1.00 46.75 110 GLN C CA 1
ATOM 5227 C C . GLN C 1 111 ? 17.115 5.465 28.002 1.00 46.94 110 GLN C C 1
ATOM 5228 O O . GLN C 1 111 ? 17.446 4.274 27.917 1.00 47.34 110 GLN C O 1
ATOM 5230 N N . CYS C 1 112 ? 17.910 6.464 27.633 1.00 46.37 111 CYS C N 1
ATOM 5231 C CA . CYS C 1 112 ? 19.244 6.178 27.077 1.00 47.24 111 CYS C CA 1
ATOM 5232 C C . CYS C 1 112 ? 20.107 5.616 28.159 1.00 46.79 111 CYS C C 1
ATOM 5233 O O . CYS C 1 112 ? 20.815 4.630 27.981 1.00 46.91 111 CYS C O 1
ATOM 5244 N N . LYS C 1 114 ? 19.183 4.344 30.861 1.00 49.10 113 LYS C N 1
ATOM 5245 C CA . LYS C 1 114 ? 18.611 3.087 31.332 1.00 48.93 113 LYS C CA 1
ATOM 5246 C C . LYS C 1 114 ? 19.232 1.952 30.583 1.00 48.72 113 LYS C C 1
ATOM 5247 O O . LYS C 1 114 ? 19.876 1.086 31.155 1.00 49.42 113 LYS C O 1
ATOM 5249 N N . LYS C 1 115 ? 19.072 2.024 29.273 1.00 48.92 114 LYS C N 1
ATOM 5250 C CA . LYS C 1 115 ? 19.530 0.981 28.356 1.00 48.45 114 LYS C CA 1
ATOM 5251 C C . LYS C 1 115 ? 21.042 0.861 28.230 1.00 48.47 114 LYS C C 1
ATOM 5252 O O . LYS C 1 115 ? 21.549 -0.217 27.892 1.00 48.25 114 LYS C O 1
ATOM 5254 N N . THR C 1 116 ? 21.760 1.953 28.483 1.00 47.56 115 THR C N 1
ATOM 5255 C CA . THR C 1 116 ? 23.231 1.955 28.325 1.00 46.96 115 THR C CA 1
ATOM 5256 C C . THR C 1 116 ? 23.926 1.676 29.643 1.00 46.37 115 THR C C 1
ATOM 5257 O O . THR C 1 116 ? 25.147 1.477 29.704 1.00 45.81 115 THR C O 1
ATOM 5261 N N . ASN C 1 117 ? 23.110 1.648 30.687 1.00 46.12 116 ASN C N 1
ATOM 5262 C CA . ASN C 1 117 ? 23.571 1.350 32.043 1.00 46.19 116 ASN C CA 1
ATOM 5263 C C . ASN C 1 117 ? 24.596 2.359 32.537 1.00 46.36 116 ASN C C 1
ATOM 5264 O O . ASN C 1 117 ? 25.608 1.989 33.149 1.00 47.77 116 ASN C O 1
ATOM 5266 N N . ARG C 1 118 ? 24.341 3.625 32.211 1.00 43.91 117 ARG C N 1
ATOM 5267 C CA . ARG C 1 118 ? 25.201 4.741 32.645 1.00 42.92 117 ARG C CA 1
ATOM 5268 C C . ARG C 1 118 ? 24.505 5.593 33.690 1.00 41.81 117 ARG C C 1
ATOM 5269 O O . ARG C 1 118 ? 23.285 5.778 33.667 1.00 41.77 117 ARG C O 1
ATOM 5277 N N . THR C 1 119 ? 25.308 6.083 34.624 1.00 41.06 118 THR C N 1
ATOM 5278 C CA . THR C 1 119 ? 24.803 6.917 35.723 1.00 40.76 118 THR C CA 1
ATOM 5279 C C . THR C 1 119 ? 24.515 8.311 35.230 1.00 40.88 118 THR C C 1
ATOM 5280 O O . THR C 1 119 ? 25.264 8.885 34.454 1.00 41.88 118 THR C O 1
ATOM 5284 N N . LEU C 1 120 ? 23.396 8.836 35.699 1.00 41.14 119 LEU C N 1
ATOM 5285 C CA . LEU C 1 120 ? 22.959 10.182 35.369 1.00 40.37 119 LEU C CA 1
ATOM 5286 C C . LEU C 1 120 ? 22.736 11.005 36.613 1.00 40.86 119 LEU C C 1
ATOM 5287 O O . LEU C 1 120 ? 22.004 10.618 37.524 1.00 42.05 119 LEU C O 1
ATOM 5292 N N . VAL C 1 121 ? 23.394 12.155 36.621 1.00 39.92 120 VAL C N 1
ATOM 5293 C CA . VAL C 1 121 ? 23.270 13.125 37.684 1.00 38.32 120 VAL C CA 1
ATOM 5294 C C . VAL C 1 121 ? 22.528 14.358 37.188 1.00 37.96 120 VAL C C 1
ATOM 5295 O O . VAL C 1 121 ? 22.954 15.068 36.297 1.00 37.18 120 VAL C O 1
ATOM 5299 N N . LYS C 1 122 ? 21.387 14.579 37.804 1.00 39.09 121 LYS C N 1
ATOM 5300 C CA . LYS C 1 122 ? 20.538 15.708 37.517 1.00 40.28 121 LYS C CA 1
ATOM 5301 C C . LYS C 1 122 ? 20.794 16.727 38.609 1.00 40.44 121 LYS C C 1
ATOM 5302 O O . LYS C 1 122 ? 20.257 16.617 39.722 1.00 41.53 121 LYS C O 1
ATOM 5308 N N . LEU C 1 123 ? 21.613 17.717 38.275 1.00 38.60 122 LEU C N 1
ATOM 5309 C CA . LEU C 1 123 ? 22.052 18.711 39.250 1.00 38.25 122 LEU C CA 1
ATOM 5310 C C . LEU C 1 123 ? 20.918 19.472 39.889 1.00 38.05 122 LEU C C 1
ATOM 5311 O O . LEU C 1 123 ? 21.045 19.937 41.038 1.00 39.59 122 LEU C O 1
ATOM 5324 N N . GLU C 1 125 ? 18.245 18.363 41.036 1.00 40.72 124 GLU C N 1
ATOM 5325 C CA . GLU C 1 125 ? 17.615 17.587 42.115 1.00 41.20 124 GLU C CA 1
ATOM 5326 C C . GLU C 1 125 ? 18.319 17.830 43.435 1.00 40.98 124 GLU C C 1
ATOM 5327 O O . GLU C 1 125 ? 17.912 17.308 44.467 1.00 40.56 124 GLU C O 1
ATOM 5333 N N . ARG C 1 126 ? 19.413 18.575 43.390 1.00 40.08 125 ARG C N 1
ATOM 5334 C CA . ARG C 1 126 ? 20.121 18.891 44.627 1.00 39.47 125 ARG C CA 1
ATOM 5335 C C . ARG C 1 126 ? 19.440 20.142 45.135 1.00 39.23 125 ARG C C 1
ATOM 5336 O O . ARG C 1 126 ? 19.499 21.195 44.507 1.00 39.34 125 ARG C O 1
ATOM 5344 N N . ASP C 1 127 ? 18.787 20.043 46.273 1.00 39.56 126 ASP C N 1
ATOM 5345 C CA . ASP C 1 127 ? 17.973 21.173 46.734 1.00 40.15 126 ASP C CA 1
ATOM 5346 C C . ASP C 1 127 ? 18.789 22.426 46.876 1.00 38.93 126 ASP C C 1
ATOM 5347 O O . ASP C 1 127 ? 18.308 23.519 46.575 1.00 40.86 126 ASP C O 1
ATOM 5352 N N . ASP C 1 128 ? 20.043 22.269 47.271 1.00 37.94 127 ASP C N 1
ATOM 5353 C CA . ASP C 1 128 ? 20.897 23.449 47.451 1.00 37.67 127 ASP C CA 1
ATOM 5354 C C . ASP C 1 128 ? 21.122 24.179 46.145 1.00 38.09 127 ASP C C 1
ATOM 5355 O O . ASP C 1 128 ? 20.994 25.417 46.068 1.00 38.18 127 ASP C O 1
ATOM 5360 N N . ILE C 1 129 ? 21.435 23.417 45.114 1.00 37.24 128 ILE C N 1
ATOM 5361 C CA . ILE C 1 129 ? 21.713 24.005 43.801 1.00 36.01 128 ILE C CA 1
ATOM 5362 C C . ILE C 1 129 ? 20.421 24.614 43.273 1.00 36.11 128 ILE C C 1
ATOM 5363 O O . ILE C 1 129 ? 20.381 25.745 42.776 1.00 36.10 128 ILE C O 1
ATOM 5368 N N . ALA C 1 130 ? 19.341 23.870 43.438 1.00 36.67 129 ALA C N 1
ATOM 5369 C CA . ALA C 1 130 ? 18.018 24.326 42.971 1.00 36.97 129 ALA C CA 1
ATOM 5370 C C . ALA C 1 130 ? 17.663 25.660 43.661 1.00 36.41 129 ALA C C 1
ATOM 5371 O O . ALA C 1 130 ? 17.216 26.602 43.032 1.00 34.99 129 ALA C O 1
ATOM 5373 N N . ILE C 1 131 ? 17.915 25.735 44.971 1.00 36.16 130 ILE C N 1
ATOM 5374 C CA . ILE C 1 131 ? 17.630 26.959 45.739 1.00 35.17 130 ILE C CA 1
ATOM 5375 C C . ILE C 1 131 ? 18.506 28.128 45.273 1.00 35.80 130 ILE C C 1
ATOM 5376 O O . ILE C 1 131 ? 18.012 29.230 45.033 1.00 34.84 130 ILE C O 1
ATOM 5381 N N . TYR C 1 132 ? 19.801 27.884 45.094 1.00 35.05 131 TYR C N 1
ATOM 5382 C CA . TYR C 1 132 ? 20.679 28.958 44.615 1.00 36.47 131 TYR C CA 1
ATOM 5383 C C . TYR C 1 132 ? 20.205 29.449 43.255 1.00 37.37 131 TYR C C 1
ATOM 5384 O O . TYR C 1 132 ? 20.227 30.642 42.937 1.00 37.70 131 TYR C O 1
ATOM 5393 N N . ASN C 1 133 ? 19.727 28.513 42.458 1.00 36.99 132 ASN C N 1
ATOM 5394 C CA . ASN C 1 133 ? 19.361 28.814 41.061 1.00 36.33 132 ASN C CA 1
ATOM 5395 C C . ASN C 1 133 ? 18.019 29.550 40.971 1.00 36.22 132 ASN C C 1
ATOM 5396 O O . ASN C 1 133 ? 17.716 30.196 39.957 1.00 35.58 132 ASN C O 1
ATOM 5401 N N . SER C 1 134 ? 17.229 29.442 42.041 1.00 35.84 133 SER C N 1
ATOM 5402 C CA . SER C 1 134 ? 15.925 30.119 42.145 1.00 35.05 133 SER C CA 1
ATOM 5403 C C . SER C 1 134 ? 16.119 31.624 42.220 1.00 37.06 133 SER C C 1
ATOM 5404 O O . SER C 1 134 ? 15.205 32.382 41.898 1.00 39.75 133 SER C O 1
ATOM 5407 N N . ILE C 1 135 ? 17.312 32.052 42.635 1.00 37.96 134 ILE C N 1
ATOM 5408 C CA . ILE C 1 135 ? 17.595 33.498 42.794 1.00 35.84 134 ILE C CA 1
ATOM 5409 C C . ILE C 1 135 ? 17.650 34.199 41.414 1.00 37.43 134 ILE C C 1
ATOM 5410 O O . ILE C 1 135 ? 16.868 35.109 41.134 1.00 38.27 134 ILE C O 1
ATOM 5415 N N . PRO C 1 136 ? 18.555 33.770 40.531 1.00 35.58 135 PRO C N 1
ATOM 5416 C CA . PRO C 1 136 ? 18.474 34.414 39.237 1.00 35.93 135 PRO C CA 1
ATOM 5417 C C . PRO C 1 136 ? 17.169 34.119 38.481 1.00 38.80 135 PRO C C 1
ATOM 5418 O O . PRO C 1 136 ? 16.745 34.917 37.648 1.00 40.23 135 PRO C O 1
ATOM 5422 N N . THR C 1 137 ? 16.551 32.970 38.730 1.00 38.51 136 THR C N 1
ATOM 5423 C CA . THR C 1 137 ? 15.291 32.656 38.060 1.00 38.42 136 THR C CA 1
ATOM 5424 C C . THR C 1 137 ? 14.240 33.716 38.418 1.00 38.96 136 THR C C 1
ATOM 5425 O O . THR C 1 137 ? 13.522 34.200 37.537 1.00 38.17 136 THR C O 1
ATOM 5429 N N . ALA C 1 138 ? 14.212 34.103 39.699 1.00 39.46 137 ALA C N 1
ATOM 5430 C CA . ALA C 1 138 ? 13.254 35.143 40.231 1.00 39.42 137 ALA C CA 1
ATOM 5431 C C . ALA C 1 138 ? 13.560 36.482 39.636 1.00 37.99 137 ALA C C 1
ATOM 5432 O O . ALA C 1 138 ? 12.661 37.232 39.269 1.00 38.41 137 ALA C O 1
ATOM 5434 N N . GLU C 1 139 ? 14.848 36.760 39.534 1.00 36.86 138 GLU C N 1
ATOM 5435 C CA . GLU C 1 139 ? 15.308 38.005 38.947 1.00 35.56 138 GLU C CA 1
ATOM 5436 C C . GLU C 1 139 ? 14.829 38.107 37.535 1.00 34.71 138 GLU C C 1
ATOM 5437 O O . GLU C 1 139 ? 14.307 39.127 37.121 1.00 35.04 138 GLU C O 1
ATOM 5443 N N . GLY C 1 140 ? 14.975 37.025 36.799 1.00 34.04 139 GLY C N 1
ATOM 5444 C CA . GLY C 1 140 ? 14.532 37.006 35.415 1.00 34.24 139 GLY C CA 1
ATOM 5445 C C . GLY C 1 140 ? 13.023 37.132 35.304 1.00 33.72 139 GLY C C 1
ATOM 5446 O O . GLY C 1 140 ? 12.511 37.766 34.399 1.00 34.89 139 GLY C O 1
ATOM 5447 N N . THR C 1 141 ? 12.321 36.508 36.237 1.00 34.38 140 THR C N 1
ATOM 5448 C CA . THR C 1 141 ? 10.857 36.536 36.259 1.00 35.39 140 THR C CA 1
ATOM 5449 C C . THR C 1 141 ? 10.368 37.970 36.528 1.00 36.91 140 THR C C 1
ATOM 5450 O O . THR C 1 141 ? 9.468 38.472 35.910 1.00 37.51 140 THR C O 1
ATOM 5454 N N . ILE C 1 142 ? 11.050 38.639 37.429 1.00 37.61 141 ILE C N 1
ATOM 5455 C CA . ILE C 1 142 ? 10.716 40.018 37.763 1.00 38.23 141 ILE C CA 1
ATOM 5456 C C . ILE C 1 142 ? 10.988 40.901 36.559 1.00 37.10 141 ILE C C 1
ATOM 5457 O O . ILE C 1 142 ? 10.164 41.733 36.176 1.00 36.64 141 ILE C O 1
ATOM 5478 N N . ALA C 1 145 ? 8.238 40.387 34.004 1.00 32.41 144 ALA C N 1
ATOM 5479 C CA . ALA C 1 145 ? 6.920 40.875 34.417 1.00 32.16 144 ALA C CA 1
ATOM 5480 C C . ALA C 1 145 ? 6.882 42.386 34.217 1.00 32.32 144 ALA C C 1
ATOM 5481 O O . ALA C 1 145 ? 5.874 42.964 33.759 1.00 33.27 144 ALA C O 1
ATOM 5483 N N . ILE C 1 146 ? 8.014 43.008 34.519 1.00 31.44 145 ILE C N 1
ATOM 5484 C CA . ILE C 1 146 ? 8.152 44.445 34.337 1.00 31.46 145 ILE C CA 1
ATOM 5485 C C . ILE C 1 146 ? 8.135 44.781 32.841 1.00 32.47 145 ILE C C 1
ATOM 5486 O O . ILE C 1 146 ? 7.432 45.711 32.383 1.00 32.78 145 ILE C O 1
ATOM 5491 N N . GLN C 1 147 ? 8.912 44.037 32.069 1.00 32.74 146 GLN C N 1
ATOM 5492 C CA . GLN C 1 147 ? 9.012 44.280 30.606 1.00 34.87 146 GLN C CA 1
ATOM 5493 C C . GLN C 1 147 ? 7.729 44.170 29.826 1.00 34.90 146 GLN C C 1
ATOM 5494 O O . GLN C 1 147 ? 7.521 44.905 28.854 1.00 35.75 146 GLN C O 1
ATOM 5500 N N . HIS C 1 148 ? 6.923 43.191 30.204 1.00 34.14 147 HIS C N 1
ATOM 5501 C CA . HIS C 1 148 ? 5.748 42.807 29.406 1.00 36.20 147 HIS C CA 1
ATOM 5502 C C . HIS C 1 148 ? 4.420 43.352 29.868 1.00 37.32 147 HIS C C 1
ATOM 5503 O O . HIS C 1 148 ? 3.389 43.006 29.293 1.00 38.16 147 HIS C O 1
ATOM 5510 N N . THR C 1 149 ? 4.459 44.175 30.916 1.00 36.05 148 THR C N 1
ATOM 5511 C CA . THR C 1 149 ? 3.255 44.828 31.445 1.00 33.26 148 THR C CA 1
ATOM 5512 C C . THR C 1 149 ? 3.289 46.332 31.183 1.00 30.94 148 THR C C 1
ATOM 5513 O O . THR C 1 149 ? 4.369 46.937 31.036 1.00 33.51 148 THR C O 1
ATOM 5517 N N . ASP C 1 150 ? 2.114 46.924 31.033 1.00 27.54 149 ASP C N 1
ATOM 5518 C CA . ASP C 1 150 ? 2.024 48.353 30.799 1.00 27.33 149 ASP C CA 1
ATOM 5519 C C . ASP C 1 150 ? 1.618 49.067 32.083 1.00 27.01 149 ASP C C 1
ATOM 5520 O O . ASP C 1 150 ? 1.344 50.236 32.102 1.00 27.28 149 ASP C O 1
ATOM 5525 N N . PHE C 1 151 ? 1.642 48.320 33.157 1.00 28.31 150 PHE C N 1
ATOM 5526 C CA . PHE C 1 151 ? 1.333 48.795 34.506 1.00 29.52 150 PHE C CA 1
ATOM 5527 C C . PHE C 1 151 ? 2.447 48.358 35.453 1.00 30.83 150 PHE C C 1
ATOM 5528 O O . PHE C 1 151 ? 3.249 47.468 35.138 1.00 31.66 150 PHE C O 1
ATOM 5536 N N . THR C 1 152 ? 2.504 48.988 36.623 1.00 31.81 151 THR C N 1
ATOM 5537 C CA . THR C 1 152 ? 3.516 48.631 37.637 1.00 30.97 151 THR C CA 1
ATOM 5538 C C . THR C 1 152 ? 3.169 47.339 38.360 1.00 31.01 151 THR C C 1
ATOM 5539 O O . THR C 1 152 ? 2.013 47.044 38.645 1.00 32.28 151 THR C O 1
ATOM 5543 N N . ILE C 1 153 ? 4.208 46.583 38.638 1.00 28.85 152 ILE C N 1
ATOM 5544 C CA . ILE C 1 153 ? 4.108 45.383 39.490 1.00 31.11 152 ILE C CA 1
ATOM 5545 C C . ILE C 1 153 ? 3.766 45.841 40.900 1.00 31.00 152 ILE C C 1
ATOM 5546 O O . ILE C 1 153 ? 3.048 45.171 41.636 1.00 31.65 152 ILE C O 1
ATOM 5551 N N . HIS C 1 154 ? 4.288 47.007 41.251 1.00 30.44 153 HIS C N 1
ATOM 5552 C CA . HIS C 1 154 ? 3.984 47.631 42.529 1.00 33.11 153 HIS C CA 1
ATOM 5553 C C . HIS C 1 154 ? 2.476 47.876 42.559 1.00 34.42 153 HIS C C 1
ATOM 5554 O O . HIS C 1 154 ? 1.905 48.498 41.641 1.00 36.00 153 HIS C O 1
ATOM 5561 N N . GLY C 1 155 ? 1.817 47.307 43.554 1.00 34.65 154 GLY C N 1
ATOM 5562 C CA . GLY C 1 155 ? 0.397 47.496 43.735 1.00 35.51 154 GLY C CA 1
ATOM 5563 C C . GLY C 1 155 ? -0.502 46.572 42.939 1.00 35.95 154 GLY C C 1
ATOM 5564 O O . GLY C 1 155 ? -1.717 46.554 43.113 1.00 35.95 154 GLY C O 1
ATOM 5565 N N . ALA C 1 156 ? 0.108 45.790 42.070 1.00 35.07 155 ALA C N 1
ATOM 5566 C CA . ALA C 1 156 ? -0.637 44.837 41.224 1.00 34.71 155 ALA C CA 1
ATOM 5567 C C . ALA C 1 156 ? -0.941 43.586 42.000 1.00 35.69 155 ALA C C 1
ATOM 5568 O O . ALA C 1 156 ? -0.315 43.312 43.002 1.00 36.24 155 ALA C O 1
ATOM 5570 N N . ASN C 1 157 ? -1.935 42.847 41.524 1.00 36.77 156 ASN C N 1
ATOM 5571 C CA . ASN C 1 157 ? -2.294 41.565 42.097 1.00 36.86 156 ASN C CA 1
ATOM 5572 C C . ASN C 1 157 ? -1.493 40.490 41.422 1.00 36.40 156 ASN C C 1
ATOM 5573 O O . ASN C 1 157 ? -1.666 40.247 40.241 1.00 36.39 156 ASN C O 1
ATOM 5578 N N . VAL C 1 158 ? -0.631 39.833 42.187 1.00 36.39 157 VAL C N 1
ATOM 5579 C CA . VAL C 1 158 ? 0.244 38.786 41.652 1.00 36.09 157 VAL C CA 1
ATOM 5580 C C . VAL C 1 158 ? 0.060 37.485 42.363 1.00 36.41 157 VAL C C 1
ATOM 5581 O O . VAL C 1 158 ? 0.079 37.432 43.579 1.00 40.03 157 VAL C O 1
ATOM 5585 N N . ALA C 1 159 ? -0.168 36.440 41.590 1.00 36.07 158 ALA C N 1
ATOM 5586 C CA . ALA C 1 159 ? -0.315 35.071 42.114 1.00 35.96 158 ALA C CA 1
ATOM 5587 C C . ALA C 1 159 ? 0.873 34.253 41.696 1.00 36.20 158 ALA C C 1
ATOM 5588 O O . ALA C 1 159 ? 1.365 34.382 40.554 1.00 34.96 158 ALA C O 1
ATOM 5590 N N . VAL C 1 160 ? 1.374 33.482 42.653 1.00 36.05 159 VAL C N 1
ATOM 5591 C CA . VAL C 1 160 ? 2.407 32.474 42.377 1.00 35.82 159 VAL C CA 1
ATOM 5592 C C . VAL C 1 160 ? 1.773 31.131 42.711 1.00 36.78 159 VAL C C 1
ATOM 5593 O O . VAL C 1 160 ? 1.121 30.969 43.753 1.00 38.89 159 VAL C O 1
ATOM 5597 N N . LEU C 1 161 ? 1.931 30.174 41.812 1.00 37.39 160 LEU C N 1
ATOM 5598 C CA . LEU C 1 161 ? 1.348 28.838 41.995 1.00 37.44 160 LEU C CA 1
ATOM 5599 C C . LEU C 1 161 ? 2.493 27.916 42.355 1.00 38.14 160 LEU C C 1
ATOM 5600 O O . LEU C 1 161 ? 3.431 27.734 41.571 1.00 38.41 160 LEU C O 1
ATOM 5605 N N . GLY C 1 162 ? 2.440 27.445 43.593 1.00 36.91 161 GLY C N 1
ATOM 5606 C CA . GLY C 1 162 ? 3.438 26.542 44.159 1.00 37.24 161 GLY C CA 1
ATOM 5607 C C . GLY C 1 162 ? 4.367 27.223 45.127 1.00 38.17 161 GLY C C 1
ATOM 5608 O O . GLY C 1 162 ? 4.785 28.361 44.904 1.00 37.56 161 GLY C O 1
ATOM 5609 N N . LEU C 1 163 ? 4.643 26.551 46.242 1.00 36.87 162 LEU C N 1
ATOM 5610 C CA . LEU C 1 163 ? 5.573 27.099 47.190 1.00 38.70 162 LEU C CA 1
ATOM 5611 C C . LEU C 1 163 ? 6.736 26.113 47.399 1.00 40.67 162 LEU C C 1
ATOM 5612 O O . LEU C 1 163 ? 7.181 25.826 48.520 1.00 42.14 162 LEU C O 1
ATOM 5617 N N . GLY C 1 164 ? 7.201 25.599 46.273 1.00 39.48 163 GLY C N 1
ATOM 5618 C CA . GLY C 1 164 ? 8.401 24.775 46.262 1.00 38.59 163 GLY C CA 1
ATOM 5619 C C . GLY C 1 164 ? 9.643 25.662 46.310 1.00 37.60 163 GLY C C 1
ATOM 5620 O O . GLY C 1 164 ? 9.582 26.857 46.670 1.00 36.06 163 GLY C O 1
ATOM 5621 N N . ARG C 1 165 ? 10.759 25.087 45.885 1.00 36.05 164 ARG C N 1
ATOM 5622 C CA . ARG C 1 165 ? 12.063 25.767 45.972 1.00 35.92 164 ARG C CA 1
ATOM 5623 C C . ARG C 1 165 ? 12.081 27.052 45.180 1.00 36.57 164 ARG C C 1
ATOM 5624 O O . ARG C 1 165 ? 12.661 28.052 45.598 1.00 38.31 164 ARG C O 1
ATOM 5632 N N . VAL C 1 166 ? 11.401 27.066 44.050 1.00 35.40 165 VAL C N 1
ATOM 5633 C CA . VAL C 1 166 ? 11.440 28.258 43.232 1.00 36.74 165 VAL C CA 1
ATOM 5634 C C . VAL C 1 166 ? 10.361 29.269 43.631 1.00 36.71 165 VAL C C 1
ATOM 5635 O O . VAL C 1 166 ? 10.584 30.500 43.697 1.00 38.08 165 VAL C O 1
ATOM 5639 N N . GLY C 1 167 ? 9.192 28.706 43.851 1.00 34.62 166 GLY C N 1
ATOM 5640 C CA . GLY C 1 167 ? 7.995 29.459 44.148 1.00 37.28 166 GLY C CA 1
ATOM 5641 C C . GLY C 1 167 ? 8.217 30.308 45.365 1.00 38.17 166 GLY C C 1
ATOM 5642 O O . GLY C 1 167 ? 7.767 31.426 45.426 1.00 39.73 166 GLY C O 1
ATOM 5651 N N . SER C 1 169 ? 11.018 31.579 46.377 1.00 39.96 168 SER C N 1
ATOM 5652 C CA . SER C 1 169 ? 11.950 32.686 46.054 1.00 40.66 168 SER C CA 1
ATOM 5653 C C . SER C 1 169 ? 11.284 33.754 45.201 1.00 39.97 168 SER C C 1
ATOM 5654 O O . SER C 1 169 ? 11.549 34.945 45.324 1.00 41.38 168 SER C O 1
ATOM 5657 N N . VAL C 1 170 ? 10.425 33.273 44.331 1.00 40.47 169 VAL C N 1
ATOM 5658 C CA . VAL C 1 170 ? 9.714 34.102 43.365 1.00 39.28 169 VAL C CA 1
ATOM 5659 C C . VAL C 1 170 ? 8.681 34.948 44.081 1.00 39.14 169 VAL C C 1
ATOM 5660 O O . VAL C 1 170 ? 8.615 36.155 43.911 1.00 39.56 169 VAL C O 1
ATOM 5664 N N . ALA C 1 171 ? 7.906 34.306 44.929 1.00 37.47 170 ALA C N 1
ATOM 5665 C CA . ALA C 1 171 ? 6.836 35.010 45.645 1.00 36.04 170 ALA C CA 1
ATOM 5666 C C . ALA C 1 171 ? 7.421 36.085 46.577 1.00 37.76 170 ALA C C 1
ATOM 5667 O O . ALA C 1 171 ? 6.962 37.233 46.604 1.00 37.07 170 ALA C O 1
ATOM 5669 N N . ARG C 1 172 ? 8.508 35.736 47.246 1.00 38.76 171 ARG C N 1
ATOM 5670 C CA A ARG C 1 172 ? 9.167 36.625 48.208 0.50 39.96 171 ARG C CA 1
ATOM 5671 C CA B ARG C 1 172 ? 9.138 36.644 48.214 0.50 40.05 171 ARG C CA 1
ATOM 5672 C C . ARG C 1 172 ? 9.611 37.939 47.535 1.00 41.08 171 ARG C C 1
ATOM 5673 O O . ARG C 1 172 ? 9.462 39.033 48.070 1.00 42.32 171 ARG C O 1
ATOM 5688 N N . LYS C 1 173 ? 10.154 37.802 46.352 1.00 41.83 172 LYS C N 1
ATOM 5689 C CA . LYS C 1 173 ? 10.637 38.942 45.581 1.00 44.53 172 LYS C CA 1
ATOM 5690 C C . LYS C 1 173 ? 9.500 39.798 44.986 1.00 43.40 172 LYS C C 1
ATOM 5691 O O . LYS C 1 173 ? 9.619 40.987 44.894 1.00 44.82 172 LYS C O 1
ATOM 5697 N N . PHE C 1 174 ? 8.400 39.201 44.573 1.00 42.19 173 PHE C N 1
ATOM 5698 C CA . PHE C 1 174 ? 7.325 40.035 44.058 1.00 39.74 173 PHE C CA 1
ATOM 5699 C C . PHE C 1 174 ? 6.765 40.863 45.212 1.00 39.87 173 PHE C C 1
ATOM 5700 O O . PHE C 1 174 ? 6.463 42.058 45.058 1.00 41.77 173 PHE C O 1
ATOM 5708 N N . ALA C 1 175 ? 6.708 40.244 46.382 1.00 38.96 174 ALA C N 1
ATOM 5709 C CA . ALA C 1 175 ? 6.159 40.895 47.560 1.00 40.01 174 ALA C CA 1
ATOM 5710 C C . ALA C 1 175 ? 7.071 42.021 48.004 1.00 42.24 174 ALA C C 1
ATOM 5711 O O . ALA C 1 175 ? 6.624 43.114 48.304 1.00 40.26 174 ALA C O 1
ATOM 5713 N N . ALA C 1 176 ? 8.370 41.762 48.001 1.00 46.50 175 ALA C N 1
ATOM 5714 C CA . ALA C 1 176 ? 9.331 42.769 48.488 1.00 47.73 175 ALA C CA 1
ATOM 5715 C C . ALA C 1 176 ? 9.349 43.952 47.533 1.00 48.01 175 ALA C C 1
ATOM 5716 O O . ALA C 1 176 ? 9.736 45.068 47.906 1.00 49.26 175 ALA C O 1
ATOM 5718 N N . LEU C 1 177 ? 8.868 43.705 46.328 1.00 46.93 176 LEU C N 1
ATOM 5719 C CA . LEU C 1 177 ? 8.754 44.758 45.311 1.00 46.16 176 LEU C CA 1
ATOM 5720 C C . LEU C 1 177 ? 7.403 45.528 45.319 1.00 44.32 176 LEU C C 1
ATOM 5721 O O . LEU C 1 177 ? 7.135 46.366 44.452 1.00 40.29 176 LEU C O 1
ATOM 5726 N N . GLY C 1 178 ? 6.556 45.235 46.294 1.00 43.04 177 GLY C N 1
ATOM 5727 C CA . GLY C 1 178 ? 5.274 45.952 46.400 1.00 40.25 177 GLY C CA 1
ATOM 5728 C C . GLY C 1 178 ? 4.074 45.363 45.713 1.00 39.35 177 GLY C C 1
ATOM 5729 O O . GLY C 1 178 ? 3.012 45.954 45.731 1.00 35.92 177 GLY C O 1
ATOM 5730 N N . ALA C 1 179 ? 4.205 44.161 45.147 1.00 39.09 178 ALA C N 1
ATOM 5731 C CA . ALA C 1 179 ? 3.012 43.465 44.618 1.00 36.87 178 ALA C CA 1
ATOM 5732 C C . ALA C 1 179 ? 2.152 42.923 45.758 1.00 36.06 178 ALA C C 1
ATOM 5733 O O . ALA C 1 179 ? 2.613 42.720 46.845 1.00 36.47 178 ALA C O 1
ATOM 5735 N N . LYS C 1 180 ? 0.870 42.743 45.500 1.00 37.58 179 LYS C N 1
ATOM 5736 C CA . LYS C 1 180 ? -0.037 42.108 46.470 1.00 38.44 179 LYS C CA 1
ATOM 5737 C C . LYS C 1 180 ? -0.060 40.679 46.002 1.00 37.36 179 LYS C C 1
ATOM 5738 O O . LYS C 1 180 ? -0.695 40.324 45.026 1.00 36.87 179 LYS C O 1
ATOM 5744 N N . VAL C 1 181 ? 0.704 39.887 46.718 1.00 37.17 180 VAL C N 1
ATOM 5745 C CA . VAL C 1 181 ? 0.978 38.543 46.336 1.00 35.02 180 VAL C CA 1
ATOM 5746 C C . VAL C 1 181 ? 0.129 37.511 47.015 1.00 36.00 180 VAL C C 1
ATOM 5747 O O . VAL C 1 181 ? -0.050 37.497 48.222 1.00 35.28 180 VAL C O 1
ATOM 5751 N N . LYS C 1 182 ? -0.393 36.632 46.192 1.00 36.01 181 LYS C N 1
ATOM 5752 C CA . LYS C 1 182 ? -1.146 35.500 46.716 1.00 38.13 181 LYS C CA 1
ATOM 5753 C C . LYS C 1 182 ? -0.474 34.272 46.164 1.00 37.07 181 LYS C C 1
ATOM 5754 O O . LYS C 1 182 ? 0.020 34.292 45.053 1.00 34.42 181 LYS C O 1
ATOM 5760 N N . VAL C 1 183 ? -0.386 33.248 46.995 1.00 36.01 182 VAL C N 1
ATOM 5761 C CA . VAL C 1 183 ? 0.267 32.009 46.612 1.00 34.57 182 VAL C CA 1
ATOM 5762 C C . VAL C 1 183 ? -0.696 30.826 46.750 1.00 33.48 182 VAL C C 1
ATOM 5763 O O . VAL C 1 183 ? -1.366 30.623 47.774 1.00 33.91 182 VAL C O 1
ATOM 5767 N N . GLY C 1 184 ? -0.765 30.065 45.679 1.00 32.88 183 GLY C N 1
ATOM 5768 C CA . GLY C 1 184 ? -1.606 28.863 45.624 1.00 34.95 183 GLY C CA 1
ATOM 5769 C C . GLY C 1 184 ? -0.814 27.591 45.834 1.00 34.52 183 GLY C C 1
ATOM 5770 O O . GLY C 1 184 ? 0.257 27.412 45.275 1.00 32.49 183 GLY C O 1
ATOM 5771 N N . ALA C 1 185 ? -1.338 26.726 46.688 1.00 36.24 184 ALA C N 1
ATOM 5772 C CA . ALA C 1 185 ? -0.685 25.416 46.979 1.00 35.89 184 ALA C CA 1
ATOM 5773 C C . ALA C 1 185 ? -1.678 24.470 47.601 1.00 35.78 184 ALA C C 1
ATOM 5774 O O . ALA C 1 185 ? -2.712 24.871 48.074 1.00 36.47 184 ALA C O 1
ATOM 5776 N N . ARG C 1 186 ? -1.341 23.204 47.594 1.00 34.97 185 ARG C N 1
ATOM 5777 C CA . ARG C 1 186 ? -2.214 22.197 48.149 1.00 36.18 185 ARG C CA 1
ATOM 5778 C C . ARG C 1 186 ? -1.941 21.838 49.631 1.00 35.40 185 ARG C C 1
ATOM 5779 O O . ARG C 1 186 ? -2.864 21.584 50.400 1.00 35.13 185 ARG C O 1
ATOM 5787 N N . GLU C 1 187 ? -0.667 21.815 50.001 1.00 36.31 186 GLU C N 1
ATOM 5788 C CA . GLU C 1 187 ? -0.245 21.372 51.357 1.00 38.63 186 GLU C CA 1
ATOM 5789 C C . GLU C 1 187 ? -0.487 22.405 52.458 1.00 37.22 186 GLU C C 1
ATOM 5790 O O . GLU C 1 187 ? -0.152 23.573 52.315 1.00 36.48 186 GLU C O 1
ATOM 5796 N N . SER C 1 188 ? -1.062 21.930 53.559 1.00 36.17 187 SER C N 1
ATOM 5797 C CA . SER C 1 188 ? -1.426 22.806 54.677 1.00 37.30 187 SER C CA 1
ATOM 5798 C C . SER C 1 188 ? -0.214 23.503 55.297 1.00 37.45 187 SER C C 1
ATOM 5799 O O . SER C 1 188 ? -0.300 24.642 55.747 1.00 38.91 187 SER C O 1
ATOM 5802 N N . ASP C 1 189 ? 0.923 22.820 55.300 1.00 36.80 188 ASP C N 1
ATOM 5803 C CA . ASP C 1 189 ? 2.121 23.390 55.924 1.00 37.33 188 ASP C CA 1
ATOM 5804 C C . ASP C 1 189 ? 2.570 24.539 55.054 1.00 37.27 188 ASP C C 1
ATOM 5805 O O . ASP C 1 189 ? 2.940 25.609 55.548 1.00 37.12 188 ASP C O 1
ATOM 5810 N N . LEU C 1 190 ? 2.461 24.341 53.744 1.00 37.19 189 LEU C N 1
ATOM 5811 C CA . LEU C 1 190 ? 2.873 25.373 52.790 1.00 37.12 189 LEU C CA 1
ATOM 5812 C C . LEU C 1 190 ? 1.943 26.588 52.834 1.00 36.43 189 LEU C C 1
ATOM 5813 O O . LEU C 1 190 ? 2.387 27.735 52.662 1.00 34.34 189 LEU C O 1
ATOM 5818 N N . LEU C 1 191 ? 0.657 26.322 53.042 1.00 35.66 190 LEU C N 1
ATOM 5819 C CA . LEU C 1 191 ? -0.349 27.396 53.096 1.00 34.21 190 LEU C CA 1
ATOM 5820 C C . LEU C 1 191 ? -0.107 28.207 54.370 1.00 34.26 190 LEU C C 1
ATOM 5821 O O . LEU C 1 191 ? -0.266 29.436 54.408 1.00 36.18 190 LEU C O 1
ATOM 5826 N N . ALA C 1 192 ? 0.342 27.495 55.389 1.00 33.15 191 ALA C N 1
ATOM 5827 C CA . ALA C 1 192 ? 0.674 28.117 56.678 1.00 32.58 191 ALA C CA 1
ATOM 5828 C C . ALA C 1 192 ? 1.863 29.037 56.481 1.00 33.97 191 ALA C C 1
ATOM 5829 O O . ALA C 1 192 ? 1.882 30.161 56.972 1.00 34.17 191 ALA C O 1
ATOM 5831 N N . ARG C 1 193 ? 2.857 28.525 55.749 1.00 33.60 192 ARG C N 1
ATOM 5832 C CA . ARG C 1 193 ? 4.108 29.253 55.494 1.00 32.38 192 ARG C CA 1
ATOM 5833 C C . ARG C 1 193 ? 3.834 30.541 54.716 1.00 33.58 192 ARG C C 1
ATOM 5834 O O . ARG C 1 193 ? 4.380 31.618 55.010 1.00 32.94 192 ARG C O 1
ATOM 5842 N N . ILE C 1 194 ? 2.996 30.423 53.704 1.00 33.58 193 ILE C N 1
ATOM 5843 C CA . ILE C 1 194 ? 2.608 31.587 52.889 1.00 33.53 193 ILE C CA 1
ATOM 5844 C C . ILE C 1 194 ? 2.052 32.714 53.787 1.00 32.79 193 ILE C C 1
ATOM 5845 O O . ILE C 1 194 ? 2.340 33.887 53.617 1.00 34.85 193 ILE C O 1
ATOM 5850 N N . ALA C 1 195 ? 1.251 32.314 54.745 1.00 33.53 194 ALA C N 1
ATOM 5851 C CA . ALA C 1 195 ? 0.598 33.233 55.684 1.00 33.93 194 ALA C CA 1
ATOM 5852 C C . ALA C 1 195 ? 1.681 33.864 56.526 1.00 34.44 194 ALA C C 1
ATOM 5853 O O . ALA C 1 195 ? 1.737 35.095 56.704 1.00 32.69 194 ALA C O 1
ATOM 5855 N N . GLU C 1 196 ? 2.539 32.995 57.049 1.00 32.67 195 GLU C N 1
ATOM 5856 C CA . GLU C 1 196 ? 3.666 33.470 57.857 1.00 33.85 195 GLU C CA 1
ATOM 5857 C C . GLU C 1 196 ? 4.539 34.465 57.096 1.00 35.60 195 GLU C C 1
ATOM 5858 O O . GLU C 1 196 ? 5.107 35.370 57.657 1.00 36.71 195 GLU C O 1
ATOM 5872 N N . GLY C 1 198 ? 3.419 36.664 55.206 1.00 35.75 197 GLY C N 1
ATOM 5873 C CA . GLY C 1 198 ? 2.577 37.860 55.042 1.00 35.47 197 GLY C CA 1
ATOM 5874 C C . GLY C 1 198 ? 1.972 37.957 53.669 1.00 35.71 197 GLY C C 1
ATOM 5875 O O . GLY C 1 198 ? 1.718 39.037 53.112 1.00 35.95 197 GLY C O 1
ATOM 5884 N N . GLU C 1 200 ? -0.973 36.058 50.878 1.00 34.49 199 GLU C N 1
ATOM 5885 C CA . GLU C 1 200 ? -2.316 35.475 50.942 1.00 36.04 199 GLU C CA 1
ATOM 5886 C C . GLU C 1 200 ? -2.333 34.065 50.377 1.00 35.56 199 GLU C C 1
ATOM 5887 O O . GLU C 1 200 ? -2.131 33.880 49.181 1.00 34.97 199 GLU C O 1
ATOM 5893 N N . PRO C 1 201 ? -2.542 33.063 51.236 1.00 36.02 200 PRO C N 1
ATOM 5894 C CA . PRO C 1 201 ? -2.580 31.723 50.681 1.00 35.78 200 PRO C CA 1
ATOM 5895 C C . PRO C 1 201 ? -3.930 31.357 50.181 1.00 37.45 200 PRO C C 1
ATOM 5896 O O . PRO C 1 201 ? -4.930 31.926 50.602 1.00 39.41 200 PRO C O 1
ATOM 5900 N N . PHE C 1 202 ? -3.949 30.425 49.252 1.00 36.64 201 PHE C N 1
ATOM 5901 C CA . PHE C 1 202 ? -5.203 29.848 48.789 1.00 37.49 201 PHE C CA 1
ATOM 5902 C C . PHE C 1 202 ? -5.004 28.415 48.353 1.00 37.24 201 PHE C C 1
ATOM 5903 O O . PHE C 1 202 ? -3.967 28.083 47.845 1.00 36.88 201 PHE C O 1
ATOM 5911 N N . HIS C 1 203 ? -5.996 27.564 48.567 1.00 37.77 202 HIS C N 1
ATOM 5912 C CA . HIS C 1 203 ? -5.857 26.173 48.145 1.00 37.93 202 HIS C CA 1
ATOM 5913 C C . HIS C 1 203 ? -5.910 26.167 46.638 1.00 38.64 202 HIS C C 1
ATOM 5914 O O . HIS C 1 203 ? -6.786 26.765 45.996 1.00 39.93 202 HIS C O 1
ATOM 5921 N N . ILE C 1 204 ? -4.952 25.453 46.086 1.00 38.96 203 ILE C N 1
ATOM 5922 C CA . ILE C 1 204 ? -4.747 25.396 44.653 1.00 38.11 203 ILE C CA 1
ATOM 5923 C C . ILE C 1 204 ? -6.008 24.976 43.895 1.00 39.49 203 ILE C C 1
ATOM 5924 O O . ILE C 1 204 ? -6.187 25.288 42.714 1.00 40.73 203 ILE C O 1
ATOM 5929 N N . SER C 1 205 ? -6.899 24.289 44.593 1.00 40.70 204 SER C N 1
ATOM 5930 C CA . SER C 1 205 ? -8.128 23.773 43.963 1.00 39.44 204 SER C CA 1
ATOM 5931 C C . SER C 1 205 ? -9.127 24.883 43.688 1.00 38.31 204 SER C C 1
ATOM 5932 O O . SER C 1 205 ? -10.098 24.696 42.990 1.00 38.84 204 SER C O 1
ATOM 5935 N N . LYS C 1 206 ? -8.852 26.053 44.225 1.00 38.47 205 LYS C N 1
ATOM 5936 C CA . LYS C 1 206 ? -9.720 27.215 44.066 1.00 39.38 205 LYS C CA 1
ATOM 5937 C C . LYS C 1 206 ? -9.139 28.249 43.122 1.00 38.11 205 LYS C C 1
ATOM 5938 O O . LYS C 1 206 ? -9.519 29.411 43.161 1.00 37.28 205 LYS C O 1
ATOM 5942 N N . ALA C 1 207 ? -8.195 27.821 42.295 1.00 38.15 206 ALA C N 1
ATOM 5943 C CA . ALA C 1 207 ? -7.530 28.737 41.348 1.00 37.49 206 ALA C CA 1
ATOM 5944 C C . ALA C 1 207 ? -8.460 29.604 40.543 1.00 36.91 206 ALA C C 1
ATOM 5945 O O . ALA C 1 207 ? -8.223 30.804 40.379 1.00 36.74 206 ALA C O 1
ATOM 5947 N N . ALA C 1 208 ? -9.511 28.995 40.025 1.00 38.44 207 ALA C N 1
ATOM 5948 C CA . ALA C 1 208 ? -10.446 29.684 39.116 1.00 39.39 207 ALA C CA 1
ATOM 5949 C C . ALA C 1 208 ? -11.055 30.877 39.795 1.00 41.30 207 ALA C C 1
ATOM 5950 O O . ALA C 1 208 ? -11.198 31.953 39.228 1.00 42.93 207 ALA C O 1
ATOM 5952 N N . GLN C 1 209 ? -11.422 30.672 41.039 1.00 43.23 208 GLN C N 1
ATOM 5953 C CA . GLN C 1 209 ? -12.044 31.743 41.840 1.00 43.88 208 GLN C CA 1
ATOM 5954 C C . GLN C 1 209 ? -11.001 32.758 42.224 1.00 42.05 208 GLN C C 1
ATOM 5955 O O . GLN C 1 209 ? -11.191 33.965 42.103 1.00 43.17 208 GLN C O 1
ATOM 5961 N N . GLU C 1 210 ? -9.852 32.262 42.620 1.00 41.67 209 GLU C N 1
ATOM 5962 C CA . GLU C 1 210 ? -8.838 33.154 43.207 1.00 42.69 209 GLU C CA 1
ATOM 5963 C C . GLU C 1 210 ? -8.061 34.009 42.211 1.00 40.50 209 GLU C C 1
ATOM 5964 O O . GLU C 1 210 ? -7.560 35.097 42.572 1.00 41.09 209 GLU C O 1
ATOM 5970 N N . LEU C 1 211 ? -8.053 33.582 40.959 1.00 39.21 210 LEU C N 1
ATOM 5971 C CA . LEU C 1 211 ? -7.253 34.268 39.923 1.00 40.05 210 LEU C CA 1
ATOM 5972 C C . LEU C 1 211 ? -8.025 35.222 39.044 1.00 39.83 210 LEU C C 1
ATOM 5973 O O . LEU C 1 211 ? -7.495 35.736 38.054 1.00 38.37 210 LEU C O 1
ATOM 5978 N N . ARG C 1 212 ? -9.286 35.428 39.385 1.00 39.62 211 ARG C N 1
ATOM 5979 C CA . ARG C 1 212 ? -10.158 36.266 38.565 1.00 40.67 211 ARG C CA 1
ATOM 5980 C C . ARG C 1 212 ? -9.802 37.747 38.603 1.00 39.83 211 ARG C C 1
ATOM 5981 O O . ARG C 1 212 ? -10.237 38.512 37.744 1.00 38.62 211 ARG C O 1
ATOM 5985 N N . ASP C 1 213 ? -8.975 38.136 39.565 1.00 39.31 212 ASP C N 1
ATOM 5986 C CA . ASP C 1 213 ? -8.550 39.537 39.672 1.00 40.02 212 ASP C CA 1
ATOM 5987 C C . ASP C 1 213 ? -7.039 39.700 39.594 1.00 38.99 212 ASP C C 1
ATOM 5988 O O . ASP C 1 213 ? -6.485 40.765 39.865 1.00 37.28 212 ASP C O 1
ATOM 5993 N N . VAL C 1 214 ? -6.383 38.628 39.196 1.00 37.85 213 VAL C N 1
ATOM 5994 C CA . VAL C 1 214 ? -4.924 38.608 39.117 1.00 37.35 213 VAL C CA 1
ATOM 5995 C C . VAL C 1 214 ? -4.374 39.218 37.852 1.00 37.04 213 VAL C C 1
ATOM 5996 O O . VAL C 1 214 ? -4.817 38.926 36.721 1.00 39.58 213 VAL C O 1
ATOM 6000 N N . ASP C 1 215 ? -3.360 40.035 38.067 1.00 34.78 214 ASP C N 1
ATOM 6001 C CA . ASP C 1 215 ? -2.713 40.766 36.980 1.00 35.25 214 ASP C CA 1
ATOM 6002 C C . ASP C 1 215 ? -1.535 40.029 36.355 1.00 34.70 214 ASP C C 1
ATOM 6003 O O . ASP C 1 215 ? -1.264 40.169 35.179 1.00 31.61 214 ASP C O 1
ATOM 6008 N N . VAL C 1 216 ? -0.792 39.320 37.202 1.00 34.88 215 VAL C N 1
ATOM 6009 C CA . VAL C 1 216 ? 0.356 38.523 36.758 1.00 33.63 215 VAL C CA 1
ATOM 6010 C C . VAL C 1 216 ? 0.333 37.235 37.538 1.00 34.59 215 VAL C C 1
ATOM 6011 O O . VAL C 1 216 ? 0.220 37.242 38.759 1.00 35.22 215 VAL C O 1
ATOM 6015 N N . CYS C 1 217 ? 0.393 36.146 36.806 1.00 35.15 216 CYS C N 1
ATOM 6016 C CA . CYS C 1 217 ? 0.387 34.824 37.389 1.00 36.37 216 CYS C CA 1
ATOM 6017 C C . CYS C 1 217 ? 1.637 34.061 36.973 1.00 37.32 216 CYS C C 1
ATOM 6018 O O . CYS C 1 217 ? 1.908 33.898 35.784 1.00 37.35 216 CYS C O 1
ATOM 6021 N N . ILE C 1 218 ? 2.404 33.635 37.973 1.00 35.57 217 ILE C N 1
ATOM 6022 C CA . ILE C 1 218 ? 3.620 32.860 37.749 1.00 35.50 217 ILE C CA 1
ATOM 6023 C C . ILE C 1 218 ? 3.415 31.444 38.185 1.00 35.67 217 ILE C C 1
ATOM 6024 O O . ILE C 1 218 ? 3.155 31.185 39.353 1.00 37.07 217 ILE C O 1
ATOM 6029 N N . ASN C 1 219 ? 3.474 30.510 37.242 1.00 35.84 218 ASN C N 1
ATOM 6030 C CA . ASN C 1 219 ? 3.360 29.105 37.607 1.00 36.41 218 ASN C CA 1
ATOM 6031 C C . ASN C 1 219 ? 4.699 28.428 37.816 1.00 37.94 218 ASN C C 1
ATOM 6032 O O . ASN C 1 219 ? 5.611 28.573 37.005 1.00 37.57 218 ASN C O 1
ATOM 6037 N N . THR C 1 220 ? 4.807 27.704 38.931 1.00 38.64 219 THR C N 1
ATOM 6038 C CA . THR C 1 220 ? 5.966 26.839 39.199 1.00 38.08 219 THR C CA 1
ATOM 6039 C C . THR C 1 220 ? 5.528 25.367 39.311 1.00 39.10 219 THR C C 1
ATOM 6040 O O . THR C 1 220 ? 6.362 24.488 39.369 1.00 41.14 219 THR C O 1
ATOM 6044 N N . ILE C 1 221 ? 4.226 25.091 39.334 1.00 39.38 220 ILE C N 1
ATOM 6045 C CA . ILE C 1 221 ? 3.742 23.710 39.511 1.00 39.00 220 ILE C CA 1
ATOM 6046 C C . ILE C 1 221 ? 3.852 22.895 38.211 1.00 41.00 220 ILE C C 1
ATOM 6047 O O . ILE C 1 221 ? 3.337 23.308 37.167 1.00 41.70 220 ILE C O 1
ATOM 6052 N N . PRO C 1 222 ? 4.498 21.717 38.264 1.00 42.93 221 PRO C N 1
ATOM 6053 C CA . PRO C 1 222 ? 4.664 20.918 37.037 1.00 43.37 221 PRO C CA 1
ATOM 6054 C C . PRO C 1 222 ? 3.518 20.007 36.796 1.00 44.18 221 PRO C C 1
ATOM 6055 O O . PRO C 1 222 ? 3.616 18.794 36.908 1.00 44.67 221 PRO C O 1
ATOM 6059 N N . ALA C 1 223 ? 2.411 20.650 36.512 1.00 43.78 222 ALA C N 1
ATOM 6060 C CA . ALA C 1 223 ? 1.150 19.985 36.228 1.00 43.15 222 ALA C CA 1
ATOM 6061 C C . ALA C 1 223 ? 0.159 21.021 35.747 1.00 42.69 222 ALA C C 1
ATOM 6062 O O . ALA C 1 223 ? 0.312 22.228 35.987 1.00 42.57 222 ALA C O 1
ATOM 6064 N N . LEU C 1 224 ? -0.852 20.530 35.058 1.00 41.70 223 LEU C N 1
ATOM 6065 C CA . LEU C 1 224 ? -1.865 21.398 34.468 1.00 41.35 223 LEU C CA 1
ATOM 6066 C C . LEU C 1 224 ? -2.739 22.049 35.527 1.00 42.16 223 LEU C C 1
ATOM 6067 O O . LEU C 1 224 ? -3.723 21.450 35.996 1.00 41.89 223 LEU C O 1
ATOM 6072 N N . VAL C 1 225 ? -2.371 23.286 35.884 1.00 40.58 224 VAL C N 1
ATOM 6073 C CA . VAL C 1 225 ? -3.121 24.047 36.900 1.00 40.73 224 VAL C CA 1
ATOM 6074 C C . VAL C 1 225 ? -3.802 25.275 36.328 1.00 40.53 224 VAL C C 1
ATOM 6075 O O . VAL C 1 225 ? -4.885 25.659 36.769 1.00 41.77 224 VAL C O 1
ATOM 6079 N N . VAL C 1 226 ? -3.179 25.878 35.333 1.00 39.05 225 VAL C N 1
ATOM 6080 C CA . VAL C 1 226 ? -3.747 27.051 34.699 1.00 37.97 225 VAL C CA 1
ATOM 6081 C C . VAL C 1 226 ? -4.513 26.511 33.503 1.00 38.40 225 VAL C C 1
ATOM 6082 O O . VAL C 1 226 ? -4.099 26.596 32.346 1.00 38.78 225 VAL C O 1
ATOM 6086 N N . THR C 1 227 ? -5.655 25.931 33.842 1.00 38.03 226 THR C N 1
ATOM 6087 C CA . THR C 1 227 ? -6.529 25.313 32.866 1.00 38.67 226 THR C CA 1
ATOM 6088 C C . THR C 1 227 ? -7.392 26.348 32.159 1.00 37.71 226 THR C C 1
ATOM 6089 O O . THR C 1 227 ? -7.391 27.530 32.492 1.00 35.90 226 THR C O 1
ATOM 6093 N N . ALA C 1 228 ? -8.147 25.860 31.188 1.00 35.77 227 ALA C N 1
ATOM 6094 C CA . ALA C 1 228 ? -9.063 26.701 30.422 1.00 36.46 227 ALA C CA 1
ATOM 6095 C C . ALA C 1 228 ? -10.051 27.430 31.341 1.00 37.75 227 ALA C C 1
ATOM 6096 O O . ALA C 1 228 ? -10.301 28.618 31.174 1.00 36.80 227 ALA C O 1
ATOM 6098 N N . ASN C 1 229 ? -10.625 26.698 32.297 1.00 40.00 228 ASN C N 1
ATOM 6099 C CA . ASN C 1 229 ? -11.634 27.285 33.212 1.00 40.25 228 ASN C CA 1
ATOM 6100 C C . ASN C 1 229 ? -11.016 28.339 34.080 1.00 39.29 228 ASN C C 1
ATOM 6101 O O . ASN C 1 229 ? -11.641 29.347 34.416 1.00 39.74 228 ASN C O 1
ATOM 6106 N N . VAL C 1 230 ? -9.762 28.128 34.414 1.00 39.06 229 VAL C N 1
ATOM 6107 C CA . VAL C 1 230 ? -9.063 29.107 35.239 1.00 39.09 229 VAL C CA 1
ATOM 6108 C C . VAL C 1 230 ? -8.857 30.344 34.383 1.00 39.18 229 VAL C C 1
ATOM 6109 O O . VAL C 1 230 ? -9.238 31.466 34.736 1.00 39.45 229 VAL C O 1
ATOM 6113 N N . LEU C 1 231 ? -8.222 30.104 33.257 1.00 38.02 230 LEU C N 1
ATOM 6114 C CA . LEU C 1 231 ? -7.954 31.153 32.278 1.00 39.01 230 LEU C CA 1
ATOM 6115 C C . LEU C 1 231 ? -9.225 31.929 31.934 1.00 40.04 230 LEU C C 1
ATOM 6116 O O . LEU C 1 231 ? -9.195 33.146 31.839 1.00 42.37 230 LEU C O 1
ATOM 6121 N N . ALA C 1 232 ? -10.341 31.228 31.796 1.00 38.60 231 ALA C N 1
ATOM 6122 C CA . ALA C 1 232 ? -11.593 31.872 31.394 1.00 38.16 231 ALA C CA 1
ATOM 6123 C C . ALA C 1 232 ? -12.073 32.956 32.379 1.00 38.10 231 ALA C C 1
ATOM 6124 O O . ALA C 1 232 ? -12.757 33.910 31.997 1.00 36.02 231 ALA C O 1
ATOM 6126 N N . GLU C 1 233 ? -11.679 32.814 33.631 1.00 39.07 232 GLU C N 1
ATOM 6127 C CA . GLU C 1 233 ? -12.094 33.757 34.696 1.00 41.25 232 GLU C CA 1
ATOM 6128 C C . GLU C 1 233 ? -11.107 34.877 34.942 1.00 40.23 232 GLU C C 1
ATOM 6129 O O . GLU C 1 233 ? -11.374 35.831 35.669 1.00 41.39 232 GLU C O 1
ATOM 6143 N N . PRO C 1 235 ? -8.557 38.150 34.235 1.00 38.04 234 PRO C N 1
ATOM 6144 C CA . PRO C 1 235 ? -8.672 39.377 33.474 1.00 38.72 234 PRO C CA 1
ATOM 6145 C C . PRO C 1 235 ? -7.984 39.199 32.139 1.00 39.74 234 PRO C C 1
ATOM 6146 O O . PRO C 1 235 ? -6.988 38.483 32.025 1.00 39.06 234 PRO C O 1
ATOM 6150 N N . SER C 1 236 ? -8.527 39.884 31.152 1.00 40.09 235 SER C N 1
ATOM 6151 C CA . SER C 1 236 ? -8.027 39.862 29.779 1.00 40.62 235 SER C CA 1
ATOM 6152 C C . SER C 1 236 ? -6.583 40.311 29.603 1.00 39.78 235 SER C C 1
ATOM 6153 O O . SER C 1 236 ? -5.911 39.942 28.667 1.00 39.73 235 SER C O 1
ATOM 6156 N N . HIS C 1 237 ? -6.106 41.109 30.535 1.00 39.78 236 HIS C N 1
ATOM 6157 C CA . HIS C 1 237 ? -4.749 41.670 30.446 1.00 38.49 236 HIS C CA 1
ATOM 6158 C C . HIS C 1 237 ? -3.731 40.858 31.237 1.00 38.67 236 HIS C C 1
ATOM 6159 O O . HIS C 1 237 ? -2.560 41.201 31.278 1.00 37.55 236 HIS C O 1
ATOM 6166 N N . THR C 1 238 ? -4.176 39.761 31.847 1.00 38.85 237 THR C N 1
ATOM 6167 C CA . THR C 1 238 ? -3.288 38.988 32.706 1.00 38.18 237 THR C CA 1
ATOM 6168 C C . THR C 1 238 ? -2.083 38.456 31.936 1.00 38.25 237 THR C C 1
ATOM 6169 O O . THR C 1 238 ? -2.178 38.074 30.781 1.00 38.71 237 THR C O 1
ATOM 6173 N N . PHE C 1 239 ? -0.948 38.446 32.618 1.00 38.19 238 PHE C N 1
ATOM 6174 C CA . PHE C 1 239 ? 0.289 37.896 32.053 1.00 37.60 238 PHE C CA 1
ATOM 6175 C C . PHE C 1 239 ? 0.655 36.632 32.835 1.00 38.52 238 PHE C C 1
ATOM 6176 O O . PHE C 1 239 ? 0.847 36.658 34.049 1.00 38.83 238 PHE C O 1
ATOM 6184 N N . VAL C 1 240 ? 0.704 35.515 32.130 1.00 37.86 239 VAL C N 1
ATOM 6185 C CA . VAL C 1 240 ? 1.054 34.245 32.768 1.00 37.32 239 VAL C CA 1
ATOM 6186 C C . VAL C 1 240 ? 2.486 33.874 32.409 1.00 37.32 239 VAL C C 1
ATOM 6187 O O . VAL C 1 240 ? 2.803 33.701 31.251 1.00 36.58 239 VAL C O 1
ATOM 6191 N N . ILE C 1 241 ? 3.333 33.770 33.421 1.00 36.12 240 ILE C N 1
ATOM 6192 C CA . ILE C 1 241 ? 4.721 33.375 33.228 1.00 37.04 240 ILE C CA 1
ATOM 6193 C C . ILE C 1 241 ? 4.861 31.961 33.782 1.00 37.13 240 ILE C C 1
ATOM 6194 O O . ILE C 1 241 ? 4.704 31.751 34.981 1.00 36.82 240 ILE C O 1
ATOM 6199 N N . ASP C 1 242 ? 5.079 30.995 32.892 1.00 37.04 241 ASP C N 1
ATOM 6200 C CA . ASP C 1 242 ? 5.190 29.572 33.274 1.00 37.57 241 ASP C CA 1
ATOM 6201 C C . ASP C 1 242 ? 6.643 29.115 33.356 1.00 38.97 241 ASP C C 1
ATOM 6202 O O . ASP C 1 242 ? 7.367 28.994 32.355 1.00 38.40 241 ASP C O 1
ATOM 6207 N N . LEU C 1 243 ? 7.047 28.900 34.605 1.00 39.79 242 LEU C N 1
ATOM 6208 C CA . LEU C 1 243 ? 8.388 28.537 34.948 1.00 41.10 242 LEU C CA 1
ATOM 6209 C C . LEU C 1 243 ? 8.534 27.031 35.052 1.00 41.65 242 LEU C C 1
ATOM 6210 O O . LEU C 1 243 ? 9.645 26.540 35.125 1.00 42.01 242 LEU C O 1
ATOM 6215 N N . ALA C 1 244 ? 7.421 26.306 35.061 1.00 41.35 243 ALA C N 1
ATOM 6216 C CA . ALA C 1 244 ? 7.491 24.843 35.159 1.00 42.33 243 ALA C CA 1
ATOM 6217 C C . ALA C 1 244 ? 8.168 24.247 33.911 1.00 43.66 243 ALA C C 1
ATOM 6218 O O . ALA C 1 244 ? 8.055 24.762 32.782 1.00 42.59 243 ALA C O 1
ATOM 6220 N N . SER C 1 245 ? 8.891 23.155 34.114 1.00 43.92 244 SER C N 1
ATOM 6221 C CA A SER C 1 245 ? 9.547 22.457 32.995 0.50 44.13 244 SER C CA 1
ATOM 6222 C CA B SER C 1 245 ? 9.559 22.508 32.974 0.50 43.57 244 SER C CA 1
ATOM 6223 C C . SER C 1 245 ? 8.530 22.058 31.953 1.00 43.49 244 SER C C 1
ATOM 6224 O O . SER C 1 245 ? 7.414 21.698 32.271 1.00 43.38 244 SER C O 1
ATOM 6229 N N . LYS C 1 246 ? 8.940 22.159 30.710 1.00 45.27 245 LYS C N 1
ATOM 6230 C CA . LYS C 1 246 ? 8.131 21.768 29.532 1.00 44.90 245 LYS C CA 1
ATOM 6231 C C . LYS C 1 246 ? 7.389 20.489 29.833 1.00 44.74 245 LYS C C 1
ATOM 6232 O O . LYS C 1 246 ? 7.981 19.536 30.311 1.00 45.51 245 LYS C O 1
ATOM 6234 N N . PRO C 1 247 ? 6.102 20.425 29.487 1.00 44.98 246 PRO C N 1
ATOM 6235 C CA . PRO C 1 247 ? 5.290 21.418 28.787 1.00 45.48 246 PRO C CA 1
ATOM 6236 C C . PRO C 1 247 ? 4.697 22.502 29.676 1.00 45.61 246 PRO C C 1
ATOM 6237 O O . PRO C 1 247 ? 3.809 23.241 29.244 1.00 46.19 246 PRO C O 1
ATOM 6241 N N . GLY C 1 248 ? 5.189 22.567 30.907 1.00 43.13 247 GLY C N 1
ATOM 6242 C CA . GLY C 1 248 ? 4.722 23.549 31.875 1.00 43.02 247 GLY C CA 1
ATOM 6243 C C . GLY C 1 248 ? 3.450 23.114 32.551 1.00 42.63 247 GLY C C 1
ATOM 6244 O O . GLY C 1 248 ? 3.181 21.931 32.678 1.00 43.67 247 GLY C O 1
ATOM 6245 N N . GLY C 1 249 ? 2.649 24.089 32.950 1.00 41.40 248 GLY C N 1
ATOM 6246 C CA . GLY C 1 249 ? 1.408 23.822 33.679 1.00 41.69 248 GLY C CA 1
ATOM 6247 C C . GLY C 1 249 ? 0.245 24.680 33.250 1.00 41.75 248 GLY C C 1
ATOM 6248 O O . GLY C 1 249 ? -0.668 24.954 34.021 1.00 41.99 248 GLY C O 1
ATOM 6249 N N . THR C 1 250 ? 0.277 25.083 31.994 1.00 40.80 249 THR C N 1
ATOM 6250 C CA . THR C 1 250 ? -0.741 25.973 31.440 1.00 40.03 249 THR C CA 1
ATOM 6251 C C . THR C 1 250 ? -1.359 25.476 30.153 1.00 39.19 249 THR C C 1
ATOM 6252 O O . THR C 1 250 ? -0.704 24.868 29.324 1.00 40.31 249 THR C O 1
ATOM 6256 N N . ASP C 1 251 ? -2.645 25.751 30.007 1.00 38.84 250 ASP C N 1
ATOM 6257 C CA . ASP C 1 251 ? -3.345 25.452 28.741 1.00 37.89 250 ASP C CA 1
ATOM 6258 C C . ASP C 1 251 ? -3.066 26.600 27.771 1.00 39.01 250 ASP C C 1
ATOM 6259 O O . ASP C 1 251 ? -3.878 27.531 27.607 1.00 38.38 250 ASP C O 1
ATOM 6264 N N . PHE C 1 252 ? -1.881 26.519 27.174 1.00 38.80 251 PHE C N 1
ATOM 6265 C CA . PHE C 1 252 ? -1.376 27.537 26.241 1.00 39.07 251 PHE C CA 1
ATOM 6266 C C . PHE C 1 252 ? -2.255 27.693 25.022 1.00 39.64 251 PHE C C 1
ATOM 6267 O O . PHE C 1 252 ? -2.331 28.776 24.449 1.00 40.58 251 PHE C O 1
ATOM 6275 N N . ARG C 1 253 ? -2.937 26.623 24.637 1.00 39.14 252 ARG C N 1
ATOM 6276 C CA . ARG C 1 253 ? -3.768 26.697 23.453 1.00 38.95 252 ARG C CA 1
ATOM 6277 C C . ARG C 1 253 ? -4.983 27.548 23.807 1.00 39.54 252 ARG C C 1
ATOM 6278 O O . ARG C 1 253 ? -5.383 28.433 23.053 1.00 40.31 252 ARG C O 1
ATOM 6280 N N . TYR C 1 254 ? -5.542 27.320 24.987 1.00 39.65 253 TYR C N 1
ATOM 6281 C CA . TYR C 1 254 ? -6.735 28.082 25.395 1.00 39.44 253 TYR C CA 1
ATOM 6282 C C . TYR C 1 254 ? -6.396 29.540 25.691 1.00 39.45 253 TYR C C 1
ATOM 6283 O O . TYR C 1 254 ? -7.155 30.450 25.368 1.00 39.65 253 TYR C O 1
ATOM 6292 N N . ALA C 1 255 ? -5.243 29.755 26.299 1.00 39.42 254 ALA C N 1
ATOM 6293 C CA . ALA C 1 255 ? -4.820 31.118 26.675 1.00 40.01 254 ALA C CA 1
ATOM 6294 C C . ALA C 1 255 ? -4.785 31.964 25.427 1.00 41.36 254 ALA C C 1
ATOM 6295 O O . ALA C 1 255 ? -5.351 33.047 25.329 1.00 41.80 254 ALA C O 1
ATOM 6297 N N . GLU C 1 256 ? -4.113 31.390 24.456 1.00 42.16 255 GLU C N 1
ATOM 6298 C CA . GLU C 1 256 ? -3.934 32.001 23.152 1.00 43.70 255 GLU C CA 1
ATOM 6299 C C . GLU C 1 256 ? -5.293 32.313 22.515 1.00 43.69 255 GLU C C 1
ATOM 6300 O O . GLU C 1 256 ? -5.542 33.413 22.025 1.00 42.87 255 GLU C O 1
ATOM 6306 N N . LYS C 1 257 ? -6.189 31.347 22.615 1.00 43.49 256 LYS C N 1
ATOM 6307 C CA . LYS C 1 257 ? -7.524 31.471 22.060 1.00 44.22 256 LYS C CA 1
ATOM 6308 C C . LYS C 1 257 ? -8.302 32.618 22.701 1.00 45.07 256 LYS C C 1
ATOM 6309 O O . LYS C 1 257 ? -9.011 33.347 22.015 1.00 44.91 256 LYS C O 1
ATOM 6311 N N . ARG C 1 258 ? -8.169 32.796 24.007 1.00 45.89 257 ARG C N 1
ATOM 6312 C CA . ARG C 1 258 ? -8.932 33.862 24.661 1.00 47.21 257 ARG C CA 1
ATOM 6313 C C . ARG C 1 258 ? -8.112 35.132 24.837 1.00 46.10 257 ARG C C 1
ATOM 6314 O O . ARG C 1 258 ? -8.502 36.058 25.549 1.00 46.54 257 ARG C O 1
ATOM 6322 N N . GLY C 1 259 ? -6.977 35.158 24.166 1.00 45.30 258 GLY C N 1
ATOM 6323 C CA . GLY C 1 259 ? -6.108 36.326 24.162 1.00 44.58 258 GLY C CA 1
ATOM 6324 C C . GLY C 1 259 ? -5.362 36.646 25.442 1.00 43.45 258 GLY C C 1
ATOM 6325 O O . GLY C 1 259 ? -5.003 37.797 25.700 1.00 42.87 258 GLY C O 1
ATOM 6326 N N . ILE C 1 260 ? -5.161 35.640 26.276 1.00 43.17 259 ILE C N 1
ATOM 6327 C CA . ILE C 1 260 ? -4.331 35.825 27.462 1.00 42.11 259 ILE C CA 1
ATOM 6328 C C . ILE C 1 260 ? -2.892 35.550 27.032 1.00 41.42 259 ILE C C 1
ATOM 6329 O O . ILE C 1 260 ? -2.621 34.533 26.413 1.00 41.18 259 ILE C O 1
ATOM 6334 N N . LYS C 1 261 ? -1.999 36.489 27.308 1.00 41.46 260 LYS C N 1
ATOM 6335 C CA . LYS C 1 261 ? -0.557 36.322 27.019 1.00 41.51 260 LYS C CA 1
ATOM 6336 C C . LYS C 1 261 ? 0.086 35.404 28.057 1.00 39.44 260 LYS C C 1
ATOM 6337 O O . LYS C 1 261 ? 0.180 35.723 29.244 1.00 40.47 260 LYS C O 1
ATOM 6343 N N . ALA C 1 262 ? 0.520 34.256 27.581 1.00 37.62 261 ALA C N 1
ATOM 6344 C CA . ALA C 1 262 ? 1.135 33.229 28.413 1.00 37.74 261 ALA C CA 1
ATOM 6345 C C . ALA C 1 262 ? 2.415 32.726 27.765 1.00 38.92 261 ALA C C 1
ATOM 6346 O O . ALA C 1 262 ? 2.426 32.383 26.601 1.00 38.79 261 ALA C O 1
ATOM 6348 N N . LEU C 1 263 ? 3.484 32.686 28.546 1.00 39.91 262 LEU C N 1
ATOM 6349 C CA . LEU C 1 263 ? 4.792 32.244 28.063 1.00 39.77 262 LEU C CA 1
ATOM 6350 C C . LEU C 1 263 ? 5.429 31.154 28.934 1.00 39.95 262 LEU C C 1
ATOM 6351 O O . LEU C 1 263 ? 5.373 31.204 30.170 1.00 40.11 262 LEU C O 1
ATOM 6356 N N . LEU C 1 264 ? 6.020 30.173 28.257 1.00 38.22 263 LEU C N 1
ATOM 6357 C CA . LEU C 1 264 ? 6.781 29.100 28.896 1.00 38.48 263 LEU C CA 1
ATOM 6358 C C . LEU C 1 264 ? 8.223 29.607 28.853 1.00 39.66 263 LEU C C 1
ATOM 6359 O O . LEU C 1 264 ? 8.830 29.675 27.798 1.00 39.76 263 LEU C O 1
ATOM 6364 N N . VAL C 1 265 ? 8.774 29.947 30.011 1.00 41.35 264 VAL C N 1
ATOM 6365 C CA . VAL C 1 265 ? 10.067 30.645 30.082 1.00 41.55 264 VAL C CA 1
ATOM 6366 C C . VAL C 1 265 ? 11.211 29.914 30.804 1.00 43.28 264 VAL C C 1
ATOM 6367 O O . VAL C 1 265 ? 11.474 30.152 31.985 1.00 42.13 264 VAL C O 1
ATOM 6371 N N . PRO C 1 266 ? 11.900 29.019 30.091 1.00 43.53 265 PRO C N 1
ATOM 6372 C CA . PRO C 1 266 ? 13.058 28.373 30.708 1.00 43.93 265 PRO C CA 1
ATOM 6373 C C . PRO C 1 266 ? 14.349 29.117 30.483 1.00 41.44 265 PRO C C 1
ATOM 6374 O O . PRO C 1 266 ? 14.407 30.043 29.697 1.00 41.42 265 PRO C O 1
ATOM 6378 N N . GLY C 1 267 ? 15.368 28.692 31.215 1.00 39.37 266 GLY C N 1
ATOM 6379 C CA . GLY C 1 267 ? 16.730 29.170 31.033 1.00 37.42 266 GLY C CA 1
ATOM 6380 C C . GLY C 1 267 ? 17.024 30.572 31.514 1.00 36.64 266 GLY C C 1
ATOM 6381 O O . GLY C 1 267 ? 18.064 31.124 31.186 1.00 34.79 266 GLY C O 1
ATOM 6382 N N . LEU C 1 268 ? 16.125 31.120 32.325 1.00 37.32 267 LEU C N 1
ATOM 6383 C CA . LEU C 1 268 ? 16.300 32.509 32.831 1.00 38.69 267 LEU C CA 1
ATOM 6384 C C . LEU C 1 268 ? 17.665 32.774 33.483 1.00 38.05 267 LEU C C 1
ATOM 6385 O O . LEU C 1 268 ? 18.240 33.833 33.280 1.00 39.72 267 LEU C O 1
ATOM 6390 N N . PRO C 1 269 ? 18.181 31.830 34.299 1.00 37.52 268 PRO C N 1
ATOM 6391 C CA . PRO C 1 269 ? 19.507 32.081 34.907 1.00 36.90 268 PRO C CA 1
ATOM 6392 C C . PRO C 1 269 ? 20.626 32.238 33.878 1.00 34.44 268 PRO C C 1
ATOM 6393 O O . PRO C 1 269 ? 21.558 33.024 34.062 1.00 35.15 268 PRO C O 1
ATOM 6397 N N . GLY C 1 270 ? 20.488 31.545 32.757 1.00 34.85 269 GLY C N 1
ATOM 6398 C CA . GLY C 1 270 ? 21.499 31.610 31.698 1.00 34.48 269 GLY C CA 1
ATOM 6399 C C . GLY C 1 270 ? 21.372 32.926 30.957 1.00 34.24 269 GLY C C 1
ATOM 6400 O O . GLY C 1 270 ? 22.296 33.434 30.349 1.00 34.86 269 GLY C O 1
ATOM 6401 N N . ILE C 1 271 ? 20.188 33.490 31.029 1.00 35.53 270 ILE C N 1
ATOM 6402 C CA . ILE C 1 271 ? 19.908 34.765 30.331 1.00 36.83 270 ILE C CA 1
ATOM 6403 C C . ILE C 1 271 ? 20.253 35.976 31.206 1.00 36.90 270 ILE C C 1
ATOM 6404 O O . ILE C 1 271 ? 20.829 36.954 30.734 1.00 36.05 270 ILE C O 1
ATOM 6409 N N . VAL C 1 272 ? 19.927 35.891 32.492 1.00 36.40 271 VAL C N 1
ATOM 6410 C CA . VAL C 1 272 ? 20.115 37.050 33.354 1.00 35.96 271 VAL C CA 1
ATOM 6411 C C . VAL C 1 272 ? 21.288 37.019 34.305 1.00 36.51 271 VAL C C 1
ATOM 6412 O O . VAL C 1 272 ? 21.720 38.052 34.742 1.00 36.86 271 VAL C O 1
ATOM 6416 N N . ALA C 1 273 ? 21.807 35.858 34.651 1.00 35.38 272 ALA C N 1
ATOM 6417 C CA . ALA C 1 273 ? 22.948 35.845 35.578 1.00 35.24 272 ALA C CA 1
ATOM 6418 C C . ALA C 1 273 ? 23.868 34.667 35.271 1.00 35.49 272 ALA C C 1
ATOM 6419 O O . ALA C 1 273 ? 24.188 33.876 36.161 1.00 35.95 272 ALA C O 1
ATOM 6421 N N . PRO C 1 274 ? 24.292 34.542 34.006 1.00 35.20 273 PRO C N 1
ATOM 6422 C CA . PRO C 1 274 ? 25.054 33.358 33.603 1.00 35.87 273 PRO C CA 1
ATOM 6423 C C . PRO C 1 274 ? 26.382 33.146 34.347 1.00 35.09 273 PRO C C 1
ATOM 6424 O O . PRO C 1 274 ? 26.809 32.012 34.533 1.00 34.96 273 PRO C O 1
ATOM 6428 N N . LYS C 1 275 ? 27.008 34.241 34.769 1.00 36.07 274 LYS C N 1
ATOM 6429 C CA . LYS C 1 275 ? 28.282 34.152 35.477 1.00 35.81 274 LYS C CA 1
ATOM 6430 C C . LYS C 1 275 ? 28.019 33.542 36.853 1.00 36.80 274 LYS C C 1
ATOM 6431 O O . LYS C 1 275 ? 28.656 32.557 37.244 1.00 34.09 274 LYS C O 1
ATOM 6437 N N . THR C 1 276 ? 27.038 34.131 37.560 1.00 37.56 275 THR C N 1
ATOM 6438 C CA . THR C 1 276 ? 26.678 33.663 38.904 1.00 37.02 275 THR C CA 1
ATOM 6439 C C . THR C 1 276 ? 26.243 32.191 38.810 1.00 37.27 275 THR C C 1
ATOM 6440 O O . THR C 1 276 ? 26.744 31.350 39.516 1.00 37.85 275 THR C O 1
ATOM 6444 N N . ALA C 1 277 ? 25.328 31.906 37.896 1.00 36.46 276 ALA C N 1
ATOM 6445 C CA . ALA C 1 277 ? 24.756 30.563 37.786 1.00 35.63 276 ALA C CA 1
ATOM 6446 C C . ALA C 1 277 ? 25.794 29.545 37.338 1.00 35.33 276 ALA C C 1
ATOM 6447 O O . ALA C 1 277 ? 25.844 28.418 37.818 1.00 35.30 276 ALA C O 1
ATOM 6449 N N . GLY C 1 278 ? 26.636 29.951 36.405 1.00 34.65 277 GLY C N 1
ATOM 6450 C CA . GLY C 1 278 ? 27.642 29.049 35.895 1.00 34.43 277 GLY C CA 1
ATOM 6451 C C . GLY C 1 278 ? 28.707 28.673 36.913 1.00 34.38 277 GLY C C 1
ATOM 6452 O O . GLY C 1 278 ? 29.214 27.557 36.920 1.00 32.61 277 GLY C O 1
ATOM 6453 N N . ARG C 1 279 ? 29.076 29.638 37.741 1.00 35.41 278 ARG C N 1
ATOM 6454 C CA . ARG C 1 279 ? 30.142 29.437 38.742 1.00 36.75 278 ARG C CA 1
ATOM 6455 C C . ARG C 1 279 ? 29.643 28.493 39.801 1.00 36.21 278 ARG C C 1
ATOM 6456 O O . ARG C 1 279 ? 30.390 27.674 40.327 1.00 37.56 278 ARG C O 1
ATOM 6464 N N . ILE C 1 280 ? 28.357 28.568 40.064 1.00 36.67 279 ILE C N 1
ATOM 6465 C CA . ILE C 1 280 ? 27.775 27.657 41.033 1.00 38.68 279 ILE C CA 1
ATOM 6466 C C . ILE C 1 280 ? 27.894 26.231 40.516 1.00 37.80 279 ILE C C 1
ATOM 6467 O O . ILE C 1 280 ? 28.311 25.344 41.235 1.00 35.52 279 ILE C O 1
ATOM 6472 N N . LEU C 1 281 ? 27.601 26.049 39.233 1.00 36.18 280 LEU C N 1
ATOM 6473 C CA . LEU C 1 281 ? 27.656 24.711 38.625 1.00 36.08 280 LEU C CA 1
ATOM 6474 C C . LEU C 1 281 ? 29.070 24.210 38.531 1.00 36.05 280 LEU C C 1
ATOM 6475 O O . LEU C 1 281 ? 29.355 23.020 38.785 1.00 35.42 280 LEU C O 1
ATOM 6480 N N . ALA C 1 282 ? 29.953 25.138 38.177 1.00 36.20 281 ALA C N 1
ATOM 6481 C CA . ALA C 1 282 ? 31.375 24.821 37.986 1.00 36.81 281 ALA C CA 1
ATOM 6482 C C . ALA C 1 282 ? 31.944 24.293 39.275 1.00 36.29 281 ALA C C 1
ATOM 6483 O O . ALA C 1 282 ? 32.630 23.285 39.306 1.00 36.89 281 ALA C O 1
ATOM 6485 N N . ASP C 1 283 ? 31.629 24.999 40.339 1.00 38.00 282 ASP C N 1
ATOM 6486 C CA . ASP C 1 283 ? 32.112 24.634 41.675 1.00 39.37 282 ASP C CA 1
ATOM 6487 C C . ASP C 1 283 ? 31.688 23.222 42.070 1.00 38.38 282 ASP C C 1
ATOM 6488 O O . ASP C 1 283 ? 32.477 22.457 42.618 1.00 39.01 282 ASP C O 1
ATOM 6493 N N . VAL C 1 284 ? 30.432 22.896 41.815 1.00 36.83 283 VAL C N 1
ATOM 6494 C CA . VAL C 1 284 ? 29.913 21.587 42.226 1.00 38.27 283 VAL C CA 1
ATOM 6495 C C . VAL C 1 284 ? 30.496 20.502 41.328 1.00 38.40 283 VAL C C 1
ATOM 6496 O O . VAL C 1 284 ? 30.854 19.385 41.787 1.00 38.78 283 VAL C O 1
ATOM 6500 N N . LEU C 1 285 ? 30.690 20.874 40.066 1.00 37.24 284 LEU C N 1
ATOM 6501 C CA . LEU C 1 285 ? 31.156 19.918 39.057 1.00 37.24 284 LEU C CA 1
ATOM 6502 C C . LEU C 1 285 ? 32.607 19.516 39.341 1.00 38.09 284 LEU C C 1
ATOM 6503 O O . LEU C 1 285 ? 33.000 18.337 39.197 1.00 36.39 284 LEU C O 1
ATOM 6508 N N . VAL C 1 286 ? 33.395 20.507 39.740 1.00 38.57 285 VAL C N 1
ATOM 6509 C CA . VAL C 1 286 ? 34.806 20.264 40.049 1.00 39.64 285 VAL C CA 1
ATOM 6510 C C . VAL C 1 286 ? 34.880 19.238 41.173 1.00 39.71 285 VAL C C 1
ATOM 6511 O O . VAL C 1 286 ? 35.650 18.281 41.126 1.00 41.10 285 VAL C O 1
ATOM 6515 N N . LYS C 1 287 ? 34.007 19.418 42.153 1.00 41.12 286 LYS C N 1
ATOM 6516 C CA . LYS C 1 287 ? 33.966 18.536 43.335 1.00 42.11 286 LYS C CA 1
ATOM 6517 C C . LYS C 1 287 ? 33.515 17.123 42.988 1.00 42.29 286 LYS C C 1
ATOM 6518 O O . LYS C 1 287 ? 34.125 16.144 43.408 1.00 43.13 286 LYS C O 1
ATOM 6520 N N . LEU C 1 288 ? 32.469 17.044 42.178 1.00 42.60 287 LEU C N 1
ATOM 6521 C CA . LEU C 1 288 ? 31.847 15.764 41.790 1.00 42.28 287 LEU C CA 1
ATOM 6522 C C . LEU C 1 288 ? 32.733 14.944 40.889 1.00 43.80 287 LEU C C 1
ATOM 6523 O O . LEU C 1 288 ? 32.813 13.721 41.011 1.00 46.63 287 LEU C O 1
ATOM 6528 N N . LEU C 1 289 ? 33.453 15.638 40.026 1.00 44.47 288 LEU C N 1
ATOM 6529 C CA . LEU C 1 289 ? 34.334 14.990 39.042 1.00 44.99 288 LEU C CA 1
ATOM 6530 C C . LEU C 1 289 ? 35.599 14.494 39.702 1.00 45.87 288 LEU C C 1
ATOM 6531 O O . LEU C 1 289 ? 36.251 13.551 39.235 1.00 45.07 288 LEU C O 1
ATOM 6536 N N . ALA C 1 290 ? 35.891 15.113 40.834 1.00 47.89 289 ALA C N 1
ATOM 6537 C CA . ALA C 1 290 ? 37.121 14.849 41.589 1.00 50.34 289 ALA C CA 1
ATOM 6538 C C . ALA C 1 290 ? 36.944 13.721 42.606 1.00 53.00 289 ALA C C 1
ATOM 6539 O O . ALA C 1 290 ? 37.840 13.426 43.395 1.00 54.41 289 ALA C O 1
ATOM 6541 N N . GLU C 1 291 ? 35.776 13.096 42.572 1.00 55.42 290 GLU C N 1
ATOM 6542 C CA . GLU C 1 291 ? 35.462 11.968 43.452 1.00 56.16 290 GLU C CA 1
ATOM 6543 C C . GLU C 1 291 ? 35.895 10.701 42.758 1.00 56.78 290 GLU C C 1
ATOM 6544 O O . GLU C 1 291 ? 36.912 10.699 42.067 1.00 57.98 290 GLU C O 1
ATOM 6550 N N . GLY D 1 1 ? -22.736 22.473 66.830 1.00 51.40 0 GLY D N 1
ATOM 6551 C CA . GLY D 1 1 ? -23.667 21.284 66.995 1.00 53.25 0 GLY D CA 1
ATOM 6552 C C . GLY D 1 1 ? -22.924 19.965 66.857 1.00 53.82 0 GLY D C 1
ATOM 6553 O O . GLY D 1 1 ? -23.355 18.921 67.348 1.00 54.53 0 GLY D O 1
ATOM 6562 N N . LEU D 1 3 ? -19.917 17.697 67.818 1.00 49.95 2 LEU D N 1
ATOM 6563 C CA . LEU D 1 3 ? -19.304 17.464 69.145 1.00 47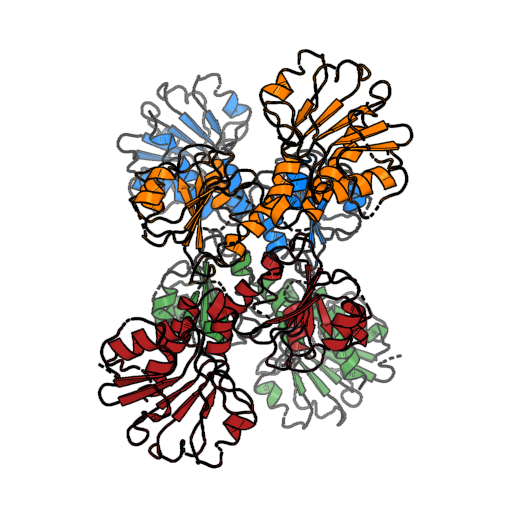.10 2 LEU D CA 1
ATOM 6564 C C . LEU D 1 3 ? -20.381 17.204 70.166 1.00 44.92 2 LEU D C 1
ATOM 6565 O O . LEU D 1 3 ? -20.087 16.800 71.287 1.00 44.05 2 LEU D O 1
ATOM 6570 N N . THR D 1 4 ? -21.627 17.448 69.778 1.00 43.35 3 THR D N 1
ATOM 6571 C CA . THR D 1 4 ? -22.759 17.093 70.647 1.00 41.93 3 THR D CA 1
ATOM 6572 C C . THR D 1 4 ? -22.600 15.597 70.897 1.00 41.25 3 THR D C 1
ATOM 6573 O O . THR D 1 4 ? -22.297 14.834 69.981 1.00 39.93 3 THR D O 1
ATOM 6577 N N . GLY D 1 5 ? -22.752 15.198 72.152 1.00 41.26 4 GLY D N 1
ATOM 6578 C CA . GLY D 1 5 ? -22.619 13.793 72.536 1.00 41.56 4 GLY D CA 1
ATOM 6579 C C . GLY D 1 5 ? -21.197 13.398 72.910 1.00 41.97 4 GLY D C 1
ATOM 6580 O O . GLY D 1 5 ? -20.912 12.232 73.219 1.00 41.52 4 GLY D O 1
ATOM 6581 N N . LYS D 1 6 ? -20.300 14.375 72.878 1.00 42.06 5 LYS D N 1
ATOM 6582 C CA . LYS D 1 6 ? -18.899 14.126 73.256 1.00 42.03 5 LYS D CA 1
ATOM 6583 C C . LYS D 1 6 ? -18.490 14.841 74.545 1.00 41.36 5 LYS D C 1
ATOM 6584 O O . LYS D 1 6 ? -18.865 15.977 74.821 1.00 42.63 5 LYS D O 1
ATOM 6590 N N . HIS D 1 7 ? -17.707 14.127 75.327 1.00 39.76 6 HIS D N 1
ATOM 6591 C CA . HIS D 1 7 ? -17.250 14.597 76.628 1.00 38.77 6 HIS D CA 1
ATOM 6592 C C . HIS D 1 7 ? -15.729 14.693 76.650 1.00 36.91 6 HIS D C 1
ATOM 6593 O O . HIS D 1 7 ? -15.035 13.703 76.513 1.00 35.34 6 HIS D O 1
ATOM 6600 N N . VAL D 1 8 ? -15.234 15.922 76.746 1.00 36.06 7 VAL D N 1
ATOM 6601 C CA . VAL D 1 8 ? -13.800 16.169 76.854 1.00 36.06 7 VAL D CA 1
ATOM 6602 C C . VAL D 1 8 ? -13.437 16.736 78.221 1.00 36.64 7 VAL D C 1
ATOM 6603 O O . VAL D 1 8 ? -14.219 17.451 78.851 1.00 37.17 7 VAL D O 1
ATOM 6607 N N . VAL D 1 9 ? -12.251 16.353 78.679 1.00 35.98 8 VAL D N 1
ATOM 6608 C CA . VAL D 1 9 ? -11.678 16.858 79.931 1.00 35.95 8 VAL D CA 1
ATOM 6609 C C . VAL D 1 9 ? -10.469 17.701 79.579 1.00 36.24 8 VAL D C 1
ATOM 6610 O O . VAL D 1 9 ? -9.540 17.249 78.894 1.00 36.53 8 VAL D O 1
ATOM 6614 N N . ILE D 1 10 ? -10.562 18.963 79.987 1.00 34.34 9 ILE D N 1
ATOM 6615 C CA . ILE D 1 10 ? -9.533 19.949 79.761 1.00 34.69 9 ILE D CA 1
ATOM 6616 C C . ILE D 1 10 ? -8.853 20.166 81.106 1.00 33.94 9 ILE D C 1
ATOM 6617 O O . ILE D 1 10 ? -9.483 20.552 82.099 1.00 31.56 9 ILE D O 1
ATOM 6622 N N . ILE D 1 11 ? -7.559 19.884 81.096 1.00 34.14 10 ILE D N 1
ATOM 6623 C CA . ILE D 1 11 ? -6.711 19.930 82.292 1.00 34.12 10 ILE D CA 1
ATOM 6624 C C . ILE D 1 11 ? -5.610 20.935 82.100 1.00 33.19 10 ILE D C 1
ATOM 6625 O O . ILE D 1 11 ? -4.769 20.809 81.212 1.00 29.16 10 ILE D O 1
ATOM 6630 N N . GLY D 1 12 ? -5.668 21.948 82.949 1.00 34.56 11 GLY D N 1
ATOM 6631 C CA . GLY D 1 12 ? -4.699 23.050 82.973 1.00 34.46 11 GLY D CA 1
ATOM 6632 C C . GLY D 1 12 ? -4.527 23.774 81.661 1.00 34.72 11 GLY D C 1
ATOM 6633 O O . GLY D 1 12 ? -5.326 23.640 80.725 1.00 36.26 11 GLY D O 1
ATOM 6634 N N . GLY D 1 13 ? -3.448 24.539 81.629 1.00 34.82 12 GLY D N 1
ATOM 6635 C CA . GLY D 1 13 ? -3.036 25.316 80.473 1.00 34.34 12 GLY D CA 1
ATOM 6636 C C . GLY D 1 13 ? -2.802 26.766 80.824 1.00 35.29 12 GLY D C 1
ATOM 6637 O O . GLY D 1 13 ? -2.637 27.145 81.990 1.00 33.68 12 GLY D O 1
ATOM 6638 N N . ASP D 1 14 ? -2.781 27.582 79.777 1.00 34.58 13 ASP D N 1
ATOM 6639 C CA . ASP D 1 14 ? -2.632 28.993 79.974 1.00 35.10 13 ASP D CA 1
ATOM 6640 C C . ASP D 1 14 ? -3.773 29.741 79.296 1.00 35.11 13 ASP D C 1
ATOM 6641 O O . ASP D 1 14 ? -4.829 29.167 79.020 1.00 32.11 13 ASP D O 1
ATOM 6646 N N . ALA D 1 15 ? -3.546 31.024 79.025 1.00 36.56 14 ALA D N 1
ATOM 6647 C CA . ALA D 1 15 ? -4.631 31.877 78.524 1.00 35.78 14 ALA D CA 1
ATOM 6648 C C . ALA D 1 15 ? -5.172 31.371 77.213 1.00 36.61 14 ALA D C 1
ATOM 6649 O O . ALA D 1 15 ? -6.338 31.567 76.901 1.00 38.53 14 ALA D O 1
ATOM 6651 N N . ARG D 1 16 ? -4.356 30.652 76.458 1.00 35.68 15 ARG D N 1
ATOM 6652 C CA . ARG D 1 16 ? -4.816 30.197 75.141 1.00 36.60 15 ARG D CA 1
ATOM 6653 C C . ARG D 1 16 ? -5.894 29.113 75.289 1.00 36.07 15 ARG D C 1
ATOM 6654 O O . ARG D 1 16 ? -6.725 28.927 74.403 1.00 36.82 15 ARG D O 1
ATOM 6662 N N . GLN D 1 17 ? -5.896 28.432 76.433 1.00 34.69 16 GLN D N 1
ATOM 6663 C CA . GLN D 1 17 ? -6.906 27.392 76.687 1.00 34.13 16 GLN D CA 1
ATOM 6664 C C . GLN D 1 17 ? -8.329 27.966 76.777 1.00 35.30 16 GLN D C 1
ATOM 6665 O O . GLN D 1 17 ? -9.320 27.258 76.571 1.00 35.52 16 GLN D O 1
ATOM 6671 N N . LEU D 1 18 ? -8.406 29.260 77.067 1.00 36.16 17 LEU D N 1
ATOM 6672 C CA . LEU D 1 18 ? -9.680 29.954 77.189 1.00 36.19 17 LEU D CA 1
ATOM 6673 C C . LEU D 1 18 ? -10.401 29.924 75.862 1.00 35.78 17 LEU D C 1
ATOM 6674 O O . LEU D 1 18 ? -11.639 29.819 75.816 1.00 36.65 17 LEU D O 1
ATOM 6679 N N . GLU D 1 19 ? -9.623 29.972 74.783 1.00 34.22 18 GLU D N 1
ATOM 6680 C CA . GLU D 1 19 ? -10.200 29.968 73.421 1.00 34.96 18 GLU D CA 1
ATOM 6681 C C . GLU D 1 19 ? -10.709 28.603 73.070 1.00 36.22 18 GLU D C 1
ATOM 6682 O O . GLU D 1 19 ? -11.738 28.431 72.403 1.00 35.85 18 GLU D O 1
ATOM 6688 N N . ILE D 1 20 ? -9.981 27.623 73.571 1.00 37.04 19 ILE D N 1
ATOM 6689 C CA . ILE D 1 20 ? -10.316 26.222 73.321 1.00 37.27 19 ILE D CA 1
ATOM 6690 C C . ILE D 1 20 ? -11.618 25.890 74.021 1.00 37.98 19 ILE D C 1
ATOM 6691 O O . ILE D 1 20 ? -12.531 25.287 73.431 1.00 39.87 19 ILE D O 1
ATOM 6696 N N . ILE D 1 21 ? -11.723 26.344 75.266 1.00 37.46 20 ILE D N 1
ATOM 6697 C CA . ILE D 1 21 ? -12.906 26.052 76.112 1.00 36.79 20 ILE D CA 1
ATOM 6698 C C . ILE D 1 21 ? -14.146 26.615 75.484 1.00 35.49 20 ILE D C 1
ATOM 6699 O O . ILE D 1 21 ? -15.199 25.990 75.370 1.00 36.87 20 ILE D O 1
ATOM 6704 N N . ARG D 1 22 ? -13.966 27.846 75.080 1.00 36.25 21 ARG D N 1
ATOM 6705 C CA . ARG D 1 22 ? -15.016 28.666 74.475 1.00 36.65 21 ARG D CA 1
ATOM 6706 C C . ARG D 1 22 ? -15.573 28.037 73.209 1.00 37.42 21 ARG D C 1
ATOM 6707 O O . ARG D 1 22 ? -16.794 27.888 73.049 1.00 35.50 21 ARG D O 1
ATOM 6711 N N . LYS D 1 23 ? -14.669 27.642 72.319 1.00 37.82 22 LYS D N 1
ATOM 6712 C CA . LYS D 1 23 ? -15.092 27.118 71.021 1.00 38.60 22 LYS D CA 1
ATOM 6713 C C . LYS D 1 23 ? -15.734 25.763 71.158 1.00 38.53 22 LYS D C 1
ATOM 6714 O O . LYS D 1 23 ? -16.795 25.502 70.562 1.00 38.41 22 LYS D O 1
ATOM 6720 N N . LEU D 1 24 ? -15.128 24.906 71.973 1.00 37.19 23 LEU D N 1
ATOM 6721 C CA . LEU D 1 24 ? -15.685 23.553 72.169 1.00 37.70 23 LEU D CA 1
ATOM 6722 C C . LEU D 1 24 ? -17.073 23.650 72.789 1.00 37.51 23 LEU D C 1
ATOM 6723 O O . LEU D 1 24 ? -17.976 22.881 72.463 1.00 37.33 23 LEU D O 1
ATOM 6728 N N . SER D 1 25 ? -17.226 24.641 73.663 1.00 38.67 24 SER D N 1
ATOM 6729 C CA . SER D 1 25 ? -18.494 24.891 74.371 1.00 39.09 24 SER D CA 1
ATOM 6730 C C . SER D 1 25 ? -19.605 25.228 73.390 1.00 39.10 24 SER D C 1
ATOM 6731 O O . SER D 1 25 ? -20.707 24.678 73.441 1.00 37.06 24 SER D O 1
ATOM 6734 N N . THR D 1 26 ? -19.273 26.120 72.467 1.00 39.37 25 THR D N 1
ATOM 6735 C CA . THR D 1 26 ? -20.252 26.601 71.490 1.00 39.63 25 THR D CA 1
ATOM 6736 C C . THR D 1 26 ? -20.627 25.453 70.573 1.00 39.65 25 THR D C 1
ATOM 6737 O O . THR D 1 26 ? -21.781 25.305 70.202 1.00 40.98 25 THR D O 1
ATOM 6741 N N . PHE D 1 27 ? -19.646 24.602 70.302 1.00 39.23 26 PHE D N 1
ATOM 6742 C CA . PHE D 1 27 ? -19.844 23.395 69.478 1.00 39.47 26 PHE D CA 1
ATOM 6743 C C . PHE D 1 27 ? -20.554 22.285 70.241 1.00 38.00 26 PHE D C 1
ATOM 6744 O O . PHE D 1 27 ? -20.663 21.151 69.793 1.00 36.30 26 PHE D O 1
ATOM 6752 N N . ASP D 1 28 ? -21.032 22.658 71.412 1.00 37.47 27 ASP D N 1
ATOM 6753 C CA . ASP D 1 28 ? -21.870 21.793 72.221 1.00 36.35 27 ASP D CA 1
ATOM 6754 C C . ASP D 1 28 ? -21.209 20.549 72.812 1.00 36.04 27 ASP D C 1
ATOM 6755 O O . ASP D 1 28 ? -21.871 19.540 73.071 1.00 35.40 27 ASP D O 1
ATOM 6760 N N . ALA D 1 29 ? -19.909 20.616 73.031 1.00 35.84 28 ALA D N 1
ATOM 6761 C CA . ALA D 1 29 ? -19.216 19.526 73.741 1.00 35.57 28 ALA D CA 1
ATOM 6762 C C . ALA D 1 29 ? -19.492 19.667 75.231 1.00 36.18 28 ALA D C 1
ATOM 6763 O O . ALA D 1 29 ? -19.742 20.767 75.731 1.00 36.64 28 ALA D O 1
ATOM 6765 N N . LYS D 1 30 ? -19.479 18.532 75.920 1.00 35.82 29 LYS D N 1
ATOM 6766 C CA . LYS D 1 30 ? -19.601 18.491 77.378 1.00 35.39 29 LYS D CA 1
ATOM 6767 C C . LYS D 1 30 ? -18.180 18.560 77.872 1.00 36.11 29 LYS D C 1
ATOM 6768 O O . LYS D 1 30 ? -17.385 17.709 77.544 1.00 35.05 29 LYS D O 1
ATOM 6774 N N . ILE D 1 31 ? -17.895 19.571 78.680 1.00 37.26 30 ILE D N 1
ATOM 6775 C CA . ILE D 1 31 ? -16.552 19.851 79.181 1.00 37.85 30 ILE D CA 1
ATOM 6776 C C . ILE D 1 31 ? -16.420 19.803 80.677 1.00 37.72 30 ILE D C 1
ATOM 6777 O O . ILE D 1 31 ? -17.126 20.494 81.394 1.00 38.10 30 ILE D O 1
ATOM 6782 N N . SER D 1 32 ? -15.500 18.950 81.114 1.00 37.57 31 SER D N 1
ATOM 6783 C CA . SER D 1 32 ? -15.091 18.832 82.520 1.00 36.76 31 SER D CA 1
ATOM 6784 C C . SER D 1 32 ? -13.802 19.642 82.603 1.00 37.01 31 SER D C 1
ATOM 6785 O O . SER D 1 32 ? -12.813 19.310 81.944 1.00 37.39 31 SER D O 1
ATOM 6788 N N . LEU D 1 33 ? -13.829 20.709 83.399 1.00 36.80 32 LEU D N 1
ATOM 6789 C CA . LEU D 1 33 ? -12.699 21.671 83.477 1.00 36.94 32 LEU D CA 1
ATOM 6790 C C . LEU D 1 33 ? -11.958 21.597 84.788 1.00 35.68 32 LEU D C 1
ATOM 6791 O O . LEU D 1 33 ? -12.496 21.901 85.852 1.00 34.39 32 LEU D O 1
ATOM 6796 N N . VAL D 1 34 ? -10.702 21.187 84.678 1.00 34.60 33 VAL D N 1
ATOM 6797 C CA . VAL D 1 34 ? -9.826 20.989 85.832 1.00 34.79 33 VAL D CA 1
ATOM 6798 C C . VAL D 1 34 ? -8.637 21.951 85.798 1.00 35.28 33 VAL D C 1
ATOM 6799 O O . VAL D 1 34 ? -7.931 22.083 84.777 1.00 33.18 33 VAL D O 1
ATOM 6803 N N . GLY D 1 35 ? -8.433 22.639 86.912 1.00 33.91 34 GLY D N 1
ATOM 6804 C CA . GLY D 1 35 ? -7.312 23.573 87.046 1.00 34.87 34 GLY D CA 1
ATOM 6805 C C . GLY D 1 35 ? -7.641 25.009 86.688 1.00 35.72 34 GLY D C 1
ATOM 6806 O O . GLY D 1 35 ? -6.756 25.833 86.409 1.00 33.79 34 GLY D O 1
ATOM 6807 N N . PHE D 1 36 ? -8.929 25.312 86.736 1.00 36.36 35 PHE D N 1
ATOM 6808 C CA . PHE D 1 36 ? -9.393 26.638 86.424 1.00 37.92 35 PHE D CA 1
ATOM 6809 C C . PHE D 1 36 ? -10.223 27.255 87.535 1.00 39.71 35 PHE D C 1
ATOM 6810 O O . PHE D 1 36 ? -11.047 28.142 87.311 1.00 40.54 35 PHE D O 1
ATOM 6818 N N . ASP D 1 37 ? -9.988 26.810 88.748 1.00 41.72 36 ASP D N 1
ATOM 6819 C CA . ASP D 1 37 ? -10.788 27.317 89.881 1.00 43.25 36 ASP D CA 1
ATOM 6820 C C . ASP D 1 37 ? -10.793 28.837 90.039 1.00 44.48 36 ASP D C 1
ATOM 6821 O O . ASP D 1 37 ? -11.776 29.410 90.514 1.00 44.08 36 ASP D O 1
ATOM 6826 N N . GLN D 1 38 ? -9.726 29.474 89.573 1.00 46.99 37 GLN D N 1
ATOM 6827 C CA . GLN D 1 38 ? -9.550 30.930 89.679 1.00 48.90 37 GLN D CA 1
ATOM 6828 C C . GLN D 1 38 ? -10.317 31.661 88.582 1.00 51.89 37 GLN D C 1
ATOM 6829 O O . GLN D 1 38 ? -10.399 32.888 88.571 1.00 52.92 37 GLN D O 1
ATOM 6835 N N . LEU D 1 39 ? -10.841 30.890 87.641 1.00 54.26 38 LEU D N 1
ATOM 6836 C CA . LEU D 1 39 ? -11.643 31.426 86.517 1.00 56.22 38 LEU D CA 1
ATOM 6837 C C . LEU D 1 39 ? -13.096 31.500 86.982 1.00 58.62 38 LEU D C 1
ATOM 6838 O O . LEU D 1 39 ? -13.526 30.695 87.816 1.00 58.29 38 LEU D O 1
ATOM 6843 N N . ASP D 1 40 ? -13.848 32.465 86.459 1.00 60.76 39 ASP D N 1
ATOM 6844 C CA . ASP D 1 40 ? -15.282 32.605 86.813 1.00 62.26 39 ASP D CA 1
ATOM 6845 C C . ASP D 1 40 ? -16.196 32.866 85.607 1.00 62.07 39 ASP D C 1
ATOM 6846 O O . ASP D 1 40 ? -15.746 32.944 84.464 1.00 61.58 39 ASP D O 1
ATOM 6851 N N . GLY D 1 42 ? -17.058 30.611 83.461 1.00 55.48 41 GLY D N 1
ATOM 6852 C CA . GLY D 1 42 ? -18.455 30.213 83.213 1.00 54.76 41 GLY D CA 1
ATOM 6853 C C . GLY D 1 42 ? -18.774 30.075 81.731 1.00 53.96 41 GLY D C 1
ATOM 6854 O O . GLY D 1 42 ? -18.658 31.029 80.951 1.00 54.63 41 GLY D O 1
ATOM 6855 N N . PHE D 1 43 ? -19.163 28.859 81.355 1.00 52.04 42 PHE D N 1
ATOM 6856 C CA . PHE D 1 43 ? -19.487 28.504 79.956 1.00 49.34 42 PHE D CA 1
ATOM 6857 C C . PHE D 1 43 ? -20.489 27.373 79.889 1.00 47.65 42 PHE D C 1
ATOM 6858 O O . PHE D 1 43 ? -20.510 26.471 80.735 1.00 46.23 42 PHE D O 1
ATOM 6866 N N . ILE D 1 44 ? -21.294 27.407 78.838 1.00 45.89 43 ILE D N 1
ATOM 6867 C CA . ILE D 1 44 ? -22.283 26.350 78.631 1.00 44.30 43 ILE D CA 1
ATOM 6868 C C . ILE D 1 44 ? -21.536 25.015 78.490 1.00 43.28 43 ILE D C 1
ATOM 6869 O O . ILE D 1 44 ? -20.524 24.902 77.774 1.00 44.06 43 ILE D O 1
ATOM 6874 N N . GLY D 1 45 ? -22.010 24.036 79.245 1.00 41.81 44 GLY D N 1
ATOM 6875 C CA . GLY D 1 45 ? -21.447 22.690 79.234 1.00 40.97 44 GLY D CA 1
ATOM 6876 C C . GLY D 1 45 ? -20.173 22.547 80.040 1.00 40.40 44 GLY D C 1
ATOM 6877 O O . GLY D 1 45 ? -19.688 21.420 80.242 1.00 38.79 44 GLY D O 1
ATOM 6878 N N . VAL D 1 46 ? -19.611 23.679 80.487 1.00 40.04 45 VAL D N 1
ATOM 6879 C CA . VAL D 1 46 ? -18.390 23.628 81.328 1.00 39.29 45 VAL D CA 1
ATOM 6880 C C . VAL D 1 46 ? -18.695 23.399 82.801 1.00 39.60 45 VAL D C 1
ATOM 6881 O O . VAL D 1 46 ? -19.432 24.165 83.449 1.00 38.36 45 VAL D O 1
ATOM 6885 N N . THR D 1 47 ? -18.117 22.324 83.314 1.00 39.27 46 THR D N 1
ATOM 6886 C CA . THR D 1 47 ? -18.221 21.983 84.739 1.00 39.17 46 THR D CA 1
ATOM 6887 C C . THR D 1 47 ? -16.838 21.909 85.344 1.00 39.33 46 THR D C 1
ATOM 6888 O O . THR D 1 47 ? -16.006 21.068 84.970 1.00 38.60 46 THR D O 1
ATOM 6892 N N . LYS D 1 48 ? -16.606 22.837 86.262 1.00 38.97 47 LYS D N 1
ATOM 6893 C CA . LYS D 1 48 ? -15.346 22.902 87.004 1.00 38.85 47 LYS D CA 1
ATOM 6894 C C . LYS D 1 48 ? -15.331 21.834 88.050 1.00 37.84 47 LYS D C 1
ATOM 6895 O O . LYS D 1 48 ? -16.327 21.564 88.714 1.00 38.89 47 LYS D O 1
ATOM 6909 N N . ARG D 1 50 ? -12.302 19.091 90.416 1.00 38.96 49 ARG D N 1
ATOM 6910 C CA . ARG D 1 50 ? -10.976 18.579 90.772 1.00 39.50 49 ARG D CA 1
ATOM 6911 C C . ARG D 1 50 ? -10.687 17.312 89.956 1.00 38.71 49 ARG D C 1
ATOM 6912 O O . ARG D 1 50 ? -11.598 16.613 89.498 1.00 36.88 49 ARG D O 1
ATOM 6920 N N . ILE D 1 51 ? -9.407 17.017 89.788 1.00 38.60 50 ILE D N 1
ATOM 6921 C CA . ILE D 1 51 ? -9.015 15.890 88.934 1.00 39.71 50 ILE D CA 1
ATOM 6922 C C . ILE D 1 51 ? -9.552 14.573 89.449 1.00 39.36 50 ILE D C 1
ATOM 6923 O O . ILE D 1 51 ? -9.903 13.674 88.676 1.00 39.58 50 ILE D O 1
ATOM 6928 N N . ASP D 1 52 ? -9.615 14.485 90.766 1.00 39.94 51 ASP D N 1
ATOM 6929 C CA . ASP D 1 52 ? -10.090 13.266 91.466 1.00 40.36 51 ASP D CA 1
ATOM 6930 C C . ASP D 1 52 ? -11.612 13.046 91.369 1.00 40.48 51 ASP D C 1
ATOM 6931 O O . ASP D 1 52 ? -12.145 12.032 91.821 1.00 40.54 51 ASP D O 1
ATOM 6936 N N . GLU D 1 53 ? -12.290 14.003 90.759 1.00 40.52 52 GLU D N 1
ATOM 6937 C CA . GLU D 1 53 ? -13.749 13.974 90.615 1.00 40.72 52 GLU D CA 1
ATOM 6938 C C . GLU D 1 53 ? -14.185 13.604 89.191 1.00 40.47 52 GLU D C 1
ATOM 6939 O O . GLU D 1 53 ? -15.353 13.317 88.938 1.00 39.63 52 GLU D O 1
ATOM 6945 N N . VAL D 1 54 ? -13.233 13.620 88.266 1.00 39.45 53 VAL D N 1
ATOM 6946 C CA . VAL D 1 54 ? -13.525 13.348 86.855 1.00 38.78 53 VAL D CA 1
ATOM 6947 C C . VAL D 1 54 ? -14.090 11.973 86.624 1.00 38.64 53 VAL D C 1
ATOM 6948 O O . VAL D 1 54 ? -13.642 10.983 87.194 1.00 38.47 53 VAL D O 1
ATOM 6952 N N . ASP D 1 55 ? -15.118 11.961 85.787 1.00 39.28 54 ASP D N 1
ATOM 6953 C CA . ASP D 1 55 ? -15.852 10.734 85.404 1.00 39.73 54 ASP D CA 1
ATOM 6954 C C . ASP D 1 55 ? -15.189 10.142 84.181 1.00 39.72 54 ASP D C 1
ATOM 6955 O O . ASP D 1 55 ? -15.731 10.163 83.050 1.00 40.24 54 ASP D O 1
ATOM 6960 N N . TRP D 1 56 ? -14.019 9.574 84.444 1.00 38.55 55 TRP D N 1
ATOM 6961 C CA . TRP D 1 56 ? -13.145 9.049 83.385 1.00 38.57 55 TRP D CA 1
ATOM 6962 C C . TRP D 1 56 ? -13.860 8.148 82.383 1.00 38.44 55 TRP D C 1
ATOM 6963 O O . TRP D 1 56 ? -13.625 8.176 81.186 1.00 36.79 55 TRP D O 1
ATOM 6974 N N . ASN D 1 57 ? -14.801 7.407 82.907 1.00 40.14 56 ASN D N 1
ATOM 6975 C CA . ASN D 1 57 ? -15.485 6.377 82.124 1.00 41.24 56 ASN D CA 1
ATOM 6976 C C . ASN D 1 57 ? -16.238 6.857 80.875 1.00 40.44 56 ASN D C 1
ATOM 6977 O O . ASN D 1 57 ? -16.520 6.079 79.960 1.00 40.55 56 ASN D O 1
ATOM 6982 N N . THR D 1 58 ? -16.513 8.147 80.821 1.00 39.55 57 THR D N 1
ATOM 6983 C CA . THR D 1 58 ? -17.313 8.696 79.730 1.00 38.15 57 THR D CA 1
ATOM 6984 C C . THR D 1 58 ? -16.546 9.699 78.897 1.00 38.66 57 THR D C 1
ATOM 6985 O O . THR D 1 58 ? -17.089 10.304 77.980 1.00 38.87 57 THR D O 1
ATOM 6989 N N . VAL D 1 59 ? -15.266 9.817 79.210 1.00 38.78 58 VAL D N 1
ATOM 6990 C CA . VAL D 1 59 ? -14.357 10.783 78.579 1.00 38.69 58 VAL D CA 1
ATOM 6991 C C . VAL D 1 59 ? -13.856 10.346 77.216 1.00 39.55 58 VAL D C 1
ATOM 6992 O O . VAL D 1 59 ? -13.141 9.366 77.086 1.00 41.83 58 VAL D O 1
ATOM 6996 N N . ASP D 1 60 ? -14.218 11.117 76.202 1.00 38.92 59 ASP D N 1
ATOM 6997 C CA . ASP D 1 60 ? -13.814 10.820 74.824 1.00 38.27 59 ASP D CA 1
ATOM 6998 C C . ASP D 1 60 ? -12.436 11.388 74.547 1.00 37.79 59 ASP D C 1
ATOM 6999 O O . ASP D 1 60 ? -11.697 10.863 73.721 1.00 38.51 59 ASP D O 1
ATOM 7004 N N . ALA D 1 61 ? -12.097 12.473 75.232 1.00 35.91 60 ALA D N 1
ATOM 7005 C CA . ALA D 1 61 ? -10.775 13.083 75.053 1.00 35.58 60 ALA D CA 1
ATOM 7006 C C . ALA D 1 61 ? -10.304 13.843 76.278 1.00 34.60 60 ALA D C 1
ATOM 7007 O O . ALA D 1 61 ? -11.088 14.364 77.065 1.00 34.83 60 ALA D O 1
ATOM 7009 N N . ILE D 1 62 ? -8.991 13.822 76.422 1.00 34.47 61 ILE D N 1
ATOM 7010 C CA . ILE D 1 62 ? -8.255 14.531 77.462 1.00 33.56 61 ILE D CA 1
ATOM 7011 C C . ILE D 1 62 ? -7.411 15.565 76.762 1.00 33.55 61 ILE D C 1
ATOM 7012 O O . ILE D 1 62 ? -6.613 15.228 75.921 1.00 33.66 61 ILE D O 1
ATOM 7017 N N . LEU D 1 63 ? -7.637 16.833 77.085 1.00 34.47 62 LEU D N 1
ATOM 7018 C CA . LEU D 1 63 ? -6.873 17.939 76.502 1.00 34.85 62 LEU D CA 1
ATOM 7019 C C . LEU D 1 63 ? -5.878 18.513 77.530 1.00 35.04 62 LEU D C 1
ATOM 7020 O O . LEU D 1 63 ? -6.262 19.131 78.553 1.00 34.67 62 LEU D O 1
ATOM 7025 N N . LEU D 1 64 ? -4.599 18.268 77.235 1.00 34.06 63 LEU D N 1
ATOM 7026 C CA . LEU D 1 64 ? -3.472 18.771 78.036 1.00 34.50 63 LEU D CA 1
ATOM 7027 C C . LEU D 1 64 ? -2.945 20.096 77.491 1.00 34.68 63 LEU D C 1
ATOM 7028 O O . LEU D 1 64 ? -3.253 20.464 76.375 1.00 33.34 63 LEU D O 1
ATOM 7033 N N . PRO D 1 65 ? -2.178 20.846 78.288 1.00 35.08 64 PRO D N 1
ATOM 7034 C CA . PRO D 1 65 ? -1.599 22.072 77.731 1.00 35.78 64 PRO D CA 1
ATOM 7035 C C . PRO D 1 65 ? -0.596 21.747 76.635 1.00 35.99 64 PRO D C 1
ATOM 7036 O O . PRO D 1 65 ? -0.245 20.584 76.428 1.00 35.56 64 PRO D O 1
ATOM 7040 N N . ILE D 1 66 ? -0.167 22.758 75.905 1.00 36.18 65 ILE D N 1
ATOM 7041 C CA . ILE D 1 66 ? 0.803 22.519 74.830 1.00 37.01 65 ILE D CA 1
ATOM 7042 C C . ILE D 1 66 ? 2.037 21.815 75.424 1.00 37.95 65 ILE D C 1
ATOM 7043 O O . ILE D 1 66 ? 2.639 20.951 74.802 1.00 39.59 65 ILE D O 1
ATOM 7048 N N . SER D 1 67 ? 2.352 22.165 76.662 1.00 38.07 66 SER D N 1
ATOM 7049 C CA . SER D 1 67 ? 3.548 21.642 77.369 1.00 37.58 66 SER D CA 1
ATOM 7050 C C . SER D 1 67 ? 3.369 20.223 77.879 1.00 38.94 66 SER D C 1
ATOM 7051 O O . SER D 1 67 ? 4.306 19.622 78.370 1.00 41.05 66 SER D O 1
ATOM 7054 N N . GLY D 1 68 ? 2.165 19.694 77.730 1.00 38.44 67 GLY D N 1
ATOM 7055 C CA . GLY D 1 68 ? 1.827 18.358 78.228 1.00 38.52 67 GLY D CA 1
ATOM 7056 C C . GLY D 1 68 ? 1.874 18.232 79.743 1.00 39.02 67 GLY D C 1
ATOM 7057 O O . GLY D 1 68 ? 1.064 18.805 80.466 1.00 40.51 67 GLY D O 1
ATOM 7058 N N . THR D 1 69 ? 2.783 17.396 80.213 1.00 39.65 68 THR D N 1
ATOM 7059 C CA . THR D 1 69 ? 3.013 17.224 81.662 1.00 38.87 68 THR D CA 1
ATOM 7060 C C . THR D 1 69 ? 4.504 17.312 81.915 1.00 40.35 68 THR D C 1
ATOM 7061 O O . THR D 1 69 ? 5.293 17.421 80.983 1.00 41.50 68 THR D O 1
ATOM 7065 N N . ASN D 1 70 ? 4.895 17.281 83.178 1.00 42.39 69 ASN D N 1
ATOM 7066 C CA . ASN D 1 70 ? 6.320 17.182 83.477 1.00 42.88 69 ASN D CA 1
ATOM 7067 C C . ASN D 1 70 ? 6.576 15.703 83.642 1.00 43.05 69 ASN D C 1
ATOM 7068 O O . ASN D 1 70 ? 5.694 14.865 83.356 1.00 42.19 69 ASN D O 1
ATOM 7073 N N . GLU D 1 71 ? 7.750 15.368 84.145 1.00 44.00 70 GLU D N 1
ATOM 7074 C CA . GLU D 1 71 ? 8.147 13.936 84.245 1.00 43.70 70 GLU D CA 1
ATOM 7075 C C . GLU D 1 71 ? 7.469 13.186 85.380 1.00 43.30 70 GLU D C 1
ATOM 7076 O O . GLU D 1 71 ? 7.536 11.953 85.476 1.00 41.21 70 GLU D O 1
ATOM 7082 N N . ALA D 1 72 ? 6.772 13.944 86.205 1.00 43.22 71 ALA D N 1
ATOM 7083 C CA . ALA D 1 72 ? 6.052 13.384 87.349 1.00 42.80 71 ALA D CA 1
ATOM 7084 C C . ALA D 1 72 ? 4.564 13.393 87.059 1.00 42.10 71 ALA D C 1
ATOM 7085 O O . ALA D 1 72 ? 3.747 13.085 87.924 1.00 42.91 71 ALA D O 1
ATOM 7087 N N . GLY D 1 73 ? 4.231 13.740 85.822 1.00 41.78 72 GLY D N 1
ATOM 7088 C CA . GLY D 1 73 ? 2.830 13.807 85.370 1.00 41.37 72 GLY D CA 1
ATOM 7089 C C . GLY D 1 73 ? 2.051 14.997 85.902 1.00 41.76 72 GLY D C 1
ATOM 7090 O O . GLY D 1 73 ? 0.828 15.001 85.939 1.00 42.09 72 GLY D O 1
ATOM 7091 N N . LYS D 1 74 ? 2.797 15.988 86.358 1.00 41.74 73 LYS D N 1
ATOM 7092 C CA . LYS D 1 74 ? 2.243 17.245 86.850 1.00 41.28 73 LYS D CA 1
ATOM 7093 C C . LYS D 1 74 ? 1.777 18.040 85.647 1.00 40.57 73 LYS D C 1
ATOM 7094 O O . LYS D 1 74 ? 2.497 18.177 84.658 1.00 39.50 73 LYS D O 1
ATOM 7100 N N . VAL D 1 75 ? 0.575 18.586 85.745 1.00 39.52 74 VAL D N 1
ATOM 7101 C CA . VAL D 1 75 ? 0.030 19.415 84.668 1.00 39.99 74 VAL D CA 1
ATOM 7102 C C . VAL D 1 75 ? 0.024 20.869 85.082 1.00 40.49 74 VAL D C 1
ATOM 7103 O O . VAL D 1 75 ? -0.603 21.210 86.065 1.00 41.38 74 VAL D O 1
ATOM 7107 N N . ASP D 1 76 ? 0.705 21.711 84.308 1.00 40.81 75 ASP D N 1
ATOM 7108 C CA . ASP D 1 76 ? 0.782 23.168 84.575 1.00 41.75 75 ASP D CA 1
ATOM 7109 C C . ASP D 1 76 ? -0.491 23.924 84.290 1.00 40.53 75 ASP D C 1
ATOM 7110 O O . ASP D 1 76 ? -1.227 23.618 83.358 1.00 42.62 75 ASP D O 1
ATOM 7115 N N . THR D 1 77 ? -0.731 24.917 85.131 1.00 38.49 76 THR D N 1
ATOM 7116 C CA . THR D 1 77 ? -1.901 25.800 85.015 1.00 38.00 76 THR D CA 1
ATOM 7117 C C . THR D 1 77 ? -1.682 27.140 85.694 1.00 38.01 76 THR D C 1
ATOM 7118 O O . THR D 1 77 ? -1.205 27.181 86.828 1.00 37.62 76 THR D O 1
ATOM 7122 N N . ILE D 1 78 ? -2.056 28.213 84.995 1.00 37.17 77 ILE D N 1
ATOM 7123 C CA . ILE D 1 78 ? -1.976 29.566 85.557 1.00 37.45 77 ILE D CA 1
ATOM 7124 C C . ILE D 1 78 ? -3.298 29.965 86.210 1.00 37.86 77 ILE D C 1
ATOM 7125 O O . ILE D 1 78 ? -3.425 31.061 86.754 1.00 37.08 77 ILE D O 1
ATOM 7130 N N . PHE D 1 79 ? -4.281 29.077 86.153 1.00 38.04 78 PHE D N 1
ATOM 7131 C CA . PHE D 1 79 ? -5.620 29.398 86.704 1.00 39.06 78 PHE D CA 1
ATOM 7132 C C . PHE D 1 79 ? -5.912 28.682 87.988 1.00 40.17 78 PHE D C 1
ATOM 7133 O O . PHE D 1 79 ? -7.062 28.582 88.431 1.00 41.29 78 PHE D O 1
ATOM 7141 N N . SER D 1 80 ? -4.837 28.205 88.587 1.00 42.27 79 SER D N 1
ATOM 7142 C CA . SER D 1 80 ? -4.912 27.435 89.829 1.00 42.75 79 SER D CA 1
ATOM 7143 C C . SER D 1 80 ? -3.562 27.242 90.498 1.00 43.57 79 SER D C 1
ATOM 7144 O O . SER D 1 80 ? -2.509 27.202 89.855 1.00 43.96 79 SER D O 1
ATOM 7147 N N . ASN D 1 81 ? -3.637 27.179 91.819 1.00 45.02 80 ASN D N 1
ATOM 7148 C CA . ASN D 1 81 ? -2.467 26.986 92.684 1.00 45.97 80 ASN D CA 1
ATOM 7149 C C . ASN D 1 81 ? -2.381 25.541 93.116 1.00 46.31 80 ASN D C 1
ATOM 7150 O O . ASN D 1 81 ? -1.391 25.099 93.693 1.00 47.57 80 ASN D O 1
ATOM 7155 N N . GLU D 1 82 ? -3.439 24.814 92.787 1.00 45.79 81 GLU D N 1
ATOM 7156 C CA . GLU D 1 82 ? -3.540 23.389 93.095 1.00 45.59 81 GLU D CA 1
ATOM 7157 C C . GLU D 1 82 ? -2.661 22.607 92.135 1.00 45.15 81 GLU D C 1
ATOM 7158 O O . GLU D 1 82 ? -2.520 22.966 90.964 1.00 43.64 81 GLU D O 1
ATOM 7160 N N . SER D 1 83 ? -2.055 21.545 92.659 1.00 45.68 82 SER D N 1
ATOM 7161 C CA . SER D 1 83 ? -1.186 20.672 91.847 1.00 45.93 82 SER D CA 1
ATOM 7162 C C . SER D 1 83 ? -2.007 19.543 91.264 1.00 44.50 82 SER D C 1
ATOM 7163 O O . SER D 1 83 ? -2.730 18.853 91.948 1.00 44.66 82 SER D O 1
ATOM 7166 N N . ILE D 1 84 ? -1.889 19.387 89.960 1.00 44.14 83 ILE D N 1
ATOM 7167 C CA . ILE D 1 84 ? -2.669 18.400 89.235 1.00 43.24 83 ILE D CA 1
ATOM 7168 C C . ILE D 1 84 ? -1.772 17.377 88.594 1.00 42.22 83 ILE D C 1
ATOM 7169 O O . ILE D 1 84 ? -0.964 17.698 87.740 1.00 41.19 83 ILE D O 1
ATOM 7174 N N . VAL D 1 85 ? -1.913 16.132 89.024 1.00 41.48 84 VAL D N 1
ATOM 7175 C CA . VAL D 1 85 ? -1.092 15.057 88.467 1.00 41.11 84 VAL D CA 1
ATOM 7176 C C . VAL D 1 85 ? -1.917 14.039 87.698 1.00 40.28 84 VAL D C 1
ATOM 7177 O O . VAL D 1 85 ? -2.836 13.422 88.225 1.00 39.19 84 VAL D O 1
ATOM 7181 N N . LEU D 1 86 ? -1.560 13.877 86.430 1.00 40.07 85 LEU D N 1
ATOM 7182 C CA . LEU D 1 86 ? -2.247 12.921 85.559 1.00 40.67 85 LEU D CA 1
ATOM 7183 C C . LEU D 1 86 ? -1.624 11.556 85.760 1.00 40.80 85 LEU D C 1
ATOM 7184 O O . LEU D 1 86 ? -0.469 11.341 85.422 1.00 40.45 85 LEU D O 1
ATOM 7189 N N . THR D 1 87 ? -2.415 10.648 86.315 1.00 40.76 86 THR D N 1
ATOM 7190 C CA . THR D 1 87 ? -1.946 9.300 86.583 1.00 41.85 86 THR D CA 1
ATOM 7191 C C . THR D 1 87 ? -2.400 8.328 85.540 1.00 43.19 86 THR D C 1
ATOM 7192 O O . THR D 1 87 ? -3.298 8.569 84.738 1.00 46.20 86 THR D O 1
ATOM 7196 N N . GLU D 1 88 ? -1.760 7.192 85.595 1.00 43.23 87 GLU D N 1
ATOM 7197 C CA . GLU D 1 88 ? -2.002 6.114 84.656 1.00 43.28 87 GLU D CA 1
ATOM 7198 C C . GLU D 1 88 ? -3.279 5.392 85.084 1.00 42.36 87 GLU D C 1
ATOM 7199 O O . GLU D 1 88 ? -4.028 4.829 84.273 1.00 42.87 87 GLU D O 1
ATOM 7205 N N . GLU D 1 89 ? -3.528 5.461 86.381 1.00 41.03 88 GLU D N 1
ATOM 7206 C CA . GLU D 1 89 ? -4.731 4.883 86.975 1.00 40.12 88 GLU D CA 1
ATOM 7207 C C . GLU D 1 89 ? -5.971 5.599 86.415 1.00 39.04 88 GLU D C 1
ATOM 7208 O O . GLU D 1 89 ? -7.027 4.995 86.239 1.00 39.51 88 GLU D O 1
ATOM 7218 N N . ILE D 1 91 ? -6.091 7.210 83.364 1.00 37.91 90 ILE D N 1
ATOM 7219 C CA . ILE D 1 91 ? -6.156 7.007 81.930 1.00 38.53 90 ILE D CA 1
ATOM 7220 C C . ILE D 1 91 ? -6.810 5.689 81.537 1.00 39.23 90 ILE D C 1
ATOM 7221 O O . ILE D 1 91 ? -7.611 5.617 80.609 1.00 39.46 90 ILE D O 1
ATOM 7226 N N . GLU D 1 92 ? -6.474 4.644 82.268 1.00 39.74 91 GLU D N 1
ATOM 7227 C CA . GLU D 1 92 ? -6.972 3.302 81.936 1.00 39.44 91 GLU D CA 1
ATOM 7228 C C . GLU D 1 92 ? -8.466 3.161 82.206 1.00 38.71 91 GLU D C 1
ATOM 7229 O O . GLU D 1 92 ? -9.114 2.257 81.670 1.00 38.94 91 GLU D O 1
ATOM 7235 N N . LYS D 1 93 ? -8.997 4.088 82.999 1.00 38.15 92 LYS D N 1
ATOM 7236 C CA . LYS D 1 93 ? -10.433 4.127 83.337 1.00 39.01 92 LYS D CA 1
ATOM 7237 C C . LYS D 1 93 ? -11.282 4.788 82.236 1.00 39.75 92 LYS D C 1
ATOM 7238 O O . LYS D 1 93 ? -12.515 4.810 82.292 1.00 39.08 92 LYS D O 1
ATOM 7240 N N . THR D 1 94 ? -10.605 5.325 81.232 1.00 40.46 93 THR D N 1
ATOM 7241 C CA . THR D 1 94 ? -11.292 5.977 80.115 1.00 40.69 93 THR D CA 1
ATOM 7242 C C . THR D 1 94 ? -11.656 4.887 79.108 1.00 41.13 93 THR D C 1
ATOM 7243 O O . THR D 1 94 ? -11.068 3.814 79.124 1.00 41.01 93 THR D O 1
ATOM 7247 N N . PRO D 1 95 ? -12.635 5.150 78.234 1.00 40.68 94 PRO D N 1
ATOM 7248 C CA . PRO D 1 95 ? -12.908 4.121 77.246 1.00 39.91 94 PRO D CA 1
ATOM 7249 C C . PRO D 1 95 ? -11.752 3.961 76.283 1.00 40.01 94 PRO D C 1
ATOM 7250 O O . PRO D 1 95 ? -10.901 4.856 76.120 1.00 39.99 94 PRO D O 1
ATOM 7254 N N . ASN D 1 96 ? -11.751 2.808 75.654 1.00 39.87 95 ASN D N 1
ATOM 7255 C CA . ASN D 1 96 ? -10.715 2.408 74.709 1.00 40.80 95 ASN D CA 1
ATOM 7256 C C . ASN D 1 96 ? -10.365 3.477 73.690 1.00 39.97 95 ASN D C 1
ATOM 7257 O O . ASN D 1 96 ? -9.199 3.658 73.353 1.00 39.62 95 ASN D O 1
ATOM 7262 N N . HIS D 1 97 ? -11.384 4.191 73.231 1.00 39.55 96 HIS D N 1
ATOM 7263 C CA . HIS D 1 97 ? -11.221 5.174 72.137 1.00 39.32 96 HIS D CA 1
ATOM 7264 C C . HIS D 1 97 ? -10.759 6.533 72.579 1.00 38.86 96 HIS D C 1
ATOM 7265 O O . HIS D 1 97 ? -10.537 7.412 71.750 1.00 40.38 96 HIS D O 1
ATOM 7272 N N . CYS D 1 98 ? -10.613 6.709 73.879 1.00 38.22 97 CYS D N 1
ATOM 7273 C CA . CYS D 1 98 ? -10.201 8.010 74.410 1.00 37.19 97 CYS D CA 1
ATOM 7274 C C . CYS D 1 98 ? -8.798 8.378 73.925 1.00 36.75 97 CYS D C 1
ATOM 7275 O O . CYS D 1 98 ? -7.858 7.586 74.016 1.00 37.22 97 CYS D O 1
ATOM 7278 N N . VAL D 1 99 ? -8.710 9.588 73.385 1.00 35.28 98 VAL D N 1
ATOM 7279 C CA . VAL D 1 99 ? -7.460 10.167 72.828 1.00 34.98 98 VAL D CA 1
ATOM 7280 C C . VAL D 1 99 ? -6.989 11.344 73.665 1.00 34.18 98 VAL D C 1
ATOM 7281 O O . VAL D 1 99 ? -7.786 12.161 74.118 1.00 32.60 98 VAL D O 1
ATOM 7285 N N . VAL D 1 100 ? -5.681 11.367 73.904 1.00 34.32 99 VAL D N 1
ATOM 7286 C CA . VAL D 1 100 ? -5.037 12.424 74.646 1.00 33.54 99 VAL D CA 1
ATOM 7287 C C . VAL D 1 100 ? -4.365 13.388 73.692 1.00 34.56 99 VAL D C 1
ATOM 7288 O O . VAL D 1 100 ? -3.612 12.997 72.796 1.00 36.58 99 VAL D O 1
ATOM 7292 N N . TYR D 1 101 ? -4.645 14.661 73.909 1.00 33.83 100 TYR D N 1
ATOM 7293 C CA . TYR D 1 101 ? -4.087 15.731 73.079 1.00 34.10 100 TYR D CA 1
ATOM 7294 C C . TYR D 1 101 ? -3.163 16.573 73.890 1.00 34.65 100 TYR D C 1
ATOM 7295 O O . TYR D 1 101 ? -3.467 16.974 75.019 1.00 35.52 100 TYR D O 1
ATOM 7304 N N . SER D 1 102 ? -2.023 16.822 73.272 1.00 35.55 101 SER D N 1
ATOM 7305 C CA . SER D 1 102 ? -0.991 17.673 73.818 1.00 35.30 101 SER D CA 1
ATOM 7306 C C . SER D 1 102 ? -0.310 18.486 72.727 1.00 35.91 101 SER D C 1
ATOM 7307 O O . SER D 1 102 ? -0.618 18.382 71.530 1.00 36.13 101 SER D O 1
ATOM 7310 N N . GLY D 1 103 ? 0.643 19.304 73.145 1.00 37.86 102 GLY D N 1
ATOM 7311 C CA . GLY D 1 103 ? 1.455 20.081 72.184 1.00 38.05 102 GLY D CA 1
ATOM 7312 C C . GLY D 1 103 ? 2.642 19.186 71.886 1.00 39.56 102 GLY D C 1
ATOM 7313 O O . GLY D 1 103 ? 2.879 18.714 70.744 1.00 38.83 102 GLY D O 1
ATOM 7314 N N . ILE D 1 104 ? 3.350 18.939 72.976 1.00 41.17 103 ILE D N 1
ATOM 7315 C CA . ILE D 1 104 ? 4.516 18.060 72.998 1.00 43.04 103 ILE D CA 1
ATOM 7316 C C . ILE D 1 104 ? 4.318 16.988 74.030 1.00 44.90 103 ILE D C 1
ATOM 7317 O O . ILE D 1 104 ? 3.322 16.968 74.776 1.00 45.59 103 ILE D O 1
ATOM 7322 N N . SER D 1 105 ? 5.268 16.071 74.043 1.00 45.28 104 SER D N 1
ATOM 7323 C CA . SER D 1 105 ? 5.240 14.982 74.992 1.00 45.54 104 SER D CA 1
ATOM 7324 C C . SER D 1 105 ? 6.567 14.862 75.728 1.00 46.41 104 SER D C 1
ATOM 7325 O O . SER D 1 105 ? 7.430 15.733 75.645 1.00 47.36 104 SER D O 1
ATOM 7328 N N . ASN D 1 106 ? 6.675 13.775 76.474 1.00 45.91 105 ASN D N 1
ATOM 7329 C CA . ASN D 1 106 ? 7.888 13.435 77.191 1.00 45.30 105 ASN D CA 1
ATOM 7330 C C . ASN D 1 106 ? 7.893 11.956 77.543 1.00 45.82 105 ASN D C 1
ATOM 7331 O O . ASN D 1 106 ? 6.973 11.214 77.192 1.00 44.94 105 ASN D O 1
ATOM 7336 N N . THR D 1 107 ? 8.915 11.541 78.269 1.00 45.54 106 THR D N 1
ATOM 7337 C CA . THR D 1 107 ? 9.089 10.121 78.568 1.00 45.80 106 THR D CA 1
ATOM 7338 C C . THR D 1 107 ? 7.942 9.627 79.463 1.00 44.85 106 THR D C 1
ATOM 7339 O O . THR D 1 107 ? 7.413 8.544 79.263 1.00 45.19 106 THR D O 1
ATOM 7343 N N . TYR D 1 108 ? 7.494 10.485 80.369 1.00 43.24 107 TYR D N 1
ATOM 7344 C CA . TYR D 1 108 ? 6.411 10.138 81.296 1.00 42.02 107 TYR D CA 1
ATOM 7345 C C . TYR D 1 108 ? 5.087 9.865 80.621 1.00 41.43 107 TYR D C 1
ATOM 7346 O O . TYR D 1 108 ? 4.411 8.849 80.850 1.00 41.48 107 TYR D O 1
ATOM 7355 N N . LEU D 1 109 ? 4.704 10.847 79.833 1.00 41.01 108 LEU D N 1
ATOM 7356 C CA . LEU D 1 109 ? 3.425 10.853 79.138 1.00 40.58 108 LEU D CA 1
ATOM 7357 C C . LEU D 1 109 ? 3.409 9.719 78.134 1.00 40.63 108 LEU D C 1
ATOM 7358 O O . LEU D 1 109 ? 2.423 8.983 78.028 1.00 39.64 108 LEU D O 1
ATOM 7363 N N . ASN D 1 110 ? 4.523 9.576 77.419 1.00 41.91 109 ASN D N 1
ATOM 7364 C CA . ASN D 1 110 ? 4.674 8.514 76.403 1.00 44.11 109 ASN D CA 1
ATOM 7365 C C . ASN D 1 110 ? 4.539 7.132 77.022 1.00 44.78 109 ASN D C 1
ATOM 7366 O O . ASN D 1 110 ? 4.041 6.192 76.412 1.00 45.86 109 ASN D O 1
ATOM 7371 N N . GLN D 1 111 ? 4.955 7.060 78.272 1.00 45.48 110 GLN D N 1
ATOM 7372 C CA . GLN D 1 111 ? 4.964 5.820 79.034 1.00 46.56 110 GLN D CA 1
ATOM 7373 C C . GLN D 1 111 ? 3.529 5.456 79.379 1.00 45.86 110 GLN D C 1
ATOM 7374 O O . GLN D 1 111 ? 3.113 4.312 79.277 1.00 44.74 110 GLN D O 1
ATOM 7380 N N . CYS D 1 112 ? 2.781 6.465 79.782 1.00 45.67 111 CYS D N 1
ATOM 7381 C CA . CYS D 1 112 ? 1.383 6.275 80.164 1.00 46.00 111 CYS D CA 1
ATOM 7382 C C . CYS D 1 112 ? 0.544 5.761 79.023 1.00 45.53 111 CYS D C 1
ATOM 7383 O O . CYS D 1 112 ? -0.379 4.971 79.220 1.00 43.86 111 CYS D O 1
ATOM 7394 N N . LYS D 1 114 ? 1.569 4.034 76.437 1.00 49.14 113 LYS D N 1
ATOM 7395 C CA . LYS D 1 114 ? 1.964 2.655 76.120 1.00 48.85 113 LYS D CA 1
ATOM 7396 C C . LYS D 1 114 ? 1.277 1.696 77.062 1.00 48.75 113 LYS D C 1
ATOM 7397 O O . LYS D 1 114 ? 0.589 0.760 76.646 1.00 49.78 113 LYS D O 1
ATOM 7399 N N . LYS D 1 115 ? 1.453 1.960 78.347 1.00 48.12 114 LYS D N 1
ATOM 7400 C CA . LYS D 1 115 ? 0.905 1.093 79.406 1.00 48.71 114 LYS D CA 1
ATOM 7401 C C . LYS D 1 115 ? -0.612 0.988 79.425 1.00 47.71 114 LYS D C 1
ATOM 7402 O O . LYS D 1 115 ? -1.182 -0.033 79.831 1.00 46.99 114 LYS D O 1
ATOM 7408 N N . THR D 1 116 ? -1.254 2.075 79.032 1.00 46.49 115 THR D N 1
ATOM 7409 C CA . THR D 1 116 ? -2.712 2.149 79.077 1.00 45.72 115 THR D CA 1
ATOM 7410 C C . THR D 1 116 ? -3.285 1.843 77.717 1.00 45.46 115 THR D C 1
ATOM 7411 O O . THR D 1 116 ? -4.483 1.655 77.574 1.00 44.17 115 THR D O 1
ATOM 7415 N N . ASN D 1 117 ? -2.393 1.811 76.730 1.00 45.46 116 ASN D N 1
ATOM 7416 C CA . ASN D 1 117 ? -2.746 1.551 75.338 1.00 45.26 116 ASN D CA 1
ATOM 7417 C C . ASN D 1 117 ? -3.747 2.584 74.851 1.00 44.98 116 ASN D C 1
ATOM 7418 O O . ASN D 1 117 ? -4.839 2.256 74.409 1.00 45.36 116 ASN D O 1
ATOM 7423 N N . ARG D 1 118 ? -3.359 3.845 74.990 1.00 44.05 117 ARG D N 1
ATOM 7424 C CA . ARG D 1 118 ? -4.157 4.977 74.506 1.00 42.16 117 ARG D CA 1
ATOM 7425 C C . ARG D 1 118 ? -3.393 5.836 73.496 1.00 41.36 117 ARG D C 1
ATOM 7426 O O . ARG D 1 118 ? -2.173 5.977 73.544 1.00 41.75 117 ARG D O 1
ATOM 7434 N N . THR D 1 119 ? -4.151 6.403 72.578 1.00 39.81 118 THR D N 1
ATOM 7435 C CA . THR D 1 119 ? -3.596 7.258 71.539 1.00 39.79 118 THR D CA 1
ATOM 7436 C C . THR D 1 119 ? -3.281 8.662 72.060 1.00 39.34 118 THR D C 1
ATOM 7437 O O . THR D 1 119 ? -4.086 9.303 72.744 1.00 39.33 118 THR D O 1
ATOM 7441 N N . LEU D 1 120 ? -2.075 9.109 71.755 1.00 38.93 119 LEU D N 1
ATOM 7442 C CA . LEU D 1 120 ? -1.641 10.460 72.094 1.00 39.91 119 LEU D CA 1
ATOM 7443 C C . LEU D 1 120 ? -1.425 11.226 70.820 1.00 40.10 119 LEU D C 1
ATOM 7444 O O . LEU D 1 120 ? -0.742 10.755 69.915 1.00 42.28 119 LEU D O 1
ATOM 7449 N N . VAL D 1 121 ? -2.034 12.397 70.739 1.00 38.38 120 VAL D N 1
ATOM 7450 C CA . VAL D 1 121 ? -1.813 13.278 69.591 1.00 37.54 120 VAL D CA 1
ATOM 7451 C C . VAL D 1 121 ? -1.039 14.531 70.032 1.00 37.74 120 VAL D C 1
ATOM 7452 O O . VAL D 1 121 ? -1.475 15.274 70.910 1.00 36.25 120 VAL D O 1
ATOM 7456 N N . LYS D 1 122 ? 0.119 14.721 69.412 1.00 38.50 121 LYS D N 1
ATOM 7457 C CA . LYS D 1 122 ? 1.001 15.867 69.642 1.00 40.32 121 LYS D CA 1
ATOM 7458 C C . LYS D 1 122 ? 0.836 16.897 68.542 1.00 40.03 121 LYS D C 1
ATOM 7459 O O . LYS D 1 122 ? 1.407 16.767 67.463 1.00 39.56 121 LYS D O 1
ATOM 7465 N N . LEU D 1 123 ? 0.107 17.952 68.862 1.00 39.39 122 LEU D N 1
ATOM 7466 C CA . LEU D 1 123 ? -0.293 18.944 67.852 1.00 37.95 122 LEU D CA 1
ATOM 7467 C C . LEU D 1 123 ? 0.851 19.691 67.214 1.00 38.25 122 LEU D C 1
ATOM 7468 O O . LEU D 1 123 ? 0.768 20.164 66.066 1.00 39.79 122 LEU D O 1
ATOM 7481 N N . GLU D 1 125 ? 3.454 18.501 66.239 1.00 41.15 124 GLU D N 1
ATOM 7482 C CA . GLU D 1 125 ? 4.078 17.660 65.219 1.00 42.16 124 GLU D CA 1
ATOM 7483 C C . GLU D 1 125 ? 3.428 17.914 63.851 1.00 42.30 124 GLU D C 1
ATOM 7484 O O . GLU D 1 125 ? 3.934 17.482 62.823 1.00 42.58 124 GLU D O 1
ATOM 7490 N N . ARG D 1 126 ? 2.279 18.586 63.865 1.00 42.05 125 ARG D N 1
ATOM 7491 C CA . ARG D 1 126 ? 1.603 18.990 62.625 1.00 40.37 125 ARG D CA 1
ATOM 7492 C C . ARG D 1 126 ? 2.257 20.301 62.165 1.00 40.10 125 ARG D C 1
ATOM 7493 O O . ARG D 1 126 ? 2.117 21.386 62.782 1.00 39.58 125 ARG D O 1
ATOM 7501 N N . ASP D 1 127 ? 2.953 20.177 61.057 1.00 38.13 126 ASP D N 1
ATOM 7502 C CA . ASP D 1 127 ? 3.751 21.274 60.535 1.00 39.08 126 ASP D CA 1
ATOM 7503 C C . ASP D 1 127 ? 2.948 22.538 60.336 1.00 38.19 126 ASP D C 1
ATOM 7504 O O . ASP D 1 127 ? 3.470 23.647 60.488 1.00 36.94 126 ASP D O 1
ATOM 7509 N N . ASP D 1 128 ? 1.675 22.371 60.006 1.00 36.50 127 ASP D N 1
ATOM 7510 C CA . ASP D 1 128 ? 0.870 23.553 59.727 1.00 37.36 127 ASP D CA 1
ATOM 7511 C C . ASP D 1 128 ? 0.659 24.339 61.009 1.00 37.30 127 ASP D C 1
ATOM 7512 O O . ASP D 1 128 ? 0.824 25.568 61.044 1.00 35.22 127 ASP D O 1
ATOM 7517 N N . ILE D 1 129 ? 0.335 23.595 62.061 1.00 38.19 128 ILE D N 1
ATOM 7518 C CA . ILE D 1 129 ? 0.050 24.174 63.397 1.00 37.31 128 ILE D CA 1
ATOM 7519 C C . ILE D 1 129 ? 1.334 24.787 63.954 1.00 38.40 128 ILE D C 1
ATOM 7520 O O . ILE D 1 129 ? 1.357 25.916 64.452 1.00 39.22 128 ILE D O 1
ATOM 7525 N N . ALA D 1 130 ? 2.418 24.041 63.815 1.00 38.72 129 ALA D N 1
ATOM 7526 C CA . ALA D 1 130 ? 3.761 24.508 64.270 1.00 38.56 129 ALA D CA 1
ATOM 7527 C C . ALA D 1 130 ? 4.124 25.809 63.587 1.00 37.13 129 ALA D C 1
ATOM 7528 O O . ALA D 1 130 ? 4.635 26.731 64.195 1.00 37.67 129 ALA D O 1
ATOM 7530 N N . ILE D 1 131 ? 3.800 25.897 62.313 1.00 37.46 130 ILE D N 1
ATOM 7531 C CA . ILE D 1 131 ? 4.119 27.101 61.531 1.00 36.75 130 ILE D CA 1
ATOM 7532 C C . ILE D 1 131 ? 3.259 28.318 61.953 1.00 37.11 130 ILE D C 1
ATOM 7533 O O . ILE D 1 131 ? 3.771 29.427 62.175 1.00 33.47 130 ILE D O 1
ATOM 7538 N N . TYR D 1 132 ? 1.957 28.094 62.075 1.00 37.06 131 TYR D N 1
ATOM 7539 C CA . TYR D 1 132 ? 1.068 29.180 62.518 1.00 36.73 131 TYR D CA 1
ATOM 7540 C C . TYR D 1 132 ? 1.535 29.624 63.916 1.00 36.44 131 TYR D C 1
ATOM 7541 O O . TYR D 1 132 ? 1.556 30.827 64.232 1.00 37.96 131 TYR D O 1
ATOM 7550 N N . ASN D 1 133 ? 1.971 28.659 64.715 1.00 36.15 132 ASN D N 1
ATOM 7551 C CA . ASN D 1 133 ? 2.346 28.933 66.133 1.00 36.11 132 ASN D CA 1
ATOM 7552 C C . ASN D 1 133 ? 3.679 29.692 66.268 1.00 36.43 132 ASN D C 1
ATOM 7553 O O . ASN D 1 133 ? 3.939 30.382 67.270 1.00 35.95 132 ASN D O 1
ATOM 7558 N N . SER D 1 134 ? 4.496 29.587 65.230 1.00 35.47 133 SER D N 1
ATOM 7559 C CA . SER D 1 134 ? 5.808 30.223 65.224 1.00 35.89 133 SER D CA 1
ATOM 7560 C C . SER D 1 134 ? 5.634 31.736 65.107 1.00 36.01 133 SER D C 1
ATOM 7561 O O . SER D 1 134 ? 6.503 32.479 65.506 1.00 37.29 133 SER D O 1
ATOM 7564 N N . ILE D 1 135 ? 4.507 32.186 64.564 1.00 36.01 134 ILE D N 1
ATOM 7565 C CA . ILE D 1 135 ? 4.299 33.638 64.396 1.00 35.66 134 ILE D CA 1
ATOM 7566 C C . ILE D 1 135 ? 4.279 34.321 65.800 1.00 35.87 134 ILE D C 1
ATOM 7567 O O . ILE D 1 135 ? 5.156 35.142 66.085 1.00 37.23 134 ILE D O 1
ATOM 7572 N N . PRO D 1 136 ? 3.347 33.936 66.688 1.00 35.41 135 PRO D N 1
ATOM 7573 C CA . PRO D 1 136 ? 3.400 34.561 67.996 1.00 35.64 135 PRO D CA 1
ATOM 7574 C C . PRO D 1 136 ? 4.682 34.240 68.771 1.00 38.08 135 PRO D C 1
ATOM 7575 O O . PRO D 1 136 ? 5.079 35.009 69.661 1.00 39.08 135 PRO D O 1
ATOM 7579 N N . THR D 1 137 ? 5.311 33.119 68.460 1.00 37.71 136 THR D N 1
ATOM 7580 C CA . THR D 1 137 ? 6.577 32.769 69.150 1.00 38.22 136 THR D CA 1
ATOM 7581 C C . THR D 1 137 ? 7.653 33.789 68.750 1.00 37.67 136 THR D C 1
ATOM 7582 O O . THR D 1 137 ? 8.440 34.250 69.554 1.00 37.41 136 THR D O 1
ATOM 7586 N N . ALA D 1 138 ? 7.592 34.194 67.498 1.00 38.84 137 ALA D N 1
ATOM 7587 C CA . ALA D 1 138 ? 8.569 35.134 66.928 1.00 38.92 137 ALA D CA 1
ATOM 7588 C C . ALA D 1 138 ? 8.329 36.515 67.524 1.00 37.53 137 ALA D C 1
ATOM 7589 O O . ALA D 1 138 ? 9.275 37.212 67.884 1.00 36.79 137 ALA D O 1
ATOM 7591 N N . GLU D 1 139 ? 7.054 36.863 67.686 1.00 37.75 138 GLU D N 1
ATOM 7592 C CA . GLU D 1 139 ? 6.692 38.181 68.236 1.00 37.01 138 GLU D CA 1
ATOM 7593 C C . GLU D 1 139 ? 7.114 38.263 69.680 1.00 36.26 138 GLU D C 1
ATOM 7594 O O . GLU D 1 139 ? 7.595 39.286 70.117 1.00 34.31 138 GLU D O 1
ATOM 7600 N N . GLY D 1 140 ? 6.990 37.162 70.412 1.00 36.66 139 GLY D N 1
ATOM 7601 C CA . GLY D 1 140 ? 7.404 37.154 71.833 1.00 35.67 139 GLY D CA 1
ATOM 7602 C C . GLY D 1 140 ? 8.909 37.223 71.965 1.00 35.81 139 GLY D C 1
ATOM 7603 O O . GLY D 1 140 ? 9.453 37.836 72.879 1.00 37.29 139 GLY D O 1
ATOM 7604 N N . THR D 1 141 ? 9.583 36.620 71.004 1.00 35.88 140 THR D N 1
ATOM 7605 C CA . THR D 1 141 ? 11.047 36.585 70.995 1.00 35.73 140 THR D CA 1
ATOM 7606 C C . THR D 1 141 ? 11.604 37.984 70.762 1.00 36.72 140 THR D C 1
ATOM 7607 O O . THR D 1 141 ? 12.574 38.411 71.384 1.00 37.50 140 THR D O 1
ATOM 7611 N N . ILE D 1 142 ? 10.940 38.685 69.867 1.00 35.81 141 ILE D N 1
ATOM 7612 C CA . ILE D 1 142 ? 11.283 40.063 69.482 1.00 37.37 141 ILE D CA 1
ATOM 7613 C C . ILE D 1 142 ? 11.053 41.034 70.618 1.00 36.33 141 ILE D C 1
ATOM 7614 O O . ILE D 1 142 ? 11.872 41.921 70.902 1.00 34.62 141 ILE D O 1
ATOM 7640 N N . ALA D 1 145 ? 13.676 40.397 73.303 1.00 31.89 144 ALA D N 1
ATOM 7641 C CA . ALA D 1 145 ? 15.006 40.829 72.854 1.00 32.76 144 ALA D CA 1
ATOM 7642 C C . ALA D 1 145 ? 15.140 42.341 73.036 1.00 33.17 144 ALA D C 1
ATOM 7643 O O . ALA D 1 145 ? 16.187 42.857 73.482 1.00 32.96 144 ALA D O 1
ATOM 7645 N N . ILE D 1 146 ? 14.045 43.031 72.725 1.00 33.94 145 ILE D N 1
ATOM 7646 C CA . ILE D 1 146 ? 13.958 44.494 72.850 1.00 31.68 145 ILE D CA 1
ATOM 7647 C C . ILE D 1 146 ? 13.926 44.852 74.319 1.00 32.19 145 ILE D C 1
ATOM 7648 O O . ILE D 1 146 ? 14.625 45.767 74.798 1.00 31.43 145 ILE D O 1
ATOM 7653 N N . GLN D 1 147 ? 13.131 44.114 75.072 1.00 32.08 146 GLN D N 1
ATOM 7654 C CA . GLN D 1 147 ? 13.036 44.378 76.517 1.00 35.26 146 GLN D CA 1
ATOM 7655 C C . GLN D 1 147 ? 14.346 44.299 77.265 1.00 36.02 146 GLN D C 1
ATOM 7656 O O . GLN D 1 147 ? 14.621 45.141 78.113 1.00 36.62 146 GLN D O 1
ATOM 7662 N N . HIS D 1 148 ? 15.115 43.244 76.971 1.00 35.90 147 HIS D N 1
ATOM 7663 C CA . HIS D 1 148 ? 16.289 42.885 77.787 1.00 36.65 147 HIS D CA 1
ATOM 7664 C C . HIS D 1 148 ? 17.619 43.442 77.334 1.00 37.43 147 HIS D C 1
ATOM 7665 O O . HIS D 1 148 ? 18.655 43.147 77.921 1.00 38.34 147 HIS D O 1
ATOM 7672 N N . THR D 1 149 ? 17.596 44.231 76.274 1.00 35.01 148 THR D N 1
ATOM 7673 C CA . THR D 1 149 ? 18.832 44.810 75.763 1.00 33.50 148 THR D CA 1
ATOM 7674 C C . THR D 1 149 ? 18.808 46.324 75.964 1.00 31.41 148 THR D C 1
ATOM 7675 O O . THR D 1 149 ? 17.735 46.960 75.993 1.00 31.31 148 THR D O 1
ATOM 7679 N N . ASP D 1 150 ? 19.976 46.890 76.167 1.00 27.93 149 ASP D N 1
ATOM 7680 C CA . ASP D 1 150 ? 20.077 48.326 76.364 1.00 29.89 149 ASP D CA 1
ATOM 7681 C C . ASP D 1 150 ? 20.490 48.966 75.059 1.00 29.43 149 ASP D C 1
ATOM 7682 O O . ASP D 1 150 ? 20.797 50.152 74.990 1.00 30.10 149 ASP D O 1
ATOM 7687 N N . PHE D 1 151 ? 20.445 48.163 74.028 1.00 28.81 150 PHE D N 1
ATOM 7688 C CA . PHE D 1 151 ? 20.786 48.608 72.666 1.00 29.79 150 PHE D CA 1
ATOM 7689 C C . PHE D 1 151 ? 19.707 48.227 71.668 1.00 29.96 150 PHE D C 1
ATOM 7690 O O . PHE D 1 151 ? 18.893 47.320 71.907 1.00 31.83 150 PHE D O 1
ATOM 7698 N N . THR D 1 152 ? 19.691 48.905 70.520 1.00 30.79 151 THR D N 1
ATOM 7699 C CA . THR D 1 152 ? 18.710 48.558 69.468 1.00 29.68 151 THR D CA 1
ATOM 7700 C C . THR D 1 152 ? 19.031 47.248 68.780 1.00 30.23 151 THR D C 1
ATOM 7701 O O . THR D 1 152 ? 20.180 46.923 68.506 1.00 31.46 151 THR D O 1
ATOM 7705 N N . ILE D 1 153 ? 17.983 46.513 68.483 1.00 30.24 152 ILE D N 1
ATOM 7706 C CA . ILE D 1 153 ? 18.053 45.288 67.689 1.00 30.66 152 ILE D CA 1
ATOM 7707 C C . ILE D 1 153 ? 18.436 45.719 66.260 1.00 31.26 152 ILE D C 1
ATOM 7708 O O . ILE D 1 153 ? 19.176 45.037 65.556 1.00 30.60 152 ILE D O 1
ATOM 7713 N N . HIS D 1 154 ? 17.911 46.865 65.864 1.00 31.44 153 HIS D N 1
ATOM 7714 C CA . HIS D 1 154 ? 18.240 47.458 64.588 1.00 32.44 153 HIS D CA 1
ATOM 7715 C C . HIS D 1 154 ? 19.722 47.658 64.545 1.00 32.63 153 HIS D C 1
ATOM 7716 O O . HIS D 1 154 ? 20.292 48.327 65.389 1.00 35.01 153 HIS D O 1
ATOM 7723 N N . GLY D 1 155 ? 20.381 47.046 63.597 1.00 33.65 154 GLY D N 1
ATOM 7724 C CA . GLY D 1 155 ? 21.844 47.244 63.468 1.00 34.61 154 GLY D CA 1
ATOM 7725 C C . GLY D 1 155 ? 22.686 46.308 64.297 1.00 33.89 154 GLY D C 1
ATOM 7726 O O . GLY D 1 155 ? 23.901 46.320 64.214 1.00 34.97 154 GLY D O 1
ATOM 7727 N N . ALA D 1 156 ? 22.041 45.472 65.082 1.00 32.69 155 ALA D N 1
ATOM 7728 C CA . ALA D 1 156 ? 22.776 44.525 65.932 1.00 34.59 155 ALA D CA 1
ATOM 7729 C C . ALA D 1 156 ? 23.078 43.262 65.159 1.00 36.60 155 ALA D C 1
ATOM 7730 O O . ALA D 1 156 ? 22.536 43.043 64.079 1.00 37.08 155 ALA D O 1
ATOM 7732 N N . ASN D 1 157 ? 23.992 42.471 65.707 1.00 36.61 156 ASN D N 1
ATOM 7733 C CA . ASN D 1 157 ? 24.325 41.193 65.127 1.00 37.68 156 ASN D CA 1
ATOM 7734 C C . ASN D 1 157 ? 23.499 40.180 65.847 1.00 37.22 156 ASN D C 1
ATOM 7735 O O . ASN D 1 157 ? 23.665 39.970 67.074 1.00 36.42 156 ASN D O 1
ATOM 7740 N N . VAL D 1 158 ? 22.591 39.579 65.087 1.00 36.02 157 VAL D N 1
ATOM 7741 C CA . VAL D 1 158 ? 21.693 38.566 65.622 1.00 37.09 157 VAL D CA 1
ATOM 7742 C C . VAL D 1 158 ? 21.909 37.253 64.951 1.00 36.04 157 VAL D C 1
ATOM 7743 O O . VAL D 1 158 ? 21.970 37.183 63.760 1.00 38.00 157 VAL D O 1
ATOM 7747 N N . ALA D 1 159 ? 22.012 36.210 65.759 1.00 36.28 158 ALA D N 1
ATOM 7748 C CA . ALA D 1 159 ? 22.114 34.841 65.259 1.00 36.80 158 ALA D CA 1
ATOM 7749 C C . ALA D 1 159 ? 20.942 33.998 65.634 1.00 36.79 158 ALA D C 1
ATOM 7750 O O . ALA D 1 159 ? 20.554 33.932 66.797 1.00 38.87 158 ALA D O 1
ATOM 7752 N N . VAL D 1 160 ? 20.427 33.282 64.649 1.00 37.18 159 VAL D N 1
ATOM 7753 C CA . VAL D 1 160 ? 19.381 32.277 64.905 1.00 36.67 159 VAL D CA 1
ATOM 7754 C C . VAL D 1 160 ? 19.969 30.909 64.578 1.00 36.74 159 VAL D C 1
ATOM 7755 O O . VAL D 1 160 ? 20.501 30.668 63.490 1.00 38.28 159 VAL D O 1
ATOM 7759 N N . LEU D 1 161 ? 19.852 29.999 65.529 1.00 37.25 160 LEU D N 1
ATOM 7760 C CA . LEU D 1 161 ? 20.331 28.623 65.374 1.00 36.67 160 LEU D CA 1
ATOM 7761 C C . LEU D 1 161 ? 19.138 27.762 65.007 1.00 37.76 160 LEU D C 1
ATOM 7762 O O . LEU D 1 161 ? 18.147 27.574 65.784 1.00 36.92 160 LEU D O 1
ATOM 7767 N N . GLY D 1 162 ? 19.226 27.306 63.768 1.00 37.11 161 GLY D N 1
ATOM 7768 C CA . GLY D 1 162 ? 18.232 26.439 63.152 1.00 37.81 161 GLY D CA 1
ATOM 7769 C C . GLY D 1 162 ? 17.296 27.181 62.224 1.00 39.07 161 GLY D C 1
ATOM 7770 O O . GLY D 1 162 ? 16.842 28.301 62.519 1.00 39.92 161 GLY D O 1
ATOM 7771 N N . LEU D 1 163 ? 17.024 26.561 61.086 1.00 37.77 162 LEU D N 1
ATOM 7772 C CA . LEU D 1 163 ? 16.082 27.128 60.129 1.00 39.22 162 LEU D CA 1
ATOM 7773 C C . LEU D 1 163 ? 14.965 26.110 59.920 1.00 41.42 162 LEU D C 1
ATOM 7774 O O . LEU D 1 163 ? 14.661 25.695 58.791 1.00 43.45 162 LEU D O 1
ATOM 7779 N N . GLY D 1 164 ? 14.422 25.660 61.047 1.00 40.21 163 GLY D N 1
ATOM 7780 C CA . GLY D 1 164 ? 13.230 24.815 61.045 1.00 37.93 163 GLY D CA 1
ATOM 7781 C C . GLY D 1 164 ? 11.973 25.665 60.974 1.00 36.78 163 GLY D C 1
ATOM 7782 O O . GLY D 1 164 ? 11.984 26.816 60.551 1.00 34.05 163 GLY D O 1
ATOM 7783 N N . ARG D 1 165 ? 10.880 25.079 61.421 1.00 37.14 164 ARG D N 1
ATOM 7784 C CA . ARG D 1 165 ? 9.578 25.711 61.346 1.00 36.84 164 ARG D CA 1
ATOM 7785 C C . ARG D 1 165 ? 9.553 27.020 62.125 1.00 36.33 164 ARG D C 1
ATOM 7786 O O . ARG D 1 165 ? 9.062 28.030 61.639 1.00 36.31 164 ARG D O 1
ATOM 7794 N N . VAL D 1 166 ? 10.157 27.031 63.296 1.00 35.42 165 VAL D N 1
ATOM 7795 C CA . VAL D 1 166 ? 10.154 28.251 64.115 1.00 36.88 165 VAL D CA 1
ATOM 7796 C C . VAL D 1 166 ? 11.315 29.191 63.740 1.00 37.71 165 VAL D C 1
ATOM 7797 O O . VAL D 1 166 ? 11.182 30.411 63.712 1.00 38.35 165 VAL D O 1
ATOM 7801 N N . GLY D 1 167 ? 12.445 28.585 63.405 1.00 37.55 166 GLY D N 1
ATOM 7802 C CA . GLY D 1 167 ? 13.658 29.320 63.161 1.00 37.04 166 GLY D CA 1
ATOM 7803 C C . GLY D 1 167 ? 13.527 30.232 61.996 1.00 37.78 166 GLY D C 1
ATOM 7804 O O . GLY D 1 167 ? 14.067 31.331 61.983 1.00 39.74 166 GLY D O 1
ATOM 7813 N N . SER D 1 169 ? 10.817 31.667 60.863 1.00 40.46 168 SER D N 1
ATOM 7814 C CA . SER D 1 169 ? 9.935 32.762 61.225 1.00 39.00 168 SER D CA 1
ATOM 7815 C C . SER D 1 169 ? 10.637 33.797 62.064 1.00 40.34 168 SER D C 1
ATOM 7816 O O . SER D 1 169 ? 10.496 35.008 61.904 1.00 39.25 168 SER D O 1
ATOM 7819 N N . VAL D 1 170 ? 11.373 33.258 63.015 1.00 42.52 169 VAL D N 1
ATOM 7820 C CA . VAL D 1 170 ? 12.094 34.055 63.963 1.00 40.02 169 VAL D CA 1
ATOM 7821 C C . VAL D 1 170 ? 13.146 34.828 63.182 1.00 38.24 169 VAL D C 1
ATOM 7822 O O . VAL D 1 170 ? 13.217 36.041 63.264 1.00 37.49 169 VAL D O 1
ATOM 7826 N N . ALA D 1 171 ? 13.894 34.154 62.331 1.00 37.98 170 ALA D N 1
ATOM 7827 C CA . ALA D 1 171 ? 14.979 34.878 61.624 1.00 36.93 170 ALA D CA 1
ATOM 7828 C C . ALA D 1 171 ? 14.427 35.996 60.744 1.00 37.49 170 ALA D C 1
ATOM 7829 O O . ALA D 1 171 ? 14.932 37.121 60.740 1.00 34.76 170 ALA D O 1
ATOM 7831 N N . ARG D 1 172 ? 13.351 35.678 60.048 1.00 38.94 171 ARG D N 1
ATOM 7832 C CA A ARG D 1 172 ? 12.674 36.617 59.159 0.50 39.77 171 ARG D CA 1
ATOM 7833 C CA B ARG D 1 172 ? 12.745 36.627 59.137 0.50 40.06 171 ARG D CA 1
ATOM 7834 C C . ARG D 1 172 ? 12.254 37.873 59.898 1.00 41.02 171 ARG D C 1
ATOM 7835 O O . ARG D 1 172 ? 12.393 38.991 59.409 1.00 41.81 171 ARG D O 1
ATOM 7850 N N . LYS D 1 173 ? 11.712 37.694 61.095 1.00 42.97 172 LYS D N 1
ATOM 7851 C CA . LYS D 1 173 ? 11.243 38.867 61.845 1.00 43.96 172 LYS D CA 1
ATOM 7852 C C . LYS D 1 173 ? 12.389 39.752 62.388 1.00 43.52 172 LYS D C 1
ATOM 7853 O O . LYS D 1 173 ? 12.224 40.965 62.494 1.00 42.72 172 LYS D O 1
ATOM 7859 N N . PHE D 1 174 ? 13.531 39.169 62.738 1.00 41.26 173 PHE D N 1
ATOM 7860 C CA . PHE D 1 174 ? 14.642 39.996 63.229 1.00 39.89 173 PHE D CA 1
ATOM 7861 C C . PHE D 1 174 ? 15.222 40.785 62.061 1.00 39.70 173 PHE D C 1
ATOM 7862 O O . PHE D 1 174 ? 15.575 41.962 62.203 1.00 40.95 173 PHE D O 1
ATOM 7870 N N . ALA D 1 175 ? 15.289 40.136 60.900 1.00 39.40 174 ALA D N 1
ATOM 7871 C CA . ALA D 1 175 ? 15.793 40.792 59.676 1.00 40.02 174 ALA D CA 1
ATOM 7872 C C . ALA D 1 175 ? 14.927 42.045 59.406 1.00 42.83 174 ALA D C 1
ATOM 7873 O O . ALA D 1 175 ? 15.432 43.127 59.070 1.00 40.36 174 ALA D O 1
ATOM 7875 N N . ALA D 1 176 ? 13.629 41.887 59.669 1.00 46.05 175 ALA D N 1
ATOM 7876 C CA . ALA D 1 176 ? 12.605 42.946 59.476 1.00 47.16 175 ALA D CA 1
ATOM 7877 C C . ALA D 1 176 ? 12.852 44.123 60.375 1.00 46.72 175 ALA D C 1
ATOM 7878 O O . ALA D 1 176 ? 12.592 45.242 60.031 1.00 49.27 175 ALA D O 1
ATOM 7880 N N . LEU D 1 177 ? 13.309 43.820 61.562 1.00 46.39 176 LEU D N 1
ATOM 7881 C CA . LEU D 1 177 ? 13.601 44.831 62.564 1.00 45.81 176 LEU D CA 1
ATOM 7882 C C . LEU D 1 177 ? 14.890 45.575 62.238 1.00 43.58 176 LEU D C 1
ATOM 7883 O O . LEU D 1 177 ? 15.296 46.441 62.961 1.00 42.29 176 LEU D O 1
ATOM 7888 N N . GLY D 1 178 ? 15.552 45.198 61.157 1.00 43.05 177 GLY D N 1
ATOM 7889 C CA . GLY D 1 178 ? 16.827 45.836 60.802 1.00 40.52 177 GLY D CA 1
ATOM 7890 C C . GLY D 1 178 ? 18.034 45.221 61.468 1.00 39.29 177 GLY D C 1
ATOM 7891 O O . GLY D 1 178 ? 19.112 45.796 61.459 1.00 38.16 177 GLY D O 1
ATOM 7892 N N . ALA D 1 179 ? 17.868 44.025 62.033 1.00 38.35 178 ALA D N 1
ATOM 7893 C CA . ALA D 1 179 ? 19.005 43.315 62.608 1.00 37.23 178 ALA D CA 1
ATOM 7894 C C . ALA D 1 179 ? 19.846 42.750 61.471 1.00 37.26 178 ALA D C 1
ATOM 7895 O O . ALA D 1 179 ? 19.367 42.571 60.367 1.00 41.06 178 ALA D O 1
ATOM 7897 N N . LYS D 1 180 ? 21.107 42.505 61.771 1.00 38.08 179 LYS D N 1
ATOM 7898 C CA . LYS D 1 180 ? 22.046 41.852 60.858 1.00 39.38 179 LYS D CA 1
ATOM 7899 C C . LYS D 1 180 ? 22.067 40.400 61.334 1.00 38.41 179 LYS D C 1
ATOM 7900 O O . LYS D 1 180 ? 22.698 40.036 62.329 1.00 38.24 179 LYS D O 1
ATOM 7906 N N . VAL D 1 181 ? 21.316 39.602 60.595 1.00 37.66 180 VAL D N 1
ATOM 7907 C CA . VAL D 1 181 ? 21.039 38.226 60.930 1.00 37.02 180 VAL D CA 1
ATOM 7908 C C . VAL D 1 181 ? 21.845 37.171 60.215 1.00 36.46 180 VAL D C 1
ATOM 7909 O O . VAL D 1 181 ? 21.982 37.134 58.977 1.00 35.95 180 VAL D O 1
ATOM 7913 N N . LYS D 1 182 ? 22.373 36.308 61.057 1.00 36.75 181 LYS D N 1
ATOM 7914 C CA . LYS D 1 182 ? 23.074 35.127 60.597 1.00 38.43 181 LYS D CA 1
ATOM 7915 C C . LYS D 1 182 ? 22.346 33.962 61.169 1.00 38.63 181 LYS D C 1
ATOM 7916 O O . LYS D 1 182 ? 21.838 34.013 62.292 1.00 38.70 181 LYS D O 1
ATOM 7922 N N . VAL D 1 183 ? 22.268 32.912 60.364 1.00 38.22 182 VAL D N 1
ATOM 7923 C CA . VAL D 1 183 ? 21.539 31.710 60.743 1.00 36.35 182 VAL D CA 1
ATOM 7924 C C . VAL D 1 183 ? 22.435 30.464 60.616 1.00 35.09 182 VAL D C 1
ATOM 7925 O O . VAL D 1 183 ? 23.085 30.234 59.604 1.00 33.41 182 VAL D O 1
ATOM 7929 N N . GLY D 1 184 ? 22.502 29.717 61.701 1.00 33.67 183 GLY D N 1
ATOM 7930 C CA . GLY D 1 184 ? 23.290 28.482 61.750 1.00 35.82 183 GLY D CA 1
ATOM 7931 C C . GLY D 1 184 ? 22.439 27.279 61.459 1.00 35.93 183 GLY D C 1
ATOM 7932 O O . GLY D 1 184 ? 21.334 27.119 61.990 1.00 36.31 183 GLY D O 1
ATOM 7933 N N . ALA D 1 185 ? 22.936 26.455 60.561 1.00 36.37 184 ALA D N 1
ATOM 7934 C CA . ALA D 1 185 ? 22.244 25.215 60.168 1.00 36.06 184 ALA D CA 1
ATOM 7935 C C . ALA D 1 185 ? 23.208 24.138 59.656 1.00 36.37 184 ALA D C 1
ATOM 7936 O O . ALA D 1 185 ? 24.321 24.421 59.243 1.00 36.37 184 ALA D O 1
ATOM 7938 N N . ARG D 1 186 ? 22.745 22.900 59.697 1.00 36.72 185 ARG D N 1
ATOM 7939 C CA . ARG D 1 186 ? 23.542 21.772 59.253 1.00 37.66 185 ARG D CA 1
ATOM 7940 C C . ARG D 1 186 ? 23.363 21.441 57.777 1.00 37.36 185 ARG D C 1
ATOM 7941 O O . ARG D 1 186 ? 24.340 21.185 57.075 1.00 36.10 185 ARG D O 1
ATOM 7949 N N . GLU D 1 187 ? 22.120 21.471 57.317 1.00 36.62 186 GLU D N 1
ATOM 7950 C CA . GLU D 1 187 ? 21.783 20.999 55.951 1.00 37.40 186 GLU D CA 1
ATOM 7951 C C . GLU D 1 187 ? 22.056 22.023 54.878 1.00 36.35 186 GLU D C 1
ATOM 7952 O O . GLU D 1 187 ? 21.734 23.189 55.031 1.00 37.45 186 GLU D O 1
ATOM 7958 N N . SER D 1 188 ? 22.613 21.563 53.767 1.00 37.03 187 SER D N 1
ATOM 7959 C CA . SER D 1 188 ? 23.038 22.464 52.682 1.00 37.30 187 SER D CA 1
ATOM 7960 C C . SER D 1 188 ? 21.888 23.229 52.006 1.00 38.07 187 SER D C 1
ATOM 7961 O O . SER D 1 188 ? 22.050 24.381 51.554 1.00 39.06 187 SER D O 1
ATOM 7964 N N . ASP D 1 189 ? 20.712 22.604 51.992 1.00 38.26 188 ASP D N 1
ATOM 7965 C CA . ASP D 1 189 ? 19.513 23.229 51.400 1.00 37.81 188 ASP D CA 1
ATOM 7966 C C . ASP D 1 189 ? 19.074 24.405 52.266 1.00 38.31 188 ASP D C 1
ATOM 7967 O O . ASP D 1 189 ? 18.805 25.499 51.751 1.00 37.69 188 ASP D O 1
ATOM 7972 N N . LEU D 1 190 ? 19.070 24.200 53.580 1.00 37.63 189 LEU D N 1
ATOM 7973 C CA . LEU D 1 190 ? 18.670 25.266 54.506 1.00 37.99 189 LEU D CA 1
ATOM 7974 C C . LEU D 1 190 ? 19.681 26.383 54.454 1.00 37.27 189 LEU D C 1
ATOM 7975 O O . LEU D 1 190 ? 19.317 27.544 54.545 1.00 36.23 189 LEU D O 1
ATOM 7980 N N . LEU D 1 191 ? 20.959 26.042 54.302 1.00 36.96 190 LEU D N 1
ATOM 7981 C CA . LEU D 1 191 ? 22.006 27.093 54.180 1.00 34.47 190 LEU D CA 1
ATOM 7982 C C . LEU D 1 191 ? 21.786 27.950 52.909 1.00 34.56 190 LEU D C 1
ATOM 7983 O O . LEU D 1 191 ? 22.064 29.162 52.887 1.00 35.77 190 LEU D O 1
ATOM 7988 N N . ALA D 1 192 ? 21.258 27.301 51.875 1.00 33.14 191 ALA D N 1
ATOM 7989 C CA . ALA D 1 192 ? 20.968 27.955 50.601 1.00 32.59 191 ALA D CA 1
ATOM 7990 C C . ALA D 1 192 ? 19.768 28.888 50.763 1.00 31.86 191 ALA D C 1
ATOM 7991 O O . ALA D 1 192 ? 19.760 30.001 50.276 1.00 32.54 191 ALA D O 1
ATOM 7993 N N . ARG D 1 193 ? 18.782 28.435 51.512 1.00 33.26 192 ARG D N 1
ATOM 7994 C CA . ARG D 1 193 ? 17.545 29.205 51.750 1.00 31.99 192 ARG D CA 1
ATOM 7995 C C . ARG D 1 193 ? 17.902 30.450 52.534 1.00 33.97 192 ARG D C 1
ATOM 7996 O O . ARG D 1 193 ? 17.387 31.562 52.276 1.00 31.58 192 ARG D O 1
ATOM 8004 N N . ILE D 1 194 ? 18.829 30.283 53.467 1.00 33.55 193 ILE D N 1
ATOM 8005 C CA . ILE D 1 194 ? 19.270 31.426 54.322 1.00 33.86 193 ILE D CA 1
ATOM 8006 C C . ILE D 1 194 ? 19.885 32.526 53.451 1.00 31.78 193 ILE D C 1
ATOM 8007 O O . ILE D 1 194 ? 19.601 33.693 53.575 1.00 34.31 193 ILE D O 1
ATOM 8012 N N . ALA D 1 195 ? 20.723 32.121 52.533 1.00 32.99 194 ALA D N 1
ATOM 8013 C CA . ALA D 1 195 ? 21.322 33.057 51.586 1.00 33.10 194 ALA D CA 1
ATOM 8014 C C . ALA D 1 195 ? 20.228 33.683 50.715 1.00 34.28 194 ALA D C 1
ATOM 8015 O O . ALA D 1 195 ? 20.269 34.871 50.386 1.00 35.37 194 ALA D O 1
ATOM 8017 N N . GLU D 1 196 ? 19.272 32.858 50.282 1.00 34.25 195 GLU D N 1
ATOM 8018 C CA . GLU D 1 196 ? 18.212 33.372 49.427 1.00 34.18 195 GLU D CA 1
ATOM 8019 C C . GLU D 1 196 ? 17.430 34.439 50.187 1.00 36.56 195 GLU D C 1
ATOM 8020 O O . GLU D 1 196 ? 17.005 35.438 49.619 1.00 35.35 195 GLU D O 1
ATOM 8034 N N . GLY D 1 198 ? 18.410 36.536 52.107 1.00 36.17 197 GLY D N 1
ATOM 8035 C CA . GLY D 1 198 ? 19.284 37.698 52.291 1.00 36.74 197 GLY D CA 1
ATOM 8036 C C . GLY D 1 198 ? 20.030 37.698 53.602 1.00 36.45 197 GLY D C 1
ATOM 8037 O O . GLY D 1 198 ? 20.473 38.728 54.098 1.00 35.48 197 GLY D O 1
ATOM 8046 N N . GLU D 1 200 ? 22.885 35.767 56.524 1.00 34.80 199 GLU D N 1
ATOM 8047 C CA . GLU D 1 200 ? 24.230 35.147 56.501 1.00 35.98 199 GLU D CA 1
ATOM 8048 C C . GLU D 1 200 ? 24.222 33.722 56.989 1.00 34.66 199 GLU D C 1
ATOM 8049 O O . GLU D 1 200 ? 24.031 33.492 58.165 1.00 34.98 199 GLU D O 1
ATOM 8055 N N . PRO D 1 201 ? 24.448 32.758 56.083 1.00 36.37 200 PRO D N 1
ATOM 8056 C CA . PRO D 1 201 ? 24.454 31.377 56.553 1.00 36.59 200 PRO D CA 1
ATOM 8057 C C . PRO D 1 201 ? 25.777 30.919 57.162 1.00 36.94 200 PRO D C 1
ATOM 8058 O O . PRO D 1 201 ? 26.824 31.433 56.840 1.00 38.07 200 PRO D O 1
ATOM 8062 N N . PHE D 1 202 ? 25.699 29.985 58.090 1.00 36.55 201 PHE D N 1
ATOM 8063 C CA . PHE D 1 202 ? 26.934 29.322 58.595 1.00 36.79 201 PHE D CA 1
ATOM 8064 C C . PHE D 1 202 ? 26.588 27.925 59.028 1.00 35.68 201 PHE D C 1
ATOM 8065 O O . PHE D 1 202 ? 25.487 27.676 59.445 1.00 36.93 201 PHE D O 1
ATOM 8073 N N . HIS D 1 203 ? 27.522 27.005 58.864 1.00 37.60 202 HIS D N 1
ATOM 8074 C CA . HIS D 1 203 ? 27.325 25.609 59.276 1.00 37.56 202 HIS D CA 1
ATOM 8075 C C . HIS D 1 203 ? 27.342 25.579 60.794 1.00 38.23 202 HIS D C 1
ATOM 8076 O O . HIS D 1 203 ? 28.260 26.102 61.444 1.00 38.91 202 HIS D O 1
ATOM 8083 N N . ILE D 1 204 ? 26.314 24.954 61.352 1.00 37.36 203 ILE D N 1
ATOM 8084 C CA . ILE D 1 204 ? 26.143 24.891 62.790 1.00 37.77 203 ILE D CA 1
ATOM 8085 C C . ILE D 1 204 ? 27.432 24.472 63.514 1.00 38.73 203 ILE D C 1
ATOM 8086 O O . ILE D 1 204 ? 27.655 24.851 64.669 1.00 38.58 203 ILE D O 1
ATOM 8091 N N . SER D 1 205 ? 28.316 23.758 62.817 1.00 40.36 204 SER D N 1
ATOM 8092 C CA . SER D 1 205 ? 29.568 23.257 63.439 1.00 39.58 204 SER D CA 1
ATOM 8093 C C . SER D 1 205 ? 30.586 24.385 63.710 1.00 39.67 204 SER D C 1
ATOM 8094 O O . SER D 1 205 ? 31.546 24.225 64.470 1.00 38.99 204 SER D O 1
ATOM 8097 N N . LYS D 1 206 ? 30.339 25.536 63.116 1.00 39.81 205 LYS D N 1
ATOM 8098 C CA . LYS D 1 206 ? 31.263 26.685 63.225 1.00 39.18 205 LYS D CA 1
ATOM 8099 C C . LYS D 1 206 ? 30.743 27.766 64.185 1.00 39.09 205 LYS D C 1
ATOM 8100 O O . LYS D 1 206 ? 31.279 28.886 64.283 1.00 37.46 205 LYS D O 1
ATOM 8103 N N . ALA D 1 207 ? 29.705 27.381 64.920 1.00 38.91 206 ALA D N 1
ATOM 8104 C CA . ALA D 1 207 ? 29.029 28.292 65.877 1.00 38.97 206 ALA D CA 1
ATOM 8105 C C . ALA D 1 207 ? 29.985 29.066 66.777 1.00 39.34 206 ALA D C 1
ATOM 8106 O O . ALA D 1 207 ? 29.835 30.273 66.966 1.00 40.42 206 ALA D O 1
ATOM 8108 N N . ALA D 1 208 ? 30.974 28.378 67.322 1.00 39.93 207 ALA D N 1
ATOM 8109 C CA . ALA D 1 208 ? 31.904 29.017 68.290 1.00 41.37 207 ALA D CA 1
ATOM 8110 C C . ALA D 1 208 ? 32.580 30.217 67.655 1.00 42.75 207 ALA D C 1
ATOM 8111 O O . ALA D 1 208 ? 32.702 31.276 68.252 1.00 43.26 207 ALA D O 1
ATOM 8113 N N . GLN D 1 209 ? 32.937 30.040 66.397 1.00 43.53 208 GLN D N 1
ATOM 8114 C CA . GLN D 1 209 ? 33.651 31.060 65.622 1.00 43.81 208 GLN D CA 1
ATOM 8115 C C . GLN D 1 209 ? 32.709 32.176 65.205 1.00 42.64 208 GLN D C 1
ATOM 8116 O O . GLN D 1 209 ? 33.038 33.370 65.284 1.00 42.53 208 GLN D O 1
ATOM 8119 N N . GLU D 1 210 ? 31.508 31.786 64.812 1.00 42.02 209 GLU D N 1
ATOM 8120 C CA . GLU D 1 210 ? 30.545 32.753 64.255 1.00 42.47 209 GLU D CA 1
ATOM 8121 C C . GLU D 1 210 ? 29.786 33.559 65.277 1.00 41.11 209 GLU D C 1
ATOM 8122 O O . GLU D 1 210 ? 29.266 34.593 64.947 1.00 42.18 209 GLU D O 1
ATOM 8128 N N . LEU D 1 211 ? 29.739 33.102 66.519 1.00 40.59 210 LEU D N 1
ATOM 8129 C CA . LEU D 1 211 ? 28.937 33.789 67.557 1.00 41.03 210 LEU D CA 1
ATOM 8130 C C . LEU D 1 211 ? 29.774 34.745 68.387 1.00 42.28 210 LEU D C 1
ATOM 8131 O O . LEU D 1 211 ? 29.367 35.247 69.425 1.00 41.12 210 LEU D O 1
ATOM 8136 N N . ARG D 1 212 ? 30.965 34.988 67.867 1.00 42.89 211 ARG D N 1
ATOM 8137 C CA . ARG D 1 212 ? 31.988 35.761 68.541 1.00 42.65 211 ARG D CA 1
ATOM 8138 C C . ARG D 1 212 ? 31.674 37.250 68.613 1.00 42.19 211 ARG D C 1
ATOM 8139 O O . ARG D 1 212 ? 32.163 37.954 69.488 1.00 42.70 211 ARG D O 1
ATOM 8147 N N . ASP D 1 213 ? 30.842 37.713 67.701 1.00 41.04 212 ASP D N 1
ATOM 8148 C CA . ASP D 1 213 ? 30.473 39.125 67.657 1.00 41.25 212 ASP D CA 1
ATOM 8149 C C . ASP D 1 213 ? 28.948 39.338 67.697 1.00 40.29 212 ASP D C 1
ATOM 8150 O O . ASP D 1 213 ? 28.422 40.385 67.298 1.00 38.87 212 ASP D O 1
ATOM 8155 N N . VAL D 1 214 ? 28.275 38.317 68.212 1.00 38.90 213 VAL D N 1
ATOM 8156 C CA . VAL D 1 214 ? 26.805 38.286 68.342 1.00 38.01 213 VAL D CA 1
ATOM 8157 C C . VAL D 1 214 ? 26.280 38.960 69.601 1.00 37.45 213 VAL D C 1
ATOM 8158 O O . VAL D 1 214 ? 26.737 38.697 70.745 1.00 36.88 213 VAL D O 1
ATOM 8162 N N . ASP D 1 215 ? 25.273 39.804 69.364 1.00 36.65 214 ASP D N 1
ATOM 8163 C CA . ASP D 1 215 ? 24.636 40.605 70.443 1.00 36.31 214 ASP D CA 1
ATOM 8164 C C . ASP D 1 215 ? 23.471 39.879 71.071 1.00 35.13 214 ASP D C 1
ATOM 8165 O O . ASP D 1 215 ? 23.256 39.969 72.264 1.00 36.34 214 ASP D O 1
ATOM 8170 N N . VAL D 1 216 ? 22.741 39.165 70.226 1.00 35.02 215 VAL D N 1
ATOM 8171 C CA . VAL D 1 216 ? 21.588 38.348 70.628 1.00 35.16 215 VAL D CA 1
ATOM 8172 C C . VAL D 1 216 ? 21.607 37.045 69.836 1.00 35.21 215 VAL D C 1
ATOM 8173 O O . VAL D 1 216 ? 21.727 37.043 68.615 1.00 34.84 215 VAL D O 1
ATOM 8177 N N . CYS D 1 217 ? 21.509 35.940 70.565 1.00 36.13 216 CYS D N 1
ATOM 8178 C CA . CYS D 1 217 ? 21.484 34.598 69.983 1.00 36.36 216 CYS D CA 1
ATOM 8179 C C . CYS D 1 217 ? 20.210 33.859 70.369 1.00 36.98 216 CYS D C 1
ATOM 8180 O O . CYS D 1 217 ? 19.901 33.645 71.560 1.00 35.68 216 CYS D O 1
ATOM 8183 N N . ILE D 1 218 ? 19.458 33.488 69.341 1.00 37.36 217 ILE D N 1
ATOM 8184 C CA . ILE D 1 218 ? 18.223 32.744 69.517 1.00 37.44 217 ILE D CA 1
ATOM 8185 C C . ILE D 1 218 ? 18.379 31.283 69.065 1.00 37.24 217 ILE D C 1
ATOM 8186 O O . ILE D 1 218 ? 18.604 31.000 67.887 1.00 38.38 217 ILE D O 1
ATOM 8191 N N . ASN D 1 219 ? 18.220 30.356 69.997 1.00 36.86 218 ASN D N 1
ATOM 8192 C CA . ASN D 1 219 ? 18.274 28.931 69.651 1.00 37.80 218 ASN D CA 1
ATOM 8193 C C . ASN D 1 219 ? 16.902 28.297 69.418 1.00 39.02 218 ASN D C 1
ATOM 8194 O O . ASN D 1 219 ? 15.963 28.466 70.209 1.00 39.77 218 ASN D O 1
ATOM 8199 N N . THR D 1 220 ? 16.805 27.536 68.333 1.00 39.20 219 THR D N 1
ATOM 8200 C CA . THR D 1 220 ? 15.600 26.747 68.051 1.00 38.04 219 THR D CA 1
ATOM 8201 C C . THR D 1 220 ? 15.903 25.264 67.903 1.00 39.42 219 THR D C 1
ATOM 8202 O O . THR D 1 220 ? 14.978 24.456 67.744 1.00 40.27 219 THR D O 1
ATOM 8206 N N . ILE D 1 221 ? 17.187 24.908 67.993 1.00 38.16 220 ILE D N 1
ATOM 8207 C CA . ILE D 1 221 ? 17.636 23.511 67.821 1.00 38.49 220 ILE D CA 1
ATOM 8208 C C . ILE D 1 221 ? 17.462 22.704 69.121 1.00 40.12 220 ILE D C 1
ATOM 8209 O O . ILE D 1 221 ? 17.927 23.138 70.183 1.00 40.65 220 ILE D O 1
ATOM 8214 N N . PRO D 1 222 ? 16.778 21.541 69.047 1.00 41.46 221 PRO D N 1
ATOM 8215 C CA . PRO D 1 222 ? 16.537 20.721 70.249 1.00 42.55 221 PRO D CA 1
ATOM 8216 C C . PRO D 1 222 ? 17.648 19.743 70.513 1.00 43.30 221 PRO D C 1
ATOM 8217 O O . PRO D 1 222 ? 17.475 18.516 70.505 1.00 43.24 221 PRO D O 1
ATOM 8221 N N . ALA D 1 223 ? 18.796 20.337 70.744 1.00 41.82 222 ALA D N 1
ATOM 8222 C CA . ALA D 1 223 ? 19.994 19.607 71.014 1.00 40.23 222 ALA D CA 1
ATOM 8223 C C . ALA D 1 223 ? 21.009 20.601 71.539 1.00 40.20 222 ALA D C 1
ATOM 8224 O O . ALA D 1 223 ? 20.979 21.767 71.179 1.00 39.56 222 ALA D O 1
ATOM 8226 N N . LEU D 1 224 ? 21.908 20.117 72.380 1.00 39.88 223 LEU D N 1
ATOM 8227 C CA . LEU D 1 224 ? 22.940 20.969 72.976 1.00 40.46 223 LEU D CA 1
ATOM 8228 C C . LEU D 1 224 ? 23.861 21.537 71.922 1.00 40.16 223 LEU D C 1
ATOM 8229 O O . LEU D 1 224 ? 24.747 20.857 71.446 1.00 40.75 223 LEU D O 1
ATOM 8234 N N . VAL D 1 225 ? 23.639 22.799 71.581 1.00 39.66 224 VAL D N 1
ATOM 8235 C CA . VAL D 1 225 ? 24.444 23.498 70.566 1.00 40.21 224 VAL D CA 1
ATOM 8236 C C . VAL D 1 225 ? 25.144 24.764 71.056 1.00 40.62 224 VAL D C 1
ATOM 8237 O O . VAL D 1 225 ? 26.191 25.149 70.516 1.00 41.20 224 VAL D O 1
ATOM 8241 N N . VAL D 1 226 ? 24.540 25.433 72.033 1.00 39.04 225 VAL D N 1
ATOM 8242 C CA . VAL D 1 226 ? 25.147 26.640 72.642 1.00 37.36 225 VAL D CA 1
ATOM 8243 C C . VAL D 1 226 ? 25.939 26.107 73.849 1.00 37.20 225 VAL D C 1
ATOM 8244 O O . VAL D 1 226 ? 25.583 26.216 75.027 1.00 36.22 225 VAL D O 1
ATOM 8248 N N . THR D 1 227 ? 27.024 25.468 73.493 1.00 37.66 226 THR D N 1
ATOM 8249 C CA . THR D 1 227 ? 27.867 24.833 74.474 1.00 38.84 226 THR D CA 1
ATOM 8250 C C . THR D 1 227 ? 28.748 25.827 75.201 1.00 38.05 226 THR D C 1
ATOM 8251 O O . THR D 1 227 ? 28.710 27.015 74.932 1.00 36.92 226 THR D O 1
ATOM 8255 N N . ALA D 1 228 ? 29.563 25.304 76.104 1.00 38.23 227 ALA D N 1
ATOM 8256 C CA . ALA D 1 228 ? 30.453 26.141 76.914 1.00 39.11 227 ALA D CA 1
ATOM 8257 C C . ALA D 1 228 ? 31.474 26.757 75.995 1.00 40.69 227 ALA D C 1
ATOM 8258 O O . ALA D 1 228 ? 31.923 27.909 76.155 1.00 40.99 227 ALA D O 1
ATOM 8260 N N . ASN D 1 229 ? 31.836 25.953 75.007 1.00 42.51 228 ASN D N 1
ATOM 8261 C CA . ASN D 1 229 ? 32.905 26.339 74.091 1.00 41.47 228 ASN D CA 1
ATOM 8262 C C . ASN D 1 229 ? 32.434 27.536 73.316 1.00 40.03 228 ASN D C 1
ATOM 8263 O O . ASN D 1 229 ? 33.157 28.502 73.131 1.00 39.66 228 ASN D O 1
ATOM 8268 N N . VAL D 1 230 ? 31.162 27.487 72.943 1.00 39.67 229 VAL D N 1
ATOM 8269 C CA . VAL D 1 230 ? 30.554 28.549 72.146 1.00 39.35 229 VAL D CA 1
ATOM 8270 C C . VAL D 1 230 ? 30.402 29.799 73.012 1.00 38.78 229 VAL D C 1
ATOM 8271 O O . VAL D 1 230 ? 30.761 30.931 72.636 1.00 37.81 229 VAL D O 1
ATOM 8275 N N . LEU D 1 231 ? 29.852 29.554 74.187 1.00 38.31 230 LEU D N 1
ATOM 8276 C CA . LEU D 1 231 ? 29.593 30.620 75.159 1.00 38.92 230 LEU D CA 1
ATOM 8277 C C . LEU D 1 231 ? 30.875 31.364 75.533 1.00 38.47 230 LEU D C 1
ATOM 8278 O O . LEU D 1 231 ? 30.871 32.585 75.684 1.00 40.76 230 LEU D O 1
ATOM 8283 N N . ALA D 1 232 ? 31.977 30.638 75.626 1.00 37.26 231 ALA D N 1
ATOM 8284 C CA . ALA D 1 232 ? 33.241 31.260 76.026 1.00 37.79 231 ALA D CA 1
ATOM 8285 C C . ALA D 1 232 ? 33.736 32.302 75.013 1.00 37.54 231 ALA D C 1
ATOM 8286 O O . ALA D 1 232 ? 34.474 33.208 75.333 1.00 37.42 231 ALA D O 1
ATOM 8288 N N . GLU D 1 233 ? 33.262 32.186 73.793 1.00 40.18 232 GLU D N 1
ATOM 8289 C CA . GLU D 1 233 ? 33.704 33.040 72.678 1.00 41.17 232 GLU D CA 1
ATOM 8290 C C . GLU D 1 233 ? 32.805 34.238 72.411 1.00 40.08 232 GLU D C 1
ATOM 8291 O O . GLU D 1 233 ? 33.166 35.171 71.683 1.00 39.46 232 GLU D O 1
ATOM 8305 N N . PRO D 1 235 ? 30.405 37.631 73.165 1.00 39.65 234 PRO D N 1
ATOM 8306 C CA . PRO D 1 235 ? 30.625 38.851 73.954 1.00 40.76 234 PRO D CA 1
ATOM 8307 C C . PRO D 1 235 ? 29.902 38.728 75.280 1.00 40.73 234 PRO D C 1
ATOM 8308 O O . PRO D 1 235 ? 28.854 38.064 75.369 1.00 39.50 234 PRO D O 1
ATOM 8312 N N . SER D 1 236 ? 30.441 39.407 76.282 1.00 40.46 235 SER D N 1
ATOM 8313 C CA . SER D 1 236 ? 29.898 39.357 77.643 1.00 41.02 235 SER D CA 1
ATOM 8314 C C . SER D 1 236 ? 28.483 39.877 77.751 1.00 40.02 235 SER D C 1
ATOM 8315 O O . SER D 1 236 ? 27.742 39.491 78.630 1.00 40.90 235 SER D O 1
ATOM 8318 N N . HIS D 1 237 ? 28.109 40.744 76.830 1.00 40.71 236 HIS D N 1
ATOM 8319 C CA . HIS D 1 237 ? 26.782 41.368 76.867 1.00 40.49 236 HIS D CA 1
ATOM 8320 C C . HIS D 1 237 ? 25.712 40.581 76.119 1.00 39.55 236 HIS D C 1
ATOM 8321 O O . HIS D 1 237 ? 24.564 40.941 76.139 1.00 38.09 236 HIS D O 1
ATOM 8328 N N . THR D 1 238 ? 26.089 39.478 75.494 1.00 39.35 237 THR D N 1
ATOM 8329 C CA . THR D 1 238 ? 25.126 38.721 74.701 1.00 38.21 237 THR D CA 1
ATOM 8330 C C . THR D 1 238 ? 23.940 38.192 75.499 1.00 38.08 237 THR D C 1
ATOM 8331 O O . THR D 1 238 ? 24.046 37.759 76.638 1.00 38.28 237 THR D O 1
ATOM 8335 N N . PHE D 1 239 ? 22.806 38.204 74.818 1.00 37.76 238 PHE D N 1
ATOM 8336 C CA . PHE D 1 239 ? 21.559 37.678 75.351 1.00 37.46 238 PHE D CA 1
ATOM 8337 C C . PHE D 1 239 ? 21.129 36.454 74.548 1.00 37.46 238 PHE D C 1
ATOM 8338 O O . PHE D 1 239 ? 20.974 36.478 73.335 1.00 37.27 238 PHE D O 1
ATOM 8346 N N . VAL D 1 240 ? 21.002 35.352 75.247 1.00 37.51 239 VAL D N 1
ATOM 8347 C CA . VAL D 1 240 ? 20.600 34.106 74.600 1.00 37.35 239 VAL D CA 1
ATOM 8348 C C . VAL D 1 240 ? 19.182 33.768 74.977 1.00 36.81 239 VAL D C 1
ATOM 8349 O O . VAL D 1 240 ? 18.848 33.706 76.148 1.00 37.74 239 VAL D O 1
ATOM 8353 N N . ILE D 1 241 ? 18.345 33.623 73.967 1.00 37.09 240 ILE D N 1
ATOM 8354 C CA . ILE D 1 241 ? 16.951 33.217 74.140 1.00 37.28 240 ILE D CA 1
ATOM 8355 C C . ILE D 1 241 ? 16.818 31.823 73.551 1.00 37.14 240 ILE D C 1
ATOM 8356 O O . ILE D 1 241 ? 17.014 31.657 72.368 1.00 37.54 240 ILE D O 1
ATOM 8361 N N . ASP D 1 242 ? 16.462 30.842 74.383 1.00 37.56 241 ASP D N 1
ATOM 8362 C CA . ASP D 1 242 ? 16.337 29.427 73.971 1.00 36.97 241 ASP D CA 1
ATOM 8363 C C . ASP D 1 242 ? 14.884 28.977 73.905 1.00 38.14 241 ASP D C 1
ATOM 8364 O O . ASP D 1 242 ? 14.184 28.846 74.904 1.00 39.81 241 ASP D O 1
ATOM 8369 N N . LEU D 1 243 ? 14.456 28.742 72.675 1.00 39.31 242 LEU D N 1
ATOM 8370 C CA . LEU D 1 243 ? 13.088 28.395 72.340 1.00 41.00 242 LEU D CA 1
ATOM 8371 C C . LEU D 1 243 ? 12.886 26.898 72.191 1.00 41.07 242 LEU D C 1
ATOM 8372 O O . LEU D 1 243 ? 11.769 26.435 71.989 1.00 40.82 242 LEU D O 1
ATOM 8377 N N . ALA D 1 244 ? 13.980 26.155 72.236 1.00 41.86 243 ALA D N 1
ATOM 8378 C CA . ALA D 1 244 ? 13.906 24.679 72.141 1.00 43.12 243 ALA D CA 1
ATOM 8379 C C . ALA D 1 244 ? 13.255 24.088 73.389 1.00 43.35 243 ALA D C 1
ATOM 8380 O O . ALA D 1 244 ? 13.404 24.610 74.502 1.00 42.63 243 ALA D O 1
ATOM 8382 N N . SER D 1 245 ? 12.546 22.978 73.202 1.00 43.50 244 SER D N 1
ATOM 8383 C CA . SER D 1 245 ? 11.842 22.356 74.342 1.00 44.17 244 SER D CA 1
ATOM 8384 C C . SER D 1 245 ? 12.799 21.928 75.425 1.00 43.61 244 SER D C 1
ATOM 8385 O O . SER D 1 245 ? 13.952 21.630 75.164 1.00 42.29 244 SER D O 1
ATOM 8388 N N . LYS D 1 246 ? 12.299 21.988 76.657 1.00 44.36 245 LYS D N 1
ATOM 8389 C CA . LYS D 1 246 ? 13.036 21.544 77.852 1.00 44.79 245 LYS D CA 1
ATOM 8390 C C . LYS D 1 246 ? 13.830 20.323 77.452 1.00 43.51 245 LYS D C 1
ATOM 8391 O O . LYS D 1 246 ? 13.259 19.411 76.874 1.00 42.85 245 LYS D O 1
ATOM 8393 N N . PRO D 1 247 ? 15.128 20.265 77.795 1.00 44.09 246 PRO D N 1
ATOM 8394 C CA . PRO D 1 247 ? 15.948 21.203 78.560 1.00 44.61 246 PRO D CA 1
ATOM 8395 C C . PRO D 1 247 ? 16.561 22.318 77.730 1.00 44.98 246 PRO D C 1
ATOM 8396 O O . PRO D 1 247 ? 17.326 23.124 78.259 1.00 46.00 246 PRO D O 1
ATOM 8400 N N . GLY D 1 248 ? 16.198 22.353 76.450 1.00 43.42 247 GLY D N 1
ATOM 8401 C CA . GLY D 1 248 ? 16.722 23.345 75.507 1.00 43.26 247 GLY D CA 1
ATOM 8402 C C . GLY D 1 248 ? 17.965 22.854 74.811 1.00 42.81 247 GLY D C 1
ATOM 8403 O O . GLY D 1 248 ? 18.180 21.661 74.694 1.00 43.26 247 GLY D O 1
ATOM 8404 N N . GLY D 1 249 ? 18.781 23.804 74.364 1.00 41.39 248 GLY D N 1
ATOM 8405 C CA . GLY D 1 249 ? 20.040 23.523 73.668 1.00 40.56 248 GLY D CA 1
ATOM 8406 C C . GLY D 1 249 ? 21.221 24.370 74.138 1.00 39.65 248 GLY D C 1
ATOM 8407 O O . GLY D 1 249 ? 22.205 24.555 73.428 1.00 36.98 248 GLY D O 1
ATOM 8408 N N . THR D 1 250 ? 21.121 24.859 75.362 1.00 39.24 249 THR D N 1
ATOM 8409 C CA . THR D 1 250 ? 22.159 25.708 75.937 1.00 38.75 249 THR D CA 1
ATOM 8410 C C . THR D 1 250 ? 22.730 25.132 77.205 1.00 39.51 249 THR D C 1
ATOM 8411 O O . THR D 1 250 ? 22.034 24.447 77.937 1.00 40.64 249 THR D O 1
ATOM 8415 N N . ASP D 1 251 ? 24.022 25.391 77.401 1.00 38.59 250 ASP D N 1
ATOM 8416 C CA . ASP D 1 251 ? 24.730 25.083 78.644 1.00 38.67 250 ASP D CA 1
ATOM 8417 C C . ASP D 1 251 ? 24.514 26.264 79.581 1.00 39.74 250 ASP D C 1
ATOM 8418 O O . ASP D 1 251 ? 25.339 27.193 79.677 1.00 37.44 250 ASP D O 1
ATOM 8423 N N . PHE D 1 252 ? 23.380 26.186 80.271 1.00 40.87 251 PHE D N 1
ATOM 8424 C CA . PHE D 1 252 ? 22.903 27.268 81.140 1.00 41.17 251 PHE D CA 1
ATOM 8425 C C . PHE D 1 252 ? 23.804 27.472 82.339 1.00 41.46 251 PHE D C 1
ATOM 8426 O O . PHE D 1 252 ? 24.024 28.598 82.778 1.00 43.10 251 PHE D O 1
ATOM 8434 N N . ARG D 1 253 ? 24.343 26.370 82.833 1.00 41.01 252 ARG D N 1
ATOM 8435 C CA . ARG D 1 253 ? 25.221 26.426 83.976 1.00 40.71 252 ARG D CA 1
ATOM 8436 C C . ARG D 1 253 ? 26.403 27.302 83.579 1.00 40.89 252 ARG D C 1
ATOM 8437 O O . ARG D 1 253 ? 26.702 28.304 84.224 1.00 41.44 252 ARG D O 1
ATOM 8439 N N . TYR D 1 254 ? 27.042 26.934 82.479 1.00 39.28 253 TYR D N 1
ATOM 8440 C CA . TYR D 1 254 ? 28.201 27.681 82.027 1.00 38.82 253 TYR D CA 1
ATOM 8441 C C . TYR D 1 254 ? 27.847 29.140 81.708 1.00 39.55 253 TYR D C 1
ATOM 8442 O O . TYR D 1 254 ? 28.608 30.056 82.004 1.00 38.33 253 TYR D O 1
ATOM 8451 N N . ALA D 1 255 ? 26.682 29.367 81.112 1.00 40.52 254 ALA D N 1
ATOM 8452 C CA . ALA D 1 255 ? 26.306 30.756 80.757 1.00 41.08 254 ALA D CA 1
ATOM 8453 C C . ALA D 1 255 ? 26.345 31.605 82.022 1.00 42.65 254 ALA D C 1
ATOM 8454 O O . ALA D 1 255 ? 26.943 32.697 82.053 1.00 42.85 254 ALA D O 1
ATOM 8456 N N . GLU D 1 256 ? 25.777 31.028 83.083 1.00 42.83 255 GLU D N 1
ATOM 8457 C CA . GLU D 1 256 ? 25.602 31.730 84.363 1.00 42.99 255 GLU D CA 1
ATOM 8458 C C . GLU D 1 256 ? 26.962 32.148 84.916 1.00 43.81 255 GLU D C 1
ATOM 8459 O O . GLU D 1 256 ? 27.243 33.331 85.165 1.00 44.43 255 GLU D O 1
ATOM 8461 N N . LYS D 1 257 ? 27.817 31.151 85.046 1.00 43.13 256 LYS D N 1
ATOM 8462 C CA . LYS D 1 257 ? 29.155 31.344 85.559 1.00 43.39 256 LYS D CA 1
ATOM 8463 C C . LYS D 1 257 ? 29.892 32.390 84.758 1.00 44.63 256 LYS D C 1
ATOM 8464 O O . LYS D 1 257 ? 30.614 33.214 85.306 1.00 45.28 256 LYS D O 1
ATOM 8466 N N . ARG D 1 258 ? 29.671 32.381 83.454 1.00 45.71 257 ARG D N 1
ATOM 8467 C CA . ARG D 1 258 ? 30.411 33.253 82.550 1.00 46.79 257 ARG D CA 1
ATOM 8468 C C . ARG D 1 258 ? 29.785 34.630 82.583 1.00 45.84 257 ARG D C 1
ATOM 8469 O O . ARG D 1 258 ? 30.361 35.604 82.108 1.00 46.24 257 ARG D O 1
ATOM 8477 N N . GLY D 1 259 ? 28.587 34.681 83.134 1.00 44.59 258 GLY D N 1
ATOM 8478 C CA . GLY D 1 259 ? 27.850 35.941 83.292 1.00 44.22 258 GLY D CA 1
ATOM 8479 C C . GLY D 1 259 ? 27.063 36.339 82.059 1.00 43.28 258 GLY D C 1
ATOM 8480 O O . GLY D 1 259 ? 26.731 37.510 81.839 1.00 40.38 258 GLY D O 1
ATOM 8481 N N . ILE D 1 260 ? 26.796 35.344 81.225 1.00 43.37 259 ILE D N 1
ATOM 8482 C CA . ILE D 1 260 ? 25.976 35.567 80.020 1.00 41.88 259 ILE D CA 1
ATOM 8483 C C . ILE D 1 260 ? 24.505 35.315 80.347 1.00 41.06 259 ILE D C 1
ATOM 8484 O O . ILE D 1 260 ? 24.151 34.288 80.914 1.00 38.36 259 ILE D O 1
ATOM 8489 N N . LYS D 1 261 ? 23.663 36.290 80.017 1.00 40.36 260 LYS D N 1
ATOM 8490 C CA . LYS D 1 261 ? 22.241 36.146 80.249 1.00 41.09 260 LYS D CA 1
ATOM 8491 C C . LYS D 1 261 ? 21.706 35.171 79.218 1.00 40.49 260 LYS D C 1
ATOM 8492 O O . LYS D 1 261 ? 21.760 35.443 78.033 1.00 40.34 260 LYS D O 1
ATOM 8498 N N . ALA D 1 262 ? 21.257 34.016 79.701 1.00 38.74 261 ALA D N 1
ATOM 8499 C CA . ALA D 1 262 ? 20.636 32.971 78.868 1.00 38.22 261 ALA D CA 1
ATOM 8500 C C . ALA D 1 262 ? 19.350 32.530 79.518 1.00 38.99 261 ALA D C 1
ATOM 8501 O O . ALA D 1 262 ? 19.343 32.179 80.697 1.00 38.03 261 ALA D O 1
ATOM 8503 N N . LEU D 1 263 ? 18.281 32.520 78.730 1.00 39.96 262 LEU D N 1
ATOM 8504 C CA . LEU D 1 263 ? 16.947 32.103 79.199 1.00 40.21 262 LEU D CA 1
ATOM 8505 C C . LEU D 1 263 ? 16.265 31.028 78.371 1.00 40.36 262 LEU D C 1
ATOM 8506 O O . LEU D 1 263 ? 16.283 31.080 77.158 1.00 41.19 262 LEU D O 1
ATOM 8511 N N . LEU D 1 264 ? 15.632 30.074 79.060 1.00 39.71 263 LEU D N 1
ATOM 8512 C CA . LEU D 1 264 ? 14.837 29.018 78.412 1.00 39.04 263 LEU D CA 1
ATOM 8513 C C . LEU D 1 264 ? 13.396 29.527 78.423 1.00 40.52 263 LEU D C 1
ATOM 8514 O O . LEU D 1 264 ? 12.776 29.558 79.454 1.00 41.80 263 LEU D O 1
ATOM 8519 N N . VAL D 1 265 ? 12.890 29.914 77.259 1.00 40.44 264 VAL D N 1
ATOM 8520 C CA . VAL D 1 265 ? 11.610 30.598 77.138 1.00 41.02 264 VAL D CA 1
ATOM 8521 C C . VAL D 1 265 ? 10.492 29.862 76.369 1.00 42.13 264 VAL D C 1
ATOM 8522 O O . VAL D 1 265 ? 10.315 30.054 75.157 1.00 41.37 264 VAL D O 1
ATOM 8526 N N . PRO D 1 266 ? 9.747 29.001 77.066 1.00 43.02 265 PRO D N 1
ATOM 8527 C CA . PRO D 1 266 ? 8.572 28.403 76.436 1.00 43.65 265 PRO D CA 1
ATOM 8528 C C . PRO D 1 266 ? 7.321 29.197 76.693 1.00 42.71 265 PRO D C 1
ATOM 8529 O O . PRO D 1 266 ? 7.309 30.082 77.542 1.00 43.36 265 PRO D O 1
ATOM 8533 N N . GLY D 1 267 ? 6.266 28.807 76.001 1.00 40.05 266 GLY D N 1
ATOM 8534 C CA . GLY D 1 267 ? 4.933 29.340 76.236 1.00 39.28 266 GLY D CA 1
ATOM 8535 C C . GLY D 1 267 ? 4.669 30.735 75.706 1.00 38.38 266 GLY D C 1
ATOM 8536 O O . GLY D 1 267 ? 3.629 31.291 75.996 1.00 38.21 266 GLY D O 1
ATOM 8537 N N . LEU D 1 268 ? 5.615 31.283 74.943 1.00 37.95 267 LEU D N 1
ATOM 8538 C CA . LEU D 1 268 ? 5.478 32.656 74.416 1.00 37.75 267 LEU D CA 1
ATOM 8539 C C . LEU D 1 268 ? 4.118 32.942 73.798 1.00 37.40 267 LEU D C 1
ATOM 8540 O O . LEU D 1 268 ? 3.522 33.970 74.121 1.00 39.79 267 LEU D O 1
ATOM 8545 N N . PRO D 1 269 ? 3.593 32.050 72.923 1.00 35.84 268 PRO D N 1
ATOM 8546 C CA . PRO D 1 269 ? 2.253 32.360 72.362 1.00 34.78 268 PRO D CA 1
ATOM 8547 C C . PRO D 1 269 ? 1.155 32.571 73.415 1.00 34.55 268 PRO D C 1
ATOM 8548 O O . PRO D 1 269 ? 0.315 33.460 73.273 1.00 33.47 268 PRO D O 1
ATOM 8552 N N . GLY D 1 270 ? 1.219 31.807 74.498 1.00 34.90 269 GLY D N 1
ATOM 8553 C CA . GLY D 1 270 ? 0.243 31.930 75.579 1.00 34.73 269 GLY D CA 1
ATOM 8554 C C . GLY D 1 270 ? 0.404 33.241 76.320 1.00 33.03 269 GLY D C 1
ATOM 8555 O O . GLY D 1 270 ? -0.507 33.757 76.988 1.00 32.71 269 GLY D O 1
ATOM 8556 N N . ILE D 1 271 ? 1.581 33.809 76.193 1.00 34.28 270 ILE D N 1
ATOM 8557 C CA . ILE D 1 271 ? 1.872 35.081 76.913 1.00 35.07 270 ILE D CA 1
ATOM 8558 C C . ILE D 1 271 ? 1.534 36.313 76.061 1.00 34.79 270 ILE D C 1
ATOM 8559 O O . ILE D 1 271 ? 0.845 37.255 76.488 1.00 35.33 270 ILE D O 1
ATOM 8564 N N . VAL D 1 272 ? 2.016 36.290 74.833 1.00 34.67 271 VAL D N 1
ATOM 8565 C CA . VAL D 1 272 ? 1.882 37.462 73.964 1.00 35.55 271 VAL D CA 1
ATOM 8566 C C . VAL D 1 272 ? 0.722 37.418 72.988 1.00 35.61 271 VAL D C 1
ATOM 8567 O O . VAL D 1 272 ? 0.341 38.453 72.463 1.00 34.21 271 VAL D O 1
ATOM 8571 N N . ALA D 1 273 ? 0.186 36.240 72.702 1.00 35.59 272 ALA D N 1
ATOM 8572 C CA . ALA D 1 273 ? -0.953 36.191 71.765 1.00 34.59 272 ALA D CA 1
ATOM 8573 C C . ALA D 1 273 ? -1.911 35.032 72.032 1.00 33.42 272 ALA D C 1
ATOM 8574 O O . ALA D 1 273 ? -2.248 34.297 71.103 1.00 32.99 272 ALA D O 1
ATOM 8576 N N . PRO D 1 274 ? -2.400 34.909 73.290 1.00 35.02 273 PRO D N 1
ATOM 8577 C CA . PRO D 1 274 ? -3.247 33.768 73.693 1.00 35.60 273 PRO D CA 1
ATOM 8578 C C . PRO D 1 274 ? -4.507 33.590 72.860 1.00 34.96 273 PRO D C 1
ATOM 8579 O O . PRO D 1 274 ? -4.924 32.472 72.625 1.00 34.89 273 PRO D O 1
ATOM 8583 N N . LYS D 1 275 ? -5.085 34.680 72.394 1.00 35.95 274 LYS D N 1
ATOM 8584 C CA . LYS D 1 275 ? -6.319 34.580 71.597 1.00 37.16 274 LYS D CA 1
ATOM 8585 C C . LYS D 1 275 ? -6.024 33.963 70.227 1.00 37.25 274 LYS D C 1
ATOM 8586 O O . LYS D 1 275 ? -6.700 33.024 69.809 1.00 37.19 274 LYS D O 1
ATOM 8592 N N . THR D 1 276 ? -5.004 34.486 69.549 1.00 37.14 275 THR D N 1
ATOM 8593 C CA . THR D 1 276 ? -4.615 33.979 68.212 1.00 35.87 275 THR D CA 1
ATOM 8594 C C . THR D 1 276 ? -4.139 32.549 68.352 1.00 36.00 275 THR D C 1
ATOM 8595 O O . THR D 1 276 ? -4.543 31.692 67.617 1.00 36.28 275 THR D O 1
ATOM 8599 N N . ALA D 1 277 ? -3.294 32.310 69.343 1.00 35.45 276 ALA D N 1
ATOM 8600 C CA . ALA D 1 277 ? -2.720 30.999 69.578 1.00 35.34 276 ALA D CA 1
ATOM 8601 C C . ALA D 1 277 ? -3.775 29.968 69.948 1.00 36.23 276 ALA D C 1
ATOM 8602 O O . ALA D 1 277 ? -3.762 28.832 69.452 1.00 38.09 276 ALA D O 1
ATOM 8604 N N . GLY D 1 278 ? -4.694 30.360 70.823 1.00 35.61 277 GLY D N 1
ATOM 8605 C CA . GLY D 1 278 ? -5.739 29.447 71.291 1.00 34.72 277 GLY D CA 1
ATOM 8606 C C . GLY D 1 278 ? -6.711 29.067 70.184 1.00 35.85 277 GLY D C 1
ATOM 8607 O O . GLY D 1 278 ? -7.188 27.929 70.095 1.00 33.24 277 GLY D O 1
ATOM 8608 N N . ARG D 1 279 ? -7.039 30.060 69.369 1.00 36.76 278 ARG D N 1
ATOM 8609 C CA . ARG D 1 279 ? -7.965 29.853 68.250 1.00 38.60 278 ARG D CA 1
ATOM 8610 C C . ARG D 1 279 ? -7.437 28.862 67.221 1.00 39.06 278 ARG D C 1
ATOM 8611 O O . ARG D 1 279 ? -8.198 28.078 66.678 1.00 41.88 278 ARG D O 1
ATOM 8619 N N . ILE D 1 280 ? -6.139 28.904 66.966 1.00 38.52 279 ILE D N 1
ATOM 8620 C CA . ILE D 1 280 ? -5.504 27.960 66.046 1.00 39.97 279 ILE D CA 1
ATOM 8621 C C . ILE D 1 280 ? -5.745 26.552 66.555 1.00 39.13 279 ILE D C 1
ATOM 8622 O O . ILE D 1 280 ? -6.162 25.656 65.821 1.00 38.96 279 ILE D O 1
ATOM 8627 N N . LEU D 1 281 ? -5.447 26.378 67.838 1.00 37.02 280 LEU D N 1
ATOM 8628 C CA . LEU D 1 281 ? -5.579 25.070 68.475 1.00 36.67 280 LEU D CA 1
ATOM 8629 C C . LEU D 1 281 ? -7.037 24.645 68.492 1.00 37.02 280 LEU D C 1
ATOM 8630 O O . LEU D 1 281 ? -7.362 23.486 68.242 1.00 36.02 280 LEU D O 1
ATOM 8635 N N . ALA D 1 282 ? -7.906 25.605 68.781 1.00 37.08 281 ALA D N 1
ATOM 8636 C CA . ALA D 1 282 ? -9.354 25.334 68.909 1.00 37.06 281 ALA D CA 1
ATOM 8637 C C . ALA D 1 282 ? -9.917 24.813 67.595 1.00 36.86 281 ALA D C 1
ATOM 8638 O O . ALA D 1 282 ? -10.660 23.849 67.555 1.00 38.08 281 ALA D O 1
ATOM 8640 N N . ASP D 1 283 ? -9.528 25.476 66.524 1.00 37.86 282 ASP D N 1
ATOM 8641 C CA . ASP D 1 283 ? -10.013 25.133 65.189 1.00 38.15 282 ASP D CA 1
ATOM 8642 C C . ASP D 1 283 ? -9.579 23.722 64.802 1.00 37.33 282 ASP D C 1
ATOM 8643 O O . ASP D 1 283 ? -10.326 22.947 64.203 1.00 38.29 282 ASP D O 1
ATOM 8648 N N . VAL D 1 284 ? -8.364 23.366 65.164 1.00 36.70 283 VAL D N 1
ATOM 8649 C CA . VAL D 1 284 ? -7.873 22.034 64.795 1.00 37.55 283 VAL D CA 1
ATOM 8650 C C . VAL D 1 284 ? -8.534 20.965 65.684 1.00 36.20 283 VAL D C 1
ATOM 8651 O O . VAL D 1 284 ? -8.915 19.896 65.216 1.00 34.59 283 VAL D O 1
ATOM 8655 N N . LEU D 1 285 ? -8.768 21.320 66.933 1.00 36.41 284 LEU D N 1
ATOM 8656 C CA . LEU D 1 285 ? -9.355 20.383 67.913 1.00 36.58 284 LEU D CA 1
ATOM 8657 C C . LEU D 1 285 ? -10.804 20.058 67.563 1.00 36.93 284 LEU D C 1
ATOM 8658 O O . LEU D 1 285 ? -11.227 18.921 67.669 1.00 37.55 284 LEU D O 1
ATOM 8663 N N . VAL D 1 286 ? -11.565 21.044 67.128 1.00 38.08 285 VAL D N 1
ATOM 8664 C CA . VAL D 1 286 ? -12.989 20.780 66.808 1.00 39.77 285 VAL D CA 1
ATOM 8665 C C . VAL D 1 286 ? -13.070 19.791 65.633 1.00 39.85 285 VAL D C 1
ATOM 8666 O O . VAL D 1 286 ? -13.927 18.911 65.590 1.00 41.03 285 VAL D O 1
ATOM 8670 N N . LYS D 1 287 ? -12.119 19.930 64.719 1.00 41.17 286 LYS D N 1
ATOM 8671 C CA . LYS D 1 287 ? -12.025 19.092 63.520 1.00 42.11 286 LYS D CA 1
ATOM 8672 C C . LYS D 1 287 ? -11.654 17.666 63.908 1.00 41.45 286 LYS D C 1
ATOM 8673 O O . LYS D 1 287 ? -12.353 16.707 63.592 1.00 40.92 286 LYS D O 1
ATOM 8679 N N . LEU D 1 288 ? -10.536 17.562 64.614 1.00 41.65 287 LEU D N 1
ATOM 8680 C CA . LEU D 1 288 ? -10.005 16.271 65.057 1.00 41.97 287 LEU D CA 1
ATOM 8681 C C . LEU D 1 288 ? -10.962 15.510 65.925 1.00 43.43 287 LEU D C 1
ATOM 8682 O O . LEU D 1 288 ? -11.127 14.303 65.766 1.00 45.53 287 LEU D O 1
ATOM 8687 N N . LEU D 1 289 ? -11.617 16.223 66.830 1.00 44.13 288 LEU D N 1
ATOM 8688 C CA . LEU D 1 289 ? -12.512 15.581 67.808 1.00 43.91 288 LEU D CA 1
ATOM 8689 C C . LEU D 1 289 ? -13.757 15.025 67.142 1.00 45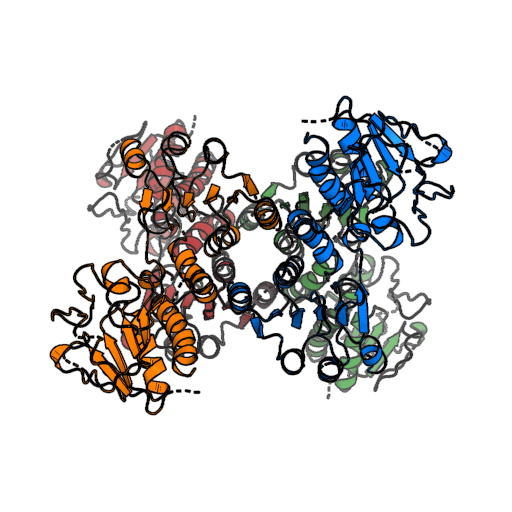.43 288 LEU D C 1
ATOM 8690 O O . LEU D 1 289 ? -14.339 14.038 67.620 1.00 45.77 288 LEU D O 1
ATOM 8695 N N . ALA D 1 290 ? -14.133 15.641 66.027 1.00 46.84 289 ALA D N 1
ATOM 8696 C CA . ALA D 1 290 ? -15.361 15.261 65.304 1.00 49.17 289 ALA D CA 1
ATOM 8697 C C . ALA D 1 290 ? -15.143 14.075 64.376 1.00 51.64 289 ALA D C 1
ATOM 8698 O O . ALA D 1 290 ? -16.088 13.422 63.940 1.00 52.34 289 ALA D O 1
ATOM 8700 N N . GLU D 1 291 ? -13.883 13.801 64.094 1.00 54.43 290 GLU D N 1
ATOM 8701 C CA . GLU D 1 291 ? -13.515 12.693 63.198 1.00 55.89 290 GLU D CA 1
ATOM 8702 C C . GLU D 1 291 ? -13.894 11.360 63.808 1.00 56.70 290 GLU D C 1
ATOM 8703 O O . GLU D 1 291 ? -14.934 10.797 63.469 1.00 58.68 290 GLU D O 1
#